Protein AF-A0A7C8ILK4-F1 (afdb_monomer_lite)

Structure (mmCIF, N/CA/C/O backbone):
data_AF-A0A7C8ILK4-F1
#
_entry.id   AF-A0A7C8ILK4-F1
#
loop_
_atom_site.group_PDB
_atom_site.id
_atom_site.type_symbol
_atom_site.label_atom_id
_atom_site.label_alt_id
_atom_site.label_comp_id
_atom_site.label_asym_id
_atom_site.label_entity_id
_atom_site.label_seq_id
_atom_site.pdbx_PDB_ins_code
_atom_site.Cartn_x
_atom_site.Cartn_y
_atom_site.Cartn_z
_atom_site.occupancy
_atom_site.B_iso_or_equiv
_atom_site.auth_seq_id
_atom_site.auth_comp_id
_atom_site.auth_asym_id
_atom_site.auth_atom_id
_atom_site.pdbx_PDB_model_num
ATOM 1 N N . MET A 1 1 ? -26.009 -38.075 53.436 1.00 30.69 1 MET A N 1
ATOM 2 C CA . MET A 1 1 ? -25.597 -39.483 53.238 1.00 30.69 1 MET A CA 1
ATOM 3 C C . MET A 1 1 ? -24.367 -39.412 52.340 1.00 30.69 1 MET A C 1
ATOM 5 O O . MET A 1 1 ? -24.473 -38.756 51.319 1.00 30.69 1 MET A O 1
ATOM 9 N N . VAL A 1 2 ? -23.146 -39.675 52.816 1.00 24.61 2 VAL A N 1
ATOM 10 C CA . VAL A 1 2 ? -22.577 -40.955 53.303 1.00 24.61 2 VAL A CA 1
ATOM 11 C C . VAL A 1 2 ? -21.958 -41.752 52.138 1.00 24.61 2 VAL A C 1
ATOM 13 O O . VAL A 1 2 ? -22.653 -42.529 51.499 1.00 24.61 2 VAL A O 1
ATOM 16 N N . THR A 1 3 ? -20.647 -41.492 51.949 1.00 27.42 3 THR A N 1
ATOM 17 C CA . THR A 1 3 ? -19.532 -42.425 51.609 1.00 27.42 3 THR A CA 1
ATOM 18 C C . THR A 1 3 ? -19.510 -43.081 50.206 1.00 27.42 3 THR A C 1
ATOM 20 O O . THR A 1 3 ? -20.528 -43.090 49.533 1.00 27.42 3 THR A O 1
ATOM 23 N N . THR A 1 4 ? -18.406 -43.605 49.635 1.00 29.09 4 THR A N 1
ATOM 24 C CA . THR A 1 4 ? -17.014 -43.977 50.067 1.00 29.09 4 THR A CA 1
ATOM 25 C C . THR A 1 4 ? -16.148 -44.125 48.774 1.00 29.09 4 THR A C 1
ATOM 27 O O . THR A 1 4 ? -16.748 -44.408 47.742 1.00 29.09 4 THR A O 1
ATOM 30 N N . THR A 1 5 ? -14.809 -43.988 48.662 1.00 26.50 5 THR A N 1
ATOM 31 C CA . THR A 1 5 ? -13.677 -43.728 49.595 1.00 26.50 5 THR A CA 1
ATOM 32 C C . THR A 1 5 ? -12.442 -43.162 48.835 1.00 26.50 5 THR A C 1
ATOM 34 O O . THR A 1 5 ? -12.325 -43.341 47.628 1.00 26.50 5 THR A O 1
ATOM 37 N N . THR A 1 6 ? -11.484 -42.561 49.553 1.00 23.00 6 THR A N 1
ATOM 38 C CA . THR A 1 6 ? -10.031 -42.411 49.228 1.00 23.00 6 THR A CA 1
ATOM 39 C C . THR A 1 6 ? -9.224 -43.641 49.735 1.00 23.00 6 THR A C 1
ATOM 41 O O . THR A 1 6 ? -9.891 -44.569 50.202 1.00 23.00 6 THR A O 1
ATOM 44 N N . PRO A 1 7 ? -7.860 -43.728 49.749 1.00 40.53 7 PRO A N 1
ATOM 45 C CA . PRO A 1 7 ? -6.744 -42.876 49.246 1.00 40.53 7 PRO A CA 1
ATOM 46 C C . PRO A 1 7 ? -5.873 -43.610 48.170 1.00 40.53 7 PRO A C 1
ATOM 48 O O . PRO A 1 7 ? -6.179 -44.747 47.838 1.00 40.53 7 PRO A O 1
ATOM 51 N N . ALA A 1 8 ? -4.869 -43.081 47.446 1.00 24.56 8 ALA A N 1
ATOM 52 C CA . ALA A 1 8 ? -3.772 -42.106 47.644 1.00 24.56 8 ALA A CA 1
ATOM 53 C C . ALA A 1 8 ? -2.529 -42.619 48.424 1.00 24.56 8 ALA A C 1
ATOM 55 O O . ALA A 1 8 ? -2.629 -42.835 49.626 1.00 24.56 8 ALA A O 1
ATOM 56 N N . HIS A 1 9 ? -1.359 -42.753 47.760 1.00 23.30 9 HIS A N 1
ATOM 57 C CA . HIS A 1 9 ? -0.077 -42.078 48.100 1.00 23.30 9 HIS A CA 1
ATOM 58 C C . HIS A 1 9 ? 1.148 -42.525 47.243 1.00 23.30 9 HIS A C 1
ATOM 60 O O . HIS A 1 9 ? 1.263 -43.686 46.877 1.00 23.30 9 HIS A O 1
ATOM 66 N N . HIS A 1 10 ? 2.083 -41.581 47.036 1.00 22.88 10 HIS A N 1
ATOM 67 C CA . HIS A 1 10 ? 3.518 -41.708 46.672 1.00 22.88 10 HIS A CA 1
ATOM 68 C C . HIS A 1 10 ? 4.004 -42.267 45.304 1.00 22.88 10 HIS A C 1
ATOM 70 O O . HIS A 1 10 ? 4.219 -43.458 45.132 1.00 22.88 10 HIS A O 1
ATOM 76 N N . THR A 1 11 ? 4.344 -41.315 44.415 1.00 35.41 11 THR A N 1
ATOM 77 C CA . THR A 1 11 ? 5.641 -41.143 43.693 1.00 35.41 11 THR A CA 1
ATOM 78 C C . THR A 1 11 ? 6.367 -42.328 43.031 1.00 35.41 11 THR A C 1
ATOM 80 O O . THR A 1 11 ? 6.898 -43.189 43.732 1.00 35.41 11 THR A O 1
ATOM 83 N N . PRO A 1 12 ? 6.674 -42.181 41.729 1.00 28.92 12 PRO A N 1
ATOM 84 C CA . PRO A 1 12 ? 7.976 -42.497 41.141 1.00 28.92 12 PRO A CA 1
ATOM 85 C C . PRO A 1 12 ? 8.772 -41.222 40.776 1.00 28.92 12 PRO A C 1
ATOM 87 O O . PRO A 1 12 ? 8.211 -40.128 40.692 1.00 28.92 12 PRO A O 1
ATOM 90 N N . SER A 1 13 ? 10.079 -41.377 40.565 1.00 28.02 13 SER A N 1
ATOM 91 C CA . SER A 1 13 ? 11.029 -40.339 40.135 1.00 28.02 13 SER A CA 1
ATOM 92 C C . SER A 1 13 ? 11.443 -40.514 38.672 1.00 28.02 13 SER A C 1
ATOM 94 O O . SER A 1 13 ? 11.612 -41.649 38.240 1.00 28.02 13 SER A O 1
ATOM 96 N N . ASP A 1 14 ? 11.674 -39.401 37.975 1.00 36.94 14 ASP A N 1
ATOM 97 C CA . ASP A 1 14 ? 12.570 -39.203 36.822 1.00 36.94 14 ASP A CA 1
ATOM 98 C C . ASP A 1 14 ? 13.042 -40.447 36.030 1.00 36.94 14 ASP A C 1
ATOM 100 O O . ASP A 1 14 ? 14.199 -40.854 36.126 1.00 36.94 14 ASP A O 1
ATOM 104 N N . GLU A 1 15 ? 12.196 -40.966 35.134 1.00 26.80 15 GLU A N 1
ATOM 105 C CA . GLU A 1 15 ? 12.648 -41.701 33.942 1.00 26.80 15 GLU A CA 1
ATOM 106 C C . GLU A 1 15 ? 11.922 -41.174 32.695 1.00 26.80 15 GLU A C 1
ATOM 108 O O . GLU A 1 15 ? 10.701 -41.277 32.568 1.00 26.80 15 GLU A O 1
ATOM 113 N N . ALA A 1 16 ? 12.677 -40.590 31.760 1.00 27.80 16 ALA A N 1
ATOM 114 C CA . ALA A 1 16 ? 12.150 -40.118 30.484 1.00 27.80 16 ALA A CA 1
ATOM 115 C C . ALA A 1 16 ? 12.049 -41.289 29.492 1.00 27.80 16 ALA A C 1
ATOM 117 O O . ALA A 1 16 ? 13.050 -41.710 28.909 1.00 27.80 16 ALA A O 1
ATOM 118 N N . GLN A 1 17 ? 10.841 -41.824 29.304 1.00 25.86 17 GLN A N 1
ATOM 119 C CA . GLN A 1 17 ? 10.597 -42.893 28.336 1.00 25.86 17 GLN A CA 1
ATOM 120 C C . GLN A 1 17 ? 10.621 -42.356 26.898 1.00 25.86 17 GLN A C 1
ATOM 122 O O . GLN A 1 17 ? 9.760 -41.579 26.489 1.00 25.86 17 GLN A O 1
ATOM 127 N N . TYR A 1 18 ? 11.603 -42.812 26.121 1.00 30.66 18 TYR A N 1
ATOM 128 C CA . TYR A 1 18 ? 11.651 -42.623 24.673 1.00 30.66 18 TYR A CA 1
ATOM 129 C C . TYR A 1 18 ? 10.736 -43.653 24.000 1.00 30.66 18 TYR A C 1
ATOM 131 O O . TYR A 1 18 ? 10.888 -44.853 24.227 1.00 30.66 18 TYR A O 1
ATOM 139 N N . TYR A 1 19 ? 9.823 -43.204 23.138 1.00 29.47 19 TYR A N 1
ATOM 140 C CA . TYR A 1 19 ? 8.963 -44.105 22.370 1.00 29.47 19 TYR A CA 1
ATOM 141 C C . TYR A 1 19 ? 9.729 -44.737 21.201 1.00 29.47 19 TYR A C 1
ATOM 143 O O . TYR A 1 19 ? 9.896 -44.128 20.146 1.00 29.47 19 TYR A O 1
ATOM 151 N N . TYR A 1 20 ? 10.165 -45.983 21.391 1.00 29.94 20 TYR A N 1
ATOM 152 C CA . TYR A 1 20 ? 10.430 -46.909 20.290 1.00 29.94 20 TYR A CA 1
ATOM 153 C C . TYR A 1 20 ? 9.129 -47.601 19.842 1.00 29.94 20 TYR A C 1
ATOM 155 O O . TYR A 1 20 ? 8.125 -47.605 20.556 1.00 29.94 20 TYR A O 1
ATOM 163 N N . LEU A 1 21 ? 9.158 -48.183 18.642 1.00 29.06 21 LEU A N 1
ATOM 164 C CA . LEU A 1 21 ? 8.071 -48.999 18.089 1.00 29.06 21 LEU A CA 1
ATOM 165 C C . LEU A 1 21 ? 7.823 -50.267 18.944 1.00 29.06 21 LEU A C 1
ATOM 167 O O . LEU A 1 21 ? 8.766 -50.760 19.565 1.00 29.06 21 LEU A O 1
ATOM 171 N N . PRO A 1 22 ? 6.584 -50.801 18.984 1.00 33.31 22 PRO A N 1
ATOM 172 C CA . PRO A 1 22 ? 6.208 -51.902 19.878 1.00 33.31 22 PRO A CA 1
ATOM 173 C C . PRO A 1 22 ? 6.870 -53.252 19.544 1.00 33.31 22 PRO A C 1
ATOM 175 O O . PRO A 1 22 ? 7.288 -53.506 18.415 1.00 33.31 22 PRO A O 1
ATOM 178 N N . ASP A 1 23 ? 6.932 -54.115 20.561 1.00 30.06 23 ASP A N 1
ATOM 179 C CA . ASP A 1 23 ? 7.827 -55.273 20.673 1.00 30.06 23 ASP A CA 1
ATOM 180 C C . ASP A 1 23 ? 7.828 -56.300 19.527 1.00 30.06 23 ASP A C 1
ATOM 182 O O . ASP A 1 23 ? 6.793 -56.829 19.113 1.00 30.06 23 ASP A O 1
ATOM 186 N N . VAL A 1 24 ? 9.040 -56.768 19.202 1.00 28.86 24 VAL A N 1
ATOM 187 C CA . VAL A 1 24 ? 9.288 -58.162 18.805 1.00 28.86 24 VAL A CA 1
ATOM 188 C C . VAL A 1 24 ? 10.338 -58.750 19.754 1.00 28.86 24 VAL A C 1
ATOM 190 O O . VAL A 1 24 ? 11.449 -58.242 19.862 1.00 28.86 24 VAL A O 1
ATOM 193 N N . ASN A 1 25 ? 9.965 -59.823 20.457 1.00 33.06 25 ASN A N 1
ATOM 194 C CA . ASN A 1 25 ? 10.745 -60.450 21.531 1.00 33.06 25 ASN A CA 1
ATOM 195 C C . ASN A 1 25 ? 12.180 -60.845 21.124 1.00 33.06 25 ASN A C 1
ATOM 197 O O . ASN A 1 25 ? 12.355 -61.719 20.273 1.00 33.06 25 ASN A O 1
ATOM 201 N N . VAL A 1 26 ? 13.187 -60.340 21.848 1.00 30.89 26 VAL A N 1
ATOM 202 C CA . VAL A 1 26 ? 14.529 -60.946 21.933 1.00 30.89 26 VAL A CA 1
ATOM 203 C C . VAL A 1 26 ? 15.019 -60.890 23.383 1.00 30.89 26 VAL A C 1
ATOM 205 O O . VAL A 1 26 ? 15.036 -59.833 24.007 1.00 30.89 26 VAL A O 1
ATOM 208 N N . SER A 1 27 ? 15.417 -62.037 23.935 1.00 28.56 27 SER A N 1
ATOM 209 C CA . SER A 1 27 ? 15.969 -62.147 25.290 1.00 28.56 27 SER A CA 1
ATOM 210 C C . SER A 1 27 ? 17.452 -61.767 25.345 1.00 28.56 27 SER A C 1
ATOM 212 O O . SER A 1 27 ? 18.216 -62.138 24.456 1.00 28.56 27 SER A O 1
ATOM 214 N N . ASN A 1 28 ? 17.876 -61.118 26.434 1.00 34.28 28 ASN A N 1
ATOM 215 C CA . ASN A 1 28 ? 19.284 -60.820 26.714 1.00 34.28 28 ASN A CA 1
ATOM 216 C C . ASN A 1 28 ? 20.172 -62.079 26.685 1.00 34.28 28 ASN A C 1
ATOM 218 O O . ASN A 1 28 ? 20.004 -62.936 27.546 1.00 34.28 28 ASN A O 1
ATOM 222 N N . GLU A 1 29 ? 21.149 -62.127 25.771 1.00 29.14 29 GLU A N 1
ATOM 223 C CA . GLU A 1 29 ? 22.574 -62.396 26.061 1.00 29.14 29 GLU A CA 1
ATOM 224 C C . GLU A 1 29 ? 23.424 -62.408 24.770 1.00 29.14 29 GLU A C 1
ATOM 226 O O . GLU A 1 29 ? 23.549 -63.442 24.121 1.00 29.14 29 GLU A O 1
ATOM 231 N N . GLN A 1 30 ? 24.031 -61.262 24.411 1.00 29.78 30 GLN A N 1
ATOM 232 C CA . GLN A 1 30 ? 25.452 -61.115 24.006 1.00 29.78 30 GLN A CA 1
ATOM 233 C C . GLN A 1 30 ? 25.744 -59.722 23.410 1.00 29.78 30 GLN A C 1
ATOM 235 O O . GLN A 1 30 ? 25.267 -59.363 22.339 1.00 29.78 30 GLN A O 1
ATOM 240 N N . TYR A 1 31 ? 26.600 -58.948 24.086 1.00 39.16 31 TYR A N 1
ATOM 241 C CA . TYR A 1 31 ? 27.213 -57.733 23.537 1.00 39.16 31 TYR A CA 1
ATOM 242 C C . TYR A 1 31 ? 28.484 -58.094 22.751 1.00 39.16 31 TYR A C 1
ATOM 244 O O . TYR A 1 31 ? 29.472 -58.492 23.368 1.00 39.16 31 TYR A O 1
ATOM 252 N N . SER A 1 32 ? 28.504 -57.913 21.426 1.00 31.39 32 SER A N 1
ATOM 253 C CA . SER A 1 32 ? 29.652 -57.382 20.648 1.00 31.39 32 SER A CA 1
ATOM 254 C C . SER A 1 32 ? 29.429 -57.490 19.129 1.00 31.39 32 SER A C 1
ATOM 256 O O . SER A 1 32 ? 28.833 -58.446 18.650 1.00 31.39 32 SER A O 1
ATOM 258 N N . GLY A 1 33 ? 29.956 -56.518 18.371 1.00 30.34 33 GLY A N 1
ATOM 259 C CA . GLY A 1 33 ? 29.948 -56.512 16.900 1.00 30.34 33 GLY A CA 1
ATOM 260 C C . GLY A 1 33 ? 28.929 -55.551 16.273 1.00 30.34 33 GLY A C 1
ATOM 261 O O . GLY A 1 33 ? 27.746 -55.574 16.598 1.00 30.34 33 GLY A O 1
ATOM 262 N N . HIS A 1 34 ? 29.389 -54.700 15.351 1.00 37.19 34 HIS A N 1
ATOM 263 C CA . HIS A 1 34 ? 28.534 -53.851 14.516 1.00 37.19 34 HIS A CA 1
ATOM 264 C C . HIS A 1 34 ? 28.449 -54.416 13.092 1.00 37.19 34 HIS A C 1
ATOM 266 O O . HIS A 1 34 ? 29.468 -54.468 12.407 1.00 37.19 34 HIS A O 1
ATOM 272 N N . ALA A 1 35 ? 27.242 -54.751 12.632 1.00 29.95 35 ALA A N 1
ATOM 273 C CA . ALA A 1 35 ? 26.897 -54.861 11.212 1.00 29.95 35 ALA A CA 1
ATOM 274 C C . ALA A 1 35 ? 25.368 -54.762 11.041 1.00 29.95 35 ALA A C 1
ATOM 276 O O . ALA A 1 35 ? 24.660 -55.732 11.283 1.00 29.95 35 ALA A O 1
ATOM 277 N N . TRP A 1 36 ? 24.857 -53.590 10.648 1.00 31.50 36 TRP A N 1
ATOM 278 C CA . TRP A 1 36 ? 23.437 -53.374 10.314 1.00 31.50 36 TRP A CA 1
ATOM 279 C C . TRP A 1 36 ? 23.305 -52.623 8.983 1.00 31.50 36 TRP A C 1
ATOM 281 O O . TRP A 1 36 ? 22.832 -51.494 8.926 1.00 31.50 36 TRP A O 1
ATOM 291 N N . MET A 1 37 ? 23.796 -53.262 7.922 1.00 30.61 37 MET A N 1
ATOM 292 C CA . MET A 1 37 ? 23.384 -53.088 6.524 1.00 30.61 37 MET A CA 1
ATOM 293 C C . MET A 1 37 ? 24.110 -54.165 5.713 1.00 30.61 37 MET A C 1
ATOM 295 O O . MET A 1 37 ? 25.321 -54.073 5.515 1.00 30.61 37 MET A O 1
ATOM 299 N N . GLU A 1 38 ? 23.390 -55.187 5.250 1.00 31.59 38 GLU A N 1
ATOM 300 C CA . GLU A 1 38 ? 23.873 -55.977 4.116 1.00 31.59 38 GLU A CA 1
ATOM 301 C C . GLU A 1 38 ? 23.650 -55.137 2.849 1.00 31.59 38 GLU A C 1
ATOM 303 O O . GLU A 1 38 ? 22.524 -54.681 2.622 1.00 31.59 38 GLU A O 1
ATOM 308 N N . PRO A 1 39 ? 24.686 -54.866 2.036 1.00 32.31 39 PRO A N 1
ATOM 309 C CA . PRO A 1 39 ? 24.504 -54.122 0.803 1.00 32.31 39 PRO A CA 1
ATOM 310 C C . PRO A 1 39 ? 23.773 -55.004 -0.210 1.00 32.31 39 PRO A C 1
ATOM 312 O O . PRO A 1 39 ? 24.345 -55.956 -0.741 1.00 32.31 39 PRO A O 1
ATOM 315 N N . ILE A 1 40 ? 22.519 -54.662 -0.512 1.00 39.12 40 ILE A N 1
ATOM 316 C CA . ILE A 1 40 ? 21.851 -55.173 -1.710 1.00 39.12 40 ILE A CA 1
ATOM 317 C C . ILE A 1 40 ? 22.586 -54.566 -2.906 1.00 39.12 40 ILE A C 1
ATOM 319 O O . ILE A 1 40 ? 22.395 -53.397 -3.241 1.00 39.12 40 ILE A O 1
ATOM 323 N N . VAL A 1 41 ? 23.463 -55.359 -3.520 1.00 39.72 41 VAL A N 1
ATOM 324 C CA . VAL A 1 41 ? 24.031 -55.041 -4.829 1.00 39.72 41 VAL A CA 1
ATOM 325 C C . VAL A 1 41 ? 22.902 -55.209 -5.836 1.00 39.72 41 VAL A C 1
ATOM 327 O O . VAL A 1 41 ? 22.456 -56.323 -6.088 1.00 39.72 41 VAL A O 1
ATOM 330 N N . ILE A 1 42 ? 22.405 -54.084 -6.344 1.00 43.28 42 ILE A N 1
ATOM 331 C CA . ILE A 1 42 ? 21.526 -54.043 -7.508 1.00 43.28 42 ILE A CA 1
ATOM 332 C C . ILE A 1 42 ? 22.460 -53.916 -8.709 1.00 43.28 42 ILE A C 1
ATOM 334 O O . ILE A 1 42 ? 23.158 -52.904 -8.826 1.00 43.28 42 ILE A O 1
ATOM 338 N N . ASP A 1 43 ? 22.523 -54.942 -9.554 1.00 52.66 43 ASP A N 1
ATOM 339 C CA . ASP A 1 43 ? 23.331 -54.886 -10.772 1.00 52.66 43 ASP A CA 1
ATOM 340 C C . ASP A 1 43 ? 22.662 -53.950 -11.800 1.00 52.66 43 ASP A C 1
ATOM 342 O O . ASP A 1 43 ? 21.446 -53.762 -11.806 1.00 52.66 43 ASP A O 1
ATOM 346 N N . ASP A 1 44 ? 23.445 -53.330 -12.690 1.00 49.34 44 ASP A N 1
ATOM 347 C CA . ASP A 1 44 ? 22.922 -52.333 -13.648 1.00 49.34 44 ASP A CA 1
ATOM 348 C C . ASP A 1 44 ? 21.870 -52.938 -14.610 1.00 49.34 44 ASP A C 1
ATOM 350 O O . ASP A 1 44 ? 20.975 -52.232 -15.072 1.00 49.34 44 ASP A O 1
ATOM 354 N N . GLU A 1 45 ? 21.905 -54.258 -14.839 1.00 57.03 45 GLU A N 1
ATOM 355 C CA . GLU A 1 45 ? 20.891 -55.000 -15.611 1.00 57.03 45 GLU A CA 1
ATOM 356 C C . GLU A 1 45 ? 19.531 -55.154 -14.890 1.00 57.03 45 GLU A C 1
ATOM 358 O O . GLU A 1 45 ? 18.539 -55.460 -15.552 1.00 57.03 45 GLU A O 1
ATOM 363 N N . ASP A 1 46 ? 19.436 -54.887 -13.580 1.00 56.00 46 ASP A N 1
ATOM 364 C CA . ASP A 1 46 ? 18.159 -54.835 -12.845 1.00 56.00 46 ASP A CA 1
ATOM 365 C C . ASP A 1 46 ? 17.494 -53.440 -12.919 1.00 56.00 46 ASP A C 1
ATOM 367 O O . ASP A 1 46 ? 16.278 -53.307 -12.753 1.00 56.00 46 ASP A O 1
ATOM 371 N N . LEU A 1 47 ? 18.260 -52.378 -13.210 1.00 51.50 47 LEU A N 1
ATOM 372 C CA . LEU A 1 47 ? 17.784 -50.985 -13.280 1.00 51.50 47 LEU A CA 1
ATOM 373 C C . LEU A 1 47 ? 17.353 -50.588 -14.701 1.00 51.50 47 LEU A C 1
ATOM 375 O O . LEU A 1 47 ? 17.856 -49.633 -15.298 1.00 51.50 47 LEU A O 1
ATOM 379 N N . MET A 1 48 ? 16.391 -51.334 -15.247 1.00 54.97 48 MET A N 1
ATOM 380 C CA . MET A 1 48 ? 15.979 -51.227 -16.650 1.00 54.97 48 MET A CA 1
ATOM 381 C C . MET A 1 48 ? 14.882 -50.179 -16.889 1.00 54.97 48 MET A C 1
ATOM 383 O O . MET A 1 48 ? 13.699 -50.422 -16.639 1.00 54.97 48 MET A O 1
ATOM 387 N N . PHE A 1 49 ? 15.247 -49.039 -17.482 1.00 41.75 49 PHE A N 1
ATOM 388 C CA . PHE A 1 49 ? 14.309 -48.024 -17.977 1.00 41.75 49 PHE A CA 1
ATOM 389 C C . PHE A 1 49 ? 14.124 -48.151 -19.495 1.00 41.75 49 PHE A C 1
ATOM 391 O O . PHE A 1 49 ? 15.074 -48.100 -20.272 1.00 41.75 49 PHE A O 1
ATOM 398 N N . GLY A 1 50 ? 12.881 -48.351 -19.946 1.00 49.12 50 GLY A N 1
ATOM 399 C CA . GLY A 1 50 ? 12.555 -48.454 -21.378 1.00 49.12 50 GLY A CA 1
ATOM 400 C C . GLY A 1 50 ? 13.215 -49.625 -22.129 1.00 49.12 50 GLY A C 1
ATOM 401 O O . GLY A 1 50 ? 13.197 -49.636 -23.357 1.00 49.12 50 GLY A O 1
ATOM 402 N N . GLY A 1 51 ? 13.794 -50.599 -21.416 1.00 61.16 51 GLY A N 1
ATOM 403 C CA . GLY A 1 51 ? 14.540 -51.721 -21.999 1.00 61.16 51 GLY A CA 1
ATOM 404 C C . GLY A 1 51 ? 16.055 -51.503 -22.136 1.00 61.16 51 GLY A C 1
ATOM 405 O O . GLY A 1 51 ? 16.704 -52.304 -22.805 1.00 61.16 51 GLY A O 1
ATOM 406 N N . LYS A 1 52 ? 16.620 -50.460 -21.513 1.00 63.59 52 LYS A N 1
ATOM 407 C CA . LYS A 1 52 ? 18.071 -50.253 -21.339 1.00 63.59 52 LYS A CA 1
ATOM 408 C C . LYS A 1 52 ? 18.399 -50.043 -19.860 1.00 63.59 52 LYS A C 1
ATOM 410 O O . LYS A 1 52 ? 17.532 -49.598 -19.110 1.00 63.59 52 LYS A O 1
ATOM 415 N N . SER A 1 53 ? 19.638 -50.316 -19.459 1.00 70.31 53 SER A N 1
ATOM 416 C CA . SER A 1 53 ? 20.102 -50.026 -18.103 1.00 70.31 53 SER A CA 1
ATOM 417 C C . SER A 1 53 ? 20.324 -48.529 -17.871 1.00 70.31 53 SER A C 1
ATOM 419 O O . SER A 1 53 ? 20.471 -47.744 -18.817 1.00 70.31 53 SER A O 1
ATOM 421 N N . LEU A 1 54 ? 20.365 -48.130 -16.599 1.00 54.56 54 LEU A N 1
ATOM 422 C CA . LEU A 1 54 ? 20.534 -46.735 -16.198 1.00 54.56 54 LEU A CA 1
ATOM 423 C C . LEU A 1 54 ? 21.887 -46.157 -16.649 1.00 54.56 54 LEU A C 1
ATOM 425 O O . LEU A 1 54 ? 21.929 -45.019 -17.124 1.00 54.56 54 LEU A O 1
ATOM 429 N N . SER A 1 55 ? 22.979 -46.931 -16.570 1.00 63.81 55 SER A N 1
ATOM 430 C CA . SER A 1 55 ? 24.290 -46.470 -17.055 1.00 63.81 55 SER A CA 1
ATOM 431 C C . SER A 1 55 ? 24.319 -46.261 -18.576 1.00 63.81 55 SER A C 1
ATOM 433 O O . SER A 1 55 ? 24.861 -45.262 -19.057 1.00 63.81 55 SER A O 1
ATOM 435 N N . ALA A 1 56 ? 23.665 -47.146 -19.339 1.00 69.19 56 ALA A N 1
ATOM 436 C CA . ALA A 1 56 ? 23.573 -47.040 -20.792 1.00 69.19 56 ALA A CA 1
ATOM 437 C C . ALA A 1 56 ? 22.765 -45.808 -21.230 1.00 69.19 56 ALA A C 1
ATOM 439 O O . ALA A 1 56 ? 23.114 -45.173 -22.224 1.00 69.19 56 ALA A O 1
ATOM 440 N N . TRP A 1 57 ? 21.721 -45.443 -20.478 1.00 60.72 57 TRP A N 1
ATOM 441 C CA . TRP A 1 57 ? 20.938 -44.228 -20.719 1.00 60.72 57 TRP A CA 1
ATOM 442 C C . TRP A 1 57 ? 21.781 -42.961 -20.502 1.00 60.72 57 TRP A C 1
ATOM 444 O O . TRP A 1 57 ? 21.821 -42.088 -21.369 1.00 60.72 57 TRP A O 1
ATOM 454 N N . TYR A 1 58 ? 22.537 -42.902 -19.399 1.00 53.06 58 TYR A N 1
ATOM 455 C CA . TYR A 1 58 ? 23.442 -41.787 -19.093 1.00 53.06 58 TYR A CA 1
ATOM 456 C C . TYR A 1 58 ? 24.544 -41.593 -20.142 1.00 53.06 58 TYR A C 1
ATOM 458 O O . TYR A 1 58 ? 24.818 -40.463 -20.552 1.00 53.06 58 TYR A O 1
ATOM 466 N N . GLU A 1 59 ? 25.189 -42.671 -20.594 1.00 58.03 59 GLU A N 1
ATOM 467 C CA . GLU A 1 59 ? 26.288 -42.558 -21.559 1.00 58.03 59 GLU A CA 1
ATOM 468 C C . GLU A 1 59 ? 25.773 -42.254 -22.986 1.00 58.03 59 GLU A C 1
ATOM 470 O O . GLU A 1 59 ? 26.491 -41.639 -23.776 1.00 58.03 59 GLU A O 1
ATOM 475 N N . GLU A 1 60 ? 24.519 -42.602 -23.305 1.00 60.25 60 GLU A N 1
ATOM 476 C CA . GLU A 1 60 ? 23.832 -42.220 -24.550 1.00 60.25 60 GLU A CA 1
ATOM 477 C C . GLU A 1 60 ? 23.402 -40.738 -24.534 1.00 60.25 60 GLU A C 1
ATOM 479 O O . GLU A 1 60 ? 23.660 -40.016 -25.502 1.00 60.25 60 GLU A O 1
ATOM 484 N N . GLU A 1 61 ? 22.860 -40.233 -23.418 1.00 52.75 61 GLU A N 1
ATOM 485 C CA . GLU A 1 61 ? 22.566 -38.801 -23.232 1.00 52.75 61 GLU A CA 1
ATOM 486 C C . GLU A 1 61 ? 23.853 -37.960 -23.310 1.00 52.75 61 GLU A C 1
ATOM 488 O O . GLU A 1 61 ? 23.927 -36.985 -24.065 1.00 52.75 61 GLU A O 1
ATOM 493 N N . ARG A 1 62 ? 24.921 -38.400 -22.634 1.00 48.31 62 ARG A N 1
ATOM 494 C CA . ARG A 1 62 ? 26.256 -37.783 -22.682 1.00 48.31 62 ARG A CA 1
ATOM 495 C C . ARG A 1 62 ? 26.844 -37.729 -24.094 1.00 48.31 62 ARG A C 1
ATOM 497 O O . ARG A 1 62 ? 27.485 -36.739 -24.442 1.00 48.31 62 ARG A O 1
ATOM 504 N N . GLN A 1 63 ? 26.630 -38.761 -24.913 1.00 49.12 63 GLN A N 1
ATOM 505 C CA . GLN A 1 63 ? 27.051 -38.768 -26.320 1.00 49.12 63 GLN A CA 1
ATOM 506 C C . GLN A 1 63 ? 26.165 -37.879 -27.209 1.00 49.12 63 GLN A C 1
ATOM 508 O O . GLN A 1 63 ? 26.655 -37.340 -28.204 1.00 49.12 63 GLN A O 1
ATOM 513 N N . SER A 1 64 ? 24.894 -37.675 -26.847 1.00 44.38 64 SER A N 1
ATOM 514 C CA . SER A 1 64 ? 23.975 -36.784 -27.570 1.00 44.38 64 SER A CA 1
ATOM 515 C C . SER A 1 64 ? 24.305 -35.292 -27.390 1.00 44.38 64 SER A C 1
ATOM 517 O O . SER A 1 64 ? 24.131 -34.504 -28.319 1.00 44.38 64 SER A O 1
ATOM 519 N N . LEU A 1 65 ? 24.854 -34.907 -26.232 1.00 39.59 65 LEU A N 1
ATOM 520 C CA . LEU A 1 65 ? 25.147 -33.519 -25.838 1.00 39.59 65 LEU A CA 1
ATOM 521 C C . LEU A 1 65 ? 26.453 -32.944 -26.429 1.00 39.59 65 LEU A C 1
ATOM 523 O O . LEU A 1 65 ? 27.039 -32.012 -25.878 1.00 39.59 65 LEU A O 1
ATOM 527 N N . ASN A 1 66 ? 26.919 -33.473 -27.562 1.00 34.62 66 ASN A N 1
ATOM 528 C CA . ASN A 1 66 ? 28.207 -33.131 -28.173 1.00 34.62 66 ASN A CA 1
ATOM 529 C C . ASN A 1 66 ? 28.181 -31.773 -28.921 1.00 34.62 66 ASN A C 1
ATOM 531 O O . ASN A 1 66 ? 28.264 -31.708 -30.151 1.00 34.62 66 ASN A O 1
ATOM 535 N N . TYR A 1 67 ? 28.032 -30.679 -28.168 1.00 32.56 67 TYR A N 1
ATOM 536 C CA . TYR A 1 67 ? 28.128 -29.301 -28.664 1.00 32.56 67 TYR A CA 1
ATOM 537 C C . TYR A 1 67 ? 29.558 -28.956 -29.146 1.00 32.56 67 TYR A C 1
ATOM 539 O O . TYR A 1 67 ? 30.534 -29.450 -28.579 1.00 32.56 67 TYR A O 1
ATOM 547 N N . PRO A 1 68 ? 29.730 -28.076 -30.157 1.00 35.53 68 PRO A N 1
ATOM 548 C CA . PRO A 1 68 ? 31.058 -27.720 -30.660 1.00 35.53 68 PRO A CA 1
ATOM 549 C C . PRO A 1 68 ? 31.933 -26.985 -29.631 1.00 35.53 68 PRO A C 1
ATOM 551 O O . PRO A 1 68 ? 31.529 -25.982 -29.047 1.00 35.53 68 PRO A O 1
ATOM 554 N N . MET A 1 69 ? 33.177 -27.446 -29.480 1.00 38.38 69 MET A N 1
ATOM 555 C CA . MET A 1 69 ? 34.215 -26.821 -28.651 1.00 38.38 69 MET A CA 1
ATOM 556 C C . MET A 1 69 ? 34.610 -25.419 -29.156 1.00 38.38 69 MET A C 1
ATOM 558 O O . MET A 1 69 ? 35.385 -25.310 -30.106 1.00 38.38 69 MET A O 1
ATOM 562 N N . GLU A 1 70 ? 34.169 -24.348 -28.484 1.00 35.84 70 GLU A N 1
ATOM 563 C CA . GLU A 1 70 ? 34.728 -22.992 -28.693 1.00 35.84 70 GLU A CA 1
ATOM 564 C C . GLU A 1 70 ? 34.985 -22.182 -27.393 1.00 35.84 70 GLU A C 1
ATOM 566 O O . GLU A 1 70 ? 35.476 -21.054 -27.448 1.00 35.84 70 GLU A O 1
ATOM 571 N N . GLU A 1 71 ? 34.739 -22.750 -26.203 1.00 36.84 71 GLU A N 1
ATOM 572 C CA . GLU A 1 71 ? 34.745 -21.989 -24.933 1.00 36.84 71 GLU A CA 1
ATOM 573 C C . GLU A 1 71 ? 36.103 -21.897 -24.197 1.00 36.84 71 GLU A C 1
ATOM 575 O O . GLU A 1 71 ? 36.297 -21.012 -23.359 1.00 36.84 71 GLU A O 1
ATOM 580 N N . GLU A 1 72 ? 37.113 -22.703 -24.563 1.00 34.50 72 GLU A N 1
ATOM 581 C CA . GLU A 1 72 ? 38.454 -22.661 -23.930 1.00 34.50 72 GLU A CA 1
ATOM 582 C C . GLU A 1 72 ? 39.193 -21.313 -24.150 1.00 34.50 72 GLU A C 1
ATOM 584 O O . GLU A 1 72 ? 40.211 -21.008 -23.517 1.00 34.50 72 GLU A O 1
ATOM 589 N N . HIS A 1 73 ? 38.670 -20.461 -25.040 1.00 35.28 73 HIS A N 1
ATOM 590 C CA . HIS A 1 73 ? 39.235 -19.151 -25.356 1.00 35.28 73 HIS A CA 1
ATOM 591 C C . HIS A 1 73 ? 38.730 -17.990 -24.475 1.00 35.28 73 HIS A C 1
ATOM 593 O O . HIS A 1 73 ? 39.407 -16.955 -24.418 1.00 35.28 73 HIS A O 1
ATOM 599 N N . GLU A 1 74 ? 37.601 -18.138 -23.773 1.00 36.09 74 GLU A N 1
ATOM 600 C CA . GLU A 1 74 ? 37.031 -17.096 -22.896 1.00 36.09 74 GLU A CA 1
ATOM 601 C C . GLU A 1 74 ? 37.691 -17.101 -21.504 1.00 36.09 74 GLU A C 1
ATOM 603 O O . GLU A 1 74 ? 38.104 -16.049 -21.008 1.00 36.09 74 GLU A O 1
ATOM 608 N N . GLU A 1 75 ? 37.931 -18.280 -20.922 1.00 35.28 75 GLU A N 1
ATOM 609 C CA . GLU A 1 75 ? 38.657 -18.482 -19.651 1.00 35.28 75 GLU A CA 1
ATOM 610 C C . GLU A 1 75 ? 40.017 -17.750 -19.630 1.00 35.28 75 GLU A C 1
ATOM 612 O O . GLU A 1 75 ? 40.343 -16.988 -18.709 1.00 35.28 75 GLU A O 1
ATOM 617 N N . ARG A 1 76 ? 40.799 -17.882 -20.711 1.00 35.06 76 ARG A N 1
ATOM 618 C CA . ARG A 1 76 ? 42.094 -17.190 -20.861 1.00 35.06 76 ARG A CA 1
ATOM 619 C C . ARG A 1 76 ? 41.959 -15.667 -21.000 1.00 35.06 76 ARG A C 1
ATOM 621 O O . ARG A 1 76 ? 42.880 -14.949 -20.609 1.00 35.06 76 ARG A O 1
ATOM 628 N N . ARG A 1 77 ? 40.827 -15.152 -21.498 1.00 40.06 77 ARG A N 1
ATOM 629 C CA . ARG A 1 77 ? 40.541 -13.704 -21.575 1.00 40.06 77 ARG A CA 1
ATOM 630 C C . ARG A 1 77 ? 40.086 -13.137 -20.232 1.00 40.06 77 ARG A C 1
ATOM 632 O O . ARG A 1 77 ? 40.530 -12.045 -19.866 1.00 40.06 77 ARG A O 1
ATOM 639 N N . GLY A 1 78 ? 39.279 -13.877 -19.469 1.00 36.88 78 GLY A N 1
ATOM 640 C CA . GLY A 1 78 ? 38.878 -13.505 -18.108 1.00 36.88 78 GLY A CA 1
ATOM 641 C C . GLY A 1 78 ? 40.091 -13.291 -17.197 1.00 36.88 78 GLY A C 1
ATOM 642 O O . GLY A 1 78 ? 40.260 -12.218 -16.608 1.00 36.88 78 GLY A O 1
ATOM 643 N N . ARG A 1 79 ? 41.015 -14.262 -17.186 1.00 35.78 79 ARG A N 1
ATOM 644 C CA . ARG A 1 79 ? 42.252 -14.209 -16.382 1.00 35.78 79 ARG A CA 1
ATOM 645 C C . ARG A 1 79 ? 43.231 -13.096 -16.810 1.00 35.78 79 ARG A C 1
ATOM 647 O O . ARG A 1 79 ? 44.051 -12.677 -15.995 1.00 35.78 79 ARG A O 1
ATOM 654 N N . GLN A 1 80 ? 43.138 -12.566 -18.038 1.00 34.00 80 GLN A N 1
ATOM 655 C CA . GLN A 1 80 ? 43.923 -11.395 -18.472 1.00 34.00 80 GLN A CA 1
ATOM 656 C C . GLN A 1 80 ? 43.313 -10.051 -18.041 1.00 34.00 80 GLN A C 1
ATOM 658 O O . GLN A 1 80 ? 44.062 -9.161 -17.633 1.00 34.00 80 GLN A O 1
ATOM 663 N N . ARG A 1 81 ? 41.980 -9.888 -18.066 1.00 38.84 81 ARG A N 1
ATOM 664 C CA . ARG A 1 81 ? 41.329 -8.622 -17.659 1.00 38.84 81 ARG A CA 1
ATOM 665 C C . ARG A 1 81 ? 41.567 -8.298 -16.179 1.00 38.84 81 ARG A C 1
ATOM 667 O O . ARG A 1 81 ? 41.919 -7.166 -15.856 1.00 38.84 81 ARG A O 1
ATOM 674 N N . MET A 1 82 ? 41.508 -9.312 -15.312 1.00 34.28 82 MET A N 1
ATOM 675 C CA . MET A 1 82 ? 41.802 -9.210 -13.870 1.00 34.28 82 MET A CA 1
ATOM 676 C C . MET A 1 82 ? 43.209 -8.674 -13.526 1.00 34.28 82 MET A C 1
ATOM 678 O O . MET A 1 82 ? 43.421 -8.229 -12.402 1.00 34.28 82 MET A O 1
ATOM 682 N N . ARG A 1 83 ? 44.187 -8.696 -14.450 1.00 33.75 83 ARG A N 1
ATOM 683 C CA . ARG A 1 83 ? 45.566 -8.238 -14.174 1.00 33.75 83 ARG A CA 1
ATOM 684 C C . ARG A 1 83 ? 45.886 -6.806 -14.613 1.00 33.75 83 ARG A C 1
ATOM 686 O O . ARG A 1 83 ? 46.897 -6.276 -14.168 1.00 33.75 83 ARG A O 1
ATOM 693 N N . GLN A 1 84 ? 45.058 -6.154 -15.435 1.00 32.50 84 GLN A N 1
ATOM 694 C CA . GLN A 1 84 ? 45.328 -4.772 -15.878 1.00 32.50 84 GLN A CA 1
ATOM 695 C C . GLN A 1 84 ? 44.747 -3.689 -14.952 1.00 32.50 84 GLN A C 1
ATOM 697 O O . GLN A 1 84 ? 45.155 -2.533 -15.030 1.00 32.50 84 GLN A O 1
ATOM 702 N N . GLN A 1 85 ? 43.839 -4.040 -14.038 1.00 33.75 85 GLN A N 1
ATOM 703 C CA . GLN A 1 85 ? 43.071 -3.072 -13.240 1.00 33.75 85 GLN A CA 1
ATOM 704 C C . GLN A 1 85 ? 43.702 -2.721 -11.871 1.00 33.75 85 GLN A C 1
ATOM 706 O O . GLN A 1 85 ? 43.005 -2.291 -10.956 1.00 33.75 85 GLN A O 1
ATOM 711 N N . HIS A 1 86 ? 45.019 -2.917 -11.709 1.00 33.09 86 HIS A N 1
ATOM 712 C CA . HIS A 1 86 ? 45.735 -2.744 -10.428 1.00 33.09 86 HIS A CA 1
ATOM 713 C C . HIS A 1 86 ? 47.065 -1.963 -10.511 1.00 33.09 86 HIS A C 1
ATOM 715 O O . HIS A 1 86 ? 47.827 -1.948 -9.550 1.00 33.09 86 HIS A O 1
ATOM 721 N N . GLN A 1 87 ? 47.365 -1.294 -11.634 1.00 30.39 87 GLN A N 1
ATOM 722 C CA . GLN A 1 87 ? 48.649 -0.592 -11.839 1.00 30.39 87 GLN A CA 1
ATOM 723 C C . GLN A 1 87 ? 48.528 0.843 -12.394 1.00 30.39 87 GLN A C 1
ATOM 725 O O . GLN A 1 87 ? 49.406 1.313 -13.113 1.00 30.39 87 GLN A O 1
ATOM 730 N N . HIS A 1 88 ? 47.462 1.578 -12.056 1.00 32.38 88 HIS A N 1
ATOM 731 C CA . HIS A 1 88 ? 47.298 2.990 -12.458 1.00 32.38 88 HIS A CA 1
ATOM 732 C C . HIS A 1 88 ? 46.919 3.929 -11.299 1.00 32.38 88 HIS A C 1
ATOM 734 O O . HIS A 1 88 ? 45.970 4.704 -11.385 1.00 32.38 88 HIS A O 1
ATOM 740 N N . HIS A 1 89 ? 47.714 3.885 -10.224 1.00 30.84 89 HIS A N 1
ATOM 741 C CA . HIS A 1 89 ? 47.847 4.956 -9.226 1.00 30.84 89 HIS A CA 1
ATOM 742 C C . HIS A 1 89 ? 49.273 4.937 -8.626 1.00 30.84 89 HIS A C 1
ATOM 744 O O . HIS A 1 89 ? 49.474 4.353 -7.572 1.00 30.84 89 HIS A O 1
ATOM 750 N N . HIS A 1 90 ? 50.269 5.503 -9.332 1.00 27.88 90 HIS A N 1
ATOM 751 C CA . HIS A 1 90 ? 51.348 6.354 -8.773 1.00 27.88 90 HIS A CA 1
ATOM 752 C C . HIS A 1 90 ? 52.431 6.750 -9.813 1.00 27.88 90 HIS A C 1
ATOM 754 O O . HIS A 1 90 ? 53.121 5.907 -10.367 1.00 27.88 90 HIS A O 1
ATOM 760 N N . HIS A 1 91 ? 52.592 8.071 -9.964 1.00 28.19 91 HIS A N 1
ATOM 761 C CA . HIS A 1 91 ? 53.799 8.872 -10.265 1.00 28.19 91 HIS A CA 1
ATOM 762 C C . HIS A 1 91 ? 54.698 8.731 -11.522 1.00 28.19 91 HIS A C 1
ATOM 764 O O . HIS A 1 91 ? 55.002 7.678 -12.064 1.00 28.19 91 HIS A O 1
ATOM 770 N N . HIS A 1 92 ? 55.187 9.923 -11.897 1.00 29.84 92 HIS A N 1
ATOM 771 C CA . HIS A 1 92 ? 56.241 10.274 -12.852 1.00 29.84 92 HIS A CA 1
ATOM 772 C C . HIS A 1 92 ? 57.616 9.638 -12.547 1.00 29.84 92 HIS A C 1
ATOM 774 O O . HIS A 1 92 ? 58.045 9.686 -11.398 1.00 29.84 92 HIS A O 1
ATOM 780 N N . HIS A 1 93 ? 58.395 9.265 -13.577 1.00 28.03 93 HIS A N 1
ATOM 781 C CA . HIS A 1 93 ? 59.487 10.114 -14.114 1.00 28.03 93 HIS A CA 1
ATOM 782 C C . HIS A 1 93 ? 60.059 9.577 -15.455 1.00 28.03 93 HIS A C 1
ATOM 784 O O . HIS A 1 93 ? 59.431 8.749 -16.106 1.00 28.03 93 HIS A O 1
ATOM 790 N N . GLN A 1 94 ? 61.163 10.164 -15.936 1.00 27.28 94 GLN A N 1
ATOM 791 C CA . GLN A 1 94 ? 61.637 10.175 -17.334 1.00 27.28 94 GLN A CA 1
ATOM 792 C C . GLN A 1 94 ? 62.689 9.096 -17.708 1.00 27.28 94 GLN A C 1
ATOM 794 O O . GLN A 1 94 ? 63.305 8.498 -16.836 1.00 27.28 94 GLN A O 1
ATOM 799 N N . HIS A 1 95 ? 62.994 9.062 -19.020 1.00 27.67 95 HIS A N 1
ATOM 800 C CA . HIS A 1 95 ? 64.212 8.595 -19.727 1.00 27.67 95 HIS A CA 1
ATOM 801 C C . HIS A 1 95 ? 64.302 7.152 -20.290 1.00 27.67 95 HIS A C 1
ATOM 803 O O . HIS A 1 95 ? 64.120 6.174 -19.583 1.00 27.67 95 HIS A O 1
ATOM 809 N N . HIS A 1 96 ? 64.599 7.110 -21.608 1.00 26.70 96 HIS A N 1
ATOM 810 C CA . HIS A 1 96 ? 65.518 6.253 -22.404 1.00 26.70 96 HIS A CA 1
ATOM 811 C C . HIS A 1 96 ? 66.044 4.931 -21.774 1.00 26.70 96 HIS A C 1
ATOM 813 O O . HIS A 1 96 ? 66.407 4.906 -20.609 1.00 26.70 96 HIS A O 1
ATOM 819 N N . GLU A 1 97 ? 66.230 3.815 -22.506 1.00 25.89 97 GLU A N 1
ATOM 820 C CA . GLU A 1 97 ? 66.998 3.741 -23.773 1.00 25.89 97 GLU A CA 1
ATOM 821 C C . GLU A 1 97 ? 66.671 2.519 -24.703 1.00 25.89 97 GLU A C 1
ATOM 823 O O . GLU A 1 97 ? 65.506 2.167 -24.866 1.00 25.89 97 GLU A O 1
ATOM 828 N N . HIS A 1 98 ? 67.660 1.947 -25.417 1.00 27.22 98 HIS A N 1
ATOM 829 C CA . HIS A 1 98 ? 67.541 1.257 -26.727 1.00 27.22 98 HIS A CA 1
ATOM 830 C C . HIS A 1 98 ? 67.661 -0.297 -26.754 1.00 27.22 98 HIS A C 1
ATOM 832 O O . HIS A 1 98 ? 68.419 -0.873 -25.984 1.00 27.22 98 HIS A O 1
ATOM 838 N N . HIS A 1 99 ? 67.100 -0.909 -27.825 1.00 27.81 99 HIS A N 1
ATOM 839 C CA . HIS A 1 99 ? 67.512 -2.182 -28.493 1.00 27.81 99 HIS A CA 1
ATOM 840 C C . HIS A 1 99 ? 67.367 -3.536 -27.727 1.00 27.81 99 HIS A C 1
ATOM 842 O O . HIS A 1 99 ? 67.214 -3.551 -26.516 1.00 27.81 99 HIS A O 1
ATOM 848 N N . HIS A 1 100 ? 67.340 -4.737 -28.351 1.00 27.44 100 HIS A N 1
ATOM 849 C CA . HIS A 1 100 ? 67.457 -5.160 -29.773 1.00 27.44 100 HIS A CA 1
ATOM 850 C C . HIS A 1 100 ? 66.552 -6.392 -30.118 1.00 27.44 100 HIS A C 1
ATOM 852 O O . HIS A 1 100 ? 65.682 -6.761 -29.337 1.00 27.44 100 HIS A O 1
ATOM 858 N N . HIS A 1 101 ? 66.704 -7.003 -31.308 1.00 28.14 101 HIS A N 1
ATOM 859 C CA . HIS A 1 101 ? 65.823 -8.060 -31.863 1.00 28.14 101 HIS A CA 1
ATOM 860 C C . HIS A 1 101 ? 66.151 -9.502 -31.415 1.00 28.14 101 HIS A C 1
ATOM 862 O O . HIS A 1 101 ? 67.314 -9.802 -31.179 1.00 28.14 101 HIS A O 1
ATOM 868 N N . HIS A 1 102 ? 65.176 -10.425 -31.526 1.00 26.64 102 HIS A N 1
ATOM 869 C CA . HIS A 1 102 ? 65.255 -11.548 -32.490 1.00 26.64 102 HIS A CA 1
ATOM 870 C C . HIS A 1 102 ? 63.881 -12.201 -32.796 1.00 26.64 102 HIS A C 1
ATOM 872 O O . HIS A 1 102 ? 62.948 -12.141 -32.002 1.00 26.64 102 HIS A O 1
ATOM 878 N N . HIS A 1 103 ? 63.776 -12.811 -33.981 1.00 28.28 103 HIS A N 1
ATOM 879 C CA . HIS A 1 103 ? 62.647 -13.575 -34.558 1.00 28.28 103 HIS A CA 1
ATOM 880 C C . HIS A 1 103 ? 63.234 -14.902 -35.121 1.00 28.28 103 HIS A C 1
ATOM 882 O O . HIS A 1 103 ? 64.445 -14.887 -35.385 1.00 28.28 103 HIS A O 1
ATOM 888 N N . PRO A 1 104 ? 62.477 -16.019 -35.328 1.00 41.34 104 PRO A N 1
ATOM 889 C CA . PRO A 1 104 ? 61.469 -16.073 -36.412 1.00 41.34 104 PRO A CA 1
ATOM 890 C C . PRO A 1 104 ? 60.263 -17.064 -36.326 1.00 41.34 104 PRO A C 1
ATOM 892 O O . PRO A 1 104 ? 60.263 -18.042 -35.594 1.00 41.34 104 PRO A O 1
ATOM 895 N N . HIS A 1 105 ? 59.275 -16.789 -37.194 1.00 27.83 105 HIS A N 1
ATOM 896 C CA . HIS A 1 105 ? 58.333 -17.664 -37.939 1.00 27.83 105 HIS A CA 1
ATOM 897 C C . HIS A 1 105 ? 57.617 -18.900 -37.336 1.00 27.83 105 HIS A C 1
ATOM 899 O O . HIS A 1 105 ? 58.228 -19.911 -37.014 1.00 27.83 105 HIS A O 1
ATOM 905 N N . HIS A 1 106 ? 56.286 -18.910 -37.520 1.00 27.67 106 HIS A N 1
ATOM 906 C CA . HIS A 1 106 ? 55.522 -20.051 -38.062 1.00 27.67 106 HIS A CA 1
ATOM 907 C C . HIS A 1 106 ? 54.441 -19.539 -39.048 1.00 27.67 106 HIS A C 1
ATOM 909 O O . HIS A 1 106 ? 54.152 -18.342 -39.069 1.00 27.67 106 HIS A O 1
ATOM 915 N N . HIS A 1 107 ? 53.900 -20.409 -39.915 1.00 31.20 107 HIS A N 1
ATOM 916 C CA . HIS A 1 107 ? 53.013 -20.027 -41.034 1.00 31.20 107 HIS A CA 1
ATOM 917 C C . HIS A 1 107 ? 51.507 -20.004 -40.690 1.00 31.20 107 HIS A C 1
ATOM 919 O O . HIS A 1 107 ? 51.080 -20.529 -39.667 1.00 31.20 107 HIS A O 1
ATOM 925 N N . MET A 1 108 ? 50.707 -19.380 -41.565 1.00 29.75 108 MET A N 1
ATOM 926 C CA . MET A 1 108 ? 49.325 -18.942 -41.307 1.00 29.75 108 MET A CA 1
ATOM 927 C C . MET A 1 108 ? 48.325 -19.458 -42.359 1.00 29.75 108 MET A C 1
ATOM 929 O O . MET A 1 108 ? 48.678 -19.580 -43.531 1.00 29.75 108 MET A O 1
ATOM 933 N N . SER A 1 109 ? 47.062 -19.661 -41.963 1.00 32.12 109 SER A N 1
ATOM 934 C CA . SER A 1 109 ? 45.903 -19.735 -42.869 1.00 32.12 109 SER A CA 1
ATOM 935 C C . SER A 1 109 ? 44.633 -19.257 -42.151 1.00 32.12 109 SER A C 1
ATOM 937 O O . SER A 1 109 ? 44.124 -19.939 -41.266 1.00 32.12 109 SER A O 1
ATOM 939 N N . SER A 1 110 ? 44.136 -18.068 -42.497 1.00 35.34 110 SER A N 1
ATOM 940 C CA . SER A 1 110 ? 42.876 -17.513 -41.983 1.00 35.34 110 SER A CA 1
ATOM 941 C C . SER A 1 110 ? 42.255 -16.545 -42.999 1.00 35.34 110 SER A C 1
ATOM 943 O O . SER A 1 110 ? 42.962 -15.907 -43.783 1.00 35.34 110 SER A O 1
ATOM 945 N N . MET A 1 111 ? 40.921 -16.457 -43.031 1.00 35.16 111 MET A N 1
ATOM 946 C CA . MET A 1 111 ? 40.203 -15.595 -43.981 1.00 35.16 111 MET A CA 1
ATOM 947 C C . MET A 1 111 ? 40.212 -14.122 -43.543 1.00 35.16 111 MET A C 1
ATOM 949 O O . MET A 1 111 ? 40.187 -13.802 -42.357 1.00 35.16 111 MET A O 1
ATOM 953 N N . SER A 1 112 ? 40.240 -13.212 -44.523 1.00 41.47 112 SER A N 1
ATOM 954 C CA . SER A 1 112 ? 40.374 -11.768 -44.286 1.00 41.47 112 SER A CA 1
ATOM 955 C C . SER A 1 112 ? 39.147 -11.151 -43.585 1.00 41.47 112 SER A C 1
ATOM 957 O O . SER A 1 112 ? 38.022 -11.393 -44.038 1.00 41.47 112 SER A O 1
ATOM 959 N N . PRO A 1 113 ? 39.332 -10.262 -42.580 1.00 40.19 113 PRO A N 1
ATOM 960 C CA . PRO A 1 113 ? 38.243 -9.534 -41.910 1.00 40.19 113 PRO A CA 1
ATOM 961 C C . PRO A 1 113 ? 37.325 -8.716 -42.834 1.00 40.19 113 PRO A C 1
ATOM 963 O O . PRO A 1 113 ? 36.207 -8.381 -42.450 1.00 40.19 113 PRO A O 1
ATOM 966 N N . TYR A 1 114 ? 37.784 -8.395 -44.049 1.00 36.91 114 TYR A N 1
ATOM 967 C CA . TYR A 1 114 ? 37.075 -7.537 -45.004 1.00 36.91 114 TYR A CA 1
ATOM 968 C C . TYR A 1 114 ? 35.688 -8.065 -45.412 1.00 36.91 114 TYR A C 1
ATOM 970 O O . TYR A 1 114 ? 34.785 -7.277 -45.682 1.00 36.91 114 TYR A O 1
ATOM 978 N N . TRP A 1 115 ? 35.507 -9.389 -45.445 1.00 37.75 115 TRP A N 1
ATOM 979 C CA . TRP A 1 115 ? 34.247 -10.007 -45.872 1.00 37.75 115 TRP A CA 1
ATOM 980 C C . TRP A 1 115 ? 33.175 -9.961 -44.782 1.00 37.75 115 TRP A C 1
ATOM 982 O O . TRP A 1 115 ? 32.060 -9.533 -45.053 1.00 37.75 115 TRP A O 1
ATOM 992 N N . LYS A 1 116 ? 33.533 -10.278 -43.530 1.00 43.81 116 LYS A N 1
ATOM 993 C CA . LYS A 1 116 ? 32.588 -10.284 -42.400 1.00 43.81 116 LYS A CA 1
ATOM 994 C C . LYS A 1 116 ? 31.979 -8.894 -42.148 1.00 43.81 116 LYS A C 1
ATOM 996 O O . LYS A 1 116 ? 30.774 -8.768 -41.969 1.00 43.81 116 LYS A O 1
ATOM 1001 N N . TRP A 1 117 ? 32.798 -7.843 -42.272 1.00 46.78 117 TRP A N 1
ATOM 1002 C CA . TRP A 1 117 ? 32.353 -6.442 -42.227 1.00 46.78 117 TRP A CA 1
ATOM 1003 C C . TRP A 1 117 ? 31.347 -6.078 -43.333 1.00 46.78 117 TRP A C 1
ATOM 1005 O O . TRP A 1 117 ? 30.470 -5.241 -43.123 1.00 46.78 117 TRP A O 1
ATOM 1015 N N . ARG A 1 118 ? 31.457 -6.685 -44.522 1.00 43.41 118 ARG A N 1
ATOM 1016 C CA . ARG A 1 118 ? 30.562 -6.380 -45.642 1.00 43.41 118 ARG A CA 1
ATOM 1017 C C . ARG A 1 118 ? 29.149 -6.889 -45.379 1.00 43.41 118 ARG A C 1
ATOM 1019 O O . ARG A 1 118 ? 28.205 -6.118 -45.531 1.00 43.41 118 ARG A O 1
ATOM 1026 N N . ASP A 1 119 ? 29.020 -8.143 -44.959 1.00 51.66 119 ASP A N 1
ATOM 1027 C CA . ASP A 1 119 ? 27.720 -8.779 -44.723 1.00 51.66 119 ASP A CA 1
ATOM 1028 C C . ASP A 1 119 ? 26.974 -8.110 -43.551 1.00 51.66 119 ASP A C 1
ATOM 1030 O O . ASP A 1 119 ? 25.766 -7.879 -43.623 1.00 51.66 119 ASP A O 1
ATOM 1034 N N . GLU A 1 120 ? 27.708 -7.686 -42.514 1.00 51.69 120 GLU A N 1
ATOM 1035 C CA . GLU A 1 120 ? 27.180 -6.870 -41.411 1.00 51.69 120 GLU A CA 1
ATOM 1036 C C . GLU A 1 120 ? 26.585 -5.539 -41.914 1.00 51.69 120 GLU A C 1
ATOM 1038 O O . GLU A 1 120 ? 25.461 -5.184 -41.551 1.00 51.69 120 GLU A O 1
ATOM 1043 N N . VAL A 1 121 ? 27.280 -4.815 -42.801 1.00 49.38 121 VAL A N 1
ATOM 1044 C CA . VAL A 1 121 ? 26.784 -3.546 -43.373 1.00 49.38 121 VAL A CA 1
ATOM 1045 C C . VAL A 1 121 ? 25.628 -3.773 -44.357 1.00 49.38 121 VAL A C 1
ATOM 1047 O O . VAL A 1 121 ? 24.676 -2.986 -44.378 1.00 49.38 121 VAL A O 1
ATOM 1050 N N . ASP A 1 122 ? 25.650 -4.859 -45.133 1.00 54.56 122 ASP A N 1
ATOM 1051 C CA . ASP A 1 122 ? 24.577 -5.211 -46.071 1.00 54.56 122 ASP A CA 1
ATOM 1052 C C . ASP A 1 122 ? 23.281 -5.711 -45.382 1.00 54.56 122 ASP A C 1
ATOM 1054 O O . ASP A 1 122 ? 22.243 -5.831 -46.042 1.00 54.56 122 ASP A O 1
ATOM 1058 N N . SER A 1 123 ? 23.273 -5.862 -44.050 1.00 53.50 123 SER A N 1
ATOM 1059 C CA . SER A 1 123 ? 22.050 -6.038 -43.245 1.00 53.50 123 SER A CA 1
ATOM 1060 C C . SER A 1 123 ? 21.268 -4.731 -42.993 1.00 53.50 123 SER A C 1
ATOM 1062 O O . SER A 1 123 ? 20.058 -4.759 -42.761 1.00 53.50 123 SER A O 1
ATOM 1064 N N . LEU A 1 124 ? 21.919 -3.561 -43.074 1.00 47.16 124 LEU A N 1
ATOM 1065 C CA . LEU A 1 124 ? 21.332 -2.280 -42.655 1.00 47.16 124 LEU A CA 1
ATOM 1066 C C . LEU A 1 124 ? 20.239 -1.764 -43.613 1.00 47.16 124 LEU A C 1
ATOM 1068 O O . LEU A 1 124 ? 20.383 -1.906 -44.835 1.00 47.16 124 LEU A O 1
ATOM 1072 N N . PRO A 1 125 ? 19.206 -1.044 -43.120 1.00 56.69 125 PRO A N 1
ATOM 1073 C CA . PRO A 1 125 ? 18.249 -0.331 -43.967 1.00 56.69 125 PRO A CA 1
ATOM 1074 C C . PRO A 1 125 ? 18.945 0.564 -45.002 1.00 56.69 125 PRO A C 1
ATOM 1076 O O . PRO A 1 125 ? 19.937 1.229 -44.700 1.00 56.69 125 PRO A O 1
ATOM 1079 N N . ARG A 1 126 ? 18.415 0.616 -46.232 1.00 44.41 126 ARG A N 1
ATOM 1080 C CA . ARG A 1 126 ? 19.073 1.253 -47.396 1.00 44.41 126 ARG A CA 1
ATOM 1081 C C . ARG A 1 126 ? 19.511 2.707 -47.145 1.00 44.41 126 ARG A C 1
ATOM 1083 O O . ARG A 1 126 ? 20.550 3.128 -47.643 1.00 44.41 126 ARG A O 1
ATOM 1090 N N . THR A 1 127 ? 18.754 3.455 -46.343 1.00 44.22 127 THR A N 1
ATOM 1091 C CA . THR A 1 127 ? 19.068 4.829 -45.908 1.00 44.22 127 THR A CA 1
ATOM 1092 C C . THR A 1 127 ? 20.251 4.903 -44.939 1.00 44.22 127 THR A C 1
ATOM 1094 O O . THR A 1 127 ? 21.112 5.767 -45.105 1.00 44.22 127 THR A O 1
ATOM 1097 N N . ALA A 1 128 ? 20.331 3.998 -43.961 1.00 45.31 128 ALA A N 1
ATOM 1098 C CA . ALA A 1 128 ? 21.461 3.891 -43.037 1.00 45.31 128 ALA A CA 1
ATOM 1099 C C . ALA A 1 128 ? 22.728 3.418 -43.767 1.00 45.31 128 ALA A C 1
ATOM 1101 O O . ALA A 1 128 ? 23.793 4.007 -43.595 1.00 45.31 128 ALA A O 1
ATOM 1102 N N . ARG A 1 129 ? 22.596 2.433 -44.665 1.00 57.19 129 ARG A N 1
ATOM 1103 C CA . ARG A 1 129 ? 23.700 1.872 -45.461 1.00 57.19 129 ARG A CA 1
ATOM 1104 C C . ARG A 1 129 ? 24.403 2.930 -46.322 1.00 57.19 129 ARG A C 1
ATOM 1106 O O . ARG A 1 129 ? 25.625 3.047 -46.292 1.00 57.19 129 ARG A O 1
ATOM 1113 N N . VAL A 1 130 ? 23.632 3.766 -47.027 1.00 53.66 130 VAL A N 1
ATOM 1114 C CA . VAL A 1 130 ? 24.169 4.891 -47.821 1.00 53.66 130 VAL A CA 1
ATOM 1115 C C . VAL A 1 130 ? 24.866 5.932 -46.935 1.00 53.66 130 VAL A C 1
ATOM 1117 O O . VAL A 1 130 ? 25.939 6.415 -47.296 1.00 53.66 130 VAL A O 1
ATOM 1120 N N . ARG A 1 131 ? 24.308 6.253 -45.759 1.00 49.16 131 ARG A N 1
ATOM 1121 C CA . ARG A 1 131 ? 24.929 7.186 -44.797 1.00 49.16 131 ARG A CA 1
ATOM 1122 C C . ARG A 1 131 ? 26.237 6.640 -44.218 1.00 49.16 131 ARG A C 1
ATOM 1124 O O . ARG A 1 131 ? 27.196 7.397 -44.101 1.00 49.16 131 ARG A O 1
ATOM 1131 N N . TYR A 1 132 ? 26.298 5.344 -43.913 1.00 52.91 132 TYR A N 1
ATOM 1132 C CA . TYR A 1 132 ? 27.496 4.677 -43.399 1.00 52.91 132 TYR A CA 1
ATOM 1133 C C . TYR A 1 132 ? 28.651 4.731 -44.411 1.00 52.91 132 TYR A C 1
ATOM 1135 O O . TYR A 1 132 ? 29.736 5.206 -44.076 1.00 52.91 132 TYR A O 1
ATOM 1143 N N . TYR A 1 133 ? 28.408 4.357 -45.674 1.00 59.84 133 TYR A N 1
ATOM 1144 C CA . TYR A 1 133 ? 29.434 4.447 -46.722 1.00 59.84 133 TYR A CA 1
ATOM 1145 C C . TYR A 1 133 ? 29.843 5.894 -47.047 1.00 59.84 133 TYR A C 1
ATOM 1147 O O . TYR A 1 133 ? 31.031 6.156 -47.235 1.00 59.84 133 TYR A O 1
ATOM 1155 N N . ALA A 1 134 ? 28.905 6.850 -47.051 1.00 51.34 134 ALA A N 1
ATOM 1156 C CA . ALA A 1 134 ? 29.234 8.270 -47.209 1.00 51.34 134 ALA A CA 1
ATOM 1157 C C . ALA A 1 134 ? 30.112 8.792 -46.055 1.00 51.34 134 ALA A C 1
ATOM 1159 O O . ALA A 1 134 ? 31.069 9.529 -46.287 1.00 51.34 134 ALA A O 1
ATOM 1160 N N . GLY A 1 135 ? 29.838 8.362 -44.819 1.00 48.00 135 GLY A N 1
ATOM 1161 C CA . GLY A 1 135 ? 30.675 8.656 -43.658 1.00 48.00 135 GLY A CA 1
ATOM 1162 C C . GLY A 1 135 ? 32.079 8.053 -43.771 1.00 48.00 135 GLY A C 1
ATOM 1163 O O . GLY A 1 135 ? 33.066 8.759 -43.566 1.00 48.00 135 GLY A O 1
ATOM 1164 N N . GLY A 1 136 ? 32.183 6.782 -44.169 1.00 58.50 136 GLY A N 1
ATOM 1165 C CA . GLY A 1 136 ? 33.467 6.126 -44.439 1.00 58.50 136 GLY A CA 1
ATOM 1166 C C . GLY A 1 136 ? 34.301 6.883 -45.477 1.00 58.50 136 GLY A C 1
ATOM 1167 O O . GLY A 1 136 ? 35.476 7.152 -45.238 1.00 58.50 136 GLY A O 1
ATOM 1168 N N . LEU A 1 137 ? 33.675 7.328 -46.572 1.00 50.69 137 LEU A N 1
ATOM 1169 C CA . LEU A 1 137 ? 34.324 8.141 -47.604 1.00 50.69 137 LEU A CA 1
ATOM 1170 C C . LEU A 1 137 ? 34.847 9.480 -47.052 1.00 50.69 137 LEU A C 1
ATOM 1172 O O . LEU A 1 137 ? 35.982 9.855 -47.341 1.00 50.69 137 LEU A O 1
ATOM 1176 N N . ILE A 1 138 ? 34.064 10.180 -46.223 1.00 53.28 138 ILE A N 1
ATOM 1177 C CA . ILE A 1 138 ? 34.486 11.436 -45.574 1.00 53.28 138 ILE A CA 1
ATOM 1178 C C . ILE A 1 138 ? 35.678 11.197 -44.633 1.00 53.28 138 ILE A C 1
ATOM 1180 O O . ILE A 1 138 ? 36.635 11.971 -44.655 1.00 53.28 138 ILE A O 1
ATOM 1184 N N . LEU A 1 139 ? 35.672 10.112 -43.853 1.00 52.06 139 LEU A N 1
ATOM 1185 C CA . LEU A 1 139 ? 36.799 9.738 -42.988 1.00 52.06 139 LEU A CA 1
ATOM 1186 C C . LEU A 1 139 ? 38.059 9.384 -43.794 1.00 52.06 139 LEU A C 1
ATOM 1188 O O . LEU A 1 139 ? 39.158 9.782 -43.407 1.00 52.06 139 LEU A O 1
ATOM 1192 N N . THR A 1 140 ? 37.922 8.710 -44.940 1.00 56.91 140 THR A N 1
ATOM 1193 C CA . THR A 1 140 ? 39.045 8.459 -45.858 1.00 56.91 140 THR A CA 1
ATOM 1194 C C . THR A 1 140 ? 39.595 9.763 -46.437 1.00 56.91 140 THR A C 1
ATOM 1196 O O . THR A 1 140 ? 40.808 9.968 -46.411 1.00 56.91 140 THR A O 1
ATOM 1199 N N . ILE A 1 141 ? 38.733 10.686 -46.878 1.00 56.09 141 ILE A N 1
ATOM 1200 C CA . ILE A 1 141 ? 39.145 12.013 -47.368 1.00 56.09 141 ILE A CA 1
ATOM 1201 C C . ILE A 1 141 ? 39.924 12.766 -46.276 1.00 56.09 141 ILE A C 1
ATOM 1203 O O . ILE A 1 141 ? 41.034 13.238 -46.534 1.00 56.09 141 ILE A O 1
ATOM 1207 N N . LEU A 1 142 ? 39.412 12.792 -45.040 1.00 52.53 142 LEU A N 1
ATOM 1208 C CA . LEU A 1 142 ? 40.085 13.397 -43.883 1.00 52.53 142 LEU A CA 1
ATOM 1209 C C . LEU A 1 142 ? 41.453 12.761 -43.584 1.00 52.53 142 LEU A C 1
ATOM 1211 O O . LEU A 1 142 ? 42.408 13.485 -43.302 1.00 52.53 142 LEU A O 1
ATOM 1215 N N . ALA A 1 143 ? 41.582 11.436 -43.695 1.00 54.59 143 ALA A N 1
ATOM 1216 C CA . ALA A 1 143 ? 42.859 10.741 -43.522 1.00 54.59 143 ALA A CA 1
ATOM 1217 C C . ALA A 1 143 ? 43.870 11.070 -44.641 1.00 54.59 143 ALA A C 1
ATOM 1219 O O . ALA A 1 143 ? 45.061 11.235 -44.368 1.00 54.59 143 ALA A O 1
ATOM 1220 N N . THR A 1 144 ? 43.407 11.212 -45.889 1.00 53.47 144 THR A N 1
ATOM 1221 C CA . THR A 1 144 ? 44.262 11.557 -47.044 1.00 53.47 144 THR A CA 1
ATOM 1222 C C . THR A 1 144 ? 44.665 13.034 -47.118 1.00 53.47 144 THR A C 1
ATOM 1224 O O . THR A 1 144 ? 45.640 13.362 -47.791 1.00 53.47 144 THR A O 1
ATOM 1227 N N . GLY A 1 145 ? 43.994 13.931 -46.385 1.00 49.81 145 GLY A N 1
ATOM 1228 C CA . GLY A 1 145 ? 44.206 15.388 -46.419 1.00 49.81 145 GLY A CA 1
ATOM 1229 C C . GLY A 1 145 ? 45.564 15.913 -45.918 1.00 49.81 145 GLY A C 1
ATOM 1230 O O . GLY A 1 145 ? 45.720 17.119 -45.745 1.00 49.81 145 GLY A O 1
ATOM 1231 N N . ARG A 1 146 ? 46.558 15.048 -45.672 1.00 48.38 146 ARG A N 1
ATOM 1232 C CA . ARG A 1 146 ? 47.878 15.399 -45.107 1.00 48.38 146 ARG A CA 1
ATOM 1233 C C . ARG A 1 146 ? 48.900 15.981 -46.102 1.00 48.38 146 ARG A C 1
ATOM 1235 O O . ARG A 1 146 ? 50.025 16.252 -45.696 1.00 48.38 146 ARG A O 1
ATOM 1242 N N . PHE A 1 147 ? 48.536 16.198 -47.370 1.00 49.22 147 PHE A N 1
ATOM 1243 C CA . PHE A 1 147 ? 49.470 16.590 -48.444 1.00 49.22 147 PHE A CA 1
ATOM 1244 C C . PHE A 1 147 ? 49.143 17.926 -49.149 1.00 49.22 147 PHE A C 1
ATOM 1246 O O . PHE A 1 147 ? 49.365 18.064 -50.349 1.00 49.22 147 PHE A O 1
ATOM 1253 N N . ILE A 1 148 ? 48.655 18.939 -48.419 1.00 50.38 148 ILE A N 1
ATOM 1254 C CA . ILE A 1 148 ? 48.536 20.321 -48.933 1.00 50.38 148 ILE A CA 1
ATOM 1255 C C . ILE A 1 148 ? 49.085 21.322 -47.896 1.00 50.38 148 ILE A C 1
ATOM 1257 O O . ILE A 1 148 ? 48.542 21.393 -46.792 1.00 50.38 148 ILE A O 1
ATOM 1261 N N . PRO A 1 149 ? 50.129 22.115 -48.212 1.00 47.59 149 PRO A N 1
ATOM 1262 C CA . PRO A 1 149 ? 50.631 23.161 -47.324 1.00 47.59 149 PRO A CA 1
ATOM 1263 C C . PRO A 1 149 ? 49.836 24.470 -47.478 1.00 47.59 149 PRO A C 1
ATOM 1265 O O . PRO A 1 149 ? 49.630 24.952 -48.590 1.00 47.59 149 PRO A O 1
ATOM 1268 N N . GLY A 1 150 ? 49.441 25.090 -46.361 1.00 42.53 150 GLY A N 1
ATOM 1269 C CA . GLY A 1 150 ? 48.879 26.448 -46.349 1.00 42.53 150 GLY A CA 1
ATOM 1270 C C . GLY A 1 150 ? 47.885 26.710 -45.214 1.00 42.53 150 GLY A C 1
ATOM 1271 O O . GLY A 1 150 ? 46.987 25.910 -44.955 1.00 42.53 150 GLY A O 1
ATOM 1272 N N . HIS A 1 151 ? 47.992 27.876 -44.569 1.00 52.47 151 HIS A N 1
ATOM 1273 C CA . HIS A 1 151 ? 47.221 28.264 -43.372 1.00 52.47 151 HIS A CA 1
ATOM 1274 C C . HIS A 1 151 ? 45.722 28.572 -43.611 1.00 52.47 151 HIS A C 1
ATOM 1276 O O . HIS A 1 151 ? 45.100 29.287 -42.831 1.00 52.47 151 HIS A O 1
ATOM 1282 N N . VAL A 1 152 ? 45.121 28.013 -44.665 1.00 53.78 152 VAL A N 1
ATOM 1283 C CA . VAL A 1 152 ? 43.68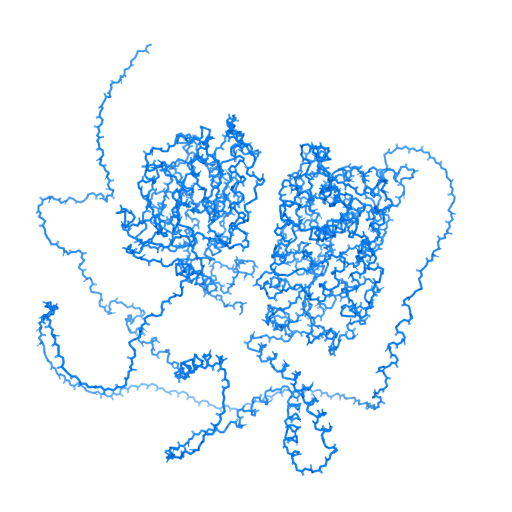5 28.129 -44.991 1.00 53.78 152 VAL A CA 1
ATOM 1284 C C . VAL A 1 152 ? 42.928 26.823 -44.683 1.00 53.78 152 VAL A C 1
ATOM 1286 O O . VAL A 1 152 ? 41.709 26.829 -44.544 1.00 53.78 152 VAL A O 1
ATOM 1289 N N . VAL A 1 153 ? 43.634 25.694 -44.524 1.00 52.84 153 VAL A N 1
ATOM 1290 C CA . VAL A 1 153 ? 43.027 24.345 -44.455 1.00 52.84 153 VAL A CA 1
ATOM 1291 C C . VAL A 1 153 ? 42.622 23.921 -43.030 1.00 52.84 153 VAL A C 1
ATOM 1293 O O . VAL A 1 153 ? 41.777 23.042 -42.860 1.00 52.84 153 VAL A O 1
ATOM 1296 N N . HIS A 1 154 ? 43.144 24.575 -41.985 1.00 55.12 154 HIS A N 1
ATOM 1297 C CA . HIS A 1 154 ? 42.822 24.222 -40.594 1.00 55.12 154 HIS A CA 1
ATOM 1298 C C . HIS A 1 154 ? 41.353 24.471 -40.226 1.00 55.12 154 HIS A C 1
ATOM 1300 O O . HIS A 1 154 ? 40.760 23.635 -39.549 1.00 55.12 154 HIS A O 1
ATOM 1306 N N . THR A 1 155 ? 40.738 25.564 -40.693 1.00 56.84 155 THR A N 1
ATOM 1307 C CA . THR A 1 155 ? 39.323 25.854 -40.402 1.00 56.84 155 THR A CA 1
ATOM 1308 C C . THR A 1 155 ? 38.385 24.846 -41.078 1.00 56.84 155 THR A C 1
ATOM 1310 O O . THR A 1 155 ? 37.554 24.282 -40.371 1.00 56.84 155 THR A O 1
ATOM 1313 N N . PRO A 1 156 ? 38.528 24.516 -42.382 1.00 61.50 156 PRO A N 1
ATOM 1314 C CA . PRO A 1 156 ? 37.779 23.424 -43.008 1.00 61.50 156 PRO A CA 1
ATOM 1315 C C . PRO A 1 156 ? 37.977 22.061 -42.334 1.00 61.50 156 PRO A C 1
ATOM 1317 O O . PRO A 1 156 ? 36.996 21.355 -42.128 1.00 61.50 156 PRO A O 1
ATOM 1320 N N . LEU A 1 157 ? 39.205 21.693 -41.940 1.00 63.56 157 LEU A N 1
ATOM 1321 C CA . LEU A 1 157 ? 39.454 20.428 -41.231 1.00 63.56 157 LEU A CA 1
ATOM 1322 C C . LEU A 1 157 ? 38.816 20.404 -39.837 1.00 63.56 157 LEU A C 1
ATOM 1324 O O . LEU A 1 157 ? 38.224 19.394 -39.466 1.00 63.56 157 LEU A O 1
ATOM 1328 N N . ALA A 1 158 ? 38.876 21.506 -39.085 1.00 63.97 158 ALA A N 1
ATOM 1329 C CA . ALA A 1 158 ? 38.197 21.624 -37.797 1.00 63.97 158 ALA A CA 1
ATOM 1330 C C . ALA A 1 158 ? 36.669 21.570 -37.959 1.00 63.97 158 ALA A C 1
ATOM 1332 O O . ALA A 1 158 ? 36.005 20.843 -37.227 1.00 63.97 158 ALA A O 1
ATOM 1333 N N . ILE A 1 159 ? 36.110 22.263 -38.957 1.00 68.12 159 ILE A N 1
ATOM 1334 C CA . ILE A 1 159 ? 34.676 22.223 -39.283 1.00 68.12 159 ILE A CA 1
ATOM 1335 C C . ILE A 1 159 ? 34.249 20.808 -39.689 1.00 68.12 159 ILE A C 1
ATOM 1337 O O . ILE A 1 159 ? 33.222 20.337 -39.214 1.00 68.12 159 ILE A O 1
ATOM 1341 N N . LEU A 1 160 ? 35.034 20.093 -40.501 1.00 70.44 160 LEU A N 1
ATOM 1342 C CA . LEU A 1 160 ? 34.740 18.707 -40.877 1.00 70.44 160 LEU A CA 1
ATOM 1343 C C . LEU A 1 160 ? 34.899 17.726 -39.708 1.00 70.44 160 LEU A C 1
ATOM 1345 O O . LEU A 1 160 ? 34.111 16.793 -39.613 1.00 70.44 160 LEU A O 1
ATOM 1349 N N . ALA A 1 161 ? 35.853 17.935 -38.796 1.00 69.00 161 ALA A N 1
ATOM 1350 C CA . ALA A 1 161 ? 35.986 17.133 -37.578 1.00 69.00 161 ALA A CA 1
ATOM 1351 C C . ALA A 1 161 ? 34.827 17.383 -36.593 1.00 69.00 161 ALA A C 1
ATOM 1353 O O . ALA A 1 161 ? 34.302 16.443 -36.001 1.00 69.00 161 ALA A O 1
ATOM 1354 N N . VAL A 1 162 ? 34.373 18.633 -36.467 1.00 70.62 162 VAL A N 1
ATOM 1355 C CA . VAL A 1 162 ? 33.175 18.997 -35.696 1.00 70.62 162 VAL A CA 1
ATOM 1356 C C . VAL A 1 162 ? 31.927 18.388 -36.339 1.00 70.62 162 VAL A C 1
ATOM 1358 O O . VAL A 1 162 ? 31.190 17.685 -35.656 1.00 70.62 162 VAL A O 1
ATOM 1361 N N . LEU A 1 163 ? 31.718 18.556 -37.649 1.00 69.19 163 LEU A N 1
ATOM 1362 C CA . LEU A 1 163 ? 30.623 17.908 -38.384 1.00 69.19 163 LEU A CA 1
ATOM 1363 C C . LEU A 1 163 ? 30.677 16.381 -38.254 1.00 69.19 163 LEU A C 1
ATOM 1365 O O . LEU A 1 163 ? 29.637 15.758 -38.075 1.00 69.19 163 LEU A O 1
ATOM 1369 N N . ALA A 1 164 ? 31.866 15.776 -38.272 1.00 69.75 164 ALA A N 1
ATOM 1370 C CA . ALA A 1 164 ? 32.040 14.353 -38.017 1.00 69.75 164 ALA A CA 1
ATOM 1371 C C . ALA A 1 164 ? 31.547 13.977 -36.609 1.00 69.75 164 ALA A C 1
ATOM 1373 O O . ALA A 1 164 ? 30.736 13.065 -36.496 1.00 69.75 164 ALA A O 1
ATOM 1374 N N . VAL A 1 165 ? 31.927 14.690 -35.543 1.00 69.44 165 VAL A N 1
ATOM 1375 C CA . VAL A 1 165 ? 31.396 14.420 -34.188 1.00 69.44 165 VAL A CA 1
ATOM 1376 C C . VAL A 1 165 ? 29.873 14.613 -34.127 1.00 69.44 165 VAL A C 1
ATOM 1378 O O . VAL A 1 165 ? 29.172 13.742 -33.611 1.00 69.44 165 VAL A O 1
ATOM 1381 N N . TYR A 1 166 ? 29.342 15.693 -34.707 1.00 66.44 166 TYR A N 1
ATOM 1382 C CA . TYR A 1 166 ? 27.903 15.994 -34.713 1.00 66.44 166 TYR A CA 1
ATOM 1383 C C . TYR A 1 166 ? 27.058 15.071 -35.615 1.00 66.44 166 TYR A C 1
ATOM 1385 O O . TYR A 1 166 ? 25.844 15.016 -35.435 1.00 66.44 166 TYR A O 1
ATOM 1393 N N . VAL A 1 167 ? 27.660 14.328 -36.552 1.00 72.31 167 VAL A N 1
ATOM 1394 C CA . VAL A 1 167 ? 26.963 13.360 -37.425 1.00 72.31 167 VAL A CA 1
ATOM 1395 C C . VAL A 1 167 ? 27.200 11.915 -36.974 1.00 72.31 167 VAL A C 1
ATOM 1397 O O . VAL A 1 167 ? 26.242 11.158 -36.823 1.00 72.31 167 VAL A O 1
ATOM 1400 N N . PHE A 1 168 ? 28.446 11.516 -36.704 1.00 71.12 168 PHE A N 1
ATOM 1401 C CA . PHE A 1 168 ? 28.766 10.163 -36.237 1.00 71.12 168 PHE A CA 1
ATOM 1402 C C . PHE A 1 168 ? 28.345 9.913 -34.791 1.00 71.12 168 PHE A C 1
ATOM 1404 O O . PHE A 1 168 ? 28.022 8.774 -34.478 1.00 71.12 168 PHE A O 1
ATOM 1411 N N . GLY A 1 169 ? 28.312 10.925 -33.917 1.00 73.56 169 GLY A N 1
ATOM 1412 C CA . GLY A 1 169 ? 27.817 10.774 -32.544 1.00 73.56 169 GLY A CA 1
ATOM 1413 C C . GLY A 1 169 ? 26.370 10.262 -32.509 1.00 73.56 169 GLY A C 1
ATOM 1414 O O . GLY A 1 169 ? 26.133 9.173 -31.984 1.00 73.56 169 GLY A O 1
ATOM 1415 N N . PRO A 1 170 ? 25.411 10.973 -33.137 1.00 72.62 170 PRO A N 1
ATOM 1416 C CA . PRO A 1 170 ? 24.032 10.508 -33.266 1.00 72.62 170 PRO A CA 1
ATOM 1417 C C . PRO A 1 170 ? 23.897 9.181 -34.022 1.00 72.62 170 PRO A C 1
ATOM 1419 O O . PRO A 1 170 ? 23.222 8.288 -33.523 1.00 72.62 170 PRO A O 1
ATOM 1422 N N . LEU A 1 171 ? 24.579 8.997 -35.164 1.00 74.00 171 LEU A N 1
ATOM 1423 C CA . LEU A 1 171 ? 24.513 7.735 -35.927 1.00 74.00 171 LEU A CA 1
ATOM 1424 C C . LEU A 1 171 ? 25.046 6.534 -35.129 1.00 74.00 171 LEU A C 1
ATOM 1426 O O . LEU A 1 171 ? 24.506 5.434 -35.232 1.00 74.00 171 LEU A O 1
ATOM 1430 N N . ARG A 1 172 ? 26.087 6.730 -34.312 1.00 76.94 172 ARG A N 1
ATOM 1431 C CA . ARG A 1 172 ? 26.605 5.703 -33.404 1.00 76.94 172 ARG A CA 1
ATOM 1432 C C . ARG A 1 172 ? 25.606 5.408 -32.287 1.00 76.94 172 ARG A C 1
ATOM 1434 O O . ARG A 1 172 ? 25.364 4.240 -32.009 1.00 76.94 172 ARG A O 1
ATOM 1441 N N . ALA A 1 173 ? 24.992 6.429 -31.693 1.00 73.81 173 ALA A N 1
ATOM 1442 C CA . ALA A 1 173 ? 23.972 6.244 -30.663 1.00 73.81 173 ALA A CA 1
ATOM 1443 C C . ALA A 1 173 ? 22.695 5.564 -31.206 1.00 73.81 173 ALA A C 1
ATOM 1445 O O . ALA A 1 173 ? 22.069 4.788 -30.481 1.00 73.81 173 ALA A O 1
ATOM 1446 N N . GLU A 1 174 ? 22.322 5.824 -32.462 1.00 77.81 174 GLU A N 1
ATOM 1447 C CA . GLU A 1 174 ? 21.235 5.167 -33.205 1.00 77.81 174 GLU A CA 1
ATOM 1448 C C . GLU A 1 174 ? 21.585 3.695 -33.502 1.00 77.81 174 GLU A C 1
ATOM 1450 O O . GLU A 1 174 ? 20.793 2.798 -33.218 1.00 77.81 174 GLU A O 1
ATOM 1455 N N . TYR A 1 175 ? 22.812 3.414 -33.955 1.00 78.19 175 TYR A N 1
ATOM 1456 C CA . TYR A 1 175 ? 23.319 2.048 -34.129 1.00 78.19 175 TYR A CA 1
ATOM 1457 C C . TYR A 1 175 ? 23.351 1.260 -32.807 1.00 78.19 175 TYR A C 1
ATOM 1459 O O . TYR A 1 175 ? 22.811 0.158 -32.729 1.00 78.19 175 TYR A O 1
ATOM 1467 N N . GLU A 1 176 ? 23.915 1.836 -31.743 1.00 81.00 176 GLU A N 1
ATOM 1468 C CA . GLU A 1 176 ? 23.964 1.223 -30.409 1.00 81.00 176 GLU A CA 1
ATOM 1469 C C . GLU A 1 176 ? 22.553 1.007 -29.832 1.00 81.00 176 GLU A C 1
ATOM 1471 O O . GLU A 1 176 ? 22.321 -0.005 -29.174 1.00 81.00 176 GLU A O 1
ATOM 1476 N N . TYR A 1 177 ? 21.585 1.888 -30.127 1.00 85.50 177 TYR A N 1
ATOM 1477 C CA . TYR A 1 177 ? 20.172 1.656 -29.797 1.00 85.50 177 TYR A CA 1
ATOM 1478 C C . TYR A 1 177 ? 19.621 0.419 -30.514 1.00 85.50 177 TYR A C 1
ATOM 1480 O O . TYR A 1 177 ? 19.062 -0.460 -29.864 1.00 85.50 177 TYR A O 1
ATOM 1488 N N . HIS A 1 178 ? 19.798 0.316 -31.834 1.00 82.81 178 HIS A N 1
ATOM 1489 C CA . HIS A 1 178 ? 19.261 -0.806 -32.605 1.00 82.81 178 HIS A CA 1
ATOM 1490 C C . HIS A 1 178 ? 19.924 -2.147 -32.266 1.00 82.81 178 HIS A C 1
ATOM 1492 O O . HIS A 1 178 ? 19.224 -3.155 -32.204 1.00 82.81 178 HIS A O 1
ATOM 1498 N N . VAL A 1 179 ? 21.230 -2.170 -31.979 1.00 84.44 179 VAL A N 1
ATOM 1499 C CA . VAL A 1 179 ? 21.930 -3.383 -31.518 1.00 84.44 179 VAL A CA 1
ATOM 1500 C C . VAL A 1 179 ? 21.416 -3.831 -30.147 1.00 84.44 179 VAL A C 1
ATOM 1502 O O . VAL A 1 179 ? 21.131 -5.014 -29.966 1.00 84.44 179 VAL A O 1
ATOM 1505 N N . GLN A 1 180 ? 21.256 -2.913 -29.188 1.00 85.81 180 GLN A N 1
ATOM 1506 C CA . GLN A 1 180 ? 20.739 -3.261 -27.859 1.00 85.81 180 GLN A CA 1
ATOM 1507 C C . GLN A 1 180 ? 19.255 -3.651 -27.907 1.00 85.81 180 GLN A C 1
ATOM 1509 O O . GLN A 1 180 ? 18.874 -4.614 -27.250 1.00 85.81 180 GLN A O 1
ATOM 1514 N N . ALA A 1 181 ? 18.434 -2.991 -28.728 1.00 88.62 181 ALA A N 1
ATOM 1515 C CA . ALA A 1 181 ? 17.042 -3.385 -28.933 1.00 88.62 181 ALA A CA 1
ATOM 1516 C C . ALA A 1 181 ? 16.933 -4.795 -29.540 1.00 88.62 181 ALA A C 1
ATOM 1518 O O . ALA A 1 181 ? 16.225 -5.637 -28.997 1.00 88.62 181 ALA A O 1
ATOM 1519 N N . ALA A 1 182 ? 17.688 -5.086 -30.606 1.00 85.88 182 ALA A N 1
ATOM 1520 C CA . ALA A 1 182 ? 17.668 -6.395 -31.261 1.00 85.88 182 ALA A CA 1
ATOM 1521 C C . ALA A 1 182 ? 18.110 -7.540 -30.331 1.00 85.88 182 ALA A C 1
ATOM 1523 O O . ALA A 1 182 ? 17.515 -8.614 -30.371 1.00 85.88 182 ALA A O 1
ATOM 1524 N N . ARG A 1 183 ? 19.108 -7.303 -29.464 1.00 85.06 183 ARG A N 1
ATOM 1525 C CA . ARG A 1 183 ? 19.583 -8.274 -28.458 1.00 85.06 183 ARG A CA 1
ATOM 1526 C C . ARG A 1 183 ? 18.517 -8.698 -27.449 1.00 85.06 183 ARG A C 1
ATOM 1528 O O . ARG A 1 183 ? 18.553 -9.834 -27.002 1.00 85.06 183 ARG A O 1
ATOM 1535 N N . HIS A 1 184 ? 17.588 -7.807 -27.111 1.00 84.81 184 HIS A N 1
ATOM 1536 C CA . HIS A 1 184 ? 16.519 -8.064 -26.141 1.00 84.81 184 HIS A CA 1
ATOM 1537 C C . HIS A 1 184 ? 15.162 -8.320 -26.826 1.00 84.81 184 HIS A C 1
ATOM 1539 O O . HIS A 1 184 ? 14.113 -8.079 -26.240 1.00 84.81 184 HIS A O 1
ATOM 1545 N N . GLY A 1 185 ? 15.156 -8.712 -28.108 1.00 90.00 185 GLY A N 1
ATOM 1546 C CA . GLY A 1 185 ? 13.938 -8.953 -28.899 1.00 90.00 185 GLY A CA 1
ATOM 1547 C C . GLY A 1 185 ? 13.115 -7.703 -29.258 1.00 90.00 185 GLY A C 1
ATOM 1548 O O . GLY A 1 185 ? 12.256 -7.772 -30.147 1.00 90.00 185 GLY A O 1
ATOM 1549 N N . CYS A 1 186 ? 13.406 -6.564 -28.622 1.00 94.06 186 CYS A N 1
ATOM 1550 C CA . CYS A 1 186 ? 12.624 -5.337 -28.654 1.00 94.06 186 CYS A CA 1
ATOM 1551 C C . CYS A 1 186 ? 12.403 -4.772 -30.061 1.00 94.06 186 CYS A C 1
ATOM 1553 O O . CYS A 1 186 ? 13.263 -4.833 -30.948 1.00 94.06 186 CYS A O 1
ATOM 1555 N N . LYS A 1 187 ? 11.242 -4.142 -30.246 1.00 92.94 187 LYS A N 1
ATOM 1556 C CA . LYS A 1 187 ? 10.819 -3.513 -31.504 1.00 92.94 187 LYS A CA 1
ATOM 1557 C C . LYS A 1 187 ? 10.673 -1.996 -31.330 1.00 92.94 187 LYS A C 1
ATOM 1559 O O . LYS A 1 187 ? 10.507 -1.517 -30.209 1.00 92.94 187 LYS A O 1
ATOM 1564 N N . PRO A 1 188 ? 10.747 -1.208 -32.418 1.00 89.56 188 PRO A N 1
ATOM 1565 C CA . PRO A 1 188 ? 10.471 0.222 -32.342 1.00 89.56 188 PRO A CA 1
ATOM 1566 C C . PRO A 1 188 ? 9.010 0.481 -31.949 1.00 89.56 188 PRO A C 1
ATOM 1568 O O . PRO A 1 188 ? 8.095 -0.142 -32.482 1.00 89.56 188 PRO A O 1
ATOM 1571 N N . VAL A 1 189 ? 8.823 1.438 -31.043 1.00 92.56 189 VAL A N 1
ATOM 1572 C CA . VAL A 1 189 ? 7.540 2.068 -30.700 1.00 92.56 189 VAL A CA 1
ATOM 1573 C C . VAL A 1 189 ? 7.114 3.035 -31.826 1.00 92.56 189 VAL A C 1
ATOM 1575 O O . VAL A 1 189 ? 7.987 3.701 -32.401 1.00 92.56 189 VAL A O 1
ATOM 1578 N N . PRO A 1 190 ? 5.819 3.143 -32.187 1.00 92.06 190 PRO A N 1
ATOM 1579 C CA . PRO A 1 190 ? 5.369 4.068 -33.228 1.00 92.06 190 PRO A CA 1
ATOM 1580 C C . PRO A 1 190 ? 5.593 5.537 -32.835 1.00 92.06 190 PRO A C 1
ATOM 1582 O O . PRO A 1 190 ? 5.341 5.950 -31.705 1.00 92.06 190 PRO A O 1
ATOM 1585 N N . MET A 1 191 ? 6.064 6.351 -33.787 1.00 90.44 191 MET A N 1
ATOM 1586 C CA . MET A 1 191 ? 6.356 7.776 -33.576 1.00 90.44 191 MET A CA 1
ATOM 1587 C C . MET A 1 191 ? 5.180 8.664 -33.997 1.00 90.44 191 MET A C 1
ATOM 1589 O O . MET A 1 191 ? 4.846 8.716 -35.184 1.00 90.44 191 MET A O 1
ATOM 1593 N N . PHE A 1 192 ? 4.614 9.427 -33.058 1.00 90.06 192 PHE A N 1
ATOM 1594 C CA . PHE A 1 192 ? 3.492 10.335 -33.301 1.00 90.06 192 PHE A CA 1
ATOM 1595 C C . PHE A 1 192 ? 3.815 11.806 -32.949 1.00 90.06 192 PHE A C 1
ATOM 1597 O O . PHE A 1 192 ? 4.231 12.093 -31.826 1.00 90.06 192 PHE A O 1
ATOM 1604 N N . PRO A 1 193 ? 3.546 12.771 -33.854 1.00 89.12 193 PRO A N 1
ATOM 1605 C CA . PRO A 1 193 ? 3.201 12.584 -35.261 1.00 89.12 193 PRO A CA 1
ATOM 1606 C C . PRO A 1 193 ? 4.369 11.992 -36.053 1.00 89.12 193 PRO A C 1
ATOM 1608 O O . PRO A 1 193 ? 5.533 12.223 -35.722 1.00 89.12 193 PRO A O 1
ATOM 1611 N N . GLU A 1 194 ? 4.065 11.296 -37.150 1.00 84.75 194 GLU A N 1
ATOM 1612 C CA . GLU A 1 194 ? 5.097 10.716 -38.013 1.00 84.75 194 GLU A CA 1
ATOM 1613 C C . GLU A 1 194 ? 6.205 11.721 -38.362 1.00 84.75 194 GLU A C 1
ATOM 1615 O O . GLU A 1 194 ? 5.935 12.832 -38.835 1.00 84.75 194 GLU A O 1
ATOM 1620 N N . ARG A 1 195 ? 7.462 11.296 -38.188 1.00 80.06 195 ARG A N 1
ATOM 1621 C CA . ARG A 1 195 ? 8.677 12.051 -38.552 1.00 80.06 195 ARG A CA 1
ATOM 1622 C C . ARG A 1 195 ? 8.838 13.398 -37.822 1.00 80.06 195 ARG A C 1
ATOM 1624 O O . ARG A 1 195 ? 9.684 14.198 -38.215 1.00 80.06 195 ARG A O 1
ATOM 1631 N N . ASP A 1 196 ? 8.088 13.653 -36.748 1.00 83.31 196 ASP A N 1
ATOM 1632 C CA . ASP A 1 196 ? 8.219 14.857 -35.914 1.00 83.31 196 ASP A CA 1
ATOM 1633 C C . ASP A 1 196 ? 9.345 14.723 -34.871 1.00 83.31 196 ASP A C 1
ATOM 1635 O O . ASP A 1 196 ? 9.124 14.810 -33.664 1.00 83.31 196 ASP A O 1
ATOM 1639 N N . PHE A 1 197 ? 10.577 14.493 -35.335 1.00 71.06 197 PHE A N 1
ATOM 1640 C CA . PHE A 1 197 ? 11.740 14.234 -34.470 1.00 71.06 197 PHE A CA 1
ATOM 1641 C C . PHE A 1 197 ? 12.019 15.358 -33.455 1.00 71.06 197 PHE A C 1
ATOM 1643 O O . PHE A 1 197 ? 12.491 15.088 -32.356 1.00 71.06 197 PHE A O 1
ATOM 1650 N N . LEU A 1 198 ? 11.693 16.610 -33.797 1.00 77.12 198 LEU A N 1
ATOM 1651 C CA . LEU A 1 198 ? 11.843 17.772 -32.910 1.00 77.12 198 LEU A CA 1
ATOM 1652 C C . LEU A 1 198 ? 10.618 18.016 -32.003 1.00 77.12 198 LEU A C 1
ATOM 1654 O O . LEU A 1 198 ? 10.657 18.905 -31.154 1.00 77.12 198 LEU A O 1
ATOM 1658 N N . GLY A 1 199 ? 9.523 17.269 -32.175 1.00 84.00 199 GLY A N 1
ATOM 1659 C CA . GLY A 1 199 ? 8.282 17.456 -31.415 1.00 84.00 199 GLY A CA 1
ATOM 1660 C C . GLY A 1 199 ? 7.516 18.743 -31.741 1.00 84.00 199 GLY A C 1
ATOM 1661 O O . GLY A 1 199 ? 6.680 19.170 -30.947 1.00 84.00 199 GLY A O 1
ATOM 1662 N N . LEU A 1 200 ? 7.799 19.407 -32.867 1.00 84.12 200 LEU A N 1
ATOM 1663 C CA . LEU A 1 200 ? 7.207 20.707 -33.205 1.00 84.12 200 LEU A CA 1
ATOM 1664 C C . LEU A 1 200 ? 5.739 20.578 -33.628 1.00 84.12 200 LEU A C 1
ATOM 1666 O O . LEU A 1 200 ? 4.913 21.416 -33.256 1.00 84.12 200 LEU A O 1
ATOM 1670 N N . ARG A 1 201 ? 5.384 19.521 -34.366 1.00 87.81 201 ARG A N 1
ATOM 1671 C CA . ARG A 1 201 ? 3.985 19.225 -34.725 1.00 87.81 201 ARG A CA 1
ATOM 1672 C C . ARG A 1 201 ? 3.204 18.795 -33.484 1.00 87.81 201 ARG A C 1
ATOM 1674 O O . ARG A 1 201 ? 2.095 19.287 -33.276 1.00 87.81 201 ARG A O 1
ATOM 1681 N N . TYR A 1 202 ? 3.802 17.960 -32.636 1.00 87.81 202 TYR A N 1
ATOM 1682 C CA . TYR A 1 202 ? 3.243 17.532 -31.357 1.00 87.81 202 TYR A CA 1
ATOM 1683 C C . TYR A 1 202 ? 3.019 18.713 -30.407 1.00 87.81 202 TYR A C 1
ATOM 1685 O O . TYR A 1 202 ? 1.961 18.806 -29.787 1.00 87.81 202 TYR A O 1
ATOM 1693 N N . LEU A 1 203 ? 3.960 19.659 -30.327 1.00 84.88 203 LEU A N 1
ATOM 1694 C CA . LEU A 1 203 ? 3.834 20.880 -29.527 1.00 84.88 203 LEU A CA 1
ATOM 1695 C C . LEU A 1 203 ? 2.682 21.765 -30.025 1.00 84.88 203 LEU A C 1
ATOM 1697 O O . LEU A 1 203 ? 1.881 22.232 -29.216 1.00 84.88 203 LEU A O 1
ATOM 1701 N N . LEU A 1 204 ? 2.546 21.953 -31.343 1.00 85.31 204 LEU A N 1
ATOM 1702 C CA . LEU A 1 204 ? 1.448 22.728 -31.937 1.00 85.31 204 LEU A CA 1
ATOM 1703 C C . LEU A 1 204 ? 0.077 22.060 -31.734 1.00 85.31 204 LEU A C 1
ATOM 1705 O O . LEU A 1 204 ? -0.885 22.739 -31.372 1.00 85.31 204 LEU A O 1
ATOM 1709 N N . GLN A 1 205 ? -0.017 20.737 -31.906 1.00 86.69 205 GLN A N 1
ATOM 1710 C CA . GLN A 1 205 ? -1.223 19.962 -31.584 1.00 86.69 205 GLN A CA 1
ATOM 1711 C C . GLN A 1 205 ? -1.565 20.061 -30.092 1.00 86.69 205 GLN A C 1
ATOM 1713 O O . GLN A 1 205 ? -2.703 20.360 -29.738 1.00 86.69 205 GLN A O 1
ATOM 1718 N N . THR A 1 206 ? -0.568 19.902 -29.221 1.00 85.50 206 THR A N 1
ATOM 1719 C CA . THR A 1 206 ? -0.716 19.988 -27.763 1.00 85.50 206 THR A CA 1
ATOM 1720 C C . THR A 1 206 ? -1.203 21.377 -27.342 1.00 85.50 206 THR A C 1
ATOM 1722 O O . THR A 1 206 ? -2.157 21.487 -26.574 1.00 85.50 206 THR A O 1
ATOM 1725 N N . ALA A 1 207 ? -0.627 22.450 -27.890 1.00 84.38 207 ALA A N 1
ATOM 1726 C CA . ALA A 1 207 ? -1.063 23.822 -27.632 1.00 84.38 207 ALA A CA 1
ATOM 1727 C C . ALA A 1 207 ? -2.499 24.088 -28.125 1.00 84.38 207 ALA A C 1
ATOM 1729 O O . ALA A 1 207 ? -3.270 24.765 -27.438 1.00 84.38 207 ALA A O 1
ATOM 1730 N N . LYS A 1 208 ? -2.888 23.522 -29.278 1.00 89.25 208 LYS A N 1
ATOM 1731 C CA . LYS A 1 208 ? -4.265 23.578 -29.790 1.00 89.25 208 LYS A CA 1
ATOM 1732 C C . LYS A 1 208 ? -5.237 22.861 -28.841 1.00 89.25 208 LYS A C 1
ATOM 1734 O O . LYS A 1 208 ? -6.217 23.473 -28.425 1.00 89.25 208 LYS A O 1
ATOM 1739 N N . ALA A 1 209 ? -4.941 21.623 -28.445 1.00 88.81 209 ALA A N 1
ATOM 1740 C CA . ALA A 1 209 ? -5.788 20.829 -27.553 1.00 88.81 209 ALA A CA 1
ATOM 1741 C C . ALA A 1 209 ? -5.920 21.451 -26.147 1.00 88.81 209 ALA A C 1
ATOM 1743 O O . ALA A 1 209 ? -7.019 21.479 -25.598 1.00 88.81 209 ALA A O 1
ATOM 1744 N N . LEU A 1 210 ? -4.851 22.049 -25.594 1.00 84.25 210 LEU A N 1
ATOM 1745 C CA . LEU A 1 210 ? -4.937 22.833 -24.349 1.00 84.25 210 LEU A CA 1
ATOM 1746 C C . LEU A 1 210 ? -5.881 24.035 -24.489 1.00 84.25 210 LEU A C 1
ATOM 1748 O O . LEU A 1 210 ? -6.690 24.274 -23.597 1.00 84.25 210 LEU A O 1
ATOM 1752 N N . LYS A 1 211 ? -5.810 24.774 -25.605 1.00 85.44 211 LYS A N 1
ATOM 1753 C CA . LYS A 1 211 ? -6.691 25.926 -25.871 1.00 85.44 211 LYS A CA 1
ATOM 1754 C C . LYS A 1 211 ? -8.157 25.520 -26.089 1.00 85.44 211 LYS A C 1
ATOM 1756 O O . LYS A 1 211 ? -9.042 26.344 -25.882 1.00 85.44 211 LYS A O 1
ATOM 1761 N N . GLN A 1 212 ? -8.412 24.287 -26.522 1.00 88.44 212 GLN A N 1
ATOM 1762 C CA . GLN A 1 212 ? -9.759 23.752 -26.752 1.00 88.44 212 GLN A CA 1
ATOM 1763 C C . GLN A 1 212 ? -10.317 22.944 -25.569 1.00 88.44 212 GLN A C 1
ATOM 1765 O O . GLN A 1 212 ? -11.471 22.540 -25.627 1.00 88.44 212 GLN A O 1
ATOM 1770 N N . HIS A 1 213 ? -9.532 22.734 -24.505 1.00 86.25 213 HIS A N 1
ATOM 1771 C CA . HIS A 1 213 ? -9.853 21.849 -23.375 1.00 86.25 213 HIS A CA 1
ATOM 1772 C C . HIS A 1 213 ? -10.078 20.368 -23.750 1.00 86.25 213 HIS A C 1
ATOM 1774 O O . HIS A 1 213 ? -10.673 19.637 -22.972 1.00 86.25 213 HIS A O 1
ATOM 1780 N N . THR A 1 214 ? -9.544 19.907 -24.888 1.00 90.56 214 THR A N 1
ATOM 1781 C CA . THR A 1 214 ? -9.699 18.529 -25.408 1.00 90.56 214 THR A CA 1
ATOM 1782 C C . THR A 1 214 ? -8.409 17.700 -25.295 1.00 90.56 214 THR A C 1
ATOM 1784 O O . THR A 1 214 ? -8.035 16.963 -26.209 1.00 90.56 214 THR A O 1
ATOM 1787 N N . MET A 1 215 ? -7.624 17.915 -24.234 1.00 89.75 215 MET A N 1
ATOM 1788 C CA . MET A 1 215 ? -6.290 17.312 -24.091 1.00 89.75 215 MET A CA 1
ATOM 1789 C C . MET A 1 215 ? -6.341 15.812 -23.785 1.00 89.75 215 MET A C 1
ATOM 1791 O O . MET A 1 215 ? -5.487 15.069 -24.261 1.00 89.75 215 MET A O 1
ATOM 1795 N N . LEU A 1 216 ? -7.290 15.366 -22.966 1.00 92.12 216 LEU A N 1
ATOM 1796 C CA . LEU A 1 216 ? -7.334 13.978 -22.496 1.00 92.12 216 LEU A CA 1
ATOM 1797 C C . LEU A 1 216 ? -7.953 13.075 -23.567 1.00 92.12 216 LEU A C 1
ATOM 1799 O O . LEU A 1 216 ? -7.433 12.001 -23.859 1.00 92.12 216 LEU A O 1
ATOM 1803 N N . GLU A 1 217 ? -8.968 13.602 -24.237 1.00 92.50 217 GLU A N 1
ATOM 1804 C CA . GLU A 1 217 ? -9.643 13.064 -25.412 1.00 92.50 217 GLU A CA 1
ATOM 1805 C C . GLU A 1 217 ? -8.634 12.901 -26.548 1.00 92.50 217 GLU A C 1
ATOM 1807 O O . GLU A 1 217 ? -8.444 11.796 -27.042 1.00 92.50 217 GLU A O 1
ATOM 1812 N N . ASN A 1 218 ? -7.875 13.953 -26.882 1.00 93.19 218 ASN A N 1
ATOM 1813 C CA . ASN A 1 218 ? -6.867 13.863 -27.936 1.00 93.19 218 ASN A CA 1
ATOM 1814 C C . ASN A 1 218 ? -5.715 12.901 -27.595 1.00 93.19 218 ASN A C 1
ATOM 1816 O O . ASN A 1 218 ? -5.127 12.300 -28.496 1.00 93.19 218 ASN A O 1
ATOM 1820 N N . ARG A 1 219 ? -5.380 12.723 -26.310 1.00 93.69 219 ARG A N 1
ATOM 1821 C CA . ARG A 1 219 ? -4.412 11.700 -25.883 1.00 93.69 219 ARG A CA 1
ATOM 1822 C C . ARG A 1 219 ? -4.980 10.293 -26.027 1.00 93.69 219 ARG A C 1
ATOM 1824 O O . ARG A 1 219 ? -4.254 9.442 -26.529 1.00 93.69 219 ARG A O 1
ATOM 1831 N N . ARG A 1 220 ? -6.250 10.074 -25.669 1.00 95.25 220 ARG A N 1
ATOM 1832 C CA . ARG A 1 220 ? -6.959 8.809 -25.906 1.00 95.25 220 ARG A CA 1
ATOM 1833 C C . ARG A 1 220 ? -7.023 8.477 -27.397 1.00 95.25 220 ARG A C 1
ATOM 1835 O O . ARG A 1 220 ? -6.496 7.446 -27.783 1.00 95.25 220 ARG A O 1
ATOM 1842 N N . GLU A 1 221 ? -7.548 9.382 -28.225 1.00 95.06 221 GLU A N 1
ATOM 1843 C CA . GLU A 1 221 ? -7.617 9.230 -29.690 1.00 95.06 221 GLU A CA 1
ATOM 1844 C C . GLU A 1 221 ? -6.250 8.863 -30.290 1.00 95.06 221 GLU A C 1
ATOM 1846 O O . GLU A 1 221 ? -6.158 8.027 -31.183 1.00 95.06 221 GLU A O 1
ATOM 1851 N N . THR A 1 222 ? -5.172 9.490 -29.797 1.00 94.56 222 THR A N 1
ATOM 1852 C CA . THR A 1 222 ? -3.807 9.192 -30.251 1.00 94.56 222 THR A CA 1
ATOM 1853 C C . THR A 1 222 ? -3.366 7.790 -29.828 1.00 94.56 222 THR A C 1
ATOM 1855 O O . THR A 1 222 ? -2.784 7.084 -30.644 1.00 94.56 222 THR A O 1
ATOM 1858 N N . LEU A 1 223 ? -3.625 7.373 -28.584 1.00 95.69 223 LEU A N 1
ATOM 1859 C CA . LEU A 1 223 ? -3.265 6.046 -28.068 1.00 95.69 223 LEU A CA 1
ATOM 1860 C C . LEU A 1 223 ? -4.046 4.933 -28.778 1.00 95.69 223 LEU A C 1
ATOM 1862 O O . LEU A 1 223 ? -3.436 4.007 -29.307 1.00 95.69 223 LEU A O 1
ATOM 1866 N N . GLU A 1 224 ? -5.364 5.079 -28.905 1.00 93.19 224 GLU A N 1
ATOM 1867 C CA . GLU A 1 224 ? -6.229 4.176 -29.678 1.00 93.19 224 GLU A CA 1
ATOM 1868 C C . GLU A 1 224 ? -5.734 4.047 -31.132 1.00 93.19 224 GLU A C 1
ATOM 1870 O O . GLU A 1 224 ? -5.578 2.941 -31.646 1.00 93.19 224 GLU A O 1
ATOM 1875 N N . ALA A 1 225 ? -5.384 5.164 -31.783 1.00 91.75 225 ALA A N 1
ATOM 1876 C CA . ALA A 1 225 ? -4.873 5.176 -33.157 1.00 91.75 225 ALA A CA 1
ATOM 1877 C C . ALA A 1 225 ? -3.404 4.721 -33.317 1.00 91.75 225 ALA A C 1
ATOM 1879 O O . ALA A 1 225 ? -2.916 4.654 -34.448 1.00 91.75 225 ALA A O 1
ATOM 1880 N N . THR A 1 226 ? -2.683 4.437 -32.226 1.00 91.06 226 THR A N 1
ATOM 1881 C CA . THR A 1 226 ? -1.271 3.997 -32.249 1.00 91.06 226 THR A CA 1
ATOM 1882 C C . THR A 1 226 ? -1.025 2.638 -31.595 1.00 91.06 226 THR A C 1
ATOM 1884 O O . THR A 1 226 ? 0.100 2.152 -31.659 1.00 91.06 226 THR A O 1
ATOM 1887 N N . GLY A 1 227 ? -2.049 1.995 -31.025 1.00 90.50 227 GLY A N 1
ATOM 1888 C CA . GLY A 1 227 ? -1.904 0.717 -30.319 1.00 90.50 227 GLY A CA 1
ATOM 1889 C C . GLY A 1 227 ? -1.424 0.888 -28.875 1.00 90.50 227 GLY A C 1
ATOM 1890 O O . GLY A 1 227 ? -0.458 0.253 -28.467 1.00 90.50 227 GLY A O 1
ATOM 1891 N N . HIS A 1 228 ? -2.066 1.790 -28.126 1.00 95.12 228 HIS A N 1
ATOM 1892 C CA . HIS A 1 228 ? -1.912 2.023 -26.678 1.00 95.12 228 HIS A CA 1
ATOM 1893 C C . HIS A 1 228 ? -0.506 2.404 -26.170 1.00 95.12 228 HIS A C 1
ATOM 1895 O O . HIS A 1 228 ? -0.295 2.630 -24.975 1.00 95.12 228 HIS A O 1
ATOM 1901 N N . THR A 1 229 ? 0.479 2.550 -27.062 1.00 97.12 229 THR A N 1
ATOM 1902 C CA . THR A 1 229 ? 1.788 3.139 -26.758 1.00 97.12 229 THR A CA 1
ATOM 1903 C C . THR A 1 229 ? 2.374 3.845 -27.980 1.00 97.12 229 THR A C 1
ATOM 1905 O O . THR A 1 229 ? 2.513 3.248 -29.041 1.00 97.12 229 THR A O 1
ATOM 1908 N N . TYR A 1 230 ? 2.792 5.103 -27.824 1.00 95.50 230 TYR A N 1
ATOM 1909 C CA . TYR A 1 230 ? 3.513 5.861 -28.853 1.00 95.50 230 TYR A CA 1
ATOM 1910 C C . TYR A 1 230 ? 4.693 6.639 -28.268 1.00 95.50 230 TYR A C 1
ATOM 1912 O O . TYR A 1 230 ? 4.747 6.918 -27.073 1.00 95.50 230 TYR A O 1
ATOM 1920 N N . ALA A 1 231 ? 5.631 7.048 -29.115 1.00 94.25 231 ALA A N 1
ATOM 1921 C CA . ALA A 1 231 ? 6.717 7.956 -28.764 1.00 94.25 231 ALA A CA 1
ATOM 1922 C C . ALA A 1 231 ? 6.588 9.287 -29.515 1.00 94.25 231 ALA A C 1
ATOM 1924 O O . ALA A 1 231 ? 6.112 9.333 -30.649 1.00 94.25 231 ALA A O 1
ATOM 1925 N N . HIS A 1 232 ? 7.012 10.387 -28.896 1.00 91.88 232 HIS A N 1
ATOM 1926 C CA . HIS A 1 232 ? 6.980 11.715 -29.507 1.00 91.88 232 HIS A CA 1
ATOM 1927 C C . HIS A 1 232 ? 8.269 12.497 -29.246 1.00 91.88 232 HIS A C 1
ATOM 1929 O O . HIS A 1 232 ? 8.902 12.355 -28.199 1.00 91.88 232 HIS A O 1
ATOM 1935 N N . GLY A 1 233 ? 8.655 13.363 -30.186 1.00 85.94 233 GLY A N 1
ATOM 1936 C CA . GLY A 1 233 ? 9.779 14.277 -29.983 1.00 85.94 233 GLY A CA 1
ATOM 1937 C C . GLY A 1 233 ? 9.508 15.269 -28.845 1.00 85.94 233 GLY A C 1
ATOM 1938 O O . GLY A 1 233 ? 8.362 15.672 -28.615 1.00 85.94 233 GLY A O 1
ATOM 1939 N N . VAL A 1 234 ? 10.565 15.667 -28.134 1.00 77.31 234 VAL A N 1
ATOM 1940 C CA . VAL A 1 234 ? 10.548 16.722 -27.107 1.00 77.31 234 VAL A CA 1
ATOM 1941 C C . VAL A 1 234 ? 11.854 17.509 -27.205 1.00 77.31 234 VAL A C 1
ATOM 1943 O O . VAL A 1 234 ? 12.752 17.316 -26.400 1.00 77.31 234 VAL A O 1
ATOM 1946 N N . PHE A 1 235 ? 12.011 18.386 -28.201 1.00 76.75 235 PHE A N 1
ATOM 1947 C CA . PHE A 1 235 ? 13.207 19.238 -28.268 1.00 76.75 235 PHE A CA 1
ATOM 1948 C C . PHE A 1 235 ? 13.373 20.051 -26.962 1.00 76.75 235 PHE A C 1
ATOM 1950 O O . PHE A 1 235 ? 12.375 20.634 -26.522 1.00 76.75 235 PHE A O 1
ATOM 1957 N N . PRO A 1 236 ? 14.584 20.146 -26.364 1.00 72.19 236 PRO A N 1
ATOM 1958 C CA . PRO A 1 236 ? 15.889 19.692 -26.857 1.00 72.19 236 PRO A CA 1
ATOM 1959 C C . PRO A 1 236 ? 16.326 18.314 -26.326 1.00 72.19 236 PRO A C 1
ATOM 1961 O O . PRO A 1 236 ? 17.497 17.970 -26.472 1.00 72.19 236 PRO A O 1
ATOM 1964 N N . GLU A 1 237 ? 15.438 17.550 -25.685 1.00 77.19 237 GLU A N 1
ATOM 1965 C CA . GLU A 1 237 ? 15.783 16.255 -25.095 1.00 77.19 237 GLU A CA 1
ATOM 1966 C C . GLU A 1 237 ? 16.325 15.292 -26.173 1.00 77.19 237 GLU A C 1
ATOM 1968 O O . GLU A 1 237 ? 15.751 15.191 -27.264 1.00 77.19 237 GLU A O 1
ATOM 1973 N N . PRO A 1 238 ? 17.426 14.563 -25.903 1.00 72.94 238 PRO A N 1
ATOM 1974 C CA . PRO A 1 238 ? 18.077 13.696 -26.888 1.00 72.94 238 PRO A CA 1
ATOM 1975 C C . PRO A 1 238 ? 17.337 12.368 -27.118 1.00 72.94 238 PRO A C 1
ATOM 1977 O O . PRO A 1 238 ? 17.736 11.580 -27.974 1.00 72.94 238 PRO A O 1
ATOM 1980 N N . THR A 1 239 ? 16.284 12.098 -26.344 1.00 83.81 239 THR A N 1
ATOM 1981 C CA . THR A 1 239 ? 15.435 10.906 -26.440 1.00 83.81 239 THR A CA 1
ATOM 1982 C C . THR A 1 239 ? 13.967 11.328 -26.574 1.00 83.81 239 THR A C 1
ATOM 1984 O O . THR A 1 239 ? 13.572 12.363 -26.032 1.00 83.81 239 THR A O 1
ATOM 1987 N N . PRO A 1 240 ? 13.133 10.570 -27.310 1.00 88.88 240 PRO A N 1
ATOM 1988 C CA . PRO A 1 240 ? 11.706 10.853 -27.384 1.00 88.88 240 PRO A CA 1
ATOM 1989 C C . PRO A 1 240 ? 11.022 10.526 -26.050 1.00 88.88 240 PRO A C 1
ATOM 1991 O O . PRO A 1 240 ? 11.483 9.675 -25.291 1.00 88.88 240 PRO A O 1
ATOM 1994 N N . CYS A 1 241 ? 9.882 11.158 -25.787 1.00 92.12 241 CYS A N 1
ATOM 1995 C CA . CYS A 1 241 ? 9.028 10.803 -24.660 1.00 92.12 241 CYS A CA 1
ATOM 1996 C C . CYS A 1 241 ? 8.026 9.727 -25.095 1.00 92.12 241 CYS A C 1
ATOM 1998 O O . CYS A 1 241 ? 7.271 9.926 -26.050 1.00 92.12 241 CYS A O 1
ATOM 2000 N N . ILE A 1 242 ? 8.030 8.589 -24.404 1.00 96.06 242 ILE A N 1
ATOM 2001 C CA . ILE A 1 242 ? 7.062 7.502 -24.583 1.00 96.06 242 ILE A CA 1
ATOM 2002 C C . ILE A 1 242 ? 5.775 7.872 -23.836 1.00 96.06 242 ILE A C 1
ATOM 2004 O O . ILE A 1 242 ? 5.817 8.432 -22.744 1.00 96.06 242 ILE A O 1
ATOM 2008 N N . THR A 1 243 ? 4.617 7.581 -24.413 1.00 97.00 243 THR A N 1
ATOM 2009 C CA . THR A 1 243 ? 3.293 7.758 -23.808 1.00 97.00 243 THR A CA 1
ATOM 2010 C C . THR A 1 243 ? 2.507 6.460 -23.964 1.00 97.00 243 THR A C 1
ATOM 2012 O O . THR A 1 243 ? 2.446 5.932 -25.069 1.00 97.00 243 THR A O 1
ATOM 2015 N N . THR A 1 244 ? 1.933 5.941 -22.878 1.00 97.69 244 THR A N 1
ATOM 2016 C CA . THR A 1 244 ? 1.251 4.635 -22.848 1.00 97.69 244 THR A CA 1
ATOM 2017 C C . THR A 1 244 ? 0.014 4.642 -21.943 1.00 97.69 244 THR A C 1
ATOM 2019 O O . THR A 1 244 ? -0.041 5.382 -20.954 1.00 97.69 244 THR A O 1
ATOM 2022 N N . ASP A 1 245 ? -0.969 3.810 -22.265 1.00 97.25 245 ASP A N 1
ATOM 2023 C CA . ASP A 1 245 ? -2.094 3.431 -21.403 1.00 97.25 245 ASP A CA 1
ATOM 2024 C C . ASP A 1 245 ? -2.192 1.904 -21.213 1.00 97.25 245 ASP A C 1
ATOM 2026 O O . ASP A 1 245 ? -3.259 1.390 -20.886 1.00 97.25 245 ASP A O 1
ATOM 2030 N N . GLU A 1 246 ? -1.079 1.176 -21.376 1.00 96.88 246 GLU A N 1
ATOM 2031 C CA . GLU A 1 246 ? -0.996 -0.268 -21.103 1.00 96.88 246 GLU A CA 1
ATOM 2032 C C . GLU A 1 246 ? -0.698 -0.569 -19.619 1.00 96.88 246 GLU A C 1
ATOM 2034 O O . GLU A 1 246 ? 0.349 -0.132 -19.120 1.00 96.88 246 GLU A O 1
ATOM 2039 N N . PRO A 1 247 ? -1.550 -1.344 -18.908 1.00 96.12 247 PRO A N 1
ATOM 2040 C CA . PRO A 1 247 ? -1.345 -1.691 -17.498 1.00 96.12 247 PRO A CA 1
ATOM 2041 C C . PRO A 1 247 ? 0.021 -2.317 -17.203 1.00 96.12 247 PRO A C 1
ATOM 2043 O O . PRO A 1 247 ? 0.678 -1.890 -16.258 1.00 96.12 247 PRO A O 1
ATOM 2046 N N . GLU A 1 248 ? 0.514 -3.229 -18.048 1.00 94.31 248 GLU A N 1
ATOM 2047 C CA . GLU A 1 248 ? 1.819 -3.888 -17.858 1.00 94.31 248 GLU A CA 1
ATOM 2048 C C . GLU A 1 248 ? 3.009 -2.924 -17.951 1.00 94.31 248 GLU A C 1
ATOM 2050 O O . GLU A 1 248 ? 3.958 -3.002 -17.165 1.00 94.31 248 GLU A O 1
ATOM 2055 N N . ASN A 1 249 ? 2.936 -1.933 -18.842 1.00 97.06 249 ASN A N 1
ATOM 2056 C CA . ASN A 1 249 ? 3.940 -0.872 -18.891 1.00 97.06 249 ASN A CA 1
ATOM 2057 C C . ASN A 1 249 ? 3.903 -0.018 -17.612 1.00 97.06 249 ASN A C 1
ATOM 2059 O O . ASN A 1 249 ? 4.948 0.428 -17.138 1.00 97.06 249 ASN A O 1
ATOM 2063 N N . VAL A 1 250 ? 2.727 0.178 -17.007 1.00 96.88 250 VAL A N 1
ATOM 2064 C CA . VAL A 1 250 ? 2.593 0.895 -15.730 1.00 96.88 250 VAL A CA 1
ATOM 2065 C C . VAL A 1 250 ? 3.027 0.034 -14.533 1.00 96.88 250 VAL A C 1
ATOM 2067 O O . VAL A 1 250 ? 3.692 0.557 -13.636 1.00 96.88 250 VAL A O 1
ATOM 2070 N N . LYS A 1 251 ? 2.753 -1.275 -14.539 1.00 93.25 251 LYS A N 1
ATOM 2071 C CA . LYS A 1 251 ? 3.229 -2.265 -13.555 1.00 93.25 251 LYS A CA 1
ATOM 2072 C C . LYS A 1 251 ? 4.758 -2.317 -13.518 1.00 93.25 251 LYS A C 1
ATOM 2074 O O . LYS A 1 251 ? 5.346 -2.189 -12.440 1.00 93.25 251 LYS A O 1
ATOM 2079 N N . ALA A 1 252 ? 5.406 -2.355 -14.684 1.00 91.56 252 ALA A N 1
ATOM 2080 C CA . ALA A 1 252 ? 6.859 -2.231 -14.809 1.00 91.56 252 ALA A CA 1
ATOM 2081 C C . ALA A 1 252 ? 7.390 -0.900 -14.247 1.00 91.56 252 ALA A C 1
ATOM 2083 O O . ALA A 1 252 ? 8.311 -0.887 -13.430 1.00 91.56 252 ALA A O 1
ATOM 2084 N N . VAL A 1 253 ? 6.784 0.224 -14.640 1.00 95.19 253 VAL A N 1
ATOM 2085 C CA . VAL A 1 253 ? 7.229 1.580 -14.264 1.00 95.19 253 VAL A CA 1
ATOM 2086 C C . VAL A 1 253 ? 7.017 1.909 -12.778 1.00 95.19 253 VAL A C 1
ATOM 2088 O O . VAL A 1 253 ? 7.729 2.755 -12.229 1.00 95.19 253 VAL A O 1
ATOM 2091 N N . LEU A 1 254 ? 6.035 1.290 -12.114 1.00 92.62 254 LEU A N 1
ATOM 2092 C CA . LEU A 1 254 ? 5.679 1.592 -10.721 1.00 92.62 254 LEU A CA 1
ATOM 2093 C C . LEU A 1 254 ? 6.084 0.522 -9.708 1.00 92.62 254 LEU A C 1
ATOM 2095 O O . LEU A 1 254 ? 6.217 0.861 -8.534 1.00 92.62 254 LEU A O 1
ATOM 2099 N N . SER A 1 255 ? 6.280 -0.727 -10.128 1.00 88.81 255 SER A N 1
ATOM 2100 C CA . SER A 1 255 ? 6.580 -1.844 -9.230 1.00 88.81 255 SER A CA 1
ATOM 2101 C C . SER A 1 255 ? 7.756 -2.686 -9.725 1.00 88.81 255 SER A C 1
ATOM 2103 O O . SER A 1 255 ? 8.852 -2.539 -9.187 1.00 88.81 255 SER A O 1
ATOM 2105 N N . THR A 1 256 ? 7.580 -3.523 -10.753 1.00 81.00 256 THR A N 1
ATOM 2106 C CA . THR A 1 256 ? 8.531 -4.620 -11.040 1.00 81.00 256 THR A CA 1
ATOM 2107 C C . THR A 1 256 ? 9.894 -4.156 -11.569 1.00 81.00 256 THR A C 1
ATOM 2109 O O . THR A 1 256 ? 10.862 -4.909 -11.508 1.00 81.00 256 THR A O 1
ATOM 2112 N N . ARG A 1 257 ? 10.012 -2.898 -12.022 1.00 86.62 257 ARG A N 1
ATOM 2113 C CA . ARG A 1 257 ? 11.285 -2.227 -12.348 1.00 86.62 257 ARG A CA 1
ATOM 2114 C C . ARG A 1 257 ? 11.439 -0.865 -11.653 1.00 86.62 257 ARG A C 1
ATOM 2116 O O . ARG A 1 257 ? 12.116 0.010 -12.181 1.00 86.62 257 ARG A O 1
ATOM 2123 N N . PHE A 1 258 ? 10.813 -0.647 -10.490 1.00 89.69 258 PHE A N 1
ATOM 2124 C CA . PHE A 1 258 ? 10.701 0.674 -9.836 1.00 89.69 258 PHE A CA 1
ATOM 2125 C C . PHE A 1 258 ? 12.016 1.479 -9.746 1.00 89.69 258 PHE A C 1
ATOM 2127 O O . PHE A 1 258 ? 12.002 2.688 -9.974 1.00 89.69 258 PHE A O 1
ATOM 2134 N N . GLU A 1 259 ? 13.154 0.837 -9.462 1.00 87.75 259 GLU A N 1
ATOM 2135 C CA . GLU A 1 259 ? 14.458 1.518 -9.381 1.00 87.75 259 GLU A CA 1
ATOM 2136 C C . GLU A 1 259 ? 14.939 2.147 -10.696 1.00 87.75 259 GLU A C 1
ATOM 2138 O O . GLU A 1 259 ? 15.743 3.083 -10.676 1.00 87.75 259 GLU A O 1
ATOM 2143 N N . ASP A 1 260 ? 14.477 1.638 -11.838 1.00 92.44 260 ASP A N 1
ATOM 2144 C CA . ASP A 1 260 ? 14.836 2.174 -13.147 1.00 92.44 260 ASP A CA 1
ATOM 2145 C C . ASP A 1 260 ? 14.172 3.546 -13.381 1.00 92.44 260 ASP A C 1
ATOM 2147 O O . ASP A 1 260 ? 14.616 4.282 -14.261 1.00 92.44 260 ASP A O 1
ATOM 2151 N N . TRP A 1 261 ? 13.146 3.920 -12.597 1.00 95.19 261 TRP A N 1
ATOM 2152 C CA . TRP A 1 261 ? 12.196 4.992 -12.917 1.00 95.19 261 TRP A CA 1
ATOM 2153 C C . TRP A 1 261 ? 12.041 6.055 -11.814 1.00 95.19 261 TRP A C 1
ATOM 2155 O O . TRP A 1 261 ? 11.400 5.850 -10.781 1.00 95.19 261 TRP A O 1
ATOM 2165 N N . VAL A 1 262 ? 12.523 7.272 -12.077 1.00 95.56 262 VAL A N 1
ATOM 2166 C CA . VAL A 1 262 ? 12.456 8.408 -11.130 1.00 95.56 262 VAL A CA 1
ATOM 2167 C C . VAL A 1 262 ? 11.487 9.508 -11.574 1.00 95.56 262 VAL A C 1
ATOM 2169 O O . VAL A 1 262 ? 10.960 9.474 -12.685 1.00 95.56 262 VAL A O 1
ATOM 2172 N N . LEU A 1 263 ? 11.221 10.504 -10.717 1.00 93.81 263 LEU A N 1
ATOM 2173 C CA . LEU A 1 263 ? 10.552 11.737 -11.152 1.00 93.81 263 LEU A CA 1
ATOM 2174 C C . LEU A 1 263 ? 11.488 12.522 -12.097 1.00 93.81 263 LEU A C 1
ATOM 2176 O O . LEU A 1 263 ? 12.620 12.779 -11.682 1.00 93.81 263 LEU A O 1
ATOM 2180 N N . PRO A 1 264 ? 11.034 12.938 -13.301 1.00 90.94 264 PRO A N 1
ATOM 2181 C CA . PRO A 1 264 ? 11.878 13.625 -14.280 1.00 90.94 264 PRO A CA 1
ATOM 2182 C C . PRO A 1 264 ? 12.445 14.947 -13.781 1.00 90.94 264 PRO A C 1
ATOM 2184 O O . PRO A 1 264 ? 11.752 15.730 -13.120 1.00 90.94 264 PRO A O 1
ATOM 2187 N N . ASP A 1 265 ? 13.662 15.257 -14.207 1.00 86.62 265 ASP A N 1
ATOM 2188 C CA . ASP A 1 265 ? 14.431 16.390 -13.692 1.00 86.62 265 ASP A CA 1
ATOM 2189 C C . ASP A 1 265 ? 13.761 17.744 -14.021 1.00 86.62 265 ASP A C 1
ATOM 2191 O O . ASP A 1 265 ? 13.672 18.651 -13.187 1.00 86.62 265 ASP A O 1
ATOM 2195 N N . ILE A 1 266 ? 13.157 17.862 -15.211 1.00 83.50 266 ILE A N 1
ATOM 2196 C CA . ILE A 1 266 ? 12.363 19.038 -15.609 1.00 83.50 266 ILE A CA 1
ATOM 2197 C C . ILE A 1 266 ? 11.033 19.158 -14.841 1.00 83.50 266 ILE A C 1
ATOM 2199 O O . ILE A 1 266 ? 10.558 20.267 -14.568 1.00 83.50 266 ILE A O 1
ATOM 2203 N N . ARG A 1 267 ? 10.445 18.027 -14.430 1.00 86.38 267 ARG A N 1
ATOM 2204 C CA . ARG A 1 267 ? 9.227 17.979 -13.606 1.00 86.38 267 ARG A CA 1
ATOM 2205 C C . ARG A 1 267 ? 9.530 18.279 -12.138 1.00 86.38 267 ARG A C 1
ATOM 2207 O O . ARG A 1 267 ? 8.647 18.765 -11.437 1.00 86.38 267 ARG A O 1
ATOM 2214 N N . ILE A 1 268 ? 10.751 18.055 -11.663 1.00 90.06 268 ILE A N 1
ATOM 2215 C CA . ILE A 1 268 ? 11.211 18.564 -10.365 1.00 90.06 268 ILE A CA 1
ATOM 2216 C C . ILE A 1 268 ? 11.371 20.087 -10.458 1.00 90.06 268 ILE A C 1
ATOM 2218 O O . ILE A 1 268 ? 10.648 20.823 -9.783 1.00 90.06 268 ILE A O 1
ATOM 2222 N N . LYS A 1 269 ? 12.202 20.575 -11.390 1.00 87.69 269 LYS A N 1
ATOM 2223 C CA . LYS A 1 269 ? 12.503 22.011 -11.593 1.00 87.69 269 LYS A CA 1
ATOM 2224 C C . LYS A 1 269 ? 11.267 22.889 -11.835 1.00 87.69 269 LYS A C 1
ATOM 2226 O O . LYS A 1 269 ? 11.264 24.060 -11.464 1.00 87.69 269 LYS A O 1
ATOM 2231 N N . SER A 1 270 ? 10.200 2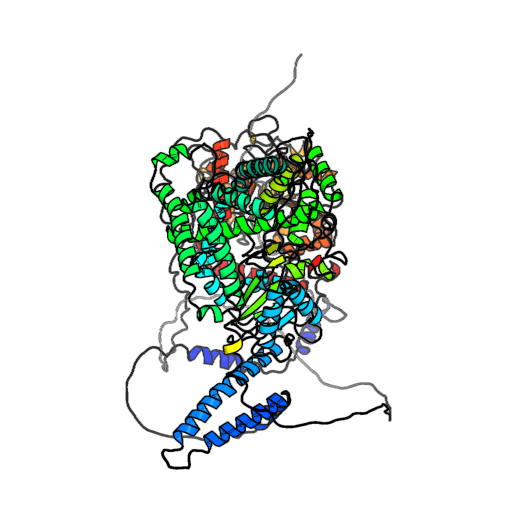2.334 -12.412 1.00 86.62 270 SER A N 1
ATOM 2232 C CA . SER A 1 270 ? 8.927 23.047 -12.615 1.00 86.62 270 SER A CA 1
ATOM 2233 C C . SER A 1 270 ? 8.115 23.274 -11.329 1.00 86.62 270 SER A C 1
ATOM 2235 O O . SER A 1 270 ? 7.309 24.201 -11.298 1.00 86.62 270 SER A O 1
ATOM 2237 N N . PHE A 1 271 ? 8.313 22.454 -10.288 1.00 88.69 271 PHE A N 1
ATOM 2238 C CA . PHE A 1 271 ? 7.544 22.473 -9.031 1.00 88.69 271 PHE A CA 1
ATOM 2239 C C . PHE A 1 271 ? 8.351 23.030 -7.839 1.00 88.69 271 PHE A C 1
ATOM 2241 O O . PHE A 1 271 ? 7.740 23.533 -6.895 1.00 88.69 271 PHE A O 1
ATOM 2248 N N . LEU A 1 272 ? 9.693 22.980 -7.894 1.00 88.81 272 LEU A N 1
ATOM 2249 C CA . LEU A 1 272 ? 10.608 23.457 -6.839 1.00 88.81 272 LEU A CA 1
ATOM 2250 C C . LEU A 1 272 ? 10.265 24.842 -6.240 1.00 88.81 272 LEU A C 1
ATOM 2252 O O . LEU A 1 272 ? 10.323 24.947 -5.018 1.00 88.81 272 LEU A O 1
ATOM 2256 N N . PRO A 1 273 ? 9.892 25.897 -7.003 1.00 87.06 273 PRO A N 1
ATOM 2257 C CA . PRO A 1 273 ? 9.642 27.216 -6.405 1.00 87.06 273 PRO A CA 1
ATOM 2258 C C . PRO A 1 273 ? 8.539 27.185 -5.336 1.00 87.06 273 PRO A C 1
ATOM 2260 O O . PRO A 1 273 ? 8.713 27.687 -4.223 1.00 87.06 273 PRO A O 1
ATOM 2263 N N . VAL A 1 274 ? 7.435 26.499 -5.651 1.00 88.19 274 VAL A N 1
ATOM 2264 C CA . VAL A 1 274 ? 6.240 26.433 -4.802 1.00 88.19 274 VAL A CA 1
ATOM 2265 C C . VAL A 1 274 ? 6.380 25.358 -3.730 1.00 88.19 274 VAL A C 1
ATOM 2267 O O . VAL A 1 274 ? 6.189 25.645 -2.555 1.00 88.19 274 VAL A O 1
ATOM 2270 N N . LEU A 1 275 ? 6.728 24.128 -4.121 1.00 88.94 275 LEU A N 1
ATOM 2271 C CA . LEU A 1 275 ? 6.752 22.983 -3.202 1.00 88.94 275 LEU A CA 1
ATOM 2272 C C . LEU A 1 275 ? 8.064 22.843 -2.421 1.00 88.94 275 LEU A C 1
ATOM 2274 O O . LEU A 1 275 ? 8.103 22.103 -1.445 1.00 88.94 275 LEU A O 1
ATOM 2278 N N . GLY A 1 276 ? 9.116 23.546 -2.842 1.00 89.12 276 GLY A N 1
ATOM 2279 C CA . GLY A 1 276 ? 10.443 23.491 -2.238 1.00 89.12 276 GLY A CA 1
ATOM 2280 C C . GLY A 1 276 ? 11.269 22.283 -2.647 1.00 89.12 276 GLY A C 1
ATOM 2281 O O . GLY A 1 276 ? 10.907 21.545 -3.563 1.00 89.12 276 GLY A O 1
ATOM 2282 N N . LYS A 1 277 ? 12.419 22.128 -1.993 1.00 88.25 277 LYS A N 1
ATOM 2283 C CA . LYS A 1 277 ? 13.415 21.086 -2.286 1.00 88.25 277 LYS A CA 1
ATOM 2284 C C . LYS A 1 277 ? 13.079 19.778 -1.575 1.00 88.25 277 LYS A C 1
ATOM 2286 O O . LYS A 1 277 ? 13.130 18.735 -2.220 1.00 88.25 277 LYS A O 1
ATOM 2291 N N . HIS A 1 278 ? 12.635 19.843 -0.321 1.00 89.12 278 HIS A N 1
ATOM 2292 C CA . HIS A 1 278 ? 12.394 18.687 0.554 1.00 89.12 278 HIS A CA 1
ATOM 2293 C C . HIS A 1 278 ? 10.968 18.114 0.434 1.00 89.12 278 HIS A C 1
ATOM 2295 O O . HIS A 1 278 ? 10.479 17.395 1.306 1.00 89.12 278 HIS A O 1
ATOM 2301 N N . SER A 1 279 ? 10.230 18.453 -0.626 1.00 88.44 279 SER A N 1
ATOM 2302 C CA . SER A 1 279 ? 8.884 17.920 -0.830 1.00 88.44 279 SER A CA 1
ATOM 2303 C C . SER A 1 279 ? 8.919 16.501 -1.398 1.00 88.44 279 SER A C 1
ATOM 2305 O O . SER A 1 279 ? 9.627 16.205 -2.353 1.00 88.44 279 SER A O 1
ATOM 2307 N N . ILE A 1 280 ? 8.037 15.625 -0.901 1.00 89.06 280 ILE A N 1
ATOM 2308 C CA . ILE A 1 280 ? 7.862 14.253 -1.420 1.00 89.06 280 ILE A CA 1
ATOM 2309 C C . ILE A 1 280 ? 7.433 14.231 -2.905 1.00 89.06 280 ILE A C 1
ATOM 2311 O O . ILE A 1 280 ? 7.511 13.202 -3.576 1.00 89.06 280 ILE A O 1
ATOM 2315 N N . PHE A 1 281 ? 6.993 15.379 -3.433 1.00 89.00 281 PHE A N 1
ATOM 2316 C CA . PHE A 1 281 ? 6.655 15.594 -4.838 1.00 89.00 281 PHE A CA 1
ATOM 2317 C C . PHE A 1 281 ? 7.801 16.199 -5.668 1.00 89.00 281 PHE A C 1
ATOM 2319 O O . PHE A 1 281 ? 7.590 16.475 -6.849 1.00 89.00 281 PHE A O 1
ATOM 2326 N N . THR A 1 282 ? 8.981 16.439 -5.099 1.00 91.38 282 THR A N 1
ATOM 2327 C CA . THR A 1 282 ? 10.177 16.965 -5.789 1.00 91.38 282 THR A CA 1
ATOM 2328 C C . THR A 1 282 ? 11.422 16.103 -5.577 1.00 91.38 282 THR A C 1
ATOM 2330 O O . THR A 1 282 ? 12.453 16.394 -6.174 1.00 91.38 282 THR A O 1
ATOM 2333 N N . THR A 1 283 ? 11.335 15.034 -4.779 1.00 92.12 283 THR A N 1
ATOM 2334 C CA . THR A 1 283 ? 12.481 14.223 -4.348 1.00 92.12 283 THR A CA 1
ATOM 2335 C C . THR A 1 283 ? 12.491 12.805 -4.942 1.00 92.12 283 THR A C 1
ATOM 2337 O O . THR A 1 283 ? 11.471 12.249 -5.375 1.00 92.12 283 THR A O 1
ATOM 2340 N N . ASN A 1 284 ? 13.686 12.208 -4.973 1.00 91.88 284 ASN A N 1
ATOM 2341 C CA . ASN A 1 284 ? 13.985 10.867 -5.484 1.00 91.88 284 ASN A CA 1
ATOM 2342 C C . ASN A 1 284 ? 14.968 10.151 -4.534 1.00 91.88 284 ASN A C 1
ATOM 2344 O O . ASN A 1 284 ? 15.699 10.813 -3.802 1.00 91.88 284 ASN A O 1
ATOM 2348 N N . GLY A 1 285 ? 15.009 8.813 -4.572 1.00 88.31 285 GLY A N 1
ATOM 2349 C CA . GLY A 1 285 ? 15.919 8.005 -3.746 1.00 88.31 285 GLY A CA 1
ATOM 2350 C C . GLY A 1 285 ? 15.713 8.203 -2.238 1.00 88.31 285 GLY A C 1
ATOM 2351 O O . GLY A 1 285 ? 14.587 8.433 -1.796 1.00 88.31 285 GLY A O 1
ATOM 2352 N N . ALA A 1 286 ? 16.809 8.169 -1.475 1.00 85.94 286 ALA A N 1
ATOM 2353 C CA . ALA A 1 286 ? 16.805 8.275 -0.014 1.00 85.94 286 ALA A CA 1
ATOM 2354 C C . ALA A 1 286 ? 16.078 9.528 0.517 1.00 85.94 286 ALA A C 1
ATOM 2356 O O . ALA A 1 286 ? 15.311 9.432 1.466 1.00 85.94 286 ALA A O 1
ATOM 2357 N N . GLU A 1 287 ? 16.225 10.683 -0.141 1.00 87.44 287 GLU A N 1
ATOM 2358 C CA . GLU A 1 287 ? 15.521 11.924 0.225 1.00 87.44 287 GLU A CA 1
ATOM 2359 C C . GLU A 1 287 ? 13.988 11.768 0.136 1.00 87.44 287 GLU A C 1
ATOM 2361 O O . GLU A 1 287 ? 13.237 12.332 0.935 1.00 87.44 287 GLU A O 1
ATOM 2366 N N . TRP A 1 288 ? 13.499 10.973 -0.824 1.00 91.75 288 TRP A N 1
ATOM 2367 C CA . TRP A 1 288 ? 12.077 10.641 -0.949 1.00 91.75 288 TRP A CA 1
ATOM 2368 C C . TRP A 1 288 ? 11.622 9.599 0.085 1.00 91.75 288 TRP A C 1
ATOM 2370 O O . TRP A 1 288 ? 10.502 9.716 0.585 1.00 91.75 288 TRP A O 1
ATOM 2380 N N . GLN A 1 289 ? 12.474 8.629 0.435 1.00 87.50 289 GLN A N 1
ATOM 2381 C CA . GLN A 1 289 ? 12.210 7.657 1.508 1.00 87.50 289 GLN A CA 1
ATOM 2382 C C . GLN A 1 289 ? 12.106 8.369 2.864 1.00 87.50 289 GLN A C 1
ATOM 2384 O O . GLN A 1 289 ? 11.071 8.268 3.519 1.00 87.50 289 GLN A O 1
ATOM 2389 N N . HIS A 1 290 ? 13.084 9.212 3.208 1.00 87.19 290 HIS A N 1
ATOM 2390 C CA . HIS A 1 290 ? 13.078 10.085 4.392 1.00 87.19 290 HIS A CA 1
ATOM 2391 C C . HIS A 1 290 ? 11.827 10.978 4.436 1.00 87.19 290 HIS A C 1
ATOM 2393 O O . HIS A 1 290 ? 11.048 10.933 5.389 1.00 87.19 290 HIS A O 1
ATOM 2399 N N . SER A 1 291 ? 11.527 11.670 3.326 1.00 87.62 291 SER A N 1
ATOM 2400 C CA . SER A 1 291 ? 10.296 12.465 3.153 1.00 87.62 291 SER A CA 1
ATOM 2401 C C . SER A 1 291 ? 8.990 11.667 3.294 1.00 87.62 291 SER A C 1
ATOM 2403 O O . SER A 1 291 ? 7.926 12.278 3.428 1.00 87.62 291 SER A O 1
ATOM 2405 N N . ARG A 1 292 ? 9.023 10.331 3.178 1.00 88.88 292 ARG A N 1
ATOM 2406 C CA . ARG A 1 292 ? 7.870 9.431 3.354 1.00 88.88 292 ARG A CA 1
ATOM 2407 C C . ARG A 1 292 ? 7.812 8.868 4.772 1.00 88.88 292 ARG A C 1
ATOM 2409 O O . ARG A 1 292 ? 6.713 8.782 5.311 1.00 88.88 292 ARG A O 1
ATOM 2416 N N . ALA A 1 293 ? 8.958 8.551 5.375 1.00 86.00 293 ALA A N 1
ATOM 2417 C CA . ALA A 1 293 ? 9.077 8.136 6.769 1.00 86.00 293 ALA A CA 1
ATOM 2418 C C . ALA A 1 293 ? 8.554 9.230 7.712 1.00 86.00 293 ALA A C 1
ATOM 2420 O O . ALA A 1 293 ? 7.641 8.962 8.488 1.00 86.00 293 ALA A O 1
ATOM 2421 N N . ILE A 1 294 ? 9.014 10.478 7.543 1.00 86.31 294 ILE A N 1
ATOM 2422 C CA . ILE A 1 294 ? 8.553 11.656 8.304 1.00 86.31 294 ILE A CA 1
ATOM 2423 C C . ILE A 1 294 ? 7.024 11.838 8.238 1.00 86.31 294 ILE A C 1
ATOM 2425 O O . ILE A 1 294 ? 6.395 12.230 9.216 1.00 86.31 294 ILE A O 1
ATOM 2429 N N . LEU A 1 295 ? 6.401 11.558 7.087 1.00 84.94 295 LEU A N 1
ATOM 2430 C CA . LEU A 1 295 ? 4.952 11.713 6.906 1.00 84.94 295 LEU A CA 1
ATOM 2431 C C . LEU A 1 295 ? 4.124 10.543 7.455 1.00 84.94 295 LEU A C 1
ATOM 2433 O O . LEU A 1 295 ? 2.927 10.716 7.672 1.00 84.94 295 LEU A O 1
ATOM 2437 N N . ARG A 1 296 ? 4.701 9.345 7.605 1.00 83.75 296 ARG A N 1
ATOM 2438 C CA . ARG A 1 296 ? 3.938 8.109 7.856 1.00 83.75 296 ARG A CA 1
ATOM 2439 C C . ARG A 1 296 ? 3.160 8.102 9.182 1.00 83.75 296 ARG A C 1
ATOM 2441 O O . ARG A 1 296 ? 1.995 7.708 9.121 1.00 83.75 296 ARG A O 1
ATOM 2448 N N . PRO A 1 297 ? 3.702 8.572 10.327 1.00 79.88 297 PRO A N 1
ATOM 2449 C CA . PRO A 1 297 ? 2.966 8.611 11.596 1.00 79.88 297 PRO A CA 1
ATOM 2450 C C . PRO A 1 297 ? 1.649 9.398 11.532 1.00 79.88 297 PRO A C 1
ATOM 2452 O O . PRO A 1 297 ? 0.700 9.077 12.236 1.00 79.88 297 PRO A O 1
ATOM 2455 N N . ALA A 1 298 ? 1.546 10.381 10.634 1.00 73.62 298 ALA A N 1
ATOM 2456 C CA . ALA A 1 298 ? 0.347 11.198 10.485 1.00 73.62 298 ALA A CA 1
ATOM 2457 C C . ALA A 1 298 ? -0.822 10.534 9.737 1.00 73.62 298 ALA A C 1
ATOM 2459 O O . ALA A 1 298 ? -1.914 11.100 9.700 1.00 73.62 298 ALA A O 1
ATOM 2460 N N . PHE A 1 299 ? -0.605 9.368 9.122 1.00 76.38 299 PHE A N 1
ATOM 2461 C CA . PHE A 1 299 ? -1.624 8.634 8.360 1.00 76.38 299 PHE A CA 1
ATOM 2462 C C . PHE A 1 299 ? -1.812 7.203 8.891 1.00 76.38 299 PHE A C 1
ATOM 2464 O O . PHE A 1 299 ? -2.147 6.288 8.137 1.00 76.38 299 PHE A O 1
ATOM 2471 N N . VAL A 1 300 ? -1.600 7.011 10.198 1.00 73.50 300 VAL A N 1
ATOM 2472 C CA . VAL A 1 300 ? -2.032 5.810 10.934 1.00 73.50 300 VAL A CA 1
ATOM 2473 C C . VAL A 1 300 ? -3.549 5.833 11.170 1.00 73.50 300 VAL A C 1
ATOM 2475 O O . VAL A 1 300 ? -4.179 6.888 11.070 1.00 73.50 300 VAL A O 1
ATOM 2478 N N . ARG A 1 301 ? -4.142 4.667 11.478 1.00 65.12 301 ARG A N 1
ATOM 2479 C CA . ARG A 1 301 ? -5.604 4.481 11.587 1.00 65.12 301 ARG A CA 1
ATOM 2480 C C . ARG A 1 301 ? -6.263 5.529 12.480 1.00 65.12 301 ARG A C 1
ATOM 2482 O O . ARG A 1 301 ? -7.197 6.177 12.028 1.00 65.12 301 ARG A O 1
ATOM 2489 N N . ASP A 1 302 ? -5.742 5.723 13.685 1.00 64.94 302 ASP A N 1
ATOM 2490 C CA . ASP A 1 302 ? -6.341 6.547 14.738 1.00 64.94 302 ASP A CA 1
ATOM 2491 C C . ASP A 1 302 ? -6.642 7.980 14.260 1.00 64.94 302 ASP A C 1
ATOM 2493 O O . ASP A 1 302 ? -7.741 8.496 14.473 1.00 64.94 302 ASP A O 1
ATOM 2497 N N . GLN A 1 303 ? -5.710 8.577 13.504 1.00 68.31 303 GLN A N 1
ATOM 2498 C CA . GLN A 1 303 ? -5.823 9.945 12.970 1.00 68.31 303 GLN A CA 1
ATOM 2499 C C . GLN A 1 303 ? -6.696 10.038 11.709 1.00 68.31 303 GLN A C 1
ATOM 2501 O O . GLN A 1 303 ? -7.067 11.128 11.277 1.00 68.31 303 GLN A O 1
ATOM 2506 N N . ILE A 1 304 ? -7.019 8.894 11.103 1.00 69.62 304 ILE A N 1
ATOM 2507 C CA . ILE A 1 304 ? -7.945 8.765 9.973 1.00 69.62 304 ILE A CA 1
ATOM 2508 C C . ILE A 1 304 ? -9.369 8.493 10.481 1.00 69.62 304 ILE A C 1
ATOM 2510 O O . ILE A 1 304 ? -10.330 8.912 9.837 1.00 69.62 304 ILE A O 1
ATOM 2514 N N . SER A 1 305 ? -9.512 7.845 11.640 1.00 72.44 305 SER A N 1
ATOM 2515 C CA . SER A 1 305 ? -10.797 7.601 12.303 1.00 72.44 305 SER A CA 1
ATOM 2516 C C . SER A 1 305 ? -11.368 8.804 13.069 1.00 72.44 305 SER A C 1
ATOM 2518 O O . SER A 1 305 ? -12.560 8.781 13.373 1.00 72.44 305 SER A O 1
ATOM 2520 N N . ASP A 1 306 ? -10.597 9.870 13.339 1.00 77.62 306 ASP A N 1
ATOM 2521 C CA . ASP A 1 306 ? -11.160 11.138 13.844 1.00 77.62 306 ASP A CA 1
ATOM 2522 C C . ASP A 1 306 ? -11.968 11.867 12.754 1.00 77.62 306 ASP A C 1
ATOM 2524 O O . ASP A 1 306 ? -11.505 12.783 12.065 1.00 77.62 306 ASP A O 1
ATOM 2528 N N . LEU A 1 307 ? -13.235 11.474 12.631 1.00 85.44 307 LEU A N 1
ATOM 2529 C CA . LEU A 1 307 ? -14.207 12.134 11.766 1.00 85.44 307 LEU A CA 1
ATOM 2530 C C . LEU A 1 307 ? -14.527 13.565 12.226 1.00 85.44 307 LEU A C 1
ATOM 2532 O O . LEU A 1 307 ? -14.934 14.388 11.402 1.00 85.44 307 LEU A O 1
ATOM 2536 N N . ALA A 1 308 ? -14.342 13.898 13.509 1.00 87.31 308 ALA A N 1
ATOM 2537 C CA . ALA A 1 308 ? -14.826 15.151 14.084 1.00 87.31 308 ALA A CA 1
ATOM 2538 C C . ALA A 1 308 ? -14.089 16.377 13.530 1.00 87.31 308 ALA A C 1
ATOM 2540 O O . ALA A 1 308 ? -14.658 17.472 13.516 1.00 87.31 308 ALA A O 1
ATOM 2541 N N . CYS A 1 309 ? -12.850 16.228 13.046 1.00 86.50 309 CYS A N 1
ATOM 2542 C CA . CYS A 1 309 ? -12.170 17.293 12.308 1.00 86.50 309 CYS A CA 1
ATOM 2543 C C . CYS A 1 309 ? -12.937 17.674 11.034 1.00 86.50 309 CYS A C 1
ATOM 2545 O O . CYS A 1 309 ? -13.325 18.832 10.868 1.00 86.50 309 CYS A O 1
ATOM 2547 N N . VAL A 1 310 ? -13.211 16.690 10.180 1.00 89.50 310 VAL A N 1
ATOM 2548 C CA . VAL A 1 310 ? -13.884 16.873 8.887 1.00 89.50 310 VAL A CA 1
ATOM 2549 C C . VAL A 1 310 ? -15.340 17.300 9.088 1.00 89.50 310 VAL A C 1
ATOM 2551 O O . VAL A 1 310 ? -15.812 18.230 8.429 1.00 89.50 310 VAL A O 1
ATOM 2554 N N . ASP A 1 311 ? -16.042 16.679 10.038 1.00 92.56 311 ASP A N 1
ATOM 2555 C CA . ASP A 1 311 ? -17.473 16.894 10.258 1.00 92.56 311 ASP A CA 1
ATOM 2556 C C . ASP A 1 311 ? -17.804 18.344 10.649 1.00 92.56 311 ASP A C 1
ATOM 2558 O O . ASP A 1 311 ? -18.767 18.920 10.143 1.00 92.56 311 ASP A O 1
ATOM 2562 N N . ARG A 1 312 ? -16.943 19.010 11.440 1.00 92.25 312 ARG A N 1
ATOM 2563 C CA . ARG A 1 312 ? -17.071 20.454 11.735 1.00 92.25 312 ARG A CA 1
ATOM 2564 C C . ARG A 1 312 ? -17.099 21.312 10.467 1.00 92.25 312 ARG A C 1
ATOM 2566 O O . ARG A 1 312 ? -17.857 22.282 10.392 1.00 92.25 312 ARG A O 1
ATOM 2573 N N . HIS A 1 313 ? -16.285 20.978 9.467 1.00 94.25 313 HIS A N 1
ATOM 2574 C CA . HIS A 1 313 ? -16.200 21.740 8.216 1.00 94.25 313 HIS A CA 1
ATOM 2575 C C . HIS A 1 313 ? -17.308 21.368 7.234 1.00 94.25 313 HIS A C 1
ATOM 2577 O O . HIS A 1 313 ? -17.769 22.244 6.500 1.00 94.25 313 HIS A O 1
ATOM 2583 N N . VAL A 1 314 ? -17.810 20.134 7.280 1.00 95.12 314 VAL A N 1
ATOM 2584 C CA . VAL A 1 314 ? -19.015 19.714 6.547 1.00 95.12 314 VAL A CA 1
ATOM 2585 C C . VAL A 1 314 ? -20.281 20.347 7.145 1.00 95.12 314 VAL A C 1
ATOM 2587 O O . VAL A 1 314 ? -21.145 20.808 6.399 1.00 95.12 314 VAL A O 1
ATOM 2590 N N . ALA A 1 315 ? -20.369 20.505 8.468 1.00 94.56 315 ALA A N 1
ATOM 2591 C CA . ALA A 1 315 ? -21.444 21.249 9.125 1.00 94.56 315 ALA A CA 1
ATOM 2592 C C . ALA A 1 315 ? -21.449 22.740 8.724 1.00 94.56 315 ALA A C 1
ATOM 2594 O O . ALA A 1 315 ? -22.510 23.292 8.413 1.00 94.56 315 ALA A O 1
ATOM 2595 N N . LYS A 1 316 ? -20.270 23.384 8.637 1.00 94.69 316 LYS A N 1
ATOM 2596 C CA . LYS A 1 316 ? -20.128 24.737 8.056 1.00 94.69 316 LYS A CA 1
ATOM 2597 C C . LYS A 1 316 ? -20.604 24.790 6.599 1.00 94.69 316 LYS A C 1
ATOM 2599 O O . LYS A 1 316 ? -21.343 25.711 6.245 1.00 94.69 316 LYS A O 1
ATOM 2604 N N . LEU A 1 317 ? -20.238 23.803 5.778 1.00 93.81 317 LEU A N 1
ATOM 2605 C CA . LEU A 1 317 ? -20.660 23.701 4.377 1.00 93.81 317 LEU A CA 1
ATOM 2606 C C . LEU A 1 317 ? -22.189 23.605 4.262 1.00 93.81 317 LEU A C 1
ATOM 2608 O O . LEU A 1 317 ? -22.804 24.381 3.530 1.00 93.81 317 LEU A O 1
ATOM 2612 N N . ILE A 1 318 ? -22.814 22.720 5.043 1.00 92.81 318 ILE A N 1
ATOM 2613 C CA . ILE A 1 318 ? -24.274 22.558 5.123 1.00 92.81 318 ILE A CA 1
ATOM 2614 C C . ILE A 1 318 ? -24.948 23.871 5.538 1.00 92.81 318 ILE A C 1
ATOM 2616 O O . ILE A 1 318 ? -25.920 24.286 4.904 1.00 92.81 318 ILE A O 1
ATOM 2620 N N . ALA A 1 319 ? -24.432 24.561 6.559 1.00 91.81 319 ALA A N 1
ATOM 2621 C CA . ALA A 1 319 ? -24.963 25.850 7.001 1.00 91.81 319 ALA A CA 1
ATOM 2622 C C . ALA A 1 319 ? -24.836 26.938 5.917 1.00 91.81 319 ALA A C 1
ATOM 2624 O O . ALA A 1 319 ? -25.776 27.708 5.703 1.00 91.81 319 ALA A O 1
ATOM 2625 N N . ARG A 1 320 ? -23.714 26.977 5.186 1.00 88.50 320 ARG A N 1
ATOM 2626 C CA . ARG A 1 320 ? -23.485 27.920 4.080 1.00 88.50 320 ARG A CA 1
ATOM 2627 C C . ARG A 1 320 ? -24.416 27.655 2.895 1.00 88.50 320 ARG A C 1
ATOM 2629 O O . ARG A 1 320 ? -24.983 28.609 2.368 1.00 88.50 320 ARG A O 1
ATOM 2636 N N . ILE A 1 321 ? -24.631 26.390 2.527 1.00 87.62 321 ILE A N 1
ATOM 2637 C CA . ILE A 1 321 ? -25.596 25.990 1.487 1.00 87.62 321 ILE A CA 1
ATOM 2638 C C . ILE A 1 321 ? -27.023 26.358 1.919 1.00 87.62 321 ILE A C 1
ATOM 2640 O O . ILE A 1 321 ? -27.718 27.034 1.167 1.00 87.62 321 ILE A O 1
ATOM 2644 N N . ARG A 1 322 ? -27.443 26.005 3.146 1.00 86.69 322 ARG A N 1
ATOM 2645 C CA . ARG A 1 322 ? -28.777 26.345 3.690 1.00 86.69 322 ARG A CA 1
ATOM 2646 C C . ARG A 1 322 ? -29.035 27.852 3.729 1.00 86.69 322 ARG A C 1
ATOM 2648 O O . ARG A 1 322 ? -30.145 28.277 3.434 1.00 86.69 322 ARG A O 1
ATOM 2655 N N . LYS A 1 323 ? -28.021 28.661 4.059 1.00 85.25 323 LYS A N 1
ATOM 2656 C CA . LYS A 1 323 ? -28.115 30.127 3.990 1.00 85.25 323 LYS A CA 1
ATOM 2657 C C . LYS A 1 323 ? -28.236 30.620 2.547 1.00 85.25 323 LYS A C 1
ATOM 2659 O O . LYS A 1 323 ? -29.037 31.505 2.285 1.00 85.25 323 LYS A O 1
ATOM 2664 N N . ALA A 1 324 ? -27.465 30.060 1.616 1.00 80.38 324 ALA A N 1
ATOM 2665 C CA . ALA A 1 324 ? -27.487 30.478 0.215 1.00 80.38 324 ALA A CA 1
ATOM 2666 C C . ALA A 1 324 ? -28.773 30.067 -0.532 1.00 80.38 324 ALA A C 1
ATOM 2668 O O . ALA A 1 324 ? -29.114 30.702 -1.525 1.00 80.38 324 ALA A O 1
ATOM 2669 N N . THR A 1 325 ? -29.506 29.052 -0.059 1.00 76.44 325 THR A N 1
ATOM 2670 C CA . THR A 1 325 ? -30.817 28.654 -0.607 1.00 76.44 325 THR A CA 1
ATOM 2671 C C . THR A 1 325 ? -32.020 29.235 0.147 1.00 76.44 325 THR A C 1
ATOM 2673 O O . THR A 1 325 ? -33.152 28.958 -0.247 1.00 76.44 325 THR A O 1
ATOM 2676 N N . ALA A 1 326 ? -31.804 30.042 1.195 1.00 69.38 326 ALA A N 1
ATOM 2677 C CA . ALA A 1 326 ? -32.849 30.512 2.110 1.00 69.38 326 ALA A CA 1
ATOM 2678 C C . ALA A 1 326 ? -33.931 31.395 1.464 1.00 69.38 326 ALA A C 1
ATOM 2680 O O . ALA A 1 326 ? -35.100 31.253 1.809 1.00 69.38 326 ALA A O 1
ATOM 2681 N N . ASP A 1 327 ? -33.546 32.289 0.550 1.00 60.81 327 ASP A N 1
ATOM 2682 C CA . ASP A 1 327 ? -34.404 33.416 0.152 1.00 60.81 327 ASP A CA 1
ATOM 2683 C C . ASP A 1 327 ? -35.240 33.175 -1.124 1.00 60.81 327 ASP A C 1
ATOM 2685 O O . ASP A 1 327 ? -36.182 33.920 -1.379 1.00 60.81 327 ASP A O 1
ATOM 2689 N N . ASP A 1 328 ? -34.910 32.158 -1.935 1.00 56.66 328 ASP A N 1
ATOM 2690 C CA . ASP A 1 328 ? -35.524 31.954 -3.269 1.00 56.66 328 ASP A CA 1
ATOM 2691 C C . ASP A 1 328 ? -35.650 30.476 -3.706 1.00 56.66 328 ASP A C 1
ATOM 2693 O O . ASP A 1 328 ? -36.378 30.148 -4.640 1.00 56.66 328 ASP A O 1
ATOM 2697 N N . GLY A 1 329 ? -34.928 29.537 -3.078 1.00 54.91 329 GLY A N 1
ATOM 2698 C CA . GLY A 1 329 ? -34.949 28.113 -3.460 1.00 54.91 329 GLY A CA 1
ATOM 2699 C C . GLY A 1 329 ? -34.435 27.779 -4.877 1.00 54.91 329 GLY A C 1
ATOM 2700 O O . GLY A 1 329 ? -34.340 26.602 -5.216 1.00 54.91 329 GLY A O 1
ATOM 2701 N N . GLN A 1 330 ? -34.077 28.776 -5.696 1.00 54.81 330 GLN A N 1
ATOM 2702 C CA . GLN A 1 330 ? -33.540 28.621 -7.060 1.00 54.81 330 GLN A CA 1
ATOM 2703 C C . GLN A 1 330 ? -32.075 29.075 -7.206 1.00 54.81 330 GLN A C 1
ATOM 2705 O O . GLN A 1 330 ? -31.522 29.027 -8.305 1.00 54.81 330 GLN A O 1
ATOM 2710 N N . ALA A 1 331 ? -31.430 29.469 -6.104 1.00 64.88 331 ALA A N 1
ATOM 2711 C CA . ALA A 1 331 ? -30.047 29.938 -6.072 1.00 64.88 331 ALA A CA 1
ATOM 2712 C C . ALA A 1 331 ? -29.057 28.887 -6.614 1.00 64.88 331 ALA A C 1
ATOM 2714 O O . ALA A 1 331 ? -28.767 27.885 -5.961 1.00 64.88 331 ALA A O 1
ATOM 2715 N N . ILE A 1 332 ? -28.516 29.132 -7.811 1.00 72.00 332 ILE A N 1
ATOM 2716 C CA . ILE A 1 332 ? -27.506 28.275 -8.444 1.00 72.00 332 ILE A CA 1
ATOM 2717 C C . ILE A 1 332 ? -26.189 28.409 -7.669 1.00 72.00 332 ILE A C 1
ATOM 2719 O O . ILE A 1 332 ? -25.578 29.478 -7.654 1.00 72.00 332 ILE A O 1
ATOM 2723 N N . LEU A 1 333 ? -25.742 27.320 -7.040 1.00 81.81 333 LEU A N 1
ATOM 2724 C CA . LEU A 1 333 ? -24.504 27.275 -6.262 1.00 81.81 333 LEU A CA 1
ATOM 2725 C C . LEU A 1 333 ? -23.409 26.547 -7.043 1.00 81.81 333 LEU A C 1
ATOM 2727 O O . LEU A 1 333 ? -23.641 25.451 -7.544 1.00 81.81 333 LEU A O 1
ATOM 2731 N N . ASP A 1 334 ? -22.199 27.111 -7.088 1.00 86.44 334 ASP A N 1
ATOM 2732 C CA . ASP A 1 334 ? -21.014 26.341 -7.474 1.00 86.44 334 ASP A CA 1
ATOM 2733 C C . ASP A 1 334 ? -20.491 25.548 -6.273 1.00 86.44 334 ASP A C 1
ATOM 2735 O O . ASP A 1 334 ? -19.758 26.071 -5.425 1.00 86.44 334 ASP A O 1
ATOM 2739 N N . LEU A 1 335 ? -20.848 24.264 -6.216 1.00 89.38 335 LEU A N 1
ATOM 2740 C CA . LEU A 1 335 ? -20.342 23.372 -5.181 1.00 89.38 335 LEU A CA 1
ATOM 2741 C C . LEU A 1 335 ? -18.826 23.152 -5.301 1.00 89.38 335 LEU A C 1
ATOM 2743 O O . LEU A 1 335 ? -18.205 22.883 -4.282 1.00 89.38 335 LEU A O 1
ATOM 2747 N N . GLN A 1 336 ? -18.191 23.336 -6.468 1.00 90.75 336 GLN A N 1
ATOM 2748 C CA . GLN A 1 336 ? -16.737 23.160 -6.605 1.00 90.75 336 GLN A CA 1
ATOM 2749 C C . GLN A 1 336 ? -15.968 24.226 -5.816 1.00 90.75 336 GLN A C 1
ATOM 2751 O O . GLN A 1 336 ? -15.052 23.897 -5.056 1.00 90.75 336 GLN A O 1
ATOM 2756 N N . ALA A 1 337 ? -16.372 25.495 -5.920 1.00 88.25 337 ALA A N 1
ATOM 2757 C CA . ALA A 1 337 ? -15.837 26.558 -5.074 1.00 88.25 337 ALA A CA 1
ATOM 2758 C C . ALA A 1 337 ? -16.079 26.281 -3.577 1.00 88.25 337 ALA A C 1
ATOM 2760 O O . ALA A 1 337 ? -15.177 26.479 -2.759 1.00 88.25 337 ALA A O 1
ATOM 2761 N N . MET A 1 338 ? -17.267 25.785 -3.207 1.00 91.31 338 MET A N 1
ATOM 2762 C CA . MET A 1 338 ? -17.593 25.477 -1.808 1.00 91.31 338 MET A CA 1
ATOM 2763 C C . MET A 1 338 ? -16.796 24.289 -1.252 1.00 91.31 338 MET A C 1
ATOM 2765 O O . MET A 1 338 ? -16.244 24.398 -0.158 1.00 91.31 338 MET A O 1
ATOM 2769 N N . PHE A 1 339 ? -16.658 23.202 -2.013 1.00 93.06 339 PHE A N 1
ATOM 2770 C CA . PHE A 1 339 ? -15.822 22.058 -1.657 1.00 93.06 339 PHE A CA 1
ATOM 2771 C C . PHE A 1 339 ? -14.353 22.458 -1.533 1.00 93.06 339 PHE A C 1
ATOM 2773 O O . PHE A 1 339 ? -13.722 22.075 -0.557 1.00 93.06 339 PHE A O 1
ATOM 2780 N N . SER A 1 340 ? -13.823 23.290 -2.439 1.00 89.62 340 SER A N 1
ATOM 2781 C CA . SER A 1 340 ? -12.460 23.828 -2.324 1.00 89.62 340 SER A CA 1
ATOM 2782 C C . SER A 1 340 ? -12.256 24.615 -1.021 1.00 89.62 340 SER A C 1
ATOM 2784 O O . SER A 1 340 ? -11.265 24.386 -0.323 1.00 89.62 340 SER A O 1
ATOM 2786 N N . MET A 1 341 ? -13.182 25.511 -0.648 1.00 90.19 341 MET A N 1
ATOM 2787 C CA . MET A 1 341 ? -13.107 26.236 0.633 1.00 90.19 341 MET A CA 1
ATOM 2788 C C . MET A 1 341 ? -13.163 25.273 1.828 1.00 90.19 341 MET A C 1
ATOM 2790 O O . MET A 1 341 ? -12.320 25.359 2.717 1.00 90.19 341 MET A O 1
ATOM 2794 N N . MET A 1 342 ? -14.096 24.318 1.814 1.00 93.06 342 MET A N 1
ATOM 2795 C CA . MET A 1 342 ? -14.270 23.324 2.877 1.00 93.06 342 MET A CA 1
ATOM 2796 C C . MET A 1 342 ? -13.037 22.426 3.046 1.00 93.06 342 MET A C 1
ATOM 2798 O O . MET A 1 342 ? -12.537 22.295 4.160 1.00 93.06 342 MET A O 1
ATOM 2802 N N . THR A 1 343 ? -12.466 21.885 1.965 1.00 91.94 343 THR A N 1
ATOM 2803 C CA . THR A 1 343 ? -11.251 21.057 2.054 1.00 91.94 343 THR A CA 1
ATOM 2804 C C . THR A 1 343 ? -10.016 21.869 2.447 1.00 91.94 343 THR A C 1
ATOM 2806 O O . THR A 1 343 ? -9.112 21.315 3.060 1.00 91.94 343 THR A O 1
ATOM 2809 N N . THR A 1 344 ? -9.966 23.176 2.148 1.00 89.88 344 THR A N 1
ATOM 2810 C CA . THR A 1 344 ? -8.889 24.061 2.644 1.00 89.88 344 THR A CA 1
ATOM 2811 C C . THR A 1 344 ? -9.002 24.275 4.153 1.00 89.88 344 THR A C 1
ATOM 2813 O O . THR A 1 344 ? -8.006 24.192 4.869 1.00 89.88 344 THR A O 1
ATOM 2816 N N . ASP A 1 345 ? -10.220 24.506 4.645 1.00 90.88 345 ASP A N 1
ATOM 2817 C CA . ASP A 1 345 ? -10.506 24.679 6.070 1.00 90.88 345 ASP A CA 1
ATOM 2818 C C . ASP A 1 345 ? -10.272 23.379 6.861 1.00 90.88 345 ASP A C 1
ATOM 2820 O O . ASP A 1 345 ? -9.654 23.411 7.923 1.00 90.88 345 ASP A O 1
ATOM 2824 N N . SER A 1 346 ? -10.651 22.224 6.303 1.00 90.44 346 SER A N 1
ATOM 2825 C CA . SER A 1 346 ? -10.398 20.918 6.922 1.00 90.44 346 SER A CA 1
ATOM 2826 C C . SER A 1 346 ? -8.922 20.523 6.905 1.00 90.44 346 SER A C 1
ATOM 2828 O O . SER A 1 346 ? -8.429 20.021 7.914 1.00 90.44 346 SER A O 1
ATOM 2830 N N . ILE A 1 347 ? -8.191 20.750 5.803 1.00 87.62 347 ILE A N 1
ATOM 2831 C CA . ILE A 1 347 ? -6.764 20.402 5.757 1.00 87.62 347 ILE A CA 1
ATOM 2832 C C . ILE A 1 347 ? -5.927 21.357 6.618 1.00 87.62 347 ILE A C 1
ATOM 2834 O O . ILE A 1 347 ? -4.980 20.902 7.243 1.00 87.62 347 ILE A O 1
ATOM 2838 N N . SER A 1 348 ? -6.295 22.641 6.740 1.00 87.19 348 SER A N 1
ATOM 2839 C CA . SER A 1 348 ? -5.626 23.568 7.671 1.00 87.19 348 SER A CA 1
ATOM 2840 C C . SER A 1 348 ? -5.904 23.239 9.141 1.00 87.19 348 SER A C 1
ATOM 2842 O O . SER A 1 348 ? -4.966 23.234 9.936 1.00 87.19 348 SER A O 1
ATOM 2844 N N . ASP A 1 349 ? -7.141 22.882 9.503 1.00 87.44 349 ASP A N 1
ATOM 2845 C CA . ASP A 1 349 ? -7.486 22.454 10.866 1.00 87.44 349 ASP A CA 1
ATOM 2846 C C . ASP A 1 349 ? -6.750 21.162 11.270 1.00 87.44 349 ASP A C 1
ATOM 2848 O O . ASP A 1 349 ? -6.158 21.113 12.347 1.00 87.44 349 ASP A O 1
ATOM 2852 N N . PHE A 1 350 ? -6.689 20.164 10.379 1.00 85.06 350 PHE A N 1
ATOM 2853 C CA . PHE A 1 350 ? -5.860 18.962 10.560 1.00 85.06 350 PHE A CA 1
ATOM 2854 C C . PHE A 1 350 ? -4.359 19.294 10.637 1.00 85.06 350 PHE A C 1
ATOM 2856 O O . PHE A 1 350 ? -3.630 18.735 11.459 1.00 85.06 350 PHE A O 1
ATOM 2863 N N . MET A 1 351 ? -3.880 20.215 9.791 1.00 81.94 351 MET A N 1
ATOM 2864 C CA . MET A 1 351 ? -2.450 20.498 9.686 1.00 81.94 351 MET A CA 1
ATOM 2865 C C . MET A 1 351 ? -1.893 21.323 10.851 1.00 81.94 351 MET A C 1
ATOM 2867 O O . MET A 1 351 ? -0.862 20.973 11.416 1.00 81.94 351 MET A O 1
ATOM 2871 N N . PHE A 1 352 ? -2.558 22.421 11.204 1.00 81.12 352 PHE A N 1
ATOM 2872 C CA . PHE A 1 352 ? -2.064 23.414 12.165 1.00 81.12 352 PHE A CA 1
ATOM 2873 C C . PHE A 1 352 ? -2.825 23.417 13.498 1.00 81.12 352 PHE A C 1
ATOM 2875 O O . PHE A 1 352 ? -2.511 24.219 14.383 1.00 81.12 352 PHE A O 1
ATOM 2882 N N . GLY A 1 353 ? -3.871 22.593 13.627 1.00 80.00 353 GLY A N 1
ATOM 2883 C CA . GLY A 1 353 ? -4.854 22.672 14.709 1.00 80.00 353 GLY A CA 1
ATOM 2884 C C . GLY A 1 353 ? -5.806 23.868 14.581 1.00 80.00 353 GLY A C 1
ATOM 2885 O O . GLY A 1 353 ? -6.621 24.085 15.479 1.00 80.00 353 GLY A O 1
ATOM 2886 N N . GLN A 1 354 ? -5.683 24.651 13.500 1.00 82.19 354 GLN A N 1
ATOM 2887 C CA . GLN A 1 354 ? -6.362 25.925 13.264 1.00 82.19 354 GLN A CA 1
ATOM 2888 C C . GLN A 1 354 ? -6.788 26.050 11.794 1.00 82.19 354 GLN A C 1
ATOM 2890 O O . GLN A 1 354 ? -5.969 25.969 10.883 1.00 82.19 354 GLN A O 1
ATOM 2895 N N . SER A 1 355 ? -8.082 26.280 11.577 1.00 85.88 355 SER A N 1
ATOM 2896 C CA . SER A 1 355 ? -8.695 26.427 10.252 1.00 85.88 355 SER A CA 1
ATOM 2897 C C . SER A 1 355 ? -8.426 27.797 9.612 1.00 85.88 355 SER A C 1
ATOM 2899 O O . SER A 1 355 ? -8.422 28.815 10.302 1.00 85.88 355 SER A O 1
ATOM 2901 N N . THR A 1 356 ? -8.331 27.856 8.279 1.00 86.19 356 THR A N 1
ATOM 2902 C CA . THR A 1 356 ? -8.271 29.122 7.516 1.00 86.19 356 THR A CA 1
ATOM 2903 C C . THR A 1 356 ? -9.555 29.965 7.587 1.00 86.19 356 THR A C 1
ATOM 2905 O O . THR A 1 356 ? -9.478 31.186 7.452 1.00 86.19 356 THR A O 1
ATOM 2908 N N . ASP A 1 357 ? -10.702 29.311 7.810 1.00 88.44 357 ASP A N 1
ATOM 2909 C CA . ASP A 1 357 ? -12.076 29.846 7.903 1.00 88.44 357 ASP A CA 1
ATOM 2910 C C . ASP A 1 357 ? -12.598 30.511 6.615 1.00 88.44 357 ASP A C 1
ATOM 2912 O O . ASP A 1 357 ? -13.405 31.442 6.649 1.00 88.44 357 ASP A O 1
ATOM 2916 N N . LEU A 1 358 ? -12.162 30.019 5.449 1.00 88.00 358 LEU A N 1
ATOM 2917 C CA . LEU A 1 358 ? -12.625 30.476 4.131 1.00 88.00 358 LEU A CA 1
ATOM 2918 C C . LEU A 1 358 ? -14.133 30.243 3.936 1.00 88.00 358 LEU A C 1
ATOM 2920 O O . LEU A 1 358 ? -14.793 30.983 3.203 1.00 88.00 358 LEU A O 1
ATOM 2924 N N . GLN A 1 359 ? -14.704 29.245 4.614 1.00 88.69 359 GLN A N 1
ATOM 2925 C CA . GLN A 1 359 ? -16.150 29.037 4.660 1.00 88.69 359 GLN A CA 1
ATOM 2926 C C . GLN A 1 359 ? -16.903 30.087 5.493 1.00 88.69 359 GLN A C 1
ATOM 2928 O O . GLN A 1 359 ? -18.115 30.239 5.304 1.00 88.69 359 GLN A O 1
ATOM 2933 N N . GLY A 1 360 ? -16.219 30.797 6.392 1.00 86.00 360 GLY A N 1
ATOM 2934 C CA . GLY A 1 360 ? -16.784 31.749 7.346 1.00 86.00 360 GLY A CA 1
ATOM 2935 C C . GLY A 1 360 ? -16.267 33.173 7.133 1.00 86.00 360 GLY A C 1
ATOM 2936 O O . GLY A 1 360 ? -16.573 33.816 6.126 1.00 86.00 360 GLY A O 1
ATOM 2937 N N . SER A 1 361 ? -15.518 33.673 8.112 1.00 82.25 361 SER A N 1
ATOM 2938 C CA . SER A 1 361 ? -14.969 35.031 8.192 1.00 82.25 361 SER A CA 1
ATOM 2939 C C . SER A 1 361 ? -13.435 35.034 8.195 1.00 82.25 361 SER A C 1
ATOM 2941 O O . SER A 1 361 ? -12.810 35.707 9.015 1.00 82.25 361 SER A O 1
ATOM 2943 N N . ALA A 1 362 ? -12.831 34.276 7.275 1.00 81.88 362 ALA A N 1
ATOM 2944 C CA . ALA A 1 362 ? -11.387 34.218 7.054 1.00 81.88 362 ALA A CA 1
ATOM 2945 C C . ALA A 1 362 ? -10.687 35.596 7.104 1.00 81.88 362 ALA A C 1
ATOM 2947 O O . ALA A 1 362 ? -11.144 36.551 6.466 1.00 81.88 362 ALA A O 1
ATOM 2948 N N . PRO A 1 363 ? -9.521 35.696 7.773 1.00 84.06 363 PRO A N 1
ATOM 2949 C CA . PRO A 1 363 ? -8.639 36.852 7.665 1.00 84.06 363 PRO A CA 1
ATOM 2950 C C . PRO A 1 363 ? -8.226 37.147 6.217 1.00 84.06 363 PRO A C 1
ATOM 2952 O O . PRO A 1 363 ? -8.122 36.245 5.381 1.00 84.06 363 PRO A O 1
ATOM 2955 N N . GLN A 1 364 ? -7.888 38.409 5.939 1.00 83.88 364 GLN A N 1
ATOM 2956 C CA . GLN A 1 364 ? -7.429 38.847 4.615 1.00 83.88 364 GLN A CA 1
ATOM 2957 C C . GLN A 1 364 ? -6.211 38.045 4.118 1.00 83.88 364 GLN A C 1
ATOM 2959 O O . GLN A 1 364 ? -6.119 37.748 2.926 1.00 83.88 364 GLN A O 1
ATOM 2964 N N . ASP A 1 365 ? -5.313 37.642 5.024 1.00 85.31 365 ASP A N 1
ATOM 2965 C CA . ASP A 1 365 ? -4.158 36.798 4.700 1.00 85.31 365 ASP A CA 1
ATOM 2966 C C . ASP A 1 365 ? -4.556 35.372 4.293 1.00 85.31 365 ASP A C 1
ATOM 2968 O O . ASP A 1 365 ? -3.943 34.823 3.382 1.00 85.31 365 ASP A O 1
ATOM 2972 N N . SER A 1 366 ? -5.605 34.788 4.889 1.00 86.25 366 SER A N 1
ATOM 2973 C CA . SER A 1 366 ? -6.117 33.462 4.499 1.00 86.25 366 SER A CA 1
ATOM 2974 C C . SER A 1 366 ? -6.751 33.503 3.104 1.00 86.25 366 SER A C 1
ATOM 2976 O O . SER A 1 366 ? -6.470 32.637 2.273 1.00 86.25 366 SER A O 1
ATOM 2978 N N . TYR A 1 367 ? -7.536 34.544 2.792 1.00 85.12 367 TYR A N 1
ATOM 2979 C CA . TYR A 1 367 ? -8.037 34.771 1.427 1.00 85.12 367 TYR A CA 1
ATOM 2980 C C . TYR A 1 367 ? -6.896 35.002 0.423 1.00 85.12 367 TYR A C 1
ATOM 2982 O O . TYR A 1 367 ? -6.932 34.473 -0.693 1.00 85.12 367 TYR A O 1
ATOM 2990 N N . LYS A 1 368 ? -5.859 35.758 0.813 1.00 89.25 368 LYS A N 1
ATOM 2991 C CA . LYS A 1 368 ? -4.665 35.973 -0.014 1.00 89.25 368 LYS A CA 1
ATOM 2992 C C . LYS A 1 368 ? -3.898 34.668 -0.244 1.00 89.25 368 LYS A C 1
ATOM 2994 O O . LYS A 1 368 ? -3.512 34.411 -1.381 1.00 89.25 368 LYS A O 1
ATOM 2999 N N . PHE A 1 369 ? -3.738 33.830 0.783 1.00 87.75 369 PHE A N 1
ATOM 3000 C CA . PHE A 1 369 ? -3.102 32.513 0.695 1.00 87.75 369 PHE A CA 1
ATOM 3001 C C . PHE A 1 369 ? -3.844 31.600 -0.281 1.00 87.75 369 PHE A C 1
ATOM 3003 O O . PHE A 1 369 ? -3.223 31.114 -1.222 1.00 87.75 369 PHE A O 1
ATOM 3010 N N . GLY A 1 370 ? -5.166 31.447 -0.133 1.00 84.25 370 GLY A N 1
ATOM 3011 C CA . GLY A 1 370 ? -5.983 30.644 -1.050 1.00 84.25 370 GLY A CA 1
ATOM 3012 C C . GLY A 1 370 ? -5.833 31.090 -2.509 1.00 84.25 370 GLY A C 1
ATOM 3013 O O . GLY A 1 370 ? -5.525 30.275 -3.375 1.00 84.25 370 GLY A O 1
ATOM 3014 N N . LYS A 1 371 ? -5.929 32.400 -2.780 1.00 86.88 371 LYS A N 1
ATOM 3015 C CA . LYS A 1 371 ? -5.702 32.938 -4.133 1.00 86.88 371 LYS A CA 1
ATOM 3016 C C . LYS A 1 371 ? -4.283 32.656 -4.643 1.00 86.88 371 LYS A C 1
ATOM 3018 O O . LYS A 1 371 ? -4.112 32.224 -5.780 1.00 86.88 371 LYS A O 1
ATOM 3023 N N . TYR A 1 372 ? -3.262 32.943 -3.839 1.00 91.44 372 TYR A N 1
ATOM 3024 C CA . TYR A 1 372 ? -1.860 32.813 -4.250 1.00 91.44 372 TYR A CA 1
ATOM 3025 C C . TYR A 1 372 ? -1.474 31.350 -4.490 1.00 91.44 372 TYR A C 1
ATOM 3027 O O . TYR A 1 372 ? -0.679 31.066 -5.388 1.00 91.44 372 TYR A O 1
ATOM 3035 N N . PHE A 1 373 ? -2.083 30.423 -3.752 1.00 88.19 373 PHE A N 1
ATOM 3036 C CA . PHE A 1 373 ? -1.984 28.988 -3.976 1.00 88.19 373 PHE A CA 1
ATOM 3037 C C . PHE A 1 373 ? -2.578 28.586 -5.334 1.00 88.19 373 PHE A C 1
ATOM 3039 O O . PHE A 1 373 ? -1.898 27.935 -6.125 1.00 88.19 373 PHE A O 1
ATOM 3046 N N . ASP A 1 374 ? -3.791 29.039 -5.658 1.00 85.69 374 ASP A N 1
ATOM 3047 C CA . ASP A 1 374 ? -4.501 28.673 -6.897 1.00 85.69 374 ASP A CA 1
ATOM 3048 C C . ASP A 1 374 ? -3.802 29.206 -8.156 1.00 85.69 374 ASP A C 1
ATOM 3050 O O . ASP A 1 374 ? -3.692 28.514 -9.176 1.00 85.69 374 ASP A O 1
ATOM 3054 N N . GLU A 1 375 ? -3.280 30.432 -8.088 1.00 89.50 375 GLU A N 1
ATOM 3055 C CA . GLU A 1 375 ? -2.451 31.011 -9.149 1.00 89.50 375 GLU A CA 1
ATOM 3056 C C . GLU A 1 375 ? -1.106 30.276 -9.269 1.00 89.50 375 GLU A C 1
ATOM 3058 O O . GLU A 1 375 ? -0.648 29.990 -10.378 1.00 89.50 375 GLU A O 1
ATOM 3063 N N . SER A 1 376 ? -0.490 29.892 -8.144 1.00 90.31 376 SER A N 1
ATOM 3064 C CA . SER A 1 376 ? 0.755 29.113 -8.132 1.00 90.31 376 SER A CA 1
ATOM 3065 C C . SER A 1 376 ? 0.576 27.721 -8.733 1.00 90.31 376 SER A C 1
ATOM 3067 O O . SER A 1 376 ? 1.391 27.323 -9.566 1.00 90.31 376 SER A O 1
ATOM 3069 N N . MET A 1 377 ? -0.502 27.006 -8.390 1.00 87.56 377 MET A N 1
ATOM 3070 C CA . MET A 1 377 ? -0.840 25.698 -8.965 1.00 87.56 377 MET A CA 1
ATOM 3071 C C . MET A 1 377 ? -1.061 25.787 -10.477 1.00 87.56 377 MET A C 1
ATOM 3073 O O . MET A 1 377 ? -0.540 24.962 -11.234 1.00 87.56 377 MET A O 1
ATOM 3077 N N . GLN A 1 378 ? -1.766 26.820 -10.949 1.00 86.00 378 GLN A N 1
ATOM 3078 C CA . GLN A 1 378 ? -1.936 27.059 -12.384 1.00 86.00 378 GLN A CA 1
ATOM 3079 C C . GLN A 1 378 ? -0.605 27.406 -13.068 1.00 86.00 378 GLN A C 1
ATOM 3081 O O . GLN A 1 378 ? -0.313 26.853 -14.133 1.00 86.00 378 GLN A O 1
ATOM 3086 N N . LYS A 1 379 ? 0.241 28.245 -12.457 1.00 88.38 379 LYS A N 1
ATOM 3087 C CA . LYS A 1 379 ? 1.584 28.566 -12.968 1.00 88.38 379 LYS A CA 1
ATOM 3088 C C . LYS A 1 379 ? 2.463 27.317 -13.073 1.00 88.38 379 LYS A C 1
ATOM 3090 O O . LYS A 1 379 ? 2.953 27.045 -14.168 1.00 88.38 379 LYS A O 1
ATOM 3095 N N . ILE A 1 380 ? 2.624 26.503 -12.023 1.00 87.50 380 ILE A N 1
ATOM 3096 C CA . ILE A 1 380 ? 3.469 25.291 -12.101 1.00 87.50 380 ILE A CA 1
ATOM 3097 C C . ILE A 1 380 ? 2.909 24.238 -13.070 1.00 87.50 380 ILE A C 1
ATOM 3099 O O . ILE A 1 380 ? 3.692 23.580 -13.756 1.00 87.50 380 ILE A O 1
ATOM 3103 N N . ALA A 1 381 ? 1.582 24.145 -13.236 1.00 84.69 381 ALA A N 1
ATOM 3104 C CA . ALA A 1 381 ? 0.969 23.315 -14.277 1.00 84.69 381 ALA A CA 1
ATOM 3105 C C . ALA A 1 381 ? 1.340 23.775 -15.698 1.00 84.69 381 ALA A C 1
ATOM 3107 O O . ALA A 1 381 ? 1.540 22.941 -16.583 1.00 84.69 381 ALA A O 1
ATOM 3108 N N . TRP A 1 382 ? 1.475 25.084 -15.930 1.00 82.62 382 TRP A N 1
ATOM 3109 C CA . TRP A 1 382 ? 2.005 25.614 -17.188 1.00 82.62 382 TRP A CA 1
ATOM 3110 C C . TRP A 1 382 ? 3.512 25.382 -17.333 1.00 82.62 382 TRP A C 1
ATOM 3112 O O . TRP A 1 382 ? 3.928 24.911 -18.392 1.00 82.62 382 TRP A O 1
ATOM 3122 N N . ARG A 1 383 ? 4.321 25.615 -16.287 1.00 84.06 383 ARG A N 1
ATOM 3123 C CA . ARG A 1 383 ? 5.777 25.338 -16.299 1.00 84.06 383 ARG A CA 1
ATOM 3124 C C . ARG A 1 383 ? 6.057 23.879 -16.685 1.00 84.06 383 ARG A C 1
ATOM 3126 O O . ARG A 1 383 ? 6.805 23.624 -17.625 1.00 84.06 383 ARG A O 1
ATOM 3133 N N . ALA A 1 384 ? 5.346 22.936 -16.063 1.00 81.19 384 ALA A N 1
ATOM 3134 C CA . ALA A 1 384 ? 5.467 21.501 -16.325 1.00 81.19 384 ALA A CA 1
ATOM 3135 C C . ALA A 1 384 ? 5.076 21.074 -17.757 1.00 81.19 384 ALA A C 1
ATOM 3137 O O . ALA A 1 384 ? 5.570 20.058 -18.242 1.00 81.19 384 ALA A O 1
ATOM 3138 N N . ARG A 1 385 ? 4.209 21.831 -18.446 1.00 78.38 385 ARG A N 1
ATOM 3139 C CA . ARG A 1 385 ? 3.798 21.565 -19.844 1.00 78.38 385 ARG A CA 1
ATOM 3140 C C . ARG A 1 385 ? 4.680 22.258 -20.875 1.00 78.38 385 ARG A C 1
ATOM 3142 O O . ARG A 1 385 ? 4.829 21.749 -21.979 1.00 78.38 385 ARG A O 1
ATOM 3149 N N . LEU A 1 386 ? 5.243 23.412 -20.522 1.00 76.06 386 LEU A N 1
ATOM 3150 C CA . LEU A 1 386 ? 6.237 24.119 -21.330 1.00 76.06 386 LEU A CA 1
ATOM 3151 C C . LEU A 1 386 ? 7.609 23.425 -21.280 1.00 76.06 386 LEU A C 1
ATOM 3153 O O . LEU A 1 386 ? 8.432 23.637 -22.170 1.00 76.06 386 LEU A O 1
ATOM 3157 N N . GLY A 1 387 ? 7.854 22.591 -20.263 1.00 78.00 387 GLY A N 1
ATOM 3158 C CA . GLY A 1 387 ? 9.111 21.868 -20.098 1.00 78.00 387 GLY A CA 1
ATOM 3159 C C . GLY A 1 387 ? 10.283 22.839 -19.979 1.00 78.00 387 GLY A C 1
ATOM 3160 O O . GLY A 1 387 ? 10.166 23.887 -19.346 1.00 78.00 387 GLY A O 1
ATOM 3161 N N . TRP A 1 388 ? 11.407 22.522 -20.623 1.00 75.81 388 TRP A N 1
ATOM 3162 C CA . TRP A 1 388 ? 12.630 23.336 -20.623 1.00 75.81 388 TRP A CA 1
ATOM 3163 C C . TRP A 1 388 ? 12.411 24.824 -20.970 1.00 75.81 388 TRP A C 1
ATOM 3165 O O . TRP A 1 388 ? 13.138 25.673 -20.456 1.00 75.81 388 TRP A O 1
ATOM 3175 N N . LEU A 1 389 ? 11.390 25.173 -21.772 1.00 76.75 389 LEU A N 1
ATOM 3176 C CA . LEU A 1 389 ? 11.053 26.567 -22.099 1.00 76.75 389 LEU A CA 1
ATOM 3177 C C . LEU A 1 389 ? 10.750 27.396 -20.842 1.00 76.75 389 LEU A C 1
ATOM 3179 O O . LEU A 1 389 ? 10.939 28.612 -20.846 1.00 76.75 389 LEU A O 1
ATOM 3183 N N . THR A 1 390 ? 10.333 26.757 -19.742 1.00 74.06 390 THR A N 1
ATOM 3184 C CA . THR A 1 390 ? 10.127 27.437 -18.459 1.00 74.06 390 THR A CA 1
ATOM 3185 C C . THR A 1 390 ? 11.413 27.954 -17.813 1.00 74.06 390 THR A C 1
ATOM 3187 O O . THR A 1 390 ? 11.333 28.808 -16.931 1.00 74.06 390 THR A O 1
ATOM 3190 N N . LEU A 1 391 ? 12.580 27.444 -18.216 1.00 68.62 391 LEU A N 1
ATOM 3191 C CA . LEU A 1 391 ? 13.887 27.876 -17.712 1.00 68.62 391 LEU A CA 1
ATOM 3192 C C . LEU A 1 391 ? 14.350 29.180 -18.382 1.00 68.62 391 LEU A C 1
ATOM 3194 O O . LEU A 1 391 ? 15.177 29.894 -17.828 1.00 68.62 391 LEU A O 1
ATOM 3198 N N . LEU A 1 392 ? 13.773 29.527 -19.539 1.00 73.25 392 LEU A N 1
ATOM 3199 C CA . LEU A 1 392 ? 14.033 30.781 -20.256 1.00 73.25 392 LEU A CA 1
ATOM 3200 C C . LEU A 1 392 ? 13.208 31.969 -19.724 1.00 73.25 392 LEU A C 1
ATOM 3202 O O . LEU A 1 392 ? 13.352 33.086 -20.220 1.00 73.25 392 LEU A O 1
ATOM 3206 N N . ARG A 1 393 ? 12.311 31.743 -18.752 1.00 71.19 393 ARG A N 1
ATOM 3207 C CA . ARG A 1 393 ? 11.374 32.748 -18.235 1.00 71.19 393 ARG A CA 1
ATOM 3208 C C . ARG A 1 393 ? 11.425 32.847 -16.706 1.00 71.19 393 ARG A C 1
ATOM 3210 O O . ARG A 1 393 ? 10.944 31.962 -15.996 1.00 71.19 393 ARG A O 1
ATOM 3217 N N . SER A 1 394 ? 11.915 33.990 -16.224 1.00 78.00 394 SER A N 1
ATOM 3218 C CA . SER A 1 394 ? 11.641 34.473 -14.864 1.00 78.00 394 SER A CA 1
ATOM 3219 C C . SER A 1 394 ? 10.135 34.721 -14.690 1.00 78.00 394 SER A C 1
ATOM 3221 O O . SER A 1 394 ? 9.451 35.150 -15.625 1.00 78.00 394 SER A O 1
ATOM 3223 N N . ASP A 1 395 ? 9.612 34.408 -13.508 1.00 85.88 395 ASP A N 1
ATOM 3224 C CA . ASP A 1 395 ? 8.199 34.545 -13.161 1.00 85.88 395 ASP A CA 1
ATOM 3225 C C . ASP A 1 395 ? 8.090 35.191 -11.766 1.00 85.88 395 ASP A C 1
ATOM 3227 O O . ASP A 1 395 ? 7.800 34.497 -10.794 1.00 85.88 395 ASP A O 1
ATOM 3231 N N . PRO A 1 396 ? 8.359 36.508 -11.642 1.00 87.81 396 PRO A N 1
ATOM 3232 C CA . PRO A 1 396 ? 8.460 37.178 -10.342 1.00 87.81 396 PRO A CA 1
ATOM 3233 C C . PRO A 1 396 ? 7.141 37.172 -9.555 1.00 87.81 396 PRO A C 1
ATOM 3235 O O . PRO A 1 396 ? 7.151 37.291 -8.336 1.00 87.81 396 PRO A O 1
ATOM 3238 N N . GLU A 1 397 ? 6.007 36.982 -10.237 1.00 90.56 397 GLU A N 1
ATOM 3239 C CA . GLU A 1 397 ? 4.709 36.726 -9.607 1.00 90.56 397 GLU A CA 1
ATOM 3240 C C . GLU A 1 397 ? 4.718 35.377 -8.868 1.00 90.56 397 GLU A C 1
ATOM 3242 O O . GLU A 1 397 ? 4.274 35.296 -7.729 1.00 90.56 397 GLU A O 1
ATOM 3247 N N . LEU A 1 398 ? 5.268 34.316 -9.476 1.00 90.00 398 LEU A N 1
ATOM 3248 C CA . LEU A 1 398 ? 5.420 33.014 -8.815 1.00 90.00 398 LEU A CA 1
ATOM 3249 C C . LEU A 1 398 ? 6.381 33.090 -7.625 1.00 90.00 398 LEU A C 1
ATOM 3251 O O . LEU A 1 398 ? 6.148 32.429 -6.612 1.00 90.00 398 LEU A O 1
ATOM 3255 N N . ASP A 1 399 ? 7.438 33.893 -7.744 1.00 89.56 399 ASP A N 1
ATOM 3256 C CA . ASP A 1 399 ? 8.412 34.114 -6.675 1.00 89.56 399 ASP A CA 1
ATOM 3257 C C . ASP A 1 399 ? 7.777 34.897 -5.504 1.00 89.56 399 ASP A C 1
ATOM 3259 O O . ASP A 1 399 ? 7.971 34.520 -4.344 1.00 89.56 399 ASP A O 1
ATOM 3263 N N . GLU A 1 400 ? 6.932 35.906 -5.774 1.00 92.44 400 GLU A N 1
ATOM 3264 C CA . GLU A 1 400 ? 6.110 36.587 -4.755 1.00 92.44 400 GLU A CA 1
ATOM 3265 C C . GLU A 1 400 ? 5.148 35.603 -4.075 1.00 92.44 400 GLU A C 1
ATOM 3267 O O . GLU A 1 400 ? 5.100 35.530 -2.844 1.00 92.44 400 GLU A O 1
ATOM 3272 N N . TYR A 1 401 ? 4.400 34.816 -4.858 1.00 93.12 401 TYR A N 1
ATOM 3273 C CA . TYR A 1 401 ? 3.388 33.905 -4.318 1.00 93.12 401 TYR A CA 1
ATOM 3274 C C . TYR A 1 401 ? 4.026 32.814 -3.457 1.00 93.12 401 TYR A C 1
ATOM 3276 O O . TYR A 1 401 ? 3.555 32.543 -2.350 1.00 93.12 401 TYR A O 1
ATOM 3284 N N . SER A 1 402 ? 5.135 32.236 -3.924 1.00 90.56 402 SER A N 1
ATOM 3285 C CA . SER A 1 402 ? 5.902 31.225 -3.191 1.00 90.56 402 SER A CA 1
ATOM 3286 C C . SER A 1 402 ? 6.489 31.802 -1.902 1.00 90.56 402 SER A C 1
ATOM 3288 O O . SER A 1 402 ? 6.397 31.167 -0.852 1.00 90.56 402 SER A O 1
ATOM 3290 N N . SER A 1 403 ? 7.026 33.026 -1.942 1.00 90.56 403 SER A N 1
ATOM 3291 C CA . SER A 1 403 ? 7.552 33.715 -0.755 1.00 90.56 403 SER A CA 1
ATOM 3292 C C . SER A 1 403 ? 6.455 34.006 0.274 1.00 90.56 403 SER A C 1
ATOM 3294 O O . SER A 1 403 ? 6.645 33.754 1.464 1.00 90.56 403 SER A O 1
ATOM 3296 N N . PHE A 1 404 ? 5.283 34.472 -0.170 1.00 92.44 404 PHE A N 1
ATOM 3297 C CA . PHE A 1 404 ? 4.137 34.722 0.706 1.00 92.44 404 PHE A CA 1
ATOM 3298 C C . PHE A 1 404 ? 3.599 33.430 1.335 1.00 92.44 404 PHE A C 1
ATOM 3300 O O . PHE A 1 404 ? 3.389 33.392 2.545 1.00 92.44 404 PHE A O 1
ATOM 3307 N N . MET A 1 405 ? 3.428 32.353 0.559 1.00 90.38 405 MET A N 1
ATOM 3308 C CA . MET A 1 405 ? 2.970 31.061 1.091 1.00 90.38 405 MET A CA 1
ATOM 3309 C C . MET A 1 405 ? 3.961 30.466 2.099 1.00 90.38 405 MET A C 1
ATOM 3311 O O . MET A 1 405 ? 3.539 29.958 3.137 1.00 90.38 405 MET A O 1
ATOM 3315 N N . ARG A 1 406 ? 5.272 30.582 1.843 1.00 88.75 406 ARG A N 1
ATOM 3316 C CA . ARG A 1 406 ? 6.324 30.180 2.792 1.00 88.75 406 ARG A CA 1
ATOM 3317 C C . ARG A 1 406 ? 6.273 30.999 4.079 1.00 88.75 406 ARG A C 1
ATOM 3319 O O . ARG A 1 406 ? 6.349 30.414 5.152 1.00 88.75 406 ARG A O 1
ATOM 3326 N N . ALA A 1 407 ? 6.092 32.317 3.995 1.00 88.81 407 ALA A N 1
ATOM 3327 C CA . ALA A 1 407 ? 5.944 33.172 5.174 1.00 88.81 407 ALA A CA 1
ATOM 3328 C C . ALA A 1 407 ? 4.666 32.850 5.976 1.00 88.81 407 ALA A C 1
ATOM 3330 O O . ALA A 1 407 ? 4.720 32.759 7.202 1.00 88.81 407 ALA A O 1
ATOM 3331 N N . PHE A 1 408 ? 3.542 32.618 5.289 1.00 88.19 408 PHE A N 1
ATOM 3332 C CA . PHE A 1 408 ? 2.262 32.237 5.892 1.00 88.19 408 PHE A CA 1
ATOM 3333 C C . PHE A 1 408 ? 2.369 30.907 6.651 1.00 88.19 408 PHE A C 1
ATOM 3335 O O . PHE A 1 408 ? 2.017 30.844 7.823 1.00 88.19 408 PHE A O 1
ATOM 3342 N N . VAL A 1 409 ? 2.933 29.865 6.030 1.00 86.31 409 VAL A N 1
ATOM 3343 C CA . VAL A 1 409 ? 3.154 28.555 6.673 1.00 86.31 409 VAL A CA 1
ATOM 3344 C C . VAL A 1 409 ? 4.181 28.650 7.805 1.00 86.31 409 VAL A C 1
ATOM 3346 O O . VAL A 1 409 ? 3.925 28.144 8.898 1.00 86.31 409 VAL A O 1
ATOM 3349 N N . LYS A 1 410 ? 5.310 29.343 7.595 1.00 85.25 410 LYS A N 1
ATOM 3350 C CA . LYS A 1 410 ? 6.353 29.493 8.620 1.00 85.25 410 LYS A CA 1
ATOM 3351 C C . LYS A 1 410 ? 5.839 30.205 9.871 1.00 85.25 410 LYS A C 1
ATOM 3353 O O . LYS A 1 410 ? 6.309 29.889 10.963 1.00 85.25 410 LYS A O 1
ATOM 3358 N N . ARG A 1 411 ? 4.869 31.117 9.746 1.00 84.44 411 ARG A N 1
ATOM 3359 C CA . ARG A 1 411 ? 4.193 31.714 10.903 1.00 84.44 411 ARG A CA 1
ATOM 3360 C C . ARG A 1 411 ? 3.557 30.640 11.788 1.00 84.44 411 ARG A C 1
ATOM 3362 O O . ARG A 1 411 ? 3.890 30.606 12.960 1.00 84.44 411 ARG A O 1
ATOM 3369 N N . PHE A 1 412 ? 2.754 29.717 11.252 1.00 78.38 412 PHE A N 1
ATOM 3370 C CA . PHE A 1 412 ? 2.159 28.641 12.064 1.00 78.38 412 PHE A CA 1
ATOM 3371 C C . PHE A 1 412 ? 3.215 27.743 12.732 1.00 78.38 412 PHE A C 1
ATOM 3373 O O . PHE A 1 412 ? 3.070 27.409 13.904 1.00 78.38 412 PHE A O 1
ATOM 3380 N N . VAL A 1 413 ? 4.308 27.412 12.031 1.00 80.25 413 VAL A N 1
ATOM 3381 C CA . VAL A 1 413 ? 5.443 26.661 12.615 1.00 80.25 413 VAL A CA 1
ATOM 3382 C C . VAL A 1 413 ? 6.092 27.441 13.771 1.00 80.25 413 VAL A C 1
ATOM 3384 O O . VAL A 1 413 ? 6.392 26.874 14.822 1.00 80.25 413 VAL A O 1
ATOM 3387 N N . SER A 1 414 ? 6.268 28.753 13.598 1.00 79.94 414 SER A N 1
ATOM 3388 C CA . SER A 1 414 ? 6.885 29.648 14.587 1.00 79.94 414 SER A CA 1
ATOM 3389 C C . SER A 1 414 ? 5.974 29.895 15.795 1.00 79.94 414 SER A C 1
ATOM 3391 O O . SER A 1 414 ? 6.456 29.893 16.924 1.00 79.94 414 SER A O 1
ATOM 3393 N N . ASP A 1 415 ? 4.668 30.054 15.569 1.00 75.12 415 ASP A N 1
ATOM 3394 C CA . ASP A 1 415 ? 3.647 30.248 16.602 1.00 75.12 415 ASP A CA 1
ATOM 3395 C C . ASP A 1 415 ? 3.550 29.001 17.514 1.00 75.12 415 ASP A C 1
ATOM 3397 O O . ASP A 1 415 ? 3.356 29.144 18.720 1.00 75.12 415 ASP A O 1
ATOM 3401 N N . VAL A 1 416 ? 3.766 27.785 16.980 1.00 70.00 416 VAL A N 1
ATOM 3402 C CA . VAL A 1 416 ? 3.826 26.540 17.779 1.00 70.00 416 VAL A CA 1
ATOM 3403 C C . VAL A 1 416 ? 5.165 26.372 18.509 1.00 70.00 416 VAL A C 1
ATOM 3405 O O . VAL A 1 416 ? 5.163 26.094 19.708 1.00 70.00 416 VAL A O 1
ATOM 3408 N N . ARG A 1 417 ? 6.319 26.589 17.853 1.00 70.50 417 ARG A N 1
ATOM 3409 C CA . ARG A 1 417 ? 7.627 26.517 18.548 1.00 70.50 417 ARG A CA 1
ATOM 3410 C C . ARG A 1 417 ? 7.805 27.611 19.613 1.00 70.50 417 ARG A C 1
ATOM 3412 O O . ARG A 1 417 ? 8.550 27.416 20.568 1.00 70.50 417 ARG A O 1
ATOM 3419 N N . GLY A 1 418 ? 7.175 28.772 19.433 1.00 62.81 418 GLY A N 1
ATOM 3420 C CA . GLY A 1 418 ? 7.446 29.988 20.203 1.00 62.81 418 GLY A CA 1
ATOM 3421 C C . GLY A 1 418 ? 6.597 30.210 21.456 1.00 62.81 418 GLY A C 1
ATOM 3422 O O . GLY A 1 418 ? 6.805 31.216 22.131 1.00 62.81 418 GLY A O 1
ATOM 3423 N N . SER A 1 419 ? 5.622 29.351 21.778 1.00 54.53 419 SER A N 1
ATOM 3424 C CA . SER A 1 419 ? 4.701 29.585 22.908 1.00 54.53 419 SER A CA 1
ATOM 3425 C C . SER A 1 419 ? 4.345 28.308 23.690 1.00 54.53 419 SER A C 1
ATOM 3427 O O . SER A 1 419 ? 3.260 27.747 23.513 1.00 54.53 419 SER A O 1
ATOM 3429 N N . PRO A 1 420 ? 5.214 27.875 24.632 1.00 49.91 420 PRO A N 1
ATOM 3430 C CA . PRO A 1 420 ? 4.970 26.695 25.468 1.00 49.91 420 PRO A CA 1
ATOM 3431 C C . PRO A 1 420 ? 3.661 26.755 26.268 1.00 49.91 420 PRO A C 1
ATOM 3433 O O . PRO A 1 420 ? 3.007 25.732 26.455 1.00 49.91 420 PRO A O 1
ATOM 3436 N N . GLU A 1 421 ? 3.236 27.945 26.707 1.00 41.84 421 GLU A N 1
ATOM 3437 C CA . GLU A 1 421 ? 2.008 28.102 27.497 1.00 41.84 421 GLU A CA 1
ATOM 3438 C C . GLU A 1 421 ? 0.735 27.863 26.668 1.00 41.84 421 GLU A C 1
ATOM 3440 O O . GLU A 1 421 ? -0.219 27.273 27.177 1.00 41.84 421 GLU A O 1
ATOM 3445 N N . THR A 1 422 ? 0.714 28.210 25.372 1.00 44.03 422 THR A N 1
ATOM 3446 C CA . THR A 1 422 ? -0.466 27.963 24.518 1.00 44.03 422 THR A CA 1
ATOM 3447 C C . THR A 1 422 ? -0.730 26.486 24.240 1.00 44.03 422 THR A C 1
ATOM 3449 O O . THR A 1 422 ? -1.863 26.128 23.912 1.00 44.03 422 THR A O 1
ATOM 3452 N N . ASN A 1 423 ? 0.250 25.604 24.457 1.00 44.09 423 ASN A N 1
ATOM 3453 C CA . ASN A 1 423 ? 0.037 24.159 24.355 1.00 44.09 423 ASN A CA 1
ATOM 3454 C C . ASN A 1 423 ? -0.972 23.660 25.407 1.00 44.09 423 ASN A C 1
ATOM 3456 O O . ASN A 1 423 ? -1.725 22.736 25.118 1.00 44.09 423 ASN A O 1
ATOM 3460 N N . SER A 1 424 ? -1.091 24.338 26.559 1.00 37.62 424 SER A N 1
ATOM 3461 C CA . SER A 1 424 ? -2.100 24.033 27.592 1.00 37.62 424 SER A CA 1
ATOM 3462 C C . SER A 1 424 ? -3.550 24.362 27.192 1.00 37.62 424 SER A C 1
ATOM 3464 O O . SER A 1 424 ? -4.489 23.848 27.798 1.00 37.62 424 SER A O 1
ATOM 3466 N N . HIS A 1 425 ? -3.739 25.188 26.155 1.00 39.16 425 HIS A N 1
ATOM 3467 C CA . HIS A 1 425 ? -5.049 25.530 25.585 1.00 39.16 425 HIS A CA 1
ATOM 3468 C C . HIS A 1 425 ? -5.300 24.904 24.205 1.00 39.16 425 HIS A C 1
ATOM 3470 O O . HIS A 1 425 ? -6.444 24.860 23.762 1.00 39.16 425 HIS A O 1
ATOM 3476 N N . ARG A 1 426 ? -4.264 24.374 23.539 1.00 47.97 426 ARG A N 1
ATOM 3477 C CA . ARG A 1 426 ? -4.426 23.421 22.428 1.00 47.97 426 ARG A CA 1
ATOM 3478 C C . ARG A 1 426 ? -4.747 22.009 22.931 1.00 47.97 426 ARG A C 1
ATOM 3480 O O . ARG A 1 426 ? -5.409 21.261 22.221 1.00 47.97 426 ARG A O 1
ATOM 3487 N N . SER A 1 427 ? -4.340 21.668 24.158 1.00 38.62 427 SER A N 1
ATOM 3488 C CA . SER A 1 427 ? -4.609 20.380 24.805 1.00 38.62 427 SER A CA 1
ATOM 3489 C C . SER A 1 427 ? -6.045 20.230 25.333 1.00 38.62 427 SER A C 1
ATOM 3491 O O . SER A 1 427 ? -6.250 19.897 26.504 1.00 38.62 427 SER A O 1
ATOM 3493 N N . ASP A 1 428 ? -7.040 20.398 24.460 1.00 44.00 428 ASP A N 1
ATOM 3494 C CA . ASP A 1 428 ? -8.258 19.597 24.598 1.00 44.00 428 ASP A CA 1
ATOM 3495 C C . ASP A 1 428 ? -7.830 18.132 24.428 1.00 44.00 428 ASP A C 1
ATOM 3497 O O . ASP A 1 428 ? -7.220 17.764 23.419 1.00 44.00 428 ASP A O 1
ATOM 3501 N N . LYS A 1 429 ? -8.042 17.314 25.466 1.00 41.94 429 LYS A N 1
ATOM 3502 C CA . LYS A 1 429 ? -7.408 15.993 25.620 1.00 41.94 429 LYS A CA 1
ATOM 3503 C C . LYS A 1 429 ? -7.952 14.967 24.615 1.00 41.94 429 LYS A C 1
ATOM 3505 O O . LYS A 1 429 ? -8.783 14.137 24.968 1.00 41.94 429 LYS A O 1
ATOM 3510 N N . GLY A 1 430 ? -7.459 15.027 23.381 1.00 48.84 430 GLY A N 1
ATOM 3511 C CA . GLY A 1 430 ? -7.796 14.096 22.302 1.00 48.84 430 GLY A CA 1
ATOM 3512 C C . GLY A 1 430 ? -7.589 14.629 20.880 1.00 48.84 430 GLY A C 1
ATOM 3513 O O . GLY A 1 430 ? -7.562 13.825 19.956 1.00 48.84 430 GLY A O 1
ATOM 3514 N N . LYS A 1 431 ? -7.422 15.945 20.664 1.00 61.34 431 LYS A N 1
ATOM 3515 C CA . LYS A 1 431 ? -7.254 16.489 19.302 1.00 61.34 431 LYS A CA 1
ATOM 3516 C C . LYS A 1 431 ? -5.826 16.282 18.775 1.00 61.34 431 LYS A C 1
ATOM 3518 O O . LYS A 1 431 ? -4.881 16.842 19.325 1.00 61.34 431 LYS A O 1
ATOM 3523 N N . TYR A 1 432 ? -5.687 15.558 17.666 1.00 67.56 432 TYR A N 1
ATOM 3524 C CA . TYR A 1 432 ? -4.428 15.436 16.923 1.00 67.56 432 TYR A CA 1
ATOM 3525 C C . TYR A 1 432 ? -4.149 16.655 16.026 1.00 67.56 432 TYR A C 1
ATOM 3527 O O . TYR A 1 432 ? -5.071 17.302 15.519 1.00 67.56 432 TYR A O 1
ATOM 3535 N N . VAL A 1 433 ? -2.862 16.957 15.817 1.00 76.00 433 VAL A N 1
ATOM 3536 C CA . VAL A 1 433 ? -2.367 18.019 14.930 1.00 76.00 433 VAL A CA 1
ATOM 3537 C C . VAL A 1 433 ? -1.113 17.534 14.195 1.00 76.00 433 VAL A C 1
ATOM 3539 O O . VAL A 1 433 ? -0.118 17.163 14.810 1.00 76.00 433 VAL A O 1
ATOM 3542 N N . PHE A 1 434 ? -1.141 17.591 12.863 1.00 77.19 434 PHE A N 1
ATOM 3543 C CA . PHE A 1 434 ? -0.050 17.156 11.975 1.00 77.19 434 PHE A CA 1
ATOM 3544 C C . PHE A 1 434 ? 1.294 17.856 12.240 1.00 77.19 434 PHE A C 1
ATOM 3546 O O . PHE A 1 434 ? 2.343 17.215 12.226 1.00 77.19 434 PHE A O 1
ATOM 3553 N N . LEU A 1 435 ? 1.267 19.176 12.464 1.00 78.88 435 LEU A N 1
ATOM 3554 C CA . LEU A 1 435 ? 2.454 19.983 12.754 1.00 78.88 435 LEU A CA 1
ATOM 3555 C C . LEU A 1 435 ? 3.162 19.510 14.031 1.00 78.88 435 LEU A C 1
ATOM 3557 O O . LEU A 1 435 ? 4.389 19.459 14.054 1.00 78.88 435 LEU A O 1
ATOM 3561 N N . ASP A 1 436 ? 2.406 19.118 15.055 1.00 79.19 436 ASP A N 1
ATOM 3562 C CA . ASP A 1 436 ? 2.957 18.682 16.338 1.00 79.19 436 ASP A CA 1
ATOM 3563 C C . ASP A 1 436 ? 3.682 17.330 16.192 1.00 79.19 436 ASP A C 1
ATOM 3565 O O . ASP A 1 436 ? 4.699 17.105 16.843 1.00 79.19 436 ASP A O 1
ATOM 3569 N N . GLU A 1 437 ? 3.226 16.458 15.285 1.00 77.50 437 GLU A N 1
ATOM 3570 C CA . GLU A 1 437 ? 3.927 15.219 14.915 1.00 77.50 437 GLU A CA 1
ATOM 3571 C C . GLU A 1 437 ? 5.184 15.501 14.081 1.00 77.50 437 GLU A C 1
ATOM 3573 O O . GLU A 1 437 ? 6.260 14.982 14.373 1.00 77.50 437 GLU A O 1
ATOM 3578 N N . LEU A 1 438 ? 5.092 16.391 13.085 1.00 79.19 438 LEU A N 1
ATOM 3579 C CA . LEU A 1 438 ? 6.252 16.784 12.280 1.00 79.19 438 LEU A CA 1
ATOM 3580 C C . LEU A 1 438 ? 7.343 17.473 13.110 1.00 79.19 438 LEU A C 1
ATOM 3582 O O . LEU A 1 438 ? 8.522 17.307 12.807 1.00 79.19 438 LEU A O 1
ATOM 3586 N N . LEU A 1 439 ? 6.990 18.194 14.175 1.00 80.19 439 LEU A N 1
ATOM 3587 C CA . LEU A 1 439 ? 7.962 18.799 15.090 1.00 80.19 439 LEU A CA 1
ATOM 3588 C C . LEU A 1 439 ? 8.745 17.759 15.915 1.00 80.19 439 LEU A C 1
ATOM 3590 O O . LEU A 1 439 ? 9.908 18.015 16.227 1.00 80.19 439 LEU A O 1
ATOM 3594 N N . LYS A 1 440 ? 8.175 16.576 16.201 1.00 79.81 440 LYS A N 1
ATOM 3595 C CA . LYS A 1 440 ? 8.882 15.469 16.887 1.00 79.81 440 LYS A CA 1
ATOM 3596 C C . LYS A 1 440 ? 9.991 14.844 16.043 1.00 79.81 440 LYS A C 1
ATOM 3598 O O . LYS A 1 440 ? 10.891 14.228 16.597 1.00 79.81 440 LYS A O 1
ATOM 3603 N N . SER A 1 441 ? 9.958 15.007 14.718 1.00 77.94 441 SER A N 1
ATOM 3604 C CA . SER A 1 441 ? 10.994 14.461 13.826 1.00 77.94 441 SER A CA 1
ATOM 3605 C C . SER A 1 441 ? 12.366 15.145 13.963 1.00 77.94 441 SER A C 1
ATOM 3607 O O . SER A 1 441 ? 13.316 14.739 13.300 1.00 77.94 441 SER A O 1
ATOM 3609 N N . GLY A 1 442 ? 12.476 16.205 14.776 1.00 81.75 442 GLY A N 1
ATOM 3610 C CA . GLY A 1 442 ? 13.690 17.016 14.922 1.00 81.75 442 GLY A CA 1
ATOM 3611 C C . GLY A 1 442 ? 13.979 17.935 13.728 1.00 81.75 442 GLY A C 1
ATOM 3612 O O . GLY A 1 442 ? 14.930 18.714 13.767 1.00 81.75 442 GLY A O 1
ATOM 3613 N N . GLU A 1 443 ? 13.156 17.875 12.677 1.00 86.12 443 GLU A N 1
ATOM 3614 C CA . GLU A 1 443 ? 13.432 18.525 11.401 1.00 86.12 443 GLU A CA 1
ATOM 3615 C C . GLU A 1 443 ? 13.462 20.057 11.439 1.00 86.12 443 GLU A C 1
ATOM 3617 O O . GLU A 1 443 ? 12.863 20.744 12.282 1.00 86.12 443 GLU A O 1
ATOM 3622 N N . SER A 1 444 ? 14.169 20.605 10.450 1.00 86.94 444 SER A N 1
ATOM 3623 C CA . SER A 1 444 ? 14.304 22.049 10.269 1.00 86.94 444 SER A CA 1
ATOM 3624 C C . SER A 1 444 ? 12.988 22.710 9.841 1.00 86.94 444 SER A C 1
ATOM 3626 O O . SER A 1 444 ? 12.184 22.134 9.109 1.00 86.94 444 SER A O 1
ATOM 3628 N N . ASP A 1 445 ? 12.795 23.981 10.211 1.00 84.06 445 ASP A N 1
ATOM 3629 C CA . ASP A 1 445 ? 11.627 24.773 9.785 1.00 84.06 445 ASP A CA 1
ATOM 3630 C C . ASP A 1 445 ? 11.456 24.842 8.261 1.00 84.06 445 ASP A C 1
ATOM 3632 O O . ASP A 1 445 ? 10.340 25.030 7.779 1.00 84.06 445 ASP A O 1
ATOM 3636 N N . GLU A 1 446 ? 12.541 24.709 7.492 1.00 85.12 446 GLU A N 1
ATOM 3637 C CA . GLU A 1 446 ? 12.491 24.674 6.030 1.00 85.12 446 GLU A CA 1
ATOM 3638 C C . GLU A 1 446 ? 11.906 23.347 5.528 1.00 85.12 446 GLU A C 1
ATOM 3640 O O . GLU A 1 446 ? 10.945 23.366 4.758 1.00 85.12 446 GLU A O 1
ATOM 3645 N N . VAL A 1 447 ? 12.415 22.210 6.021 1.00 86.38 447 VAL A N 1
ATOM 3646 C CA . VAL A 1 447 ? 11.889 20.868 5.707 1.00 86.38 447 VAL A CA 1
ATOM 3647 C C . VAL A 1 447 ? 10.424 20.759 6.127 1.00 86.38 447 VAL A C 1
ATOM 3649 O O . VAL A 1 447 ? 9.592 20.334 5.321 1.00 86.38 447 VAL A O 1
ATOM 3652 N N . ILE A 1 448 ? 10.086 21.219 7.336 1.00 85.44 448 ILE A N 1
ATOM 3653 C CA . ILE A 1 448 ? 8.714 21.241 7.859 1.00 85.44 448 ILE A CA 1
ATOM 3654 C C . ILE A 1 448 ? 7.816 22.148 7.001 1.00 85.44 448 ILE A C 1
ATOM 3656 O O . ILE A 1 448 ? 6.707 21.740 6.653 1.00 85.44 448 ILE A O 1
ATOM 3660 N N . SER A 1 449 ? 8.268 23.337 6.585 1.00 84.69 449 SER A N 1
ATOM 3661 C CA . SER A 1 449 ? 7.464 24.236 5.734 1.00 84.69 449 SER A CA 1
ATOM 3662 C C . SER A 1 449 ? 7.223 23.663 4.330 1.00 84.69 449 SER A C 1
ATOM 3664 O O . SER A 1 449 ? 6.085 23.689 3.853 1.00 84.69 449 SER A O 1
ATOM 3666 N N . ASP A 1 450 ? 8.246 23.080 3.695 1.00 86.50 450 ASP A N 1
ATOM 3667 C CA . ASP A 1 450 ? 8.114 22.322 2.437 1.00 86.50 450 ASP A CA 1
ATOM 3668 C C . ASP A 1 450 ? 7.125 21.148 2.610 1.00 86.50 450 ASP A C 1
ATOM 3670 O O . ASP A 1 450 ? 6.277 20.887 1.746 1.00 86.50 450 ASP A O 1
ATOM 3674 N N . HIS A 1 451 ? 7.181 20.468 3.763 1.00 84.81 451 HIS A N 1
ATOM 3675 C CA . HIS A 1 451 ? 6.277 19.376 4.128 1.00 84.81 451 HIS A CA 1
ATOM 3676 C C . HIS A 1 451 ? 4.821 19.811 4.348 1.00 84.81 451 HIS A C 1
ATOM 3678 O O . HIS A 1 451 ? 3.921 19.006 4.110 1.00 84.81 451 HIS A O 1
ATOM 3684 N N . HIS A 1 452 ? 4.566 21.068 4.713 1.00 84.38 452 HIS A N 1
ATOM 3685 C CA . HIS A 1 452 ? 3.209 21.602 4.835 1.00 84.38 452 HIS A CA 1
ATOM 3686 C C . HIS A 1 452 ? 2.659 22.098 3.486 1.00 84.38 452 HIS A C 1
ATOM 3688 O O . HIS A 1 452 ? 1.552 21.717 3.104 1.00 84.38 452 HIS A O 1
ATOM 3694 N N . ILE A 1 453 ? 3.414 22.876 2.700 1.00 84.56 453 ILE A N 1
ATOM 3695 C CA . ILE A 1 453 ? 2.918 23.410 1.409 1.00 84.56 453 ILE A CA 1
ATOM 3696 C C . ILE A 1 453 ? 2.531 22.271 0.442 1.00 84.56 453 ILE A C 1
ATOM 3698 O O . ILE A 1 453 ? 1.503 22.338 -0.245 1.00 84.56 453 ILE A O 1
ATOM 3702 N N . LYS A 1 454 ? 3.295 21.169 0.438 1.00 82.38 454 LYS A N 1
ATOM 3703 C CA . LYS A 1 454 ? 2.938 19.962 -0.327 1.00 82.38 454 LYS A CA 1
ATOM 3704 C C . LYS A 1 454 ? 1.654 19.291 0.182 1.00 82.38 454 LYS A C 1
ATOM 3706 O O . LYS A 1 454 ? 0.880 18.799 -0.635 1.00 82.38 454 LYS A O 1
ATOM 3711 N N . GLN A 1 455 ? 1.393 19.304 1.491 1.00 82.62 455 GLN A N 1
ATOM 3712 C CA . GLN A 1 455 ? 0.242 18.622 2.087 1.00 82.62 455 GLN A CA 1
ATOM 3713 C C . GLN A 1 455 ? -1.083 19.352 1.819 1.00 82.62 455 GLN A C 1
ATOM 3715 O O . GLN A 1 455 ? -2.083 18.688 1.546 1.00 82.62 455 GLN A O 1
ATOM 3720 N N . PHE A 1 456 ? -1.081 20.691 1.744 1.00 81.56 456 PHE A N 1
ATOM 3721 C CA . PHE A 1 456 ? -2.217 21.446 1.191 1.00 81.56 456 PHE A CA 1
ATOM 3722 C C . PHE A 1 456 ? -2.566 20.967 -0.226 1.00 81.56 456 PHE A C 1
ATOM 3724 O O . PHE A 1 456 ? -3.718 20.643 -0.501 1.00 81.56 456 PHE A O 1
ATOM 3731 N N . THR A 1 457 ? -1.559 20.834 -1.098 1.00 80.00 457 THR A N 1
ATOM 3732 C CA . THR A 1 457 ? -1.737 20.336 -2.479 1.00 80.00 457 THR A CA 1
ATOM 3733 C C . THR A 1 457 ? -2.272 18.902 -2.516 1.00 80.00 457 THR A C 1
ATOM 3735 O O . THR A 1 457 ? -3.075 18.559 -3.382 1.00 80.00 457 THR A O 1
ATOM 3738 N N . ALA A 1 458 ? -1.836 18.061 -1.575 1.00 85.75 458 ALA A N 1
ATOM 3739 C CA . ALA A 1 458 ? -2.236 16.662 -1.493 1.00 85.75 458 ALA A CA 1
ATOM 3740 C C . ALA A 1 458 ? -3.675 16.470 -0.988 1.00 85.75 458 ALA A C 1
ATOM 3742 O O . ALA A 1 458 ? -4.361 15.587 -1.499 1.00 85.75 458 ALA A O 1
ATOM 3743 N N . GLY A 1 459 ? -4.122 17.259 -0.001 1.00 82.62 459 GLY A N 1
ATOM 3744 C CA . GLY A 1 459 ? -5.414 17.076 0.675 1.00 82.62 459 GLY A CA 1
ATOM 3745 C C . GLY A 1 459 ? -6.569 17.947 0.163 1.00 82.62 459 GLY A C 1
ATOM 3746 O O . GLY A 1 459 ? -7.712 17.491 0.173 1.00 82.62 459 GLY A O 1
ATOM 3747 N N . ARG A 1 460 ? -6.295 19.177 -0.299 1.00 87.25 460 ARG A N 1
ATOM 3748 C CA . ARG A 1 460 ? -7.325 20.127 -0.763 1.00 87.25 460 ARG A CA 1
ATOM 3749 C C . ARG A 1 460 ? -7.846 19.767 -2.153 1.00 87.25 460 ARG A C 1
ATOM 3751 O O . ARG A 1 460 ? -9.012 19.419 -2.331 1.00 87.25 460 ARG A O 1
ATOM 3758 N N . ASP A 1 461 ? -6.974 19.888 -3.148 1.00 85.62 461 ASP A N 1
ATOM 3759 C CA . ASP A 1 461 ? -7.349 19.885 -4.565 1.00 85.62 461 ASP A CA 1
ATOM 3760 C C . ASP A 1 461 ? -7.841 18.512 -5.040 1.00 85.62 461 ASP A C 1
ATOM 3762 O O . ASP A 1 461 ? -8.725 18.420 -5.886 1.00 85.62 461 ASP A O 1
ATOM 3766 N N . THR A 1 462 ? -7.271 17.434 -4.497 1.00 92.00 462 THR A N 1
ATOM 3767 C CA . THR A 1 462 ? -7.620 16.056 -4.867 1.00 92.00 462 THR A CA 1
ATOM 3768 C C . THR A 1 462 ? -9.030 15.708 -4.391 1.00 92.00 462 THR A C 1
ATOM 3770 O O . THR A 1 462 ? -9.885 15.368 -5.206 1.00 92.00 462 THR A O 1
ATOM 3773 N N . THR A 1 463 ? -9.296 15.878 -3.093 1.00 93.81 463 THR A N 1
ATOM 3774 C CA . THR A 1 463 ? -10.590 15.626 -2.452 1.00 93.81 463 THR A CA 1
ATOM 3775 C C . THR A 1 463 ? -11.678 16.485 -3.087 1.00 93.81 463 THR A C 1
ATOM 3777 O O . THR A 1 463 ? -12.690 15.948 -3.539 1.00 93.81 463 THR A O 1
ATOM 3780 N N . SER A 1 464 ? -11.452 17.802 -3.203 1.00 92.81 464 SER A N 1
ATOM 3781 C CA . SER A 1 464 ? -12.427 18.730 -3.796 1.00 92.81 464 SER A CA 1
ATOM 3782 C C . SER A 1 464 ? -12.725 18.425 -5.267 1.00 92.81 464 SER A C 1
ATOM 3784 O O . SER A 1 464 ? -13.887 18.515 -5.662 1.00 92.81 464 SER A O 1
ATOM 3786 N N . SER A 1 465 ? -11.740 17.988 -6.062 1.00 93.06 465 SER A N 1
ATOM 3787 C CA . SER A 1 465 ? -11.954 17.524 -7.443 1.00 93.06 465 SER A CA 1
ATOM 3788 C C . SER A 1 465 ? -12.945 16.358 -7.516 1.00 93.06 465 SER A C 1
ATOM 3790 O O . SER A 1 465 ? -13.928 16.426 -8.259 1.00 93.06 465 SER A O 1
ATOM 3792 N N . VAL A 1 466 ? -12.733 15.310 -6.709 1.00 95.31 466 VAL A N 1
ATOM 3793 C CA . VAL A 1 466 ? -13.576 14.104 -6.742 1.00 95.31 466 VAL A CA 1
ATOM 3794 C C . VAL A 1 466 ? -14.974 14.388 -6.212 1.00 95.31 466 VAL A C 1
ATOM 3796 O O . VAL A 1 466 ? -15.931 14.012 -6.881 1.00 95.31 466 VAL A O 1
ATOM 3799 N N . VAL A 1 467 ? -15.134 15.082 -5.074 1.00 95.31 467 VAL A N 1
ATOM 3800 C CA . VAL A 1 467 ? -16.489 15.369 -4.559 1.00 95.31 467 VAL A CA 1
ATOM 3801 C C . VAL A 1 467 ? -17.263 16.326 -5.468 1.00 95.31 467 VAL A C 1
ATOM 3803 O O . VAL A 1 467 ? -18.473 16.175 -5.606 1.00 95.31 467 VAL A O 1
ATOM 3806 N N . SER A 1 468 ? -16.587 17.239 -6.176 1.00 93.62 468 SER A N 1
ATOM 3807 C CA . SER A 1 468 ? -17.241 18.079 -7.190 1.00 93.62 468 SER A CA 1
ATOM 3808 C C . SER A 1 468 ? -17.787 17.239 -8.346 1.00 93.62 468 SER A C 1
ATOM 3810 O O . SER A 1 468 ? -18.941 17.406 -8.732 1.00 93.62 468 SER A O 1
ATOM 3812 N N . TYR A 1 469 ? -16.986 16.314 -8.886 1.00 94.00 469 TYR A N 1
ATOM 3813 C CA . TYR A 1 469 ? -17.433 15.426 -9.963 1.00 94.00 469 TYR A CA 1
ATOM 3814 C C . TYR A 1 469 ? -18.514 14.435 -9.496 1.00 94.00 469 TYR A C 1
ATOM 3816 O O . TYR A 1 469 ? -19.516 14.236 -10.180 1.00 94.00 469 TYR A O 1
ATOM 3824 N N . LEU A 1 470 ? -18.359 13.871 -8.297 1.00 95.31 470 LEU A N 1
ATOM 3825 C CA . LEU A 1 470 ? -19.342 12.989 -7.673 1.00 95.31 470 LEU A CA 1
ATOM 3826 C C . LEU A 1 470 ? -20.704 13.676 -7.536 1.00 95.31 470 LEU A C 1
ATOM 3828 O O . LEU A 1 470 ? -21.710 13.113 -7.952 1.00 95.31 470 LEU A O 1
ATOM 3832 N N . PHE A 1 471 ? -20.755 14.897 -6.996 1.00 92.94 471 PHE A N 1
ATOM 3833 C CA . PHE A 1 471 ? -22.024 15.610 -6.828 1.00 92.94 471 PHE A CA 1
ATOM 3834 C C . PHE A 1 471 ? -22.643 16.044 -8.163 1.00 92.94 471 PHE A C 1
ATOM 3836 O O . PHE A 1 471 ? -23.870 16.064 -8.271 1.00 92.94 471 PHE A O 1
ATOM 3843 N N . PHE A 1 472 ? -21.833 16.281 -9.203 1.00 91.25 472 PHE A N 1
ATOM 3844 C CA . PHE A 1 472 ? -22.340 16.434 -10.568 1.00 91.25 472 PHE A CA 1
ATOM 3845 C C . PHE A 1 472 ? -23.050 15.160 -11.057 1.00 91.25 472 PHE A C 1
ATOM 3847 O O . PHE A 1 472 ? -24.188 15.257 -11.516 1.00 91.25 472 PHE A O 1
ATOM 3854 N N . GLU A 1 473 ? -22.458 13.968 -10.921 1.00 92.50 473 GLU A N 1
ATOM 3855 C CA . GLU A 1 473 ? -23.119 12.725 -11.362 1.00 92.50 473 GLU A CA 1
ATOM 3856 C C . GLU A 1 473 ? -24.293 12.313 -10.457 1.00 92.50 473 GLU A C 1
ATOM 3858 O O . GLU A 1 473 ? -25.330 11.893 -10.968 1.00 92.50 473 GLU A O 1
ATOM 3863 N N . LEU A 1 474 ? -24.222 12.532 -9.138 1.00 93.00 474 LEU A N 1
ATOM 3864 C CA . LEU A 1 474 ? -25.365 12.327 -8.233 1.00 93.00 474 LEU A CA 1
ATOM 3865 C C . LEU A 1 474 ? -26.552 13.242 -8.589 1.00 93.00 474 LEU A C 1
ATOM 3867 O O . LEU A 1 474 ? -27.696 12.795 -8.535 1.00 93.00 474 LEU A O 1
ATOM 3871 N N . SER A 1 475 ? -26.310 14.477 -9.057 1.00 89.31 475 SER A N 1
ATOM 3872 C CA . SER A 1 475 ? -27.369 15.372 -9.572 1.00 89.31 475 SER A CA 1
ATOM 3873 C C . SER A 1 475 ? -28.073 14.852 -10.839 1.00 89.31 475 SER A C 1
ATOM 3875 O O . SER A 1 475 ? -29.124 15.366 -11.230 1.00 89.31 475 SER A O 1
ATOM 3877 N N . ARG A 1 476 ? -27.485 13.840 -11.494 1.00 89.19 476 ARG A N 1
ATOM 3878 C CA . ARG A 1 476 ? -27.957 13.184 -12.726 1.00 89.19 476 ARG A CA 1
ATOM 3879 C C . ARG A 1 476 ? -28.476 11.762 -12.476 1.00 89.19 476 ARG A C 1
ATOM 3881 O O . ARG A 1 476 ? -29.091 11.191 -13.374 1.00 89.19 476 ARG A O 1
ATOM 3888 N N . ARG A 1 477 ? -28.236 11.198 -11.286 1.00 91.56 477 ARG A N 1
ATOM 3889 C CA . ARG A 1 477 ? -28.539 9.809 -10.907 1.00 91.56 477 ARG A CA 1
ATOM 3890 C C . ARG A 1 477 ? -29.355 9.739 -9.608 1.00 91.56 477 ARG A C 1
ATOM 3892 O O . ARG A 1 477 ? -28.831 9.353 -8.560 1.00 91.56 477 ARG A O 1
ATOM 3899 N N . PRO A 1 478 ? -30.650 10.119 -9.653 1.00 91.69 478 PRO A N 1
ATOM 3900 C CA . PRO A 1 478 ? -31.540 10.058 -8.492 1.00 91.69 478 PRO A CA 1
ATOM 3901 C C . PRO A 1 478 ? -31.769 8.622 -7.991 1.00 91.69 478 PRO A C 1
ATOM 3903 O O . PRO A 1 478 ? -32.098 8.431 -6.825 1.00 91.69 478 PRO A O 1
ATOM 3906 N N . ASP A 1 479 ? -31.567 7.628 -8.855 1.00 94.56 479 ASP A N 1
ATOM 3907 C CA . ASP A 1 479 ? -31.524 6.199 -8.549 1.00 94.56 479 ASP A CA 1
ATOM 3908 C C . ASP A 1 479 ? -30.342 5.849 -7.628 1.00 94.56 479 ASP A C 1
ATOM 3910 O O . ASP A 1 479 ? -30.553 5.317 -6.542 1.00 94.56 479 ASP A O 1
ATOM 3914 N N . VAL A 1 480 ? -29.122 6.261 -7.989 1.00 96.44 480 VAL A N 1
ATOM 3915 C CA . VAL A 1 480 ? -27.917 6.082 -7.157 1.00 96.44 480 VAL A CA 1
ATOM 3916 C C . VAL A 1 480 ? -28.075 6.823 -5.823 1.00 96.44 480 VAL A C 1
ATOM 3918 O O . VAL A 1 480 ? -27.767 6.282 -4.763 1.00 96.44 480 VAL A O 1
ATOM 3921 N N . VAL A 1 481 ? -28.615 8.047 -5.851 1.00 95.38 481 VAL A N 1
ATOM 3922 C CA . VAL A 1 481 ? -28.923 8.840 -4.645 1.00 95.38 481 VAL A CA 1
ATOM 3923 C C . VAL A 1 481 ? -29.950 8.149 -3.741 1.00 95.38 481 VAL A C 1
ATOM 3925 O O . VAL A 1 481 ? -29.829 8.242 -2.518 1.00 95.38 481 VAL A O 1
ATOM 3928 N N . ALA A 1 482 ? -30.949 7.463 -4.304 1.00 95.31 482 ALA A N 1
ATOM 3929 C CA . ALA A 1 482 ? -31.907 6.681 -3.529 1.00 95.31 482 ALA A CA 1
ATOM 3930 C C . ALA A 1 482 ? -31.216 5.494 -2.845 1.00 95.31 482 ALA A C 1
ATOM 3932 O O . ALA A 1 482 ? -31.295 5.390 -1.625 1.00 95.31 482 ALA A O 1
ATOM 3933 N N . THR A 1 483 ? -30.444 4.690 -3.583 1.00 96.88 483 THR A N 1
ATOM 3934 C CA . THR A 1 483 ? -29.753 3.512 -3.028 1.00 96.88 483 THR A CA 1
ATOM 3935 C C . THR A 1 483 ? -28.729 3.870 -1.944 1.00 96.88 483 THR A C 1
ATOM 3937 O O . THR A 1 483 ? -28.660 3.181 -0.929 1.00 96.88 483 THR A O 1
ATOM 3940 N N . ILE A 1 484 ? -27.985 4.979 -2.075 1.00 96.38 484 ILE A N 1
ATOM 3941 C CA . ILE A 1 484 ? -27.113 5.449 -0.977 1.00 96.38 484 ILE A CA 1
ATOM 3942 C C . ILE A 1 484 ? -27.952 5.875 0.237 1.00 96.38 484 ILE A C 1
ATOM 3944 O O . ILE A 1 484 ? -27.563 5.614 1.369 1.00 96.38 484 ILE A O 1
ATOM 3948 N N . ARG A 1 485 ? -29.109 6.524 0.048 1.00 95.44 485 ARG A N 1
ATOM 3949 C CA . ARG A 1 485 ? -29.989 6.903 1.170 1.00 95.44 485 ARG A CA 1
ATOM 3950 C C . ARG A 1 485 ? -30.678 5.720 1.833 1.00 95.44 485 ARG A C 1
ATOM 3952 O O . ARG A 1 485 ? -30.961 5.806 3.025 1.00 95.44 485 ARG A O 1
ATOM 3959 N N . ASP A 1 486 ? -30.935 4.650 1.091 1.00 95.75 486 ASP A N 1
ATOM 3960 C CA . ASP A 1 486 ? -31.355 3.379 1.666 1.00 95.75 486 ASP A CA 1
ATOM 3961 C C . ASP A 1 486 ? -30.247 2.846 2.587 1.00 95.75 486 ASP A C 1
ATOM 3963 O O . ASP A 1 486 ? -30.499 2.634 3.768 1.00 95.75 486 ASP A O 1
ATOM 3967 N N . GLU A 1 487 ? -28.998 2.799 2.112 1.00 95.06 487 GLU A N 1
ATOM 3968 C CA . GLU A 1 487 ? -27.826 2.398 2.911 1.00 95.06 487 GLU A CA 1
ATOM 3969 C C . GLU A 1 487 ? -27.582 3.307 4.142 1.00 95.06 487 GLU A C 1
ATOM 3971 O O . GLU A 1 487 ? -27.251 2.808 5.215 1.00 95.06 487 GLU A O 1
ATOM 3976 N N . ILE A 1 488 ? -27.809 4.627 4.037 1.00 95.00 488 ILE A N 1
ATOM 3977 C CA . ILE A 1 488 ? -27.746 5.576 5.174 1.00 95.00 488 ILE A CA 1
ATOM 3978 C C . ILE A 1 488 ? -28.856 5.305 6.199 1.00 95.00 488 ILE A C 1
ATOM 3980 O O . ILE A 1 488 ? -28.613 5.370 7.401 1.00 95.00 488 ILE A O 1
ATOM 3984 N N . ARG A 1 489 ? -30.091 5.049 5.753 1.00 93.12 489 ARG A N 1
ATOM 3985 C CA . ARG A 1 489 ? -31.227 4.799 6.655 1.00 93.12 489 ARG A CA 1
ATOM 3986 C C . ARG A 1 489 ? -31.077 3.456 7.361 1.00 93.12 489 ARG A C 1
ATOM 3988 O O . ARG A 1 489 ? -31.350 3.365 8.556 1.00 93.12 489 ARG A O 1
ATOM 3995 N N . ASP A 1 490 ? -30.662 2.433 6.626 1.00 92.38 490 ASP A N 1
ATOM 3996 C CA . ASP A 1 490 ? -30.580 1.060 7.119 1.00 92.38 490 ASP A CA 1
ATOM 3997 C C . ASP A 1 490 ? -29.424 0.882 8.133 1.00 92.38 490 ASP A C 1
ATOM 3999 O O . ASP A 1 490 ? -29.434 -0.070 8.911 1.00 92.38 490 ASP A O 1
ATOM 4003 N N . LEU A 1 491 ? -28.497 1.852 8.216 1.00 92.12 491 LEU A N 1
ATOM 4004 C CA . LEU A 1 491 ? -27.510 1.997 9.298 1.00 92.12 491 LEU A CA 1
ATOM 4005 C C . LEU A 1 491 ? -28.145 2.305 10.674 1.00 92.12 491 LEU A C 1
ATOM 4007 O O . LEU A 1 491 ? -27.550 2.021 11.712 1.00 92.12 491 LEU A O 1
ATOM 4011 N N . GLY A 1 492 ? -29.343 2.898 10.711 1.00 84.19 492 GLY A N 1
ATOM 4012 C CA . GLY A 1 492 ? -30.116 3.104 11.942 1.00 84.19 492 GLY A CA 1
ATOM 4013 C C . GLY A 1 492 ? -29.605 4.179 12.917 1.00 84.19 492 GLY A C 1
ATOM 4014 O O . GLY A 1 492 ? -30.204 4.337 13.982 1.00 84.19 492 GLY A O 1
ATOM 4015 N N . ARG A 1 493 ? -28.547 4.934 12.581 1.00 85.06 493 ARG A N 1
ATOM 4016 C CA . ARG A 1 493 ? -28.032 6.067 13.379 1.00 85.06 493 ARG A CA 1
ATOM 4017 C C . ARG A 1 493 ? -27.702 7.294 12.526 1.00 85.06 493 ARG A C 1
ATOM 4019 O O . ARG A 1 493 ? -27.260 7.164 11.389 1.00 85.06 493 ARG A O 1
ATOM 4026 N N . ASP A 1 494 ? -27.902 8.483 13.100 1.00 81.94 494 ASP A N 1
ATOM 4027 C CA . ASP A 1 494 ? -27.651 9.763 12.420 1.00 81.94 494 ASP A CA 1
ATOM 4028 C C . ASP A 1 494 ? -26.154 10.099 12.296 1.00 81.94 494 ASP A C 1
ATOM 4030 O O . ASP A 1 494 ? -25.748 10.729 11.319 1.00 81.94 494 ASP A O 1
ATOM 4034 N N . ASP A 1 495 ? -25.326 9.672 13.252 1.00 88.56 495 ASP A N 1
ATOM 4035 C CA . ASP A 1 495 ? -23.875 9.890 13.255 1.00 88.56 495 ASP A CA 1
ATOM 4036 C C . ASP A 1 495 ? -23.134 8.580 12.932 1.00 88.56 495 ASP A C 1
ATOM 4038 O O . ASP A 1 495 ? -23.294 7.609 13.677 1.00 88.56 495 ASP A O 1
ATOM 4042 N N . PRO A 1 496 ? -22.335 8.518 11.848 1.00 90.81 496 PRO A N 1
ATOM 4043 C CA . PRO A 1 496 ? -21.624 7.308 11.455 1.00 90.81 496 PRO A CA 1
ATOM 4044 C C . PRO A 1 496 ? -20.263 7.207 12.158 1.00 90.81 496 PRO A C 1
ATOM 4046 O O . PRO A 1 496 ? -19.599 8.217 12.401 1.00 90.81 496 PRO A O 1
ATOM 4049 N N . THR A 1 497 ? -19.798 5.988 12.421 1.00 89.31 497 THR A N 1
ATOM 4050 C CA . THR A 1 497 ? -18.392 5.730 12.777 1.00 89.31 497 THR A CA 1
ATOM 4051 C C . THR A 1 497 ? -17.504 5.651 11.530 1.00 89.31 497 THR A C 1
ATOM 4053 O O . THR A 1 497 ? -17.977 5.646 10.389 1.00 89.31 497 THR A O 1
ATOM 4056 N N . TRP A 1 498 ? -16.185 5.565 11.730 1.00 87.44 498 TRP A N 1
ATOM 4057 C CA . TRP A 1 498 ? -15.251 5.289 10.636 1.00 87.44 498 TRP A CA 1
ATOM 4058 C C . TRP A 1 498 ? -15.507 3.907 10.009 1.00 87.44 498 TRP A C 1
ATOM 4060 O O . TRP A 1 498 ? -15.512 3.761 8.785 1.00 87.44 498 TRP A O 1
ATOM 4070 N N . GLU A 1 499 ? -15.783 2.908 10.847 1.00 88.00 499 GLU A N 1
ATOM 4071 C CA . GLU A 1 499 ? -16.177 1.557 10.455 1.00 88.00 499 GLU A CA 1
ATOM 4072 C C . GLU A 1 499 ? -17.454 1.560 9.604 1.00 88.00 499 GLU A C 1
ATOM 4074 O O . GLU A 1 499 ? -17.485 0.876 8.583 1.00 88.00 499 GLU A O 1
ATOM 4079 N N . ASP A 1 500 ? -18.469 2.361 9.953 1.00 92.50 500 ASP A N 1
ATOM 4080 C CA . ASP A 1 500 ? -19.698 2.486 9.157 1.00 92.50 500 ASP A CA 1
ATOM 4081 C C . ASP A 1 500 ? -19.381 2.975 7.740 1.00 92.50 500 ASP A C 1
ATOM 4083 O O . ASP A 1 500 ? -19.691 2.300 6.758 1.00 92.50 500 ASP A O 1
ATOM 4087 N N . LEU A 1 501 ? -18.691 4.116 7.623 1.00 91.31 501 LEU A N 1
ATOM 4088 C CA . LEU A 1 501 ? -18.334 4.718 6.332 1.00 91.31 501 LEU A CA 1
ATOM 4089 C C . LEU A 1 501 ? -17.457 3.798 5.472 1.00 91.31 501 LEU A C 1
ATOM 4091 O O . LEU A 1 501 ? -17.525 3.855 4.242 1.00 91.31 501 LEU A O 1
ATOM 4095 N N . ARG A 1 502 ? -16.647 2.939 6.098 1.00 87.94 502 ARG A N 1
ATOM 4096 C CA . ARG A 1 502 ? -15.854 1.901 5.426 1.00 87.94 502 ARG A CA 1
ATOM 4097 C C . ARG A 1 502 ? -16.705 0.710 4.966 1.00 87.94 502 ARG A C 1
ATOM 4099 O O . ARG A 1 502 ? -16.408 0.131 3.922 1.00 87.94 502 ARG A O 1
ATOM 4106 N N . ASN A 1 503 ? -17.736 0.344 5.725 1.00 87.75 503 ASN A N 1
ATOM 4107 C CA . ASN A 1 503 ? -18.572 -0.834 5.481 1.00 87.75 503 ASN A CA 1
ATOM 4108 C C . ASN A 1 503 ? -19.811 -0.552 4.606 1.00 87.75 503 ASN A C 1
ATOM 4110 O O . ASN A 1 503 ? -20.392 -1.497 4.072 1.00 87.75 503 ASN A O 1
ATOM 4114 N N . MET A 1 504 ? -20.184 0.717 4.398 1.00 93.88 504 MET A N 1
ATOM 4115 C CA . MET A 1 504 ? -21.191 1.153 3.416 1.00 93.88 504 MET A CA 1
ATOM 4116 C C . MET A 1 504 ? -20.746 0.808 1.984 1.00 93.88 504 MET A C 1
ATOM 4118 O O . MET A 1 504 ? -20.060 1.577 1.299 1.00 93.88 504 MET A O 1
ATOM 4122 N N . ARG A 1 505 ? -21.085 -0.406 1.548 1.00 95.50 505 ARG A N 1
ATOM 4123 C CA . ARG A 1 505 ? -20.623 -1.041 0.309 1.00 95.50 505 ARG A CA 1
ATOM 4124 C C . ARG A 1 505 ? -20.986 -0.232 -0.933 1.00 95.50 505 ARG A C 1
ATOM 4126 O O . ARG A 1 505 ? -20.124 -0.049 -1.795 1.00 95.50 505 ARG A O 1
ATOM 4133 N N . TYR A 1 506 ? -22.226 0.237 -1.044 1.00 97.75 506 TYR A N 1
ATOM 4134 C CA . TYR A 1 506 ? -22.697 0.930 -2.241 1.00 97.75 506 TYR A CA 1
ATOM 4135 C C . TYR A 1 506 ? -22.140 2.357 -2.319 1.00 97.75 506 TYR A C 1
ATOM 4137 O O . TYR A 1 506 ? -21.641 2.751 -3.374 1.00 97.75 506 TYR A O 1
ATOM 4145 N N . LEU A 1 507 ? -22.080 3.089 -1.201 1.00 97.75 507 LEU A N 1
ATOM 4146 C CA . LEU A 1 507 ? -21.342 4.354 -1.106 1.00 97.75 507 LEU A CA 1
ATOM 4147 C C . LEU A 1 507 ? -19.878 4.181 -1.545 1.00 97.75 507 LEU A C 1
ATOM 4149 O O . LEU A 1 507 ? -19.381 4.967 -2.351 1.00 97.75 507 LEU A O 1
ATOM 4153 N N . ASN A 1 508 ? -19.189 3.130 -1.095 1.00 97.50 508 ASN A N 1
ATOM 4154 C CA . ASN A 1 508 ? -17.804 2.882 -1.502 1.00 97.50 508 ASN A CA 1
ATOM 4155 C C . ASN A 1 508 ? -17.671 2.515 -2.992 1.00 97.50 508 ASN A C 1
ATOM 4157 O O . ASN A 1 508 ? -16.714 2.952 -3.635 1.00 97.50 508 ASN A O 1
ATOM 4161 N N . TRP A 1 509 ? -18.629 1.796 -3.588 1.00 98.19 509 TRP A N 1
ATOM 4162 C CA . TRP A 1 509 ? -18.685 1.590 -5.045 1.00 98.19 509 TRP A CA 1
ATOM 4163 C C . TRP A 1 509 ? -18.897 2.905 -5.811 1.00 98.19 509 TRP A C 1
ATOM 4165 O O . TRP A 1 509 ? -18.240 3.137 -6.826 1.00 98.19 509 TRP A O 1
ATOM 4175 N N . VAL A 1 510 ? -19.755 3.793 -5.305 1.00 98.44 510 VAL A N 1
ATOM 4176 C CA . VAL A 1 510 ? -20.012 5.133 -5.861 1.00 98.44 510 VAL A CA 1
ATOM 4177 C C . VAL A 1 510 ? -18.756 6.011 -5.811 1.00 98.44 510 VAL A C 1
ATOM 4179 O O . VAL A 1 510 ? -18.396 6.628 -6.816 1.00 98.44 510 VAL A O 1
ATOM 4182 N N . LEU A 1 511 ? -18.033 6.023 -4.685 1.00 98.12 511 LEU A N 1
ATOM 4183 C CA . LEU A 1 511 ? -16.745 6.719 -4.564 1.00 98.12 511 LEU A CA 1
ATOM 4184 C C . LEU A 1 511 ? -15.697 6.146 -5.525 1.00 98.12 511 LEU A C 1
ATOM 4186 O O . LEU A 1 511 ? -14.971 6.901 -6.175 1.00 98.12 511 LEU A O 1
ATOM 4190 N N . LYS A 1 512 ? -15.631 4.815 -5.648 1.00 97.75 512 LYS A N 1
ATOM 4191 C CA . LYS A 1 512 ? -14.707 4.122 -6.554 1.00 97.75 512 LYS A CA 1
ATOM 4192 C C . LYS A 1 512 ? -14.996 4.449 -8.025 1.00 97.75 512 LYS A C 1
ATOM 4194 O O . LYS A 1 512 ? -14.069 4.629 -8.809 1.00 97.75 512 LYS A O 1
ATOM 4199 N N . GLU A 1 513 ? -16.264 4.610 -8.393 1.00 98.12 513 GLU A N 1
ATOM 4200 C CA . GLU A 1 513 ? -16.664 5.009 -9.744 1.00 98.12 513 GLU A CA 1
ATOM 4201 C C . GLU A 1 513 ? -16.373 6.491 -10.043 1.00 98.12 513 GLU A C 1
ATOM 4203 O O . GLU A 1 513 ? -15.861 6.816 -11.118 1.00 98.12 513 GLU A O 1
ATOM 4208 N N . ALA A 1 514 ? -16.580 7.389 -9.073 1.00 97.69 514 ALA A N 1
ATOM 4209 C CA . ALA A 1 514 ? -16.174 8.793 -9.192 1.00 97.69 514 ALA A CA 1
ATOM 4210 C C . ALA A 1 514 ? -14.649 8.944 -9.349 1.00 97.69 514 ALA A C 1
ATOM 4212 O O . ALA A 1 514 ? -14.186 9.716 -10.191 1.00 97.69 514 ALA A O 1
ATOM 4213 N N . LEU A 1 515 ? -13.869 8.161 -8.598 1.00 97.69 515 LEU A N 1
ATOM 4214 C CA . LEU A 1 515 ? -12.409 8.077 -8.713 1.00 97.69 515 LEU A CA 1
ATOM 4215 C C . LEU A 1 515 ? -11.942 7.433 -10.030 1.00 97.69 515 LEU A C 1
ATOM 4217 O O . LEU A 1 515 ? -10.879 7.795 -10.543 1.00 97.69 515 LEU A O 1
ATOM 4221 N N . ARG A 1 516 ? -12.721 6.507 -10.605 1.00 97.62 516 ARG A N 1
ATOM 4222 C CA . ARG A 1 516 ? -12.451 5.924 -11.928 1.00 97.62 516 ARG A CA 1
ATOM 4223 C C . ARG A 1 516 ? -12.614 6.967 -13.027 1.00 97.62 516 ARG A C 1
ATOM 4225 O O . ARG A 1 516 ? -11.697 7.154 -13.822 1.00 97.62 516 ARG A O 1
ATOM 4232 N N . LEU A 1 517 ? -13.748 7.661 -13.061 1.00 95.94 517 LEU A N 1
ATOM 4233 C CA . LEU A 1 517 ? -14.074 8.594 -14.142 1.00 95.94 517 LEU A CA 1
ATOM 4234 C C . LEU A 1 517 ? -13.397 9.967 -13.988 1.00 95.94 517 LEU A C 1
ATOM 4236 O O . LEU A 1 517 ? -12.996 10.548 -15.000 1.00 95.94 517 LEU A O 1
ATOM 4240 N N . ASN A 1 518 ? -13.173 10.460 -12.769 1.00 95.06 518 ASN A N 1
ATOM 4241 C CA . ASN A 1 518 ? -12.407 11.683 -12.501 1.00 95.06 518 ASN A CA 1
ATOM 4242 C C . ASN A 1 518 ? -11.242 11.411 -11.521 1.00 95.06 518 ASN A C 1
ATOM 4244 O O . ASN A 1 518 ? -11.272 11.865 -10.374 1.00 95.06 518 ASN A O 1
ATOM 4248 N N . PRO A 1 519 ? -10.189 10.688 -11.957 1.00 95.50 519 PRO A N 1
ATOM 4249 C CA . PRO A 1 519 ? -8.981 10.504 -11.161 1.00 95.50 519 PRO A CA 1
ATOM 4250 C C . PRO A 1 519 ? -8.238 11.847 -11.082 1.00 95.50 519 PRO A C 1
ATOM 4252 O O . PRO A 1 519 ? -7.874 12.382 -12.134 1.00 95.50 519 PRO A O 1
ATOM 4255 N N . PRO A 1 520 ? -7.971 12.412 -9.885 1.00 93.94 520 PRO A N 1
ATOM 4256 C CA . PRO A 1 520 ? -7.421 13.765 -9.770 1.00 93.94 520 PRO A CA 1
ATOM 4257 C C . PRO A 1 520 ? -6.137 13.986 -10.572 1.00 93.94 520 PRO A C 1
ATOM 4259 O O . PRO A 1 520 ? -5.990 15.028 -11.205 1.00 93.94 520 PRO A O 1
ATOM 4262 N N . VAL A 1 521 ? -5.243 12.994 -10.625 1.00 92.62 521 VAL A N 1
ATOM 4263 C CA . VAL A 1 521 ? -3.995 13.048 -11.403 1.00 92.62 521 VAL A CA 1
ATOM 4264 C C . VAL A 1 521 ? -4.152 12.267 -12.714 1.00 92.62 521 VAL A C 1
ATOM 4266 O O . VAL A 1 521 ? -3.724 11.122 -12.844 1.00 92.62 521 VAL A O 1
ATOM 4269 N N . ALA A 1 522 ? -4.762 12.909 -13.713 1.00 93.00 522 ALA A N 1
ATOM 4270 C CA . ALA A 1 522 ? -5.097 12.298 -15.007 1.00 93.00 522 ALA A CA 1
ATOM 4271 C C . ALA A 1 522 ? -3.900 11.856 -15.872 1.00 93.00 522 ALA A C 1
ATOM 4273 O O . ALA A 1 522 ? -4.070 11.043 -16.780 1.00 93.00 522 ALA A O 1
ATOM 4274 N N . SER A 1 523 ? -2.697 12.380 -15.615 1.00 92.06 523 SER A N 1
ATOM 4275 C CA . SER A 1 523 ? -1.452 11.944 -16.254 1.00 92.06 523 SER A CA 1
ATOM 4276 C C . SER A 1 523 ? -0.282 12.037 -15.282 1.00 92.06 523 SER A C 1
ATOM 4278 O O . SER A 1 523 ? -0.167 12.998 -14.522 1.00 92.06 523 SER A O 1
ATOM 4280 N N . ASN A 1 524 ? 0.608 11.050 -15.335 1.00 92.69 524 ASN A N 1
ATOM 4281 C CA . ASN A 1 524 ? 1.826 10.984 -14.536 1.00 92.69 524 ASN A CA 1
ATOM 4282 C C . ASN A 1 524 ? 3.054 10.763 -15.440 1.00 92.69 524 ASN A C 1
ATOM 4284 O O . ASN A 1 524 ? 2.909 10.491 -16.634 1.00 92.69 524 ASN A O 1
ATOM 4288 N N . GLN A 1 525 ? 4.263 10.903 -14.890 1.00 92.25 525 GLN A N 1
ATOM 4289 C CA . GLN A 1 525 ? 5.505 10.827 -15.670 1.00 92.25 525 GLN A CA 1
ATOM 4290 C C . GLN A 1 525 ? 6.665 10.243 -14.851 1.00 92.25 525 GLN A C 1
ATOM 4292 O O . GLN A 1 525 ? 6.769 10.494 -13.644 1.00 92.25 525 GLN A O 1
ATOM 4297 N N . ARG A 1 526 ? 7.541 9.485 -15.512 1.00 95.38 526 ARG A N 1
ATOM 4298 C CA . ARG A 1 526 ? 8.820 8.976 -14.996 1.00 95.38 526 ARG A CA 1
ATOM 4299 C C . ARG A 1 526 ? 9.935 9.186 -16.020 1.00 95.38 526 ARG A C 1
ATOM 4301 O O . ARG A 1 526 ? 9.665 9.467 -17.185 1.00 95.38 526 ARG A O 1
ATOM 4308 N N . GLU A 1 527 ? 11.174 9.045 -15.578 1.00 95.25 527 GLU A N 1
ATOM 4309 C CA . GLU A 1 527 ? 12.379 9.097 -16.407 1.00 95.25 527 GLU A CA 1
ATOM 4310 C C . GLU A 1 527 ? 13.278 7.901 -16.081 1.00 95.25 527 GLU A C 1
ATOM 4312 O O . GLU A 1 527 ? 13.437 7.560 -14.905 1.00 95.25 527 GLU A O 1
ATOM 4317 N N . ALA A 1 528 ? 13.831 7.261 -17.112 1.00 96.38 528 ALA A N 1
ATOM 4318 C CA . ALA A 1 528 ? 14.683 6.086 -16.968 1.00 96.38 528 ALA A CA 1
ATOM 4319 C C . ALA A 1 528 ? 16.111 6.475 -16.525 1.00 96.38 528 ALA A C 1
ATOM 4321 O O . ALA A 1 528 ? 16.831 7.148 -17.265 1.00 96.38 528 ALA A O 1
ATOM 4322 N N . VAL A 1 529 ? 16.569 6.049 -15.342 1.00 95.25 529 VAL A N 1
ATOM 4323 C CA . VAL A 1 529 ? 17.925 6.384 -14.829 1.00 95.25 529 VAL A CA 1
ATOM 4324 C C . VAL A 1 529 ? 19.039 5.494 -15.385 1.00 95.25 529 VAL A C 1
ATOM 4326 O O . VAL A 1 529 ? 20.227 5.834 -15.282 1.00 95.25 529 VAL A O 1
ATOM 4329 N N . ARG A 1 530 ? 18.653 4.364 -15.976 1.00 92.56 530 ARG A N 1
ATOM 4330 C CA . ARG A 1 530 ? 19.484 3.344 -16.623 1.00 92.56 530 ARG A CA 1
ATOM 4331 C C . ARG A 1 530 ? 18.758 2.841 -17.881 1.00 92.56 530 ARG A C 1
ATOM 4333 O O . ARG A 1 530 ? 17.570 3.110 -18.039 1.00 92.56 530 ARG A O 1
ATOM 4340 N N . ASP A 1 531 ? 19.469 2.167 -18.782 1.00 93.31 531 ASP A N 1
ATOM 4341 C CA . ASP A 1 531 ? 18.824 1.490 -19.915 1.00 93.31 531 ASP A CA 1
ATOM 4342 C C . ASP A 1 531 ? 17.933 0.355 -19.372 1.00 93.31 531 ASP A C 1
ATOM 4344 O O . ASP A 1 531 ? 18.352 -0.387 -18.483 1.00 93.31 531 ASP A O 1
ATOM 4348 N N . THR A 1 532 ? 16.699 0.246 -19.866 1.00 95.12 532 THR A N 1
ATOM 4349 C CA . THR A 1 532 ? 15.669 -0.679 -19.361 1.00 95.12 532 THR A CA 1
ATOM 4350 C C . THR A 1 532 ? 14.699 -1.105 -20.476 1.00 95.12 532 THR A C 1
ATOM 4352 O O . THR A 1 532 ? 14.902 -0.785 -21.649 1.00 95.12 532 THR A O 1
ATOM 4355 N N . ILE A 1 533 ? 13.665 -1.879 -20.143 1.00 94.50 533 ILE A N 1
ATOM 4356 C CA . ILE A 1 533 ? 12.702 -2.458 -21.088 1.00 94.50 533 ILE A CA 1
ATOM 4357 C C . ILE A 1 533 ? 11.275 -2.261 -20.570 1.00 94.50 533 ILE A C 1
ATOM 4359 O O . ILE A 1 533 ? 10.992 -2.512 -19.397 1.00 94.50 533 ILE A O 1
ATOM 4363 N N . LEU A 1 534 ? 10.375 -1.857 -21.466 1.00 95.81 534 LEU A N 1
ATOM 4364 C CA . LEU A 1 534 ? 8.925 -1.902 -21.257 1.00 95.81 534 LEU A CA 1
ATOM 4365 C C . LEU A 1 534 ? 8.368 -3.205 -21.848 1.00 95.81 534 LEU A C 1
ATOM 4367 O O . LEU A 1 534 ? 8.752 -3.523 -22.977 1.00 95.81 534 LEU A O 1
ATOM 4371 N N . PRO A 1 535 ? 7.488 -3.943 -21.139 1.00 94.44 535 PRO A N 1
ATOM 4372 C CA . 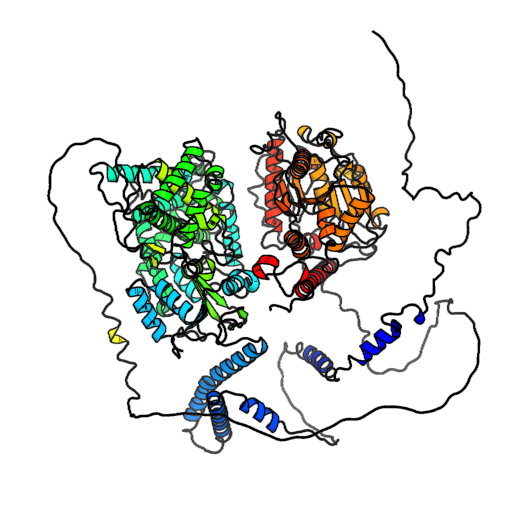PRO A 1 535 ? 6.949 -5.219 -21.614 1.00 94.44 535 PRO A CA 1
ATOM 4373 C C . PRO A 1 535 ? 6.274 -5.171 -22.990 1.00 94.44 535 PRO A C 1
ATOM 4375 O O . PRO A 1 535 ? 6.406 -6.120 -23.755 1.00 94.44 535 PRO A O 1
ATOM 4378 N N . THR A 1 536 ? 5.570 -4.083 -23.320 1.00 94.94 536 THR A N 1
ATOM 4379 C CA . THR A 1 536 ? 4.723 -4.000 -24.522 1.00 94.94 536 THR A CA 1
ATOM 4380 C C . THR A 1 536 ? 4.727 -2.596 -25.153 1.00 94.94 536 THR A C 1
ATOM 4382 O O . THR A 1 536 ? 5.314 -1.654 -24.612 1.00 94.94 536 THR A O 1
ATOM 4385 N N . GLY A 1 537 ? 4.070 -2.430 -26.302 1.00 93.50 537 GLY A N 1
ATOM 4386 C CA . GLY A 1 537 ? 3.939 -1.170 -27.045 1.00 93.50 537 GLY A CA 1
ATOM 4387 C C . GLY A 1 537 ? 4.892 -1.008 -28.238 1.00 93.50 537 GLY A C 1
ATOM 4388 O O . GLY A 1 537 ? 4.933 0.053 -28.864 1.00 93.50 537 GLY A O 1
ATOM 4389 N N . GLY A 1 538 ? 5.704 -2.021 -28.541 1.00 92.31 538 GLY A N 1
ATOM 4390 C CA . GLY A 1 538 ? 6.626 -2.048 -29.675 1.00 92.31 538 GLY A CA 1
ATOM 4391 C C . GLY A 1 538 ? 6.116 -2.909 -30.832 1.00 92.31 538 GLY A C 1
ATOM 4392 O O . GLY A 1 538 ? 5.409 -3.894 -30.634 1.00 92.31 538 GLY A O 1
ATOM 4393 N N . GLY A 1 539 ? 6.548 -2.587 -32.052 1.00 89.56 539 GLY A N 1
ATOM 4394 C CA . GLY A 1 539 ? 6.218 -3.359 -33.254 1.00 89.56 539 GLY A CA 1
ATOM 4395 C C . GLY A 1 539 ? 4.978 -2.847 -33.989 1.00 89.56 539 GLY A C 1
ATOM 4396 O O . GLY A 1 539 ? 4.424 -1.806 -33.658 1.00 89.56 539 GLY A O 1
ATOM 4397 N N . ALA A 1 540 ? 4.577 -3.565 -35.040 1.00 84.69 540 ALA A N 1
ATOM 4398 C CA . ALA A 1 540 ? 3.427 -3.194 -35.875 1.00 84.69 540 ALA A CA 1
ATOM 4399 C C . ALA A 1 540 ? 2.077 -3.660 -35.297 1.00 84.69 540 ALA A C 1
ATOM 4401 O O . ALA A 1 540 ? 1.030 -3.203 -35.746 1.00 84.69 540 ALA A O 1
ATOM 4402 N N . ASP A 1 541 ? 2.111 -4.569 -34.324 1.00 84.62 541 ASP A N 1
ATOM 4403 C CA . ASP A 1 541 ? 0.974 -5.074 -33.552 1.00 84.62 541 ASP A CA 1
ATOM 4404 C C . ASP A 1 541 ? 0.860 -4.425 -32.161 1.00 84.62 541 ASP A C 1
ATOM 4406 O O . ASP A 1 541 ? -0.113 -4.671 -31.454 1.00 84.62 541 ASP A O 1
ATOM 4410 N N . GLY A 1 542 ? 1.856 -3.623 -31.765 1.00 88.12 542 GLY A N 1
ATOM 4411 C CA . GLY A 1 542 ? 1.952 -2.996 -30.448 1.00 88.12 542 GLY A CA 1
ATOM 4412 C C . GLY A 1 542 ? 2.291 -3.954 -29.301 1.00 88.12 542 GLY A C 1
ATOM 4413 O O . GLY A 1 542 ? 2.265 -3.517 -28.159 1.00 88.12 542 GLY A O 1
ATOM 4414 N N . LYS A 1 543 ? 2.609 -5.233 -29.555 1.00 88.81 543 LYS A N 1
ATOM 4415 C CA . LYS A 1 543 ? 2.729 -6.259 -28.492 1.00 88.81 543 LYS A CA 1
ATOM 4416 C C . LYS A 1 543 ? 4.150 -6.616 -28.079 1.00 88.81 543 LYS A C 1
ATOM 4418 O O . LYS A 1 543 ? 4.343 -7.327 -27.100 1.00 88.81 543 LYS A O 1
ATOM 4423 N N . SER A 1 544 ? 5.152 -6.182 -28.835 1.00 93.56 544 SER A N 1
ATOM 4424 C CA . SER A 1 544 ? 6.547 -6.511 -28.537 1.00 93.56 544 SER A CA 1
ATOM 4425 C C . SER A 1 544 ? 7.136 -5.566 -27.480 1.00 93.56 544 SER A C 1
ATOM 4427 O O . SER A 1 544 ? 6.711 -4.410 -27.402 1.00 93.56 544 SER A O 1
ATOM 4429 N N . PRO A 1 545 ? 8.174 -5.981 -26.732 1.00 95.62 545 PRO A N 1
ATOM 4430 C CA . PRO A 1 545 ? 8.838 -5.099 -25.780 1.00 95.62 545 PRO A CA 1
ATOM 4431 C C . PRO A 1 545 ? 9.526 -3.905 -26.457 1.00 95.62 545 PRO A C 1
ATOM 4433 O O . PRO A 1 545 ? 9.977 -3.978 -27.609 1.00 95.62 545 PRO A O 1
ATOM 4436 N N . ILE A 1 546 ? 9.639 -2.796 -25.722 1.00 95.69 546 ILE A N 1
ATOM 4437 C CA . ILE A 1 546 ? 10.340 -1.576 -26.153 1.00 95.69 546 ILE A CA 1
ATOM 4438 C C . ILE A 1 546 ? 11.642 -1.451 -25.363 1.00 95.69 546 ILE A C 1
ATOM 4440 O O . ILE A 1 546 ? 11.629 -1.435 -24.132 1.00 95.69 546 ILE A O 1
ATOM 4444 N N . PHE A 1 547 ? 12.768 -1.284 -26.059 1.00 95.25 547 PHE A N 1
ATOM 4445 C CA . PHE A 1 547 ? 14.032 -0.921 -25.419 1.00 95.25 547 PHE A CA 1
ATOM 4446 C C . PHE A 1 547 ? 14.039 0.577 -25.087 1.00 95.25 547 PHE A C 1
ATOM 4448 O O . PHE A 1 547 ? 13.845 1.422 -25.961 1.00 95.25 547 PHE A O 1
ATOM 4455 N N . VAL A 1 548 ? 14.265 0.906 -23.820 1.00 95.44 548 VAL A N 1
ATOM 4456 C CA . VAL A 1 548 ? 14.228 2.265 -23.275 1.00 95.44 548 VAL A CA 1
ATOM 4457 C C . VAL A 1 548 ? 15.640 2.670 -22.878 1.00 95.44 548 VAL A C 1
ATOM 4459 O O . VAL A 1 548 ? 16.277 2.009 -22.063 1.00 95.44 548 VAL A O 1
ATOM 4462 N N . LYS A 1 549 ? 16.135 3.782 -23.426 1.00 92.75 549 LYS A N 1
ATOM 4463 C CA . LYS A 1 549 ? 17.434 4.334 -23.030 1.00 92.75 549 LYS A CA 1
ATOM 4464 C C . LYS A 1 549 ? 17.341 5.158 -21.751 1.00 92.75 549 LYS A C 1
ATOM 4466 O O . LYS A 1 549 ? 16.326 5.794 -21.473 1.00 92.75 549 LYS A O 1
ATOM 4471 N N . LYS A 1 550 ? 18.454 5.242 -21.028 1.00 93.50 550 LYS A N 1
ATOM 4472 C CA . LYS A 1 550 ? 18.670 6.240 -19.981 1.00 93.50 550 LYS A CA 1
ATOM 4473 C C . LYS A 1 550 ? 18.314 7.651 -20.478 1.00 93.50 550 LYS A C 1
ATOM 4475 O O . LYS A 1 550 ? 18.713 8.055 -21.570 1.00 93.50 550 LYS A O 1
ATOM 4480 N N . GLY A 1 551 ? 17.591 8.404 -19.654 1.00 91.50 551 GLY A N 1
ATOM 4481 C CA . GLY A 1 551 ? 17.062 9.734 -19.964 1.00 91.50 551 GLY A CA 1
ATOM 4482 C C . GLY A 1 551 ? 15.735 9.723 -20.733 1.00 91.50 551 GLY A C 1
ATOM 4483 O O . GLY A 1 551 ? 15.073 10.760 -20.796 1.00 91.50 551 GLY A O 1
ATOM 4484 N N . THR A 1 552 ? 15.298 8.576 -21.270 1.00 93.12 552 THR A N 1
ATOM 4485 C CA . THR A 1 552 ? 13.975 8.465 -21.890 1.00 93.12 552 THR A CA 1
ATOM 4486 C C . THR A 1 552 ? 12.896 8.730 -20.850 1.00 93.12 552 THR A C 1
ATOM 4488 O O . THR A 1 552 ? 12.817 8.091 -19.797 1.00 93.12 552 THR A O 1
ATOM 4491 N N . ASN A 1 553 ? 12.042 9.692 -21.173 1.00 93.50 553 ASN A N 1
ATOM 4492 C CA . ASN A 1 553 ? 10.877 10.035 -20.382 1.00 93.50 553 ASN A CA 1
ATOM 4493 C C . ASN A 1 553 ? 9.692 9.146 -20.783 1.00 93.50 553 ASN A C 1
ATOM 4495 O O . ASN A 1 553 ? 9.460 8.914 -21.968 1.00 93.50 553 ASN A O 1
ATOM 4499 N N . LEU A 1 554 ? 8.923 8.682 -19.800 1.00 96.00 554 LEU A N 1
ATOM 4500 C CA . LEU A 1 554 ? 7.675 7.951 -20.003 1.00 96.00 554 LEU A CA 1
ATOM 4501 C C . LEU A 1 554 ? 6.516 8.664 -19.315 1.00 96.00 554 LEU A C 1
ATOM 4503 O O . LEU A 1 554 ? 6.604 9.067 -18.155 1.00 96.00 554 LEU A O 1
ATOM 4507 N N . ARG A 1 555 ? 5.397 8.766 -20.025 1.00 95.56 555 ARG A N 1
ATOM 4508 C CA . ARG A 1 555 ? 4.106 9.255 -19.556 1.00 95.56 555 ARG A CA 1
ATOM 4509 C C . ARG A 1 555 ? 3.089 8.120 -19.552 1.00 95.56 555 ARG A C 1
ATOM 4511 O O . ARG A 1 555 ? 2.969 7.405 -20.539 1.00 95.56 555 ARG A O 1
ATOM 4518 N N . TYR A 1 556 ? 2.289 8.040 -18.496 1.00 97.19 556 TYR A N 1
ATOM 4519 C CA . TYR A 1 556 ? 1.056 7.249 -18.503 1.00 97.19 556 TYR A CA 1
ATOM 4520 C C . TYR A 1 556 ? -0.147 8.107 -18.098 1.00 97.19 556 TYR A C 1
ATOM 4522 O O . TYR A 1 556 ? 0.013 9.190 -17.514 1.00 97.19 556 TYR A O 1
ATOM 4530 N N . LEU A 1 557 ? -1.353 7.674 -18.474 1.00 96.06 557 LEU A N 1
ATOM 4531 C CA . LEU A 1 557 ? -2.587 8.445 -18.296 1.00 96.06 557 LEU A CA 1
ATOM 4532 C C . LEU A 1 557 ? -3.691 7.620 -17.616 1.00 96.06 557 LEU A C 1
ATOM 4534 O O . LEU A 1 557 ? -4.507 7.025 -18.318 1.00 96.06 557 LEU A O 1
ATOM 4538 N N . PRO A 1 558 ? -3.787 7.631 -16.269 1.00 96.56 558 PRO A N 1
ATOM 4539 C CA . PRO A 1 558 ? -4.864 6.954 -15.544 1.00 96.56 558 PRO A CA 1
ATOM 4540 C C . PRO A 1 558 ? -6.263 7.288 -16.072 1.00 96.56 558 PRO A C 1
ATOM 4542 O O . PRO A 1 558 ? -7.084 6.397 -16.216 1.00 96.56 558 PRO A O 1
ATOM 4545 N N . TRP A 1 559 ? -6.523 8.539 -16.472 1.00 96.25 559 TRP A N 1
ATOM 4546 C CA . TRP A 1 559 ? -7.826 8.937 -17.031 1.00 96.25 559 TRP A CA 1
ATOM 4547 C C . TRP A 1 559 ? -8.207 8.187 -18.320 1.00 96.25 559 TRP A C 1
ATOM 4549 O O . TRP A 1 559 ? -9.399 7.977 -18.555 1.00 96.25 559 TRP A O 1
ATOM 4559 N N . VAL A 1 560 ? -7.213 7.793 -19.130 1.00 97.38 560 VAL A N 1
ATOM 4560 C CA . VAL A 1 560 ? -7.398 7.012 -20.367 1.00 97.38 560 VAL A CA 1
ATOM 4561 C C . VAL A 1 560 ? -7.534 5.527 -20.031 1.00 97.38 560 VAL A C 1
ATOM 4563 O O . VAL A 1 560 ? -8.520 4.918 -20.431 1.00 97.38 560 VAL A O 1
ATOM 4566 N N . ILE A 1 561 ? -6.621 4.983 -19.212 1.00 97.88 561 ILE A N 1
ATOM 4567 C CA . ILE A 1 561 ? -6.658 3.585 -18.733 1.00 97.88 561 ILE A CA 1
ATOM 4568 C C . ILE A 1 561 ? -8.032 3.275 -18.119 1.00 97.88 561 ILE A C 1
ATOM 4570 O O . ILE A 1 561 ? -8.684 2.305 -18.487 1.00 97.88 561 ILE A O 1
ATOM 4574 N N . HIS A 1 562 ? -8.535 4.164 -17.260 1.00 97.69 562 HIS A N 1
ATOM 4575 C CA . HIS A 1 562 ? -9.826 4.025 -16.583 1.00 97.69 562 HIS A CA 1
ATOM 4576 C C . HIS A 1 562 ? -11.051 4.073 -17.523 1.00 97.69 562 HIS A C 1
ATOM 4578 O O . HIS A 1 562 ? -12.169 3.842 -17.061 1.00 97.69 562 HIS A O 1
ATOM 4584 N N . ARG A 1 563 ? -10.869 4.411 -18.809 1.00 96.06 563 ARG A N 1
ATOM 4585 C CA . ARG A 1 563 ? -11.905 4.493 -19.858 1.00 96.06 563 ARG A CA 1
ATOM 4586 C C . ARG A 1 563 ? -11.743 3.448 -20.966 1.00 96.06 563 ARG A C 1
ATOM 4588 O O . ARG A 1 563 ? -12.564 3.425 -21.880 1.00 96.06 563 ARG A O 1
ATOM 4595 N N . ARG A 1 564 ? -10.716 2.597 -20.901 1.00 96.38 564 ARG A N 1
ATOM 4596 C CA . ARG A 1 564 ? -10.504 1.501 -21.853 1.00 96.38 564 ARG A CA 1
ATOM 4597 C C . ARG A 1 564 ? -11.653 0.495 -21.786 1.00 96.38 564 ARG A C 1
ATOM 4599 O O . ARG A 1 564 ? -11.940 -0.058 -20.724 1.00 96.38 564 ARG A O 1
ATOM 4606 N N . LYS A 1 565 ? -12.309 0.261 -22.924 1.00 96.12 565 LYS A N 1
ATOM 4607 C CA . LYS A 1 565 ? -13.476 -0.631 -23.033 1.00 96.12 565 LYS A CA 1
ATOM 4608 C C . LYS A 1 565 ? -13.127 -2.102 -22.833 1.00 96.12 565 LYS A C 1
ATOM 4610 O O . LYS A 1 565 ? -13.918 -2.851 -22.273 1.00 96.12 565 LYS A O 1
ATOM 4615 N N . ASP A 1 566 ? -11.925 -2.494 -23.227 1.00 94.62 566 ASP A N 1
ATOM 4616 C CA . ASP A 1 566 ? -11.353 -3.818 -22.997 1.00 94.62 566 ASP A CA 1
ATOM 4617 C C . ASP A 1 566 ? -11.052 -4.094 -21.511 1.00 94.62 566 ASP A C 1
ATOM 4619 O O . ASP A 1 566 ? -11.095 -5.247 -21.092 1.00 94.62 566 ASP A O 1
ATOM 4623 N N . LEU A 1 567 ? -10.822 -3.049 -20.702 1.00 94.62 567 LEU A N 1
ATOM 4624 C CA . LEU A 1 567 ? -10.554 -3.165 -19.259 1.00 94.62 567 LEU A CA 1
ATOM 4625 C C . LEU A 1 567 ? -11.810 -2.970 -18.388 1.00 94.62 567 LEU A C 1
ATOM 4627 O O . LEU A 1 567 ? -11.930 -3.582 -17.327 1.00 94.62 567 LEU A O 1
ATOM 4631 N N . PHE A 1 568 ? -12.747 -2.112 -18.812 1.00 95.69 568 PHE A N 1
ATOM 4632 C CA . PHE A 1 568 ? -13.905 -1.699 -18.002 1.00 95.69 568 PHE A CA 1
ATOM 4633 C C . PHE A 1 568 ? -15.280 -2.051 -18.592 1.00 95.69 568 PHE A C 1
ATOM 4635 O O . PHE A 1 568 ? -16.278 -1.875 -17.891 1.00 95.69 568 PHE A O 1
ATOM 4642 N N . GLY A 1 569 ? -15.341 -2.585 -19.815 1.00 94.25 569 GLY A N 1
ATOM 4643 C CA . GLY A 1 569 ? -16.570 -2.909 -20.548 1.00 94.25 569 GLY A CA 1
ATOM 4644 C C . GLY A 1 569 ? -16.981 -1.833 -21.561 1.00 94.25 569 GLY A C 1
ATOM 4645 O O . GLY A 1 569 ? -16.490 -0.707 -21.545 1.00 94.25 569 GLY A O 1
ATOM 4646 N N . GLU A 1 570 ? -17.928 -2.153 -22.448 1.00 95.50 570 GLU A N 1
ATOM 4647 C CA . GLU A 1 570 ? -18.457 -1.192 -23.436 1.00 95.50 570 GLU A CA 1
ATOM 4648 C C . GLU A 1 570 ? -19.078 0.064 -22.794 1.00 95.50 570 GLU A C 1
ATOM 4650 O O . GLU A 1 570 ? -19.048 1.140 -23.392 1.00 95.50 570 GLU A O 1
ATOM 4655 N N . ASP A 1 571 ? -19.570 -0.063 -21.557 1.00 95.56 571 ASP A N 1
ATOM 4656 C CA . ASP A 1 571 ? -20.107 1.007 -20.710 1.00 95.56 571 ASP A CA 1
ATOM 4657 C C . ASP A 1 571 ? -19.013 1.771 -19.926 1.00 95.56 571 ASP A C 1
ATOM 4659 O O . ASP A 1 571 ? -19.309 2.432 -18.930 1.00 95.56 571 ASP A O 1
ATOM 4663 N N . ALA A 1 572 ? -17.738 1.705 -20.335 1.00 96.00 572 ALA A N 1
ATOM 4664 C CA . ALA A 1 572 ? -16.620 2.338 -19.624 1.00 96.00 572 ALA A CA 1
ATOM 4665 C C . ALA A 1 572 ? -16.734 3.871 -19.484 1.00 96.00 572 ALA A C 1
ATOM 4667 O O . ALA A 1 572 ? -16.134 4.439 -18.571 1.00 96.00 572 ALA A O 1
ATOM 4668 N N . GLU A 1 573 ? -17.497 4.568 -20.328 1.00 93.81 573 GLU A N 1
ATOM 4669 C CA . GLU A 1 573 ? -17.770 6.005 -20.136 1.00 93.81 573 GLU A CA 1
ATOM 4670 C C . GLU A 1 573 ? -18.923 6.282 -19.154 1.00 93.81 573 GLU A C 1
ATOM 4672 O O . GLU A 1 573 ? -19.056 7.408 -18.674 1.00 93.81 573 GLU A O 1
ATOM 4677 N N . GLU A 1 574 ? -19.731 5.276 -18.811 1.00 95.38 574 GLU A N 1
ATOM 4678 C CA . GLU A 1 574 ? -20.889 5.428 -17.930 1.00 95.38 574 GLU A CA 1
ATOM 4679 C C . GLU A 1 574 ? -20.506 5.339 -16.448 1.00 95.38 574 GLU A C 1
ATOM 4681 O O . GLU A 1 574 ? -19.741 4.466 -16.025 1.00 95.38 574 GLU A O 1
ATOM 4686 N N . PHE A 1 575 ? -21.096 6.223 -15.639 1.00 96.88 575 PHE A N 1
ATOM 4687 C CA . PHE A 1 575 ? -21.018 6.177 -14.181 1.00 96.88 575 PHE A CA 1
ATOM 4688 C C . PHE A 1 575 ? -21.905 5.038 -13.660 1.00 96.88 575 PHE A C 1
ATOM 4690 O O . PHE A 1 575 ? -23.113 5.209 -13.501 1.00 96.88 575 PHE A O 1
ATOM 4697 N N . ARG A 1 576 ? -21.333 3.859 -13.420 1.00 96.75 576 ARG A N 1
ATOM 4698 C CA . ARG A 1 576 ? -22.070 2.650 -13.028 1.00 96.75 576 ARG A CA 1
ATOM 4699 C C . ARG A 1 576 ? -21.416 1.977 -11.811 1.00 96.75 576 ARG A C 1
ATOM 4701 O O . ARG A 1 576 ? -20.579 1.089 -11.988 1.00 96.75 576 ARG A O 1
ATOM 4708 N N . PRO A 1 577 ? -21.776 2.376 -10.575 1.00 97.75 577 PRO A N 1
ATOM 4709 C CA . PRO A 1 577 ? -21.233 1.799 -9.339 1.00 97.75 577 PRO A CA 1
ATOM 4710 C C . PRO A 1 577 ? -21.327 0.267 -9.280 1.00 97.75 577 PRO A C 1
ATOM 4712 O O . PRO A 1 577 ? -20.428 -0.400 -8.771 1.00 97.75 577 PRO A O 1
ATOM 4715 N N . GLU A 1 578 ? -22.377 -0.306 -9.866 1.00 96.12 578 GLU A N 1
ATOM 4716 C CA . GLU A 1 578 ? -22.684 -1.739 -9.861 1.00 96.12 578 GLU A CA 1
ATOM 4717 C C . GLU A 1 578 ? -21.604 -2.585 -10.554 1.00 96.12 578 GLU A C 1
ATOM 4719 O O . GLU A 1 578 ? -21.498 -3.782 -10.283 1.00 96.12 578 GLU A O 1
ATOM 4724 N N . ARG A 1 579 ? -20.754 -1.993 -11.415 1.00 94.94 579 ARG A N 1
ATOM 4725 C CA . ARG A 1 579 ? -19.637 -2.728 -12.039 1.00 94.94 579 ARG A CA 1
ATOM 4726 C C . ARG A 1 579 ? -18.698 -3.331 -10.989 1.00 94.94 579 ARG A C 1
ATOM 4728 O O . ARG A 1 579 ? -18.129 -4.399 -11.209 1.00 94.94 579 ARG A O 1
ATOM 4735 N N . TRP A 1 580 ? -18.566 -2.680 -9.832 1.00 94.62 580 TRP A N 1
ATOM 4736 C CA . TRP A 1 580 ? -17.632 -3.059 -8.772 1.00 94.62 580 TRP A CA 1
ATOM 4737 C C . TRP A 1 580 ? -18.038 -4.290 -7.963 1.00 94.62 580 TRP A C 1
ATOM 4739 O O . TRP A 1 580 ? -17.187 -4.858 -7.276 1.00 94.62 580 TRP A O 1
ATOM 4749 N N . GLU A 1 581 ? -19.278 -4.762 -8.097 1.00 90.38 581 GLU A N 1
ATOM 4750 C CA . GLU A 1 581 ? -19.700 -6.048 -7.544 1.00 90.38 581 GLU A CA 1
ATOM 4751 C C . GLU A 1 581 ? -18.830 -7.190 -8.085 1.00 90.38 581 GLU A C 1
ATOM 4753 O O . GLU A 1 581 ? -18.269 -7.970 -7.313 1.00 90.38 581 GLU A O 1
ATOM 4758 N N . ASN A 1 582 ? -18.623 -7.216 -9.404 1.00 85.62 582 ASN A N 1
ATOM 4759 C CA . ASN A 1 582 ? -17.985 -8.325 -10.116 1.00 85.62 582 ASN A CA 1
ATOM 4760 C C . ASN A 1 582 ? -16.585 -7.970 -10.652 1.00 85.62 582 ASN A C 1
ATOM 4762 O O . ASN A 1 582 ? -15.703 -8.827 -10.682 1.00 85.62 582 ASN A O 1
ATOM 4766 N N . LEU A 1 583 ? -16.334 -6.705 -11.011 1.00 84.88 583 LEU A N 1
ATOM 4767 C CA . LEU A 1 583 ? -15.046 -6.265 -11.552 1.00 84.88 583 LEU A CA 1
ATOM 4768 C C . LEU A 1 583 ? -13.932 -6.302 -10.489 1.00 84.88 583 LEU A C 1
ATOM 4770 O O . LEU A 1 583 ? -14.089 -5.808 -9.366 1.00 84.88 583 LEU A O 1
ATOM 4774 N N . ARG A 1 584 ? -12.775 -6.858 -10.857 1.00 83.62 584 ARG A N 1
ATOM 4775 C CA . ARG A 1 584 ? -11.537 -6.890 -10.061 1.00 83.62 584 ARG A CA 1
ATOM 4776 C C . ARG A 1 584 ? -10.399 -6.375 -10.944 1.00 83.62 584 ARG A C 1
ATOM 4778 O O . ARG A 1 584 ? -10.344 -6.742 -12.108 1.00 83.62 584 ARG A O 1
ATOM 4785 N N . VAL A 1 585 ? -9.554 -5.512 -10.389 1.00 84.62 585 VAL A N 1
ATOM 4786 C CA . VAL A 1 585 ? -8.547 -4.706 -11.104 1.00 84.62 585 VAL A CA 1
ATOM 4787 C C . VAL A 1 585 ? -7.335 -4.479 -10.204 1.00 84.62 585 VAL A C 1
ATOM 4789 O O . VAL A 1 585 ? -7.502 -4.373 -8.984 1.00 84.62 585 VAL A O 1
ATOM 4792 N N . THR A 1 586 ? -6.151 -4.376 -10.800 1.00 86.75 586 THR A N 1
ATOM 4793 C CA . THR A 1 586 ? -4.882 -4.016 -10.158 1.00 86.75 586 THR A CA 1
ATOM 4794 C C . THR A 1 586 ? -4.320 -2.742 -10.800 1.00 86.75 586 THR A C 1
ATOM 4796 O O . THR A 1 586 ? -4.618 -1.644 -10.324 1.00 86.75 586 THR A O 1
ATOM 4799 N N . TYR A 1 587 ? -3.561 -2.839 -11.894 1.00 90.19 587 TYR A N 1
ATOM 4800 C CA . TYR A 1 587 ? -2.909 -1.696 -12.552 1.00 90.19 587 TYR A CA 1
ATOM 4801 C C . TYR A 1 587 ? -3.807 -0.971 -13.569 1.00 90.19 587 TYR A C 1
ATOM 4803 O O . TYR A 1 587 ? -3.451 0.105 -14.050 1.00 90.19 587 TYR A O 1
ATOM 4811 N N . GLU A 1 588 ? -5.013 -1.481 -13.822 1.00 94.69 588 GLU A N 1
ATOM 4812 C CA . GLU A 1 588 ? -6.059 -0.810 -14.609 1.00 94.69 588 GLU A CA 1
ATOM 4813 C C . GLU A 1 588 ? -6.720 0.335 -13.818 1.00 94.69 588 GLU A C 1
ATOM 4815 O O . GLU A 1 588 ? -7.373 1.199 -14.402 1.00 94.69 588 GLU A O 1
ATOM 4820 N N . TYR A 1 589 ? -6.581 0.350 -12.485 1.00 96.38 589 TYR A N 1
ATOM 4821 C CA . TYR A 1 589 ? -7.275 1.283 -11.595 1.00 96.38 589 TYR A CA 1
ATOM 4822 C C . TYR A 1 589 ? -6.312 1.963 -10.611 1.00 96.38 589 TYR A C 1
ATOM 4824 O O . TYR A 1 589 ? -5.974 1.443 -9.550 1.00 96.38 589 TYR A O 1
ATOM 4832 N N . LEU A 1 590 ? -5.893 3.179 -10.965 1.00 96.25 590 LEU A N 1
ATOM 4833 C CA . LEU A 1 590 ? -4.767 3.911 -10.375 1.00 96.25 590 LEU A CA 1
ATOM 4834 C C . LEU A 1 590 ? -5.146 5.272 -9.735 1.00 96.25 590 LEU A C 1
ATOM 4836 O O . LEU A 1 590 ? -4.359 6.221 -9.847 1.00 96.25 590 LEU A O 1
ATOM 4840 N N . PRO A 1 591 ? -6.298 5.438 -9.048 1.00 94.88 591 PRO A N 1
ATOM 4841 C CA . PRO A 1 591 ? -6.723 6.743 -8.513 1.00 94.88 591 PRO A CA 1
ATOM 4842 C C . PRO A 1 591 ? -5.741 7.329 -7.484 1.00 94.88 591 PRO A C 1
ATOM 4844 O O . PRO A 1 591 ? -5.608 8.545 -7.371 1.00 94.88 591 PRO A O 1
ATOM 4847 N N . PHE A 1 592 ? -5.029 6.455 -6.766 1.00 94.81 592 PHE A N 1
ATOM 4848 C CA . PHE A 1 592 ? -4.042 6.779 -5.735 1.00 94.81 592 PHE A CA 1
ATOM 4849 C C . PHE A 1 592 ? -2.607 6.403 -6.152 1.00 94.81 592 PHE A C 1
ATOM 4851 O O . PHE A 1 592 ? -1.699 6.408 -5.320 1.00 94.81 592 PHE A O 1
ATOM 4858 N N . ASN A 1 593 ? -2.387 6.138 -7.449 1.00 93.62 593 ASN A N 1
ATOM 4859 C CA . ASN A 1 593 ? -1.177 5.507 -7.995 1.00 93.62 593 ASN A CA 1
ATOM 4860 C C . ASN A 1 593 ? -0.963 4.070 -7.467 1.00 93.62 593 ASN A C 1
ATOM 4862 O O . ASN A 1 593 ? -1.879 3.486 -6.897 1.00 93.62 593 ASN A O 1
ATOM 4866 N N . ALA A 1 594 ? 0.218 3.488 -7.699 1.00 90.12 594 ALA A N 1
ATOM 4867 C CA . ALA A 1 594 ? 0.569 2.128 -7.281 1.00 90.12 594 ALA A CA 1
ATOM 4868 C C . ALA A 1 594 ? 2.068 2.020 -6.929 1.00 90.12 594 ALA A C 1
ATOM 4870 O O . ALA A 1 594 ? 2.833 2.971 -7.129 1.00 90.12 594 ALA A O 1
ATOM 4871 N N . GLY A 1 595 ? 2.482 0.863 -6.401 1.00 89.75 595 GLY A N 1
ATOM 4872 C CA . GLY A 1 595 ? 3.867 0.589 -6.002 1.00 89.75 595 GLY A CA 1
ATOM 4873 C C . GLY A 1 595 ? 4.366 1.460 -4.836 1.00 89.75 595 GLY A C 1
ATOM 4874 O O . GLY A 1 595 ? 3.559 2.068 -4.128 1.00 89.75 595 GLY A O 1
ATOM 4875 N N . PRO A 1 596 ? 5.691 1.585 -4.619 1.00 87.62 596 PRO A N 1
ATOM 4876 C CA . PRO A 1 596 ? 6.246 2.303 -3.463 1.00 87.62 596 PRO A CA 1
ATOM 4877 C C . PRO A 1 596 ? 5.829 3.782 -3.369 1.00 87.62 596 PRO A C 1
ATOM 4879 O O . PRO A 1 596 ? 5.795 4.356 -2.280 1.00 87.62 596 PRO A O 1
ATOM 4882 N N . ARG A 1 597 ? 5.464 4.408 -4.500 1.00 91.19 597 ARG A N 1
ATOM 4883 C CA . ARG A 1 597 ? 4.974 5.799 -4.575 1.00 91.19 597 ARG A CA 1
ATOM 4884 C C . ARG A 1 597 ? 3.445 5.946 -4.492 1.00 91.19 597 ARG A C 1
ATOM 4886 O O . ARG A 1 597 ? 2.947 7.043 -4.743 1.00 91.19 597 ARG A O 1
ATOM 4893 N N . ILE A 1 598 ? 2.711 4.905 -4.085 1.00 93.31 598 ILE A N 1
ATOM 4894 C CA . ILE A 1 598 ? 1.272 4.983 -3.778 1.00 93.31 598 ILE A CA 1
ATOM 4895 C C . ILE A 1 598 ? 0.964 6.073 -2.732 1.00 93.31 598 ILE A C 1
ATOM 4897 O O . ILE A 1 598 ? 1.775 6.347 -1.832 1.00 93.31 598 ILE A O 1
ATOM 4901 N N . CYS A 1 599 ? -0.197 6.719 -2.865 1.00 93.12 599 CYS A N 1
ATOM 4902 C CA . CYS A 1 599 ? -0.622 7.835 -2.023 1.00 93.12 599 CYS A CA 1
ATOM 4903 C C . CYS A 1 599 ? -0.744 7.435 -0.545 1.00 93.12 599 CYS A C 1
ATOM 4905 O O . CYS A 1 599 ? -1.539 6.572 -0.188 1.00 93.12 599 CYS A O 1
ATOM 4907 N N . ILE A 1 600 ? -0.002 8.123 0.327 1.00 90.50 600 ILE A N 1
ATOM 4908 C CA . ILE A 1 600 ? -0.021 7.865 1.774 1.00 90.50 600 ILE A CA 1
ATOM 4909 C C . ILE A 1 600 ? -1.349 8.290 2.431 1.00 90.50 600 ILE A C 1
ATOM 4911 O O . ILE A 1 600 ? -1.808 7.658 3.371 1.00 90.50 600 ILE A O 1
ATOM 4915 N N . GLY A 1 601 ? -2.018 9.307 1.875 1.00 89.25 601 GLY A N 1
ATOM 4916 C CA . GLY A 1 601 ? -3.310 9.813 2.350 1.00 89.25 601 GLY A CA 1
ATOM 4917 C C . GLY A 1 601 ? -4.540 9.107 1.765 1.00 89.25 601 GLY A C 1
ATOM 4918 O O . GLY A 1 601 ? -5.632 9.663 1.849 1.00 89.25 601 GLY A O 1
ATOM 4919 N N . GLN A 1 602 ? -4.401 7.928 1.143 1.00 91.62 602 GLN A N 1
ATOM 4920 C CA . GLN A 1 602 ? -5.508 7.232 0.463 1.00 91.62 602 GLN A CA 1
ATOM 4921 C C . GLN A 1 602 ? -6.733 7.024 1.370 1.00 91.62 602 GLN A C 1
ATOM 4923 O O . GLN A 1 602 ? -7.845 7.394 0.998 1.00 91.62 602 GLN A O 1
ATOM 4928 N N . GLN A 1 603 ? -6.533 6.462 2.564 1.00 90.00 603 GLN A N 1
ATOM 4929 C CA . GLN A 1 603 ? -7.632 6.168 3.492 1.00 90.00 603 GLN A CA 1
ATOM 4930 C C . GLN A 1 603 ? -8.231 7.447 4.101 1.00 90.00 603 GLN A C 1
ATOM 4932 O O . GLN A 1 603 ? -9.446 7.544 4.251 1.00 90.00 603 GLN A O 1
ATOM 4937 N N . PHE A 1 604 ? -7.404 8.468 4.354 1.00 88.94 604 PHE A N 1
ATOM 4938 C CA . PHE A 1 604 ? -7.841 9.798 4.797 1.00 88.94 604 PHE A CA 1
ATOM 4939 C C . PHE A 1 604 ? -8.748 10.487 3.762 1.00 88.94 604 PHE A C 1
ATOM 4941 O O . PHE A 1 604 ? -9.790 11.041 4.113 1.00 88.94 604 PHE A O 1
ATOM 4948 N N . ALA A 1 605 ? -8.392 10.404 2.476 1.00 91.88 605 ALA A N 1
ATOM 4949 C CA . ALA A 1 605 ? -9.200 10.943 1.386 1.00 91.88 605 ALA A CA 1
ATOM 4950 C C . ALA A 1 605 ? -10.514 10.163 1.205 1.00 91.88 605 ALA A C 1
ATOM 4952 O O . ALA A 1 605 ? -11.573 10.777 1.103 1.00 91.88 605 ALA A O 1
ATOM 4953 N N . LEU A 1 606 ? -10.472 8.824 1.199 1.00 94.50 606 LEU A N 1
ATOM 4954 C CA . LEU A 1 606 ? -11.677 7.983 1.100 1.00 94.50 606 LEU A CA 1
ATOM 4955 C C . LEU A 1 606 ? -12.661 8.267 2.245 1.00 94.50 606 LEU A C 1
ATOM 4957 O O . LEU A 1 606 ? -13.841 8.496 1.989 1.00 94.50 606 LEU A O 1
ATOM 4961 N N . THR A 1 607 ? -12.154 8.353 3.476 1.00 92.69 607 THR A N 1
ATOM 4962 C CA . THR A 1 607 ? -12.937 8.685 4.677 1.00 92.69 607 THR A CA 1
ATOM 4963 C C . THR A 1 607 ? -13.609 10.055 4.558 1.00 92.69 607 THR A C 1
ATOM 4965 O O . THR A 1 607 ? -14.816 10.168 4.771 1.00 92.69 607 THR A O 1
ATOM 4968 N N . GLN A 1 608 ? -12.863 11.092 4.149 1.00 93.25 608 GLN A N 1
ATOM 4969 C CA . GLN A 1 608 ? -13.431 12.419 3.883 1.00 93.25 608 GLN A CA 1
ATOM 4970 C C . GLN A 1 608 ? -14.547 12.358 2.838 1.00 93.25 608 GLN A C 1
ATOM 4972 O O . GLN A 1 608 ? -15.644 12.855 3.083 1.00 93.25 608 GLN A O 1
ATOM 4977 N N . MET A 1 609 ? -14.293 11.743 1.681 1.00 96.25 609 MET A N 1
ATOM 4978 C CA . MET A 1 609 ? -15.268 11.685 0.589 1.00 96.25 609 MET A CA 1
ATOM 4979 C C . MET A 1 609 ? -16.540 10.922 0.989 1.00 96.25 609 MET A C 1
ATOM 4981 O O . MET A 1 609 ? -17.635 11.347 0.615 1.00 96.25 609 MET A O 1
ATOM 4985 N N . ALA A 1 610 ? -16.417 9.863 1.794 1.00 96.69 610 ALA A N 1
ATOM 4986 C CA . ALA A 1 610 ? -17.554 9.146 2.367 1.00 96.69 610 ALA A CA 1
ATOM 4987 C C . ALA A 1 610 ? -18.372 10.045 3.307 1.00 96.69 610 ALA A C 1
ATOM 4989 O O . ALA A 1 610 ? -19.566 10.231 3.070 1.00 96.69 610 ALA A O 1
ATOM 4990 N N . LEU A 1 611 ? -17.739 10.674 4.306 1.00 96.19 611 LEU A N 1
ATOM 4991 C CA . LEU A 1 611 ? -18.425 11.529 5.284 1.00 96.19 611 LEU A CA 1
ATOM 4992 C C . LEU A 1 611 ? -19.098 12.749 4.634 1.00 96.19 611 LEU A C 1
ATOM 4994 O O . LEU A 1 611 ? -20.256 13.044 4.930 1.00 96.19 611 LEU A O 1
ATOM 4998 N N . ILE A 1 612 ? -18.408 13.432 3.712 1.00 95.75 612 ILE A N 1
ATOM 4999 C CA . ILE A 1 612 ? -18.955 14.566 2.944 1.00 95.75 612 ILE A CA 1
ATOM 5000 C C . ILE A 1 612 ? -20.233 14.137 2.210 1.00 95.75 612 ILE A C 1
ATOM 5002 O O . ILE A 1 612 ? -21.244 14.839 2.255 1.00 95.75 612 ILE A O 1
ATOM 5006 N N . THR A 1 613 ? -20.200 12.973 1.556 1.00 96.19 613 THR A N 1
ATOM 5007 C CA . THR A 1 613 ? -21.334 12.447 0.784 1.00 96.19 613 THR A CA 1
ATOM 5008 C C . THR A 1 613 ? -22.489 12.045 1.700 1.00 96.19 613 THR A C 1
ATOM 5010 O O . THR A 1 613 ? -23.620 12.476 1.477 1.00 96.19 613 THR A O 1
ATOM 5013 N N . PHE A 1 614 ? -22.198 11.299 2.768 1.00 96.19 614 PHE A N 1
ATOM 5014 C CA . PHE A 1 614 ? -23.150 10.860 3.790 1.00 96.19 614 PHE A CA 1
ATOM 5015 C C . PHE A 1 614 ? -23.915 12.047 4.397 1.00 96.19 614 PHE A C 1
ATOM 5017 O O . PHE A 1 614 ? -25.140 12.139 4.278 1.00 96.19 614 PHE A O 1
ATOM 5024 N N . ARG A 1 615 ? -23.190 13.019 4.965 1.00 95.12 615 ARG A N 1
ATOM 5025 C CA . ARG A 1 615 ? -23.775 14.178 5.653 1.00 95.12 615 ARG A CA 1
ATOM 5026 C C . ARG A 1 615 ? -24.581 15.081 4.725 1.00 95.12 615 ARG A C 1
ATOM 5028 O O . ARG A 1 615 ? -25.624 15.589 5.128 1.00 95.12 615 ARG A O 1
ATOM 5035 N N . LEU A 1 616 ? -24.148 15.281 3.478 1.00 93.69 616 LEU A N 1
ATOM 5036 C CA . LEU A 1 616 ? -24.918 16.066 2.505 1.00 93.69 616 LEU A CA 1
ATOM 5037 C C . LEU A 1 616 ? -26.192 15.335 2.046 1.00 93.69 616 LEU A C 1
ATOM 5039 O O . LEU A 1 616 ? -27.222 15.986 1.859 1.00 93.69 616 LEU A O 1
ATOM 5043 N N . LEU A 1 617 ? -26.162 14.004 1.921 1.00 93.44 617 LEU A N 1
ATOM 5044 C CA . LEU A 1 617 ? -27.339 13.200 1.570 1.00 93.44 617 LEU A CA 1
ATOM 5045 C C . LEU A 1 617 ? -28.367 13.081 2.705 1.00 93.44 617 LEU A C 1
ATOM 5047 O O . LEU A 1 617 ? -29.557 12.962 2.398 1.00 93.44 617 LEU A O 1
ATOM 5051 N N . GLN A 1 618 ? -27.933 13.181 3.968 1.00 92.38 618 GLN A N 1
ATOM 5052 C CA . GLN A 1 618 ? -28.802 13.416 5.130 1.00 92.38 618 GLN A CA 1
ATOM 5053 C C . GLN A 1 618 ? -29.363 14.848 5.148 1.00 92.38 618 GLN A C 1
ATOM 5055 O O . GLN A 1 618 ? -30.561 15.061 5.333 1.00 92.38 618 GLN A O 1
ATOM 5060 N N . ALA A 1 619 ? -28.501 15.856 4.973 1.00 90.38 619 ALA A N 1
ATOM 5061 C CA . ALA A 1 619 ? -28.837 17.254 5.244 1.00 90.38 619 ALA A CA 1
ATOM 5062 C C . ALA A 1 619 ? -29.778 17.912 4.220 1.00 90.38 619 ALA A C 1
ATOM 5064 O O . ALA A 1 619 ? -30.361 18.958 4.540 1.00 90.38 619 ALA A O 1
ATOM 5065 N N . PHE A 1 620 ? -29.912 17.333 3.021 1.00 86.88 620 PHE A N 1
ATOM 5066 C CA . PHE A 1 620 ? -30.694 17.863 1.902 1.00 86.88 620 PHE A CA 1
ATOM 5067 C C . PHE A 1 620 ? -31.569 16.780 1.261 1.00 86.88 620 PHE A C 1
ATOM 5069 O O . PHE A 1 620 ? -31.098 15.686 0.970 1.00 86.88 620 PHE A O 1
ATOM 5076 N N . LYS A 1 621 ? -32.843 17.097 0.979 1.00 79.56 621 LYS A N 1
ATOM 5077 C CA . LYS A 1 621 ? -33.839 16.142 0.445 1.00 79.56 621 LYS A CA 1
ATOM 5078 C C . LYS A 1 621 ? -33.644 15.795 -1.039 1.00 79.56 621 LYS A C 1
ATOM 5080 O O . LYS A 1 621 ? -33.978 14.690 -1.464 1.00 79.56 621 LYS A O 1
ATOM 5085 N N . ALA A 1 622 ? -33.083 16.701 -1.832 1.00 77.75 622 ALA A N 1
ATOM 5086 C CA . ALA A 1 622 ? -32.853 16.518 -3.265 1.00 77.75 622 ALA A CA 1
ATOM 5087 C C . ALA A 1 622 ? -31.514 17.139 -3.678 1.00 77.75 622 ALA A C 1
ATOM 5089 O O . ALA A 1 622 ? -31.081 18.113 -3.064 1.00 77.75 622 ALA A O 1
ATOM 5090 N N . ILE A 1 623 ? -30.900 16.576 -4.718 1.00 82.00 623 ILE A N 1
ATOM 5091 C CA . ILE A 1 623 ? -29.780 17.165 -5.455 1.00 82.00 623 ILE A CA 1
ATOM 5092 C C . ILE A 1 623 ? -30.251 17.250 -6.906 1.00 82.00 623 ILE A C 1
ATOM 5094 O O . ILE A 1 623 ? -30.553 16.227 -7.515 1.00 82.00 623 ILE A O 1
ATOM 5098 N N . GLU A 1 624 ? -30.358 18.460 -7.438 1.00 77.88 624 GLU A N 1
ATOM 5099 C CA . GLU A 1 624 ? -30.858 18.736 -8.783 1.00 77.88 624 GLU A CA 1
ATOM 5100 C C . GLU A 1 624 ? -29.771 19.373 -9.642 1.00 77.88 624 GLU A C 1
ATOM 5102 O O . GLU A 1 624 ? -29.120 20.341 -9.233 1.00 77.88 624 GLU A O 1
ATOM 5107 N N . ARG A 1 625 ? -29.621 18.883 -10.874 1.00 76.19 625 ARG A N 1
ATOM 5108 C CA . ARG A 1 625 ? -28.815 19.549 -11.897 1.00 76.19 625 ARG A CA 1
ATOM 5109 C C . ARG A 1 625 ? -29.458 20.890 -12.269 1.00 76.19 625 ARG A C 1
ATOM 5111 O O . ARG A 1 625 ? -30.632 20.922 -12.632 1.00 76.19 625 ARG A O 1
ATOM 5118 N N . ARG A 1 626 ? -28.694 21.989 -12.231 1.00 77.12 626 ARG A N 1
ATOM 5119 C CA . ARG A 1 626 ? -29.119 23.311 -12.752 1.00 77.12 626 ARG A CA 1
ATOM 5120 C C . ARG A 1 626 ? -28.245 23.814 -13.910 1.00 77.12 626 ARG A C 1
ATOM 5122 O O . ARG A 1 626 ? -28.348 24.970 -14.306 1.00 77.12 626 ARG A O 1
ATOM 5129 N N . ASP A 1 627 ? -27.421 22.932 -14.469 1.00 71.75 627 ASP A N 1
ATOM 5130 C CA . ASP A 1 627 ? -26.597 23.166 -15.653 1.00 71.75 627 ASP A CA 1
ATOM 5131 C C . ASP A 1 627 ? -26.566 21.917 -16.542 1.00 71.75 627 ASP A C 1
ATOM 5133 O O . ASP A 1 627 ? -26.124 20.851 -16.117 1.00 71.75 627 ASP A O 1
ATOM 5137 N N . ASP A 1 628 ? -27.034 22.046 -17.781 1.00 76.50 628 ASP A N 1
ATOM 5138 C CA . ASP A 1 628 ? -27.137 20.936 -18.735 1.00 76.50 628 ASP A CA 1
ATOM 5139 C C . ASP A 1 628 ? -25.836 20.657 -19.505 1.00 76.50 628 ASP A C 1
ATOM 5141 O O . ASP A 1 628 ? -25.777 19.714 -20.302 1.00 76.50 628 ASP A O 1
ATOM 5145 N N . ARG A 1 629 ? -24.781 21.454 -19.286 1.00 83.06 629 ARG A N 1
ATOM 5146 C CA . ARG A 1 629 ? -23.477 21.275 -19.941 1.00 83.06 629 ARG A CA 1
ATOM 5147 C C . ARG A 1 629 ? -22.793 19.960 -19.514 1.00 83.06 629 ARG A C 1
ATOM 5149 O O . ARG A 1 629 ? -22.969 19.498 -18.385 1.00 83.06 629 ARG A O 1
ATOM 5156 N N . PRO A 1 630 ? -21.977 19.347 -20.394 1.00 80.62 630 PRO A N 1
ATOM 5157 C CA . PRO A 1 630 ? -21.161 18.190 -20.029 1.00 80.62 630 PRO A CA 1
ATOM 5158 C C . PRO A 1 630 ? -20.050 18.571 -19.027 1.00 80.62 630 PRO A C 1
ATOM 5160 O O . PRO A 1 630 ? -19.597 19.722 -19.026 1.00 80.62 630 PRO A O 1
ATOM 5163 N N . PRO A 1 631 ? -19.558 17.618 -18.210 1.00 82.19 631 PRO A N 1
ATOM 5164 C CA . PRO A 1 631 ? -18.537 17.864 -17.192 1.00 82.19 631 PRO A CA 1
ATOM 5165 C C . PRO A 1 631 ? -17.134 17.952 -17.815 1.00 82.19 631 PRO A C 1
ATOM 5167 O O . PRO A 1 631 ? -16.309 17.059 -17.644 1.00 82.19 631 PRO A O 1
ATOM 5170 N N . ILE A 1 632 ? -16.852 19.021 -18.567 1.00 86.12 632 ILE A N 1
ATOM 5171 C CA . ILE A 1 632 ? -15.552 19.208 -19.236 1.00 86.12 632 ILE A CA 1
ATOM 5172 C C . ILE A 1 632 ? -14.442 19.382 -18.190 1.00 86.12 632 ILE A C 1
ATOM 5174 O O . ILE A 1 632 ? -14.462 20.334 -17.402 1.00 86.12 632 ILE A O 1
ATOM 5178 N N . GLN A 1 633 ? -13.441 18.501 -18.205 1.00 87.38 633 GLN A N 1
ATOM 5179 C CA . GLN A 1 633 ? -12.321 18.547 -17.268 1.00 87.38 633 GLN A CA 1
ATOM 5180 C C . GLN A 1 633 ? -11.291 19.631 -17.647 1.00 87.38 633 GLN A C 1
ATOM 5182 O O . GLN A 1 633 ? -10.511 19.511 -18.594 1.00 87.38 633 GLN A O 1
ATOM 5187 N N . LYS A 1 634 ? -11.206 20.688 -16.835 1.00 87.44 634 LYS A N 1
ATOM 5188 C CA . LYS A 1 634 ? -10.098 21.649 -16.834 1.00 87.44 634 LYS A CA 1
ATOM 5189 C C . LYS A 1 634 ? -8.860 20.990 -16.209 1.00 87.44 634 LYS A C 1
ATOM 5191 O O . LYS A 1 634 ? -8.738 20.865 -14.990 1.00 87.44 634 LYS A O 1
ATOM 5196 N N . LEU A 1 635 ? -7.914 20.609 -17.065 1.00 86.38 635 LEU A N 1
ATOM 5197 C CA . LEU A 1 635 ? -6.638 19.997 -16.687 1.00 86.38 635 LEU A CA 1
ATOM 5198 C C . LEU A 1 635 ? -5.703 21.002 -15.971 1.00 86.38 635 LEU A C 1
ATOM 5200 O O . LEU A 1 635 ? -5.119 21.889 -16.604 1.00 86.38 635 LEU A O 1
ATOM 5204 N N . GLY A 1 636 ? -5.512 20.848 -14.659 1.00 85.81 636 GLY A N 1
ATOM 5205 C CA . GLY A 1 636 ? -4.518 21.550 -13.830 1.00 85.81 636 GLY A CA 1
ATOM 5206 C C . GLY A 1 636 ? -3.306 20.666 -13.493 1.00 85.81 636 GLY A C 1
ATOM 5207 O O . GLY A 1 636 ? -2.898 19.840 -14.312 1.00 85.81 636 GLY A O 1
ATOM 5208 N N . ILE A 1 637 ? -2.732 20.832 -12.293 1.00 85.00 637 ILE A N 1
ATOM 5209 C CA . ILE A 1 637 ? -1.957 19.751 -11.648 1.00 85.00 637 ILE A CA 1
ATOM 5210 C C . ILE A 1 637 ? -2.900 18.586 -11.336 1.00 85.00 637 ILE A C 1
ATOM 5212 O O . ILE A 1 637 ? -2.617 17.446 -11.695 1.00 85.00 637 ILE A O 1
ATOM 5216 N N . ASN A 1 638 ? -4.049 18.923 -10.750 1.00 88.56 638 ASN A N 1
ATOM 5217 C CA . ASN A 1 638 ? -5.197 18.046 -10.583 1.00 88.56 638 ASN A CA 1
ATOM 5218 C C . ASN A 1 638 ? -6.286 18.378 -11.623 1.00 88.56 638 ASN A C 1
ATOM 5220 O O . ASN A 1 638 ? -6.260 19.445 -12.249 1.00 88.56 638 ASN A O 1
ATOM 5224 N N . LEU A 1 639 ? -7.254 17.483 -11.813 1.00 91.19 639 LEU A N 1
ATOM 5225 C CA . LEU A 1 639 ? -8.483 17.770 -12.553 1.00 91.19 639 LEU A CA 1
ATOM 5226 C C . LEU A 1 639 ? -9.391 18.745 -11.793 1.00 91.19 639 LEU A C 1
ATOM 5228 O O . LEU A 1 639 ? -9.406 18.780 -10.567 1.00 91.19 639 LEU A O 1
ATOM 5232 N N . SER A 1 640 ? -10.193 19.497 -12.537 1.00 89.81 640 SER A N 1
ATOM 5233 C CA . SER A 1 640 ? -11.293 20.333 -12.039 1.00 89.81 640 SER A CA 1
ATOM 5234 C C . SER A 1 640 ? -12.360 20.430 -13.132 1.00 89.81 640 SER A C 1
ATOM 5236 O O . SER A 1 640 ? -12.047 20.201 -14.299 1.00 89.81 640 SER A O 1
ATOM 5238 N N . MET A 1 641 ? -13.606 20.768 -12.813 1.00 89.31 641 MET A N 1
ATOM 5239 C CA . MET A 1 641 ? -14.640 21.009 -13.825 1.00 89.31 641 MET A CA 1
ATOM 5240 C C . MET A 1 641 ? -14.574 22.452 -14.333 1.00 89.31 641 MET A C 1
ATOM 5242 O O . MET A 1 641 ? -14.557 23.404 -13.548 1.00 89.31 641 MET A O 1
ATOM 5246 N N . LEU A 1 642 ? -14.549 22.613 -15.660 1.00 86.75 642 LEU A N 1
ATOM 5247 C CA . LEU A 1 642 ? -14.362 23.894 -16.354 1.00 86.75 642 LEU A CA 1
ATOM 5248 C C . LEU A 1 642 ? -15.458 24.927 -16.045 1.00 86.75 642 LEU A C 1
ATOM 5250 O O . LEU A 1 642 ? -15.191 26.127 -16.088 1.00 86.75 642 LEU A O 1
ATOM 5254 N N . TYR A 1 643 ? -16.668 24.462 -15.730 1.00 82.81 643 TYR A N 1
ATOM 5255 C CA . TYR A 1 643 ? -17.851 25.295 -15.492 1.00 82.81 643 TYR A CA 1
ATOM 5256 C C . TYR A 1 643 ? -18.317 25.333 -14.024 1.00 82.81 643 TYR A C 1
ATOM 5258 O O . TYR A 1 643 ? -19.353 25.930 -13.742 1.00 82.81 643 TYR A O 1
ATOM 5266 N N . GLY A 1 644 ? -17.558 24.730 -13.101 1.00 81.19 644 GLY A N 1
ATOM 5267 C CA . GLY A 1 644 ? -17.999 24.502 -11.720 1.00 81.19 644 GLY A CA 1
ATOM 5268 C C . GLY A 1 644 ? -18.872 23.253 -11.566 1.00 81.19 644 GLY A C 1
ATOM 5269 O O . GLY A 1 644 ? -19.040 22.473 -12.503 1.00 81.19 644 GLY A O 1
ATOM 5270 N N . CYS A 1 645 ? -19.427 23.067 -10.371 1.00 80.25 645 CYS A N 1
ATOM 5271 C CA . CYS A 1 645 ? -20.432 22.060 -10.037 1.00 80.25 645 CYS A CA 1
ATOM 5272 C C . CYS A 1 645 ? -21.759 22.762 -9.712 1.00 80.25 645 CYS A C 1
ATOM 5274 O O . CYS A 1 645 ? -22.098 22.959 -8.544 1.00 80.25 645 CYS A O 1
ATOM 5276 N N . LEU A 1 646 ? -22.498 23.166 -10.750 1.00 70.38 646 LEU A N 1
ATOM 5277 C CA . LEU A 1 646 ? -23.732 23.952 -10.629 1.00 70.38 646 LEU A CA 1
ATOM 5278 C C . LEU A 1 646 ? -24.950 23.061 -10.310 1.00 70.38 646 LEU A C 1
ATOM 5280 O O . LEU A 1 646 ? -25.768 22.737 -11.175 1.00 70.38 646 LEU A O 1
ATOM 5284 N N . SER A 1 647 ? -25.038 22.631 -9.050 1.00 60.09 647 SER A N 1
ATOM 5285 C CA . SER A 1 647 ? -26.104 21.766 -8.516 1.00 60.09 647 SER A CA 1
ATOM 5286 C C . SER A 1 647 ? -26.839 22.438 -7.354 1.00 60.09 647 SER A C 1
ATOM 5288 O O . SER A 1 647 ? -26.256 23.231 -6.615 1.00 60.09 647 SER A O 1
ATOM 5290 N N . LEU A 1 648 ? -28.124 22.123 -7.190 1.00 53.88 648 LEU A N 1
ATOM 5291 C CA . LEU A 1 648 ? -29.036 22.796 -6.260 1.00 53.88 648 LEU A CA 1
ATOM 5292 C C . LEU A 1 648 ? -29.763 21.801 -5.343 1.00 53.88 648 LEU A C 1
ATOM 5294 O O . LEU A 1 648 ? -29.995 20.658 -5.724 1.00 53.88 648 LEU A O 1
ATOM 5298 N N . ALA A 1 649 ? -30.169 22.253 -4.153 1.00 46.62 649 ALA A N 1
ATOM 5299 C CA . ALA A 1 649 ? -31.049 21.513 -3.248 1.00 46.62 649 ALA A CA 1
ATOM 5300 C C . ALA A 1 649 ? -32.329 22.311 -2.937 1.00 46.62 649 ALA A C 1
ATOM 5302 O O . ALA A 1 649 ? -32.253 23.482 -2.564 1.00 46.62 649 ALA A O 1
ATOM 5303 N N . LEU A 1 650 ? -33.499 21.671 -3.072 1.00 41.41 650 LEU A N 1
ATOM 5304 C CA . LEU A 1 650 ? -34.805 22.288 -2.794 1.00 41.41 650 LEU A CA 1
ATOM 5305 C C . LEU A 1 650 ? -35.165 22.324 -1.297 1.00 41.41 650 LEU A C 1
ATOM 5307 O O . LEU A 1 650 ? -34.656 21.553 -0.481 1.00 41.41 650 LEU A O 1
ATOM 5311 N N . TRP A 1 651 ? -36.053 23.262 -0.958 1.00 43.44 651 TRP A N 1
ATOM 5312 C CA . TRP A 1 651 ? -36.184 23.859 0.375 1.00 43.44 651 TRP A CA 1
ATOM 5313 C C . TRP A 1 651 ? -37.178 23.178 1.332 1.00 43.44 651 TRP A C 1
ATOM 5315 O O . TRP A 1 651 ? -38.094 22.463 0.923 1.00 43.44 651 TRP A O 1
ATOM 5325 N N . SER A 1 652 ? -37.049 23.483 2.627 1.00 35.75 652 SER A N 1
ATOM 5326 C CA . SER A 1 652 ? -37.969 23.070 3.695 1.00 35.75 652 SER A CA 1
ATOM 5327 C C . SER A 1 652 ? -39.051 24.126 3.988 1.00 35.75 652 SER A C 1
ATOM 5329 O O . SER A 1 652 ? -39.096 24.680 5.079 1.00 35.75 652 SER A O 1
ATOM 5331 N N . GLY A 1 653 ? -39.909 24.374 2.992 1.00 30.70 653 GLY A N 1
ATOM 5332 C CA . GLY A 1 653 ? -41.277 24.914 3.098 1.00 30.70 653 GLY A CA 1
ATOM 5333 C C . GLY A 1 653 ? -41.567 26.179 3.928 1.00 30.70 653 GLY A C 1
ATOM 5334 O O . GLY A 1 653 ? -41.737 26.087 5.134 1.00 30.70 653 GLY A O 1
ATOM 5335 N N . TYR A 1 654 ? -41.817 27.303 3.244 1.00 28.45 654 TYR A N 1
ATOM 5336 C CA . TYR A 1 654 ? -42.845 28.334 3.515 1.00 28.45 654 TYR A CA 1
ATOM 5337 C C . TYR A 1 654 ? -42.869 29.322 2.326 1.00 28.45 654 TYR A C 1
ATOM 5339 O O . TYR A 1 654 ? -41.922 29.348 1.544 1.00 28.45 654 TYR A O 1
ATOM 5347 N N . SER A 1 655 ? -43.952 30.089 2.129 1.00 29.88 655 SER A N 1
ATOM 5348 C CA . SER A 1 655 ? -44.184 30.849 0.882 1.00 29.88 655 SER A CA 1
ATOM 5349 C C . SER A 1 655 ? -44.660 32.294 1.080 1.00 29.88 655 SER A C 1
ATOM 5351 O O . SER A 1 655 ? -45.687 32.512 1.724 1.00 29.88 655 SER A O 1
ATOM 5353 N N . VAL A 1 656 ? -44.011 33.247 0.400 1.00 25.03 656 VAL A N 1
ATOM 5354 C CA . VAL A 1 656 ? -44.545 34.571 -0.005 1.00 25.03 656 VAL A CA 1
ATOM 5355 C C . VAL A 1 656 ? -44.007 34.876 -1.422 1.00 25.03 656 VAL A C 1
ATOM 5357 O O . VAL A 1 656 ? -43.101 34.190 -1.886 1.00 25.03 656 VAL A O 1
ATOM 5360 N N . ALA A 1 657 ? -44.586 35.837 -2.150 1.00 23.64 657 ALA A N 1
ATOM 5361 C CA . ALA A 1 657 ? -44.294 36.111 -3.566 1.00 23.64 657 ALA A CA 1
ATOM 5362 C C . ALA A 1 657 ? -43.863 37.575 -3.844 1.00 23.64 657 ALA A C 1
ATOM 5364 O O . ALA A 1 657 ? -43.882 38.398 -2.934 1.00 23.64 657 ALA A O 1
ATOM 5365 N N . TRP A 1 658 ? -43.615 37.869 -5.137 1.00 22.95 658 TRP A N 1
ATOM 5366 C CA . TRP A 1 658 ? -43.543 39.175 -5.848 1.00 22.95 658 TRP A CA 1
ATOM 5367 C C . TRP A 1 658 ? -42.177 39.801 -6.254 1.00 22.95 658 TRP A C 1
ATOM 5369 O O . TRP A 1 658 ? -41.510 40.461 -5.473 1.00 22.95 658 TRP A O 1
ATOM 5379 N N . CYS A 1 659 ? -41.918 39.724 -7.573 1.00 21.36 659 CYS A N 1
ATOM 5380 C CA . CYS A 1 659 ? -41.441 40.769 -8.509 1.00 21.36 659 CYS A CA 1
ATOM 5381 C C . CYS A 1 659 ? -40.153 41.600 -8.273 1.00 21.36 659 CYS A C 1
ATOM 5383 O O . CYS A 1 659 ? -40.105 42.485 -7.425 1.00 21.36 659 CYS A O 1
ATOM 5385 N N . GLY A 1 660 ? -39.223 41.515 -9.240 1.00 22.20 660 GLY A N 1
ATOM 5386 C CA . GLY A 1 660 ? -38.197 42.535 -9.538 1.00 22.20 660 GLY A CA 1
ATOM 5387 C C . GLY A 1 660 ? -37.331 42.163 -10.766 1.00 22.20 660 GLY A C 1
ATOM 5388 O O . GLY A 1 660 ? -37.035 40.981 -10.928 1.00 22.20 660 GLY A O 1
ATOM 5389 N N . PRO A 1 661 ? -36.951 43.098 -11.668 1.00 27.80 661 PRO A N 1
ATOM 5390 C CA . PRO A 1 661 ? -36.193 42.780 -12.887 1.00 27.80 661 PRO A CA 1
ATOM 5391 C C . PRO A 1 661 ? -34.660 42.860 -12.726 1.00 27.80 661 PRO A C 1
ATOM 5393 O O . PRO A 1 661 ? -34.136 43.568 -11.869 1.00 27.80 661 PRO A O 1
ATOM 5396 N N . ALA A 1 662 ? -33.939 42.174 -13.617 1.00 27.52 662 ALA A N 1
ATOM 5397 C CA . ALA A 1 662 ? -32.474 42.159 -13.688 1.00 27.52 662 ALA A CA 1
ATOM 5398 C C . ALA A 1 662 ? -31.861 43.415 -14.349 1.00 27.52 662 ALA A C 1
ATOM 5400 O O . ALA A 1 662 ? -32.527 44.101 -15.128 1.00 27.52 662 ALA A O 1
ATOM 5401 N N . PRO A 1 663 ? -30.546 43.634 -14.156 1.00 27.27 663 PRO A N 1
ATOM 5402 C CA . PRO A 1 663 ? -29.699 44.233 -15.188 1.00 27.27 663 PRO A CA 1
ATOM 5403 C C . PRO A 1 663 ? -28.462 43.381 -15.542 1.00 27.27 663 PRO A C 1
ATOM 5405 O O . PRO A 1 663 ? -27.903 42.658 -14.721 1.00 27.27 663 PRO A O 1
ATOM 5408 N N . THR A 1 664 ? -28.002 43.510 -16.787 1.00 26.45 664 THR A N 1
ATOM 5409 C CA . THR A 1 664 ? -26.826 42.825 -17.355 1.00 26.45 664 THR A CA 1
ATOM 5410 C C . THR A 1 664 ? -25.566 43.696 -17.361 1.00 26.45 664 THR A C 1
ATOM 5412 O O . THR A 1 664 ? -25.641 44.839 -17.805 1.00 26.45 664 THR A O 1
ATOM 5415 N N . LEU A 1 665 ? -24.402 43.124 -17.029 1.00 22.19 665 LEU A N 1
ATOM 5416 C CA . LEU A 1 665 ? -23.056 43.550 -17.471 1.00 22.19 665 LEU A CA 1
ATOM 5417 C C . LEU A 1 665 ? -22.091 42.373 -17.194 1.00 22.19 665 LEU A C 1
ATOM 5419 O O . LEU A 1 665 ? -21.948 41.975 -16.046 1.00 22.19 665 LEU A O 1
ATOM 5423 N N . VAL A 1 666 ? -21.570 41.611 -18.164 1.00 23.70 666 VAL A N 1
ATOM 5424 C CA . VAL A 1 666 ? -20.760 41.936 -19.363 1.00 23.70 666 VAL A CA 1
ATOM 5425 C C . VAL A 1 666 ? -19.306 42.305 -19.018 1.00 23.70 666 VAL A C 1
ATOM 5427 O O . VAL A 1 666 ? -18.992 43.441 -18.694 1.00 23.70 666 VAL A O 1
ATOM 5430 N N . SER A 1 667 ? -18.454 41.275 -19.122 1.00 25.75 667 SER A N 1
ATOM 5431 C CA . SER A 1 667 ? -17.003 41.232 -19.396 1.00 25.75 667 SER A CA 1
ATOM 5432 C C . SER A 1 667 ? -16.106 42.459 -19.160 1.00 25.75 667 SER A C 1
ATOM 5434 O O . SER A 1 667 ? -16.292 43.498 -19.789 1.00 25.75 667 SER A O 1
ATOM 5436 N N . ASN A 1 668 ? -14.939 42.214 -18.546 1.00 24.98 668 ASN A N 1
ATOM 5437 C CA . ASN A 1 668 ? -13.665 42.555 -19.201 1.00 24.98 668 ASN A CA 1
ATOM 5438 C C . ASN A 1 668 ? -12.456 41.774 -18.655 1.00 24.98 668 ASN A C 1
ATOM 5440 O O . ASN A 1 668 ? -12.332 41.611 -17.445 1.00 24.98 668 ASN A O 1
ATOM 5444 N N . ASN A 1 669 ? -11.585 41.337 -19.582 1.00 25.06 669 ASN A N 1
ATOM 5445 C CA . ASN A 1 669 ? -10.116 41.169 -19.496 1.00 25.06 669 ASN A CA 1
ATOM 5446 C C . ASN A 1 669 ? -9.622 39.974 -20.331 1.00 25.06 669 ASN A C 1
ATOM 5448 O O . ASN A 1 669 ? -9.411 38.878 -19.821 1.00 25.06 669 ASN A O 1
ATOM 5452 N N . PHE A 1 670 ? -9.393 40.201 -21.631 1.00 31.14 670 PHE A N 1
ATOM 5453 C CA . PHE A 1 670 ? -8.814 39.195 -22.533 1.00 31.14 670 PHE A CA 1
ATOM 5454 C C . PHE A 1 670 ? -7.811 39.812 -23.528 1.00 31.14 670 PHE A C 1
ATOM 5456 O O . PHE A 1 670 ? -8.001 39.762 -24.741 1.00 31.14 670 PHE A O 1
ATOM 5463 N N . GLN A 1 671 ? -6.727 40.417 -23.026 1.00 31.47 671 GLN A N 1
ATOM 5464 C CA . GLN A 1 671 ? -5.662 40.996 -23.864 1.00 31.47 671 GLN A CA 1
ATOM 5465 C C . GLN A 1 671 ? -4.288 40.993 -23.162 1.00 31.47 671 GLN A C 1
ATOM 5467 O O . GLN A 1 671 ? -3.917 41.971 -22.529 1.00 31.47 671 GLN A O 1
ATOM 5472 N N . PHE A 1 672 ? -3.503 39.911 -23.312 1.00 29.84 672 PHE A N 1
ATOM 5473 C CA . PHE A 1 672 ? -2.024 40.002 -23.233 1.00 29.84 672 PHE A CA 1
ATOM 5474 C C . PHE A 1 672 ? -1.218 38.858 -23.900 1.00 29.84 672 PHE A C 1
ATOM 5476 O O . PHE A 1 672 ? 0.003 38.941 -23.987 1.00 29.84 672 PHE A O 1
ATOM 5483 N N . LEU A 1 673 ? -1.852 37.797 -24.424 1.00 30.59 673 LEU A N 1
ATOM 5484 C CA . LEU A 1 673 ? -1.149 36.620 -24.985 1.00 30.59 673 LEU A CA 1
ATOM 5485 C C . LEU A 1 673 ? -1.327 36.408 -26.504 1.00 30.59 673 LEU A C 1
ATOM 5487 O O . LEU A 1 673 ? -1.276 35.285 -26.997 1.00 30.59 673 LEU A O 1
ATOM 5491 N N . ALA A 1 674 ? -1.474 37.497 -27.264 1.00 30.42 674 ALA A N 1
ATOM 5492 C CA . ALA A 1 674 ? -1.427 37.477 -28.735 1.00 30.42 674 ALA A CA 1
ATOM 5493 C C . ALA A 1 674 ? -0.083 37.969 -29.326 1.00 30.42 674 ALA A C 1
ATOM 5495 O O . ALA A 1 674 ? 0.218 37.693 -30.482 1.00 30.42 674 ALA A O 1
ATOM 5496 N N . ALA A 1 675 ? 0.744 38.675 -28.544 1.00 30.84 675 ALA A N 1
ATOM 5497 C CA . ALA A 1 675 ? 1.871 39.466 -29.059 1.00 30.84 675 ALA A CA 1
ATOM 5498 C C . ALA A 1 675 ? 3.214 38.715 -29.219 1.00 30.84 675 ALA A C 1
ATOM 5500 O O . ALA A 1 675 ? 4.171 39.282 -29.742 1.00 30.84 675 ALA A O 1
ATOM 5501 N N . VAL A 1 676 ? 3.316 37.458 -28.766 1.00 35.09 676 VAL A N 1
ATOM 5502 C CA . VAL A 1 676 ? 4.591 36.702 -28.745 1.00 35.09 676 VAL A CA 1
ATOM 5503 C C . VAL A 1 676 ? 4.689 35.665 -29.876 1.00 35.09 676 VAL A C 1
ATOM 5505 O O . VAL A 1 676 ? 5.786 35.359 -30.337 1.00 35.09 676 VAL A O 1
ATOM 5508 N N . ALA A 1 677 ? 3.557 35.169 -30.390 1.00 34.91 677 ALA A N 1
ATOM 5509 C CA . ALA A 1 677 ? 3.536 34.111 -31.406 1.00 34.91 677 ALA A CA 1
ATOM 5510 C C . ALA A 1 677 ? 4.012 34.569 -32.803 1.00 34.91 677 ALA A C 1
ATOM 5512 O O . ALA A 1 677 ? 4.682 33.809 -33.497 1.00 34.91 677 ALA A O 1
ATOM 5513 N N . ASP A 1 678 ? 3.733 35.815 -33.209 1.00 30.02 678 ASP A N 1
ATOM 5514 C CA . ASP A 1 678 ? 4.087 36.327 -34.550 1.00 30.02 678 ASP A CA 1
ATOM 5515 C C . ASP A 1 678 ? 5.582 36.689 -34.705 1.00 30.02 678 ASP A C 1
ATOM 5517 O O . ASP A 1 678 ? 6.080 36.851 -35.819 1.00 30.02 678 ASP A O 1
ATOM 5521 N N . ARG A 1 679 ? 6.342 36.780 -33.601 1.00 32.38 679 ARG A N 1
ATOM 5522 C CA . ARG A 1 679 ? 7.784 37.099 -33.647 1.00 32.38 679 ARG A CA 1
ATOM 5523 C C . ARG A 1 679 ? 8.703 35.891 -33.819 1.00 32.38 679 ARG A C 1
ATOM 5525 O O . ARG A 1 679 ? 9.796 36.069 -34.344 1.00 32.38 679 ARG A O 1
ATOM 5532 N N . LEU A 1 680 ? 8.290 34.685 -33.417 1.00 32.94 680 LEU A N 1
ATOM 5533 C CA . LEU A 1 680 ? 9.149 33.493 -33.522 1.00 32.94 680 LEU A CA 1
ATOM 5534 C C . LEU A 1 680 ? 9.051 32.794 -34.890 1.00 32.94 680 LEU A C 1
ATOM 5536 O O . LEU A 1 680 ? 10.020 32.199 -35.353 1.00 32.94 680 LEU A O 1
ATOM 5540 N N . VAL A 1 681 ? 7.901 32.896 -35.564 1.00 37.59 681 VAL A N 1
ATOM 5541 C CA . VAL A 1 681 ? 7.627 32.191 -36.834 1.00 37.59 681 VAL A CA 1
ATOM 5542 C C . VAL A 1 681 ? 8.345 32.831 -38.036 1.00 37.59 681 VAL A C 1
ATOM 5544 O O . VAL A 1 681 ? 8.614 32.157 -39.028 1.00 37.59 681 VAL A O 1
ATOM 5547 N N . ARG A 1 682 ? 8.717 34.116 -37.952 1.00 30.69 682 ARG A N 1
ATOM 5548 C CA . ARG A 1 682 ? 9.285 34.885 -39.078 1.00 30.69 682 ARG A CA 1
ATOM 5549 C C . ARG A 1 682 ? 10.803 34.745 -39.278 1.00 30.69 682 ARG A C 1
ATOM 5551 O O . ARG A 1 682 ? 11.310 35.267 -40.264 1.00 30.69 682 ARG A O 1
ATOM 5558 N N . SER A 1 683 ? 11.513 34.033 -38.398 1.00 31.44 683 SER A N 1
ATOM 5559 C CA . SER A 1 683 ? 12.989 33.942 -38.427 1.00 31.44 683 SER A CA 1
ATOM 5560 C C . SER A 1 683 ? 13.552 32.563 -38.801 1.00 31.44 683 SER A C 1
ATOM 5562 O O . SER A 1 683 ? 14.765 32.388 -38.785 1.00 31.44 683 SER A O 1
ATOM 5564 N N . ILE A 1 684 ? 12.699 31.575 -39.107 1.00 32.53 684 ILE A N 1
ATOM 5565 C CA . ILE A 1 684 ? 13.114 30.178 -39.380 1.00 32.53 684 ILE A CA 1
ATOM 5566 C C . ILE A 1 684 ? 12.683 29.694 -40.788 1.00 32.53 684 ILE A C 1
ATOM 5568 O O . ILE A 1 684 ? 13.102 28.632 -41.238 1.00 32.53 684 ILE A O 1
ATOM 5572 N N . LEU A 1 685 ? 11.907 30.488 -41.541 1.00 28.67 685 LEU A N 1
ATOM 5573 C CA . LEU A 1 685 ? 11.346 30.110 -42.851 1.00 28.67 685 LEU A CA 1
ATOM 5574 C C . LEU A 1 685 ? 11.882 30.944 -44.031 1.00 28.67 685 LEU A C 1
ATOM 5576 O O . LEU A 1 685 ? 11.117 31.538 -44.788 1.00 28.67 685 LEU A O 1
ATOM 5580 N N . THR A 1 686 ? 13.202 30.937 -44.229 1.00 27.88 686 THR A N 1
ATOM 5581 C CA . THR A 1 686 ? 13.856 31.430 -45.461 1.00 27.88 686 THR A CA 1
ATOM 5582 C C . THR A 1 686 ? 15.016 30.534 -45.911 1.00 27.88 686 THR A C 1
ATOM 5584 O O . THR A 1 686 ? 16.159 30.971 -46.020 1.00 27.88 686 THR A O 1
ATOM 5587 N N . CYS A 1 687 ? 14.721 29.268 -46.228 1.00 26.62 687 CYS A N 1
ATOM 5588 C CA . CYS A 1 687 ? 15.527 28.478 -47.166 1.00 26.62 687 CYS A CA 1
ATOM 5589 C C . CYS A 1 687 ? 14.740 27.280 -47.730 1.00 26.62 687 CYS A C 1
ATOM 5591 O O . CYS A 1 687 ? 13.841 26.765 -47.074 1.00 26.62 687 CYS A O 1
ATOM 5593 N N . VAL A 1 688 ? 15.119 26.833 -48.933 1.00 26.08 688 VAL A N 1
ATOM 5594 C CA . VAL A 1 688 ? 14.567 25.673 -49.671 1.00 26.08 688 VAL A CA 1
ATOM 5595 C C . VAL A 1 688 ? 13.066 25.754 -50.003 1.00 26.08 688 VAL A C 1
ATOM 5597 O O . VAL A 1 688 ? 12.221 25.107 -49.393 1.00 26.08 688 VAL A O 1
ATOM 5600 N N . ALA A 1 689 ? 12.755 26.465 -51.089 1.00 23.02 689 ALA A N 1
ATOM 5601 C CA . ALA A 1 689 ? 11.526 26.268 -51.857 1.00 23.02 689 ALA A CA 1
ATOM 5602 C C . ALA A 1 689 ? 11.848 26.280 -53.362 1.00 23.02 689 ALA A C 1
ATOM 5604 O O . ALA A 1 689 ? 11.956 27.350 -53.955 1.00 23.02 689 ALA A O 1
ATOM 5605 N N . ALA A 1 690 ? 12.026 25.102 -53.977 1.00 23.73 690 ALA A N 1
ATOM 5606 C CA . ALA A 1 690 ? 12.080 24.943 -55.434 1.00 23.73 690 ALA A CA 1
ATOM 5607 C C . ALA A 1 690 ? 11.922 23.472 -55.885 1.00 23.73 690 ALA A C 1
ATOM 5609 O O . ALA A 1 690 ? 12.787 22.652 -55.602 1.00 23.73 690 ALA A O 1
ATOM 5610 N N . HIS A 1 691 ? 10.874 23.240 -56.693 1.00 26.50 691 HIS A N 1
ATOM 5611 C CA . HIS A 1 691 ? 10.626 22.143 -57.660 1.00 26.50 691 HIS A CA 1
ATOM 5612 C C . HIS A 1 691 ? 9.635 21.019 -57.287 1.00 26.50 691 HIS A C 1
ATOM 5614 O O . HIS A 1 691 ? 9.957 20.060 -56.598 1.00 26.50 691 HIS A O 1
ATOM 5620 N N . ASN A 1 692 ? 8.411 21.168 -57.814 1.00 23.67 692 ASN A N 1
ATOM 5621 C CA . ASN A 1 692 ? 7.824 20.399 -58.930 1.00 23.67 692 ASN A CA 1
ATOM 5622 C C . ASN A 1 692 ? 8.155 18.895 -59.101 1.00 23.67 692 ASN A C 1
ATOM 5624 O O . ASN A 1 692 ? 9.320 18.530 -59.034 1.00 23.67 692 ASN A O 1
ATOM 5628 N N . VAL A 1 693 ? 7.260 18.014 -59.584 1.00 23.27 693 VAL A N 1
ATOM 5629 C CA . VAL A 1 693 ? 5.771 17.890 -59.677 1.00 23.27 693 VAL A CA 1
ATOM 5630 C C . VAL A 1 693 ? 5.484 16.632 -60.544 1.00 23.27 693 VAL A C 1
ATOM 5632 O O . VAL A 1 693 ? 6.369 16.229 -61.291 1.00 23.27 693 VAL A O 1
ATOM 5635 N N . GLN A 1 694 ? 4.257 16.074 -60.509 1.00 23.30 694 GLN A N 1
ATOM 5636 C CA . GLN A 1 694 ? 3.737 15.009 -61.411 1.00 23.30 694 GLN A CA 1
ATOM 5637 C C . GLN A 1 694 ? 4.366 13.591 -61.281 1.00 23.30 694 GLN A C 1
ATOM 5639 O O . GLN A 1 694 ? 5.508 13.452 -60.865 1.00 23.30 694 GLN A O 1
ATOM 5644 N N . VAL A 1 695 ? 3.703 12.485 -61.671 1.00 23.59 695 VAL A N 1
ATOM 5645 C CA . VAL A 1 695 ? 2.272 12.064 -61.594 1.00 23.59 695 VAL A CA 1
ATOM 5646 C C . VAL A 1 695 ? 2.174 10.577 -61.997 1.00 23.59 695 VAL A C 1
ATOM 5648 O O . VAL A 1 695 ? 3.077 10.093 -62.672 1.00 23.59 695 VAL A O 1
ATOM 5651 N N . ALA A 1 696 ? 1.047 9.919 -61.675 1.00 22.98 696 ALA A N 1
ATOM 5652 C CA . ALA A 1 696 ? 0.627 8.597 -62.182 1.00 22.98 696 ALA A CA 1
ATOM 5653 C C . ALA A 1 696 ? 1.494 7.384 -61.760 1.00 22.98 696 ALA A C 1
ATOM 5655 O O . ALA A 1 696 ? 2.638 7.537 -61.351 1.00 22.98 696 ALA A O 1
ATOM 5656 N N . GLN A 1 697 ? 1.061 6.128 -61.916 1.00 22.56 697 GLN A N 1
ATOM 5657 C CA . GLN A 1 697 ? -0.221 5.409 -61.714 1.00 22.56 697 GLN A CA 1
ATOM 5658 C C . GLN A 1 697 ? -0.024 3.998 -62.318 1.00 22.56 697 GLN A C 1
ATOM 5660 O O . GLN A 1 697 ? 0.753 3.862 -63.258 1.00 22.56 697 GLN A O 1
ATOM 5665 N N . ASN A 1 698 ? -0.805 3.014 -61.854 1.00 23.84 698 ASN A N 1
ATOM 5666 C CA . ASN A 1 698 ? -1.093 1.731 -62.528 1.00 23.84 698 ASN A CA 1
ATOM 5667 C C . ASN A 1 698 ? 0.066 0.695 -62.665 1.00 23.84 698 ASN A C 1
ATOM 5669 O O . ASN A 1 698 ? 1.228 1.062 -62.763 1.00 23.84 698 ASN A O 1
ATOM 5673 N N . GLU A 1 699 ? -0.159 -0.632 -62.695 1.00 24.25 699 GLU A N 1
ATOM 5674 C CA . GLU A 1 699 ? -1.266 -1.493 -62.201 1.00 24.25 699 GLU A CA 1
ATOM 5675 C C . GLU A 1 699 ? -0.857 -2.998 -62.239 1.00 24.25 699 GLU A C 1
ATOM 5677 O O . GLU A 1 699 ? 0.092 -3.354 -62.926 1.00 24.25 699 GLU A O 1
ATOM 5682 N N . PHE A 1 700 ? -1.653 -3.859 -61.578 1.00 22.14 700 PHE A N 1
ATOM 5683 C CA . PHE A 1 700 ? -1.936 -5.287 -61.890 1.00 22.14 700 PHE A CA 1
ATOM 5684 C C . PHE A 1 700 ? -0.866 -6.417 -61.783 1.00 22.14 700 PHE A C 1
ATOM 5686 O O . PHE A 1 700 ? 0.214 -6.352 -62.345 1.00 22.14 700 PHE A O 1
ATOM 5693 N N . HIS A 1 701 ? -1.304 -7.507 -61.113 1.00 23.61 701 HIS A N 1
ATOM 5694 C CA . HIS A 1 701 ? -1.221 -8.967 -61.415 1.00 23.61 701 HIS A CA 1
ATOM 5695 C C . HIS A 1 701 ? 0.031 -9.658 -62.043 1.00 23.61 701 HIS A C 1
ATOM 5697 O O . HIS A 1 701 ? 0.795 -9.059 -62.779 1.00 23.61 701 HIS A O 1
ATOM 5703 N N . ALA A 1 702 ? 0.232 -10.989 -61.936 1.00 23.41 702 ALA A N 1
ATOM 5704 C CA . ALA A 1 702 ? -0.159 -12.010 -60.937 1.00 23.41 702 ALA A CA 1
ATOM 5705 C C . ALA A 1 702 ? 0.479 -13.398 -61.254 1.00 23.41 702 ALA A C 1
ATOM 5707 O O . ALA A 1 702 ? 0.497 -13.807 -62.407 1.00 23.41 702 ALA A O 1
ATOM 5708 N N . ALA A 1 703 ? 0.822 -14.158 -60.201 1.00 24.41 703 ALA A N 1
ATOM 5709 C CA . ALA A 1 703 ? 0.777 -15.635 -60.097 1.00 24.41 703 ALA A CA 1
ATOM 5710 C C . ALA A 1 703 ? 1.671 -16.576 -60.970 1.00 24.41 703 ALA A C 1
ATOM 5712 O O . ALA A 1 703 ? 2.265 -16.217 -61.976 1.00 24.41 703 ALA A O 1
ATOM 5713 N N . THR A 1 704 ? 1.645 -17.855 -60.552 1.00 23.52 704 THR A N 1
ATOM 5714 C CA . THR A 1 704 ? 2.035 -19.126 -61.222 1.00 23.52 704 THR A CA 1
ATOM 5715 C C . THR A 1 704 ? 3.496 -19.637 -61.218 1.00 23.52 704 THR A C 1
ATOM 5717 O O . THR A 1 704 ? 4.440 -18.986 -61.646 1.00 23.52 704 THR A O 1
ATOM 5720 N N . GLN A 1 705 ? 3.620 -20.886 -60.733 1.00 24.44 705 GLN A N 1
ATOM 5721 C CA . GLN A 1 705 ? 4.696 -21.887 -60.930 1.00 24.44 705 GLN A CA 1
ATOM 5722 C C . GLN A 1 705 ? 4.354 -22.733 -62.219 1.00 24.44 705 GLN A C 1
ATOM 5724 O O . GLN A 1 705 ? 3.595 -22.172 -63.013 1.00 24.44 705 GLN A O 1
ATOM 5729 N N . PRO A 1 706 ? 4.725 -24.034 -62.483 1.00 39.72 706 PRO A N 1
ATOM 5730 C CA . PRO A 1 706 ? 5.461 -25.061 -61.697 1.00 39.72 706 PRO A CA 1
ATOM 5731 C C . PRO A 1 706 ? 6.355 -26.105 -62.451 1.00 39.72 706 PRO A C 1
ATOM 5733 O O . PRO A 1 706 ? 6.487 -26.098 -63.669 1.00 39.72 706 PRO A O 1
ATOM 5736 N N . GLN A 1 707 ? 6.833 -27.101 -61.673 1.00 24.80 707 GLN A N 1
ATOM 5737 C CA . GLN A 1 707 ? 7.399 -28.430 -62.040 1.00 24.80 707 GLN A CA 1
ATOM 5738 C C . GLN A 1 707 ? 8.909 -28.473 -62.413 1.00 24.80 707 GLN A C 1
ATOM 5740 O O . GLN A 1 707 ? 9.473 -27.453 -62.779 1.00 24.80 707 GLN A O 1
ATOM 5745 N N . SER A 1 708 ? 9.648 -29.597 -62.275 1.00 23.39 708 SER A N 1
ATOM 5746 C CA . SER A 1 708 ? 9.249 -31.017 -62.087 1.00 23.39 708 SER A CA 1
ATOM 5747 C C . SER A 1 708 ? 10.285 -31.931 -61.371 1.00 23.39 708 SER A C 1
ATOM 5749 O O . SER A 1 708 ? 11.458 -31.797 -61.682 1.00 23.39 708 SER A O 1
ATOM 5751 N N . LYS A 1 709 ? 9.803 -32.918 -60.569 1.00 23.30 709 LYS A N 1
ATOM 5752 C CA . LYS A 1 709 ? 10.144 -34.388 -60.468 1.00 23.30 709 LYS A CA 1
ATOM 5753 C C . LYS A 1 709 ? 11.640 -34.865 -60.403 1.00 23.30 709 LYS A C 1
ATOM 5755 O O . LYS A 1 709 ? 12.513 -34.189 -60.908 1.00 23.30 709 LYS A O 1
ATOM 5760 N N . CYS A 1 710 ? 12.037 -36.038 -59.858 1.00 21.94 710 CYS A N 1
ATOM 5761 C CA . CYS A 1 710 ? 11.336 -37.305 -59.530 1.00 21.94 710 CYS A CA 1
ATOM 5762 C C . CYS A 1 710 ? 12.093 -38.224 -58.501 1.00 21.94 710 CYS A C 1
ATOM 5764 O O . CYS A 1 710 ? 13.299 -38.092 -58.367 1.00 21.94 710 CYS A O 1
ATOM 5766 N N . SER A 1 711 ? 11.364 -39.163 -57.853 1.00 22.16 711 SER A N 1
ATOM 5767 C CA . SER A 1 711 ? 11.674 -40.545 -57.327 1.00 22.16 711 SER A CA 1
ATOM 5768 C C . SER A 1 711 ? 13.112 -41.138 -57.169 1.00 22.16 711 SER A C 1
ATOM 5770 O O . SER A 1 711 ? 13.946 -40.866 -58.021 1.00 22.16 711 SER A O 1
ATOM 5772 N N . ALA A 1 712 ? 13.427 -42.142 -56.304 1.00 23.42 712 ALA A N 1
ATOM 5773 C CA . ALA A 1 712 ? 12.781 -42.775 -55.112 1.00 23.42 712 ALA A CA 1
ATOM 5774 C C . ALA A 1 712 ? 13.593 -43.982 -54.500 1.00 23.42 712 ALA A C 1
ATOM 5776 O O . ALA A 1 712 ? 14.164 -44.758 -55.256 1.00 23.42 712 ALA A O 1
ATOM 5777 N N . SER A 1 713 ? 13.440 -44.250 -53.181 1.00 22.25 713 SER A N 1
ATOM 5778 C CA . SER A 1 713 ? 13.416 -45.576 -52.462 1.00 22.25 713 SER A CA 1
ATOM 5779 C C . SER A 1 713 ? 14.641 -46.541 -52.319 1.00 22.25 713 SER A C 1
ATOM 5781 O O . SER A 1 713 ? 15.476 -46.625 -53.208 1.00 22.25 713 SER A O 1
ATOM 5783 N N . TRP A 1 714 ? 14.606 -47.365 -51.237 1.00 22.33 714 TRP A N 1
ATOM 5784 C CA . TRP A 1 714 ? 15.486 -48.504 -50.803 1.00 22.33 714 TRP A CA 1
ATOM 5785 C C . TRP A 1 714 ? 16.908 -48.159 -50.269 1.00 22.33 714 TRP A C 1
ATOM 5787 O O . TRP A 1 714 ? 17.501 -47.191 -50.726 1.00 22.33 714 TRP A O 1
ATOM 5797 N N . GLY A 1 715 ? 17.538 -48.890 -49.320 1.00 21.20 715 GLY A N 1
ATOM 5798 C CA . GLY A 1 715 ? 17.029 -49.912 -48.373 1.00 21.20 715 GLY A CA 1
ATOM 5799 C C . GLY A 1 715 ? 18.086 -50.868 -47.735 1.00 21.20 715 GLY A C 1
ATOM 5800 O O . GLY A 1 715 ? 18.650 -51.673 -48.459 1.00 21.20 715 GLY A O 1
ATOM 5801 N N . ILE A 1 716 ? 18.232 -50.838 -46.392 1.00 22.27 716 ILE A N 1
ATOM 5802 C CA . ILE A 1 716 ? 18.495 -51.968 -45.437 1.00 22.27 716 ILE A CA 1
ATOM 5803 C C . ILE A 1 716 ? 19.848 -52.780 -45.421 1.00 22.27 716 ILE A C 1
ATOM 5805 O O . ILE A 1 716 ? 20.191 -53.471 -46.368 1.00 22.27 716 ILE A O 1
ATOM 5809 N N . GLU A 1 717 ? 20.510 -52.750 -44.238 1.00 23.70 717 GLU A N 1
ATOM 5810 C CA . GLU A 1 717 ? 21.257 -53.805 -43.467 1.00 23.70 717 GLU A CA 1
ATOM 5811 C C . GLU A 1 717 ? 22.695 -54.388 -43.737 1.00 23.70 717 GLU A C 1
ATOM 5813 O O . GLU A 1 717 ? 22.990 -54.965 -44.776 1.00 23.70 717 GLU A O 1
ATOM 5818 N N . LEU A 1 718 ? 23.478 -54.402 -42.623 1.00 24.05 718 LEU A N 1
ATOM 5819 C CA . LEU A 1 718 ? 24.218 -55.516 -41.939 1.00 24.05 718 LEU A CA 1
ATOM 5820 C C . LEU A 1 718 ? 25.699 -55.951 -42.207 1.00 24.05 718 LEU A C 1
ATOM 5822 O O . LEU A 1 718 ? 26.110 -56.189 -43.335 1.00 24.05 718 LEU A O 1
ATOM 5826 N N . LEU A 1 719 ? 26.386 -56.245 -41.067 1.00 24.44 719 LEU A N 1
ATOM 5827 C CA . LEU A 1 719 ? 27.572 -57.126 -40.807 1.00 24.44 719 LEU A CA 1
ATOM 5828 C C . LEU A 1 719 ? 28.940 -56.736 -41.447 1.00 24.44 719 LEU A C 1
ATOM 5830 O O . LEU A 1 719 ? 28.962 -56.079 -42.476 1.00 24.44 719 LEU A O 1
ATOM 5834 N N . ALA A 1 720 ? 30.146 -57.120 -40.974 1.00 25.25 720 ALA A N 1
ATOM 5835 C CA . ALA A 1 720 ? 30.743 -57.587 -39.688 1.00 25.25 720 ALA A CA 1
ATOM 5836 C C . ALA A 1 720 ? 32.314 -57.526 -39.855 1.00 25.25 720 ALA A C 1
ATOM 5838 O O . ALA A 1 720 ? 32.754 -56.879 -40.802 1.00 25.25 720 ALA A O 1
ATOM 5839 N N . GLU A 1 721 ? 33.266 -58.088 -39.079 1.00 26.08 721 GLU A N 1
ATOM 5840 C CA . GLU A 1 721 ? 33.332 -58.973 -37.890 1.00 26.08 721 GLU A CA 1
ATOM 5841 C C . GLU A 1 721 ? 34.750 -58.900 -37.228 1.00 26.08 721 GLU A C 1
ATOM 5843 O O . GLU A 1 721 ? 35.719 -58.591 -37.918 1.00 26.08 721 GLU A O 1
ATOM 5848 N N . GLY A 1 722 ? 34.901 -59.300 -35.949 1.00 23.83 722 GLY A N 1
ATOM 5849 C CA . GLY A 1 722 ? 36.160 -59.858 -35.388 1.00 23.83 722 GLY A CA 1
ATOM 5850 C C . GLY A 1 722 ? 37.165 -58.888 -34.718 1.00 23.83 722 GLY A C 1
ATOM 5851 O O . GLY A 1 722 ? 37.254 -57.730 -35.098 1.00 23.83 722 GLY A O 1
ATOM 5852 N N . LEU A 1 723 ? 37.976 -59.275 -33.712 1.00 24.73 723 LEU A N 1
ATOM 5853 C CA . LEU A 1 723 ? 38.170 -60.561 -33.002 1.00 24.73 723 LEU A CA 1
ATOM 5854 C C . LEU A 1 723 ? 38.625 -60.340 -31.526 1.00 24.73 723 LEU A C 1
ATOM 5856 O O . LEU A 1 723 ? 39.099 -59.267 -31.164 1.00 24.73 723 LEU A O 1
ATOM 5860 N N . ARG A 1 724 ? 38.495 -61.383 -30.684 1.00 22.52 724 ARG A N 1
ATOM 5861 C CA . ARG A 1 724 ? 39.066 -61.528 -29.309 1.00 22.52 724 ARG A CA 1
ATOM 5862 C C . ARG A 1 724 ? 40.470 -62.237 -29.399 1.00 22.52 724 ARG A C 1
ATOM 5864 O O . ARG A 1 724 ? 40.953 -62.287 -30.531 1.00 22.52 724 ARG A O 1
ATOM 5871 N N . PRO A 1 725 ? 41.125 -62.870 -28.372 1.00 40.44 725 PRO A N 1
ATOM 5872 C CA . PRO A 1 725 ? 40.786 -63.060 -26.938 1.00 40.44 725 PRO A CA 1
ATOM 5873 C C . PRO A 1 725 ? 41.939 -63.109 -25.874 1.00 40.44 725 PRO A C 1
ATOM 5875 O O . PRO A 1 725 ? 43.105 -63.237 -26.217 1.00 40.44 725 PRO A O 1
ATOM 5878 N N . LEU A 1 726 ? 41.530 -63.197 -24.586 1.00 25.92 726 LEU A N 1
ATOM 5879 C CA . LEU A 1 726 ? 42.224 -63.790 -23.402 1.00 25.92 726 LEU A CA 1
ATOM 5880 C C . LEU A 1 726 ? 43.540 -63.137 -22.889 1.00 25.92 726 LEU A C 1
ATOM 5882 O O . LEU A 1 726 ? 44.312 -62.584 -23.658 1.00 25.92 726 LEU A O 1
ATOM 5886 N N . GLY A 1 727 ? 43.867 -63.197 -21.587 1.00 23.62 727 GLY A N 1
ATOM 5887 C CA . GLY A 1 727 ? 43.132 -63.735 -20.422 1.00 23.62 727 GLY A CA 1
ATOM 5888 C C . GLY A 1 727 ? 43.996 -63.774 -19.139 1.00 23.62 727 GLY A C 1
ATOM 5889 O O . GLY A 1 727 ? 45.195 -63.539 -19.233 1.00 23.62 727 GLY A O 1
ATOM 5890 N N . ASP A 1 728 ? 43.382 -64.126 -17.994 1.00 24.97 728 ASP A N 1
ATOM 5891 C CA . ASP A 1 728 ? 44.007 -64.438 -16.679 1.00 24.97 728 ASP A CA 1
ATOM 5892 C C . ASP A 1 728 ? 44.819 -63.322 -15.959 1.00 24.97 728 ASP A C 1
ATOM 5894 O O . ASP A 1 728 ? 45.338 -62.403 -16.579 1.00 24.97 728 ASP A O 1
ATOM 5898 N N . SER A 1 729 ? 44.968 -63.298 -14.622 1.00 24.42 729 SER A N 1
ATOM 5899 C CA . SER A 1 729 ? 44.241 -63.983 -13.528 1.00 24.42 729 SER A CA 1
ATOM 5900 C C . SER A 1 729 ? 44.456 -63.259 -12.181 1.00 24.42 729 SER A C 1
ATOM 5902 O O . SER A 1 729 ? 45.406 -62.500 -12.038 1.00 24.42 729 SER A O 1
ATOM 5904 N N . ARG A 1 730 ? 43.601 -63.571 -11.191 1.00 24.53 730 ARG A N 1
ATOM 5905 C CA . ARG A 1 730 ? 43.769 -63.418 -9.722 1.00 24.53 730 ARG A CA 1
ATOM 5906 C C . ARG A 1 730 ? 45.137 -62.921 -9.206 1.00 24.53 730 ARG A C 1
ATOM 5908 O O . ARG A 1 730 ? 46.124 -63.626 -9.366 1.00 24.53 730 ARG A O 1
ATOM 5915 N N . GLU A 1 731 ? 45.110 -61.922 -8.322 1.00 27.30 731 GLU A N 1
ATOM 5916 C CA . GLU A 1 731 ? 45.352 -62.179 -6.890 1.00 27.30 731 GLU A CA 1
ATOM 5917 C C . GLU A 1 731 ? 44.773 -61.067 -5.997 1.00 27.30 731 GLU A C 1
ATOM 5919 O O . GLU A 1 731 ? 44.443 -59.979 -6.467 1.00 27.30 731 GLU A O 1
ATOM 5924 N N . SER A 1 732 ? 44.576 -61.373 -4.715 1.00 25.12 732 SER A N 1
ATOM 5925 C CA . SER A 1 732 ? 44.268 -60.388 -3.674 1.00 25.12 732 SER A CA 1
ATOM 5926 C C . SER A 1 732 ? 45.563 -59.901 -3.014 1.00 25.12 732 SER A C 1
ATOM 5928 O O . SER A 1 732 ? 46.611 -60.505 -3.198 1.00 25.12 732 SER A O 1
ATOM 5930 N N . TRP A 1 733 ? 45.501 -58.826 -2.228 1.00 24.41 733 TRP A N 1
ATOM 5931 C CA . TRP A 1 733 ? 45.798 -58.827 -0.784 1.00 24.41 733 TRP A CA 1
ATOM 5932 C C . TRP A 1 733 ? 45.678 -57.395 -0.239 1.00 24.41 733 TRP A C 1
ATOM 5934 O O . TRP A 1 733 ? 45.855 -56.415 -0.958 1.00 24.41 733 TRP A O 1
ATOM 5944 N N . TRP A 1 734 ? 45.309 -57.278 1.035 1.00 22.45 734 TRP A N 1
ATOM 5945 C CA . TRP A 1 734 ? 45.158 -55.994 1.726 1.00 22.45 734 TRP A CA 1
ATOM 5946 C C . TRP A 1 734 ? 46.505 -55.448 2.228 1.00 22.45 734 TRP A C 1
ATOM 5948 O O . TRP A 1 734 ? 47.474 -56.196 2.352 1.00 22.45 734 TRP A O 1
ATOM 5958 N N . SER A 1 735 ? 46.475 -54.192 2.703 1.00 22.47 735 SER A N 1
ATOM 5959 C CA . SER A 1 735 ? 47.468 -53.563 3.598 1.00 22.47 735 SER A CA 1
ATOM 5960 C C . SER A 1 735 ? 48.765 -53.055 2.921 1.00 22.47 735 SER A C 1
ATOM 5962 O O . SER A 1 735 ? 49.109 -53.496 1.834 1.00 22.47 735 SER A O 1
ATOM 5964 N N . THR A 1 736 ? 49.523 -52.101 3.482 1.00 24.94 736 THR A N 1
ATOM 5965 C CA . THR A 1 736 ? 49.399 -51.385 4.772 1.00 24.94 736 THR A CA 1
ATOM 5966 C C . THR A 1 736 ? 49.823 -49.916 4.620 1.00 24.94 736 THR A C 1
ATOM 5968 O O . THR A 1 736 ? 50.921 -49.674 4.130 1.00 24.94 736 THR A O 1
ATOM 5971 N N . THR A 1 737 ? 49.062 -48.963 5.185 1.00 25.56 737 THR A N 1
ATOM 5972 C CA . THR A 1 737 ? 49.603 -47.625 5.532 1.00 25.56 737 THR A CA 1
ATOM 5973 C C . THR A 1 737 ? 49.044 -47.053 6.845 1.00 25.56 737 THR A C 1
ATOM 5975 O O . THR A 1 737 ? 48.701 -45.879 6.940 1.00 25.56 737 THR A O 1
ATOM 5978 N N . CYS A 1 738 ? 48.982 -47.873 7.899 1.00 27.89 738 CYS A N 1
ATOM 5979 C CA . CYS A 1 738 ? 48.884 -47.376 9.277 1.00 27.89 738 CYS A CA 1
ATOM 5980 C C . CYS A 1 738 ? 50.262 -47.461 9.947 1.00 27.89 738 CYS A C 1
ATOM 5982 O O . CYS A 1 738 ? 50.550 -48.434 10.641 1.00 27.89 738 CYS A O 1
ATOM 5984 N N . ALA A 1 739 ? 51.121 -46.461 9.724 1.00 25.45 739 ALA A N 1
ATOM 5985 C CA . ALA A 1 739 ? 52.408 -46.349 10.409 1.00 25.45 739 ALA A CA 1
ATOM 5986 C C . ALA A 1 739 ? 52.881 -44.887 10.529 1.00 25.45 739 ALA A C 1
ATOM 5988 O O . ALA A 1 739 ? 53.041 -44.208 9.524 1.00 25.45 739 ALA A O 1
ATOM 5989 N N . VAL A 1 740 ? 53.120 -44.472 11.779 1.00 26.89 740 VAL A N 1
ATOM 5990 C CA . VAL A 1 740 ? 54.162 -43.536 12.252 1.00 26.89 740 VAL A CA 1
ATOM 5991 C C . VAL A 1 740 ? 54.430 -42.266 11.423 1.00 26.89 740 VAL A C 1
ATOM 5993 O O . VAL A 1 740 ? 55.117 -42.297 10.407 1.00 26.89 740 VAL A O 1
ATOM 5996 N N . TYR A 1 741 ? 54.018 -41.117 11.970 1.00 27.41 741 TYR A N 1
ATOM 5997 C CA . TYR A 1 741 ? 54.499 -39.791 11.568 1.00 27.41 741 TYR A CA 1
ATOM 5998 C C . TYR A 1 741 ? 55.542 -39.281 12.578 1.00 27.41 741 TYR A C 1
ATOM 6000 O O . TYR A 1 741 ? 55.185 -38.587 13.522 1.00 27.41 741 TYR A O 1
ATOM 6008 N N . ASP A 1 742 ? 56.804 -39.693 12.408 1.00 26.19 742 ASP A N 1
ATOM 6009 C CA . ASP A 1 742 ? 58.014 -39.071 12.988 1.00 26.19 742 ASP A CA 1
ATOM 6010 C C . ASP A 1 742 ? 59.275 -39.862 12.562 1.00 26.19 742 ASP A C 1
ATOM 6012 O O . ASP A 1 742 ? 59.211 -41.090 12.464 1.00 26.19 742 ASP A O 1
ATOM 6016 N N . PRO A 1 743 ? 60.450 -39.228 12.400 1.00 42.41 743 PRO A N 1
ATOM 6017 C CA . PRO A 1 743 ? 60.697 -38.035 11.590 1.00 42.41 743 PRO A CA 1
ATOM 6018 C C . PRO A 1 743 ? 61.808 -38.287 10.542 1.00 42.41 743 PRO A C 1
ATOM 6020 O O . PRO A 1 743 ? 62.594 -39.227 10.660 1.00 42.41 743 PRO A O 1
ATOM 6023 N N . ILE A 1 744 ? 61.938 -37.408 9.541 1.00 27.89 744 ILE A N 1
ATOM 6024 C CA . ILE A 1 744 ? 63.162 -37.304 8.724 1.00 27.89 744 ILE A CA 1
ATOM 6025 C C . ILE A 1 744 ? 63.578 -35.835 8.655 1.00 27.89 744 ILE A C 1
ATOM 6027 O O . ILE A 1 744 ? 62.897 -35.016 8.037 1.00 27.89 744 ILE A O 1
ATOM 6031 N N . GLU A 1 745 ? 64.704 -35.522 9.292 1.00 32.41 745 GLU A N 1
ATOM 6032 C CA . GLU A 1 745 ? 65.399 -34.243 9.148 1.00 32.41 745 GLU A CA 1
ATOM 6033 C C . GLU A 1 745 ? 66.334 -34.242 7.921 1.00 32.41 745 GLU A C 1
ATOM 6035 O O . GLU A 1 745 ? 66.802 -35.282 7.460 1.00 32.41 745 GLU A O 1
ATOM 6040 N N . ASP A 1 746 ? 66.629 -33.026 7.464 1.00 30.05 746 ASP A N 1
ATOM 6041 C CA . ASP A 1 746 ? 67.800 -32.590 6.697 1.00 30.05 746 ASP A CA 1
ATOM 6042 C C . ASP A 1 746 ? 68.085 -33.039 5.238 1.00 30.05 746 ASP A C 1
ATOM 6044 O O . ASP A 1 746 ? 68.620 -34.100 4.936 1.00 30.05 746 ASP A O 1
ATOM 6048 N N . LEU A 1 747 ? 67.935 -32.026 4.364 1.00 31.86 747 LEU A N 1
ATOM 6049 C CA . LEU A 1 747 ? 68.934 -31.530 3.393 1.00 31.86 747 LEU A CA 1
ATOM 6050 C C . LEU A 1 747 ? 69.340 -32.448 2.208 1.00 31.86 747 LEU A C 1
ATOM 6052 O O . LEU A 1 747 ? 70.044 -33.440 2.339 1.00 31.86 747 LEU A O 1
ATOM 6056 N N . SER A 1 748 ? 69.179 -32.011 0.951 1.00 29.83 748 SER A N 1
ATOM 6057 C CA . SER A 1 748 ? 69.870 -30.795 0.488 1.00 29.83 748 SER A CA 1
ATOM 6058 C C . SER A 1 748 ? 69.484 -30.296 -0.924 1.00 29.83 748 SER A C 1
ATOM 6060 O O . SER A 1 748 ? 69.435 -31.049 -1.885 1.00 29.83 748 SER A O 1
ATOM 6062 N N . CYS A 1 749 ? 69.330 -28.968 -1.012 1.00 31.31 749 CYS A N 1
ATOM 6063 C CA . CYS A 1 749 ? 69.675 -28.045 -2.112 1.00 31.31 749 CYS A CA 1
ATOM 6064 C C . CYS A 1 749 ? 69.298 -28.352 -3.587 1.00 31.31 749 CYS A C 1
ATOM 6066 O O . CYS A 1 749 ? 69.861 -29.228 -4.236 1.00 31.31 749 CYS A O 1
ATOM 6068 N N . GLY A 1 750 ? 68.486 -27.465 -4.183 1.00 30.78 750 GLY A N 1
ATOM 6069 C CA . GLY A 1 750 ? 68.192 -27.437 -5.625 1.00 30.78 750 GLY A CA 1
ATOM 6070 C C . GLY A 1 750 ? 67.455 -26.165 -6.064 1.00 30.78 750 GLY A C 1
ATOM 6071 O O . GLY A 1 750 ? 66.346 -26.239 -6.579 1.00 30.78 750 GLY A O 1
ATOM 6072 N N . SER A 1 751 ? 68.015 -24.982 -5.791 1.00 45.00 751 SER A N 1
ATOM 6073 C CA . SER A 1 751 ? 67.292 -23.707 -5.907 1.00 45.00 751 SER A CA 1
ATOM 6074 C C . SER A 1 751 ? 67.156 -23.151 -7.333 1.00 45.00 751 SER A C 1
ATOM 6076 O O . SER A 1 751 ? 68.141 -23.025 -8.067 1.00 45.00 751 SER A O 1
ATOM 6078 N N . LYS A 1 752 ? 65.939 -22.696 -7.670 1.00 43.78 752 LYS A N 1
ATOM 6079 C CA . LYS A 1 752 ? 65.672 -21.521 -8.521 1.00 43.78 752 LYS A CA 1
ATOM 6080 C C . LYS A 1 752 ? 64.225 -21.039 -8.395 1.00 43.78 752 LYS A C 1
ATOM 6082 O O . LYS A 1 752 ? 63.330 -21.845 -8.194 1.00 43.78 752 LYS A O 1
ATOM 6087 N N . ASP A 1 753 ? 64.086 -19.722 -8.532 1.00 44.28 753 ASP A N 1
ATOM 6088 C CA . ASP A 1 753 ? 62.880 -18.897 -8.667 1.00 44.28 753 ASP A CA 1
ATOM 6089 C C . ASP A 1 753 ? 61.783 -19.071 -7.596 1.00 44.28 753 ASP A C 1
ATOM 6091 O O . ASP A 1 753 ? 61.088 -20.076 -7.502 1.00 44.28 753 ASP A O 1
ATOM 6095 N N . GLY A 1 754 ? 61.625 -18.032 -6.768 1.00 52.34 754 GLY A N 1
ATOM 6096 C CA . GLY A 1 754 ? 60.725 -18.044 -5.617 1.00 52.34 754 GLY A CA 1
ATOM 6097 C C . GLY A 1 754 ? 59.250 -17.928 -5.997 1.00 52.34 754 GLY A C 1
ATOM 6098 O O . GLY A 1 754 ? 58.782 -16.854 -6.373 1.00 52.34 754 GLY A O 1
ATOM 6099 N N . THR A 1 755 ? 58.506 -19.014 -5.812 1.00 48.47 755 THR A N 1
ATOM 6100 C CA . THR A 1 755 ? 57.047 -19.002 -5.698 1.00 48.47 755 THR A CA 1
ATOM 6101 C C . THR A 1 755 ? 56.654 -18.978 -4.222 1.00 48.47 755 THR A C 1
ATOM 6103 O O . THR A 1 755 ? 56.917 -19.927 -3.487 1.00 48.47 755 THR A O 1
ATOM 6106 N N . GLU A 1 756 ? 56.000 -17.903 -3.775 1.00 53.41 756 GLU A N 1
ATOM 6107 C CA . GLU A 1 756 ? 55.296 -17.926 -2.488 1.00 53.41 756 GLU A CA 1
ATOM 6108 C C . GLU A 1 756 ? 54.240 -19.039 -2.522 1.00 53.41 756 GLU A C 1
ATOM 6110 O O . GLU A 1 756 ? 53.508 -19.187 -3.508 1.00 53.41 756 GLU A O 1
ATOM 6115 N N . THR A 1 757 ? 54.142 -19.827 -1.449 1.00 54.50 757 THR A N 1
ATOM 6116 C CA . THR A 1 757 ? 53.000 -20.725 -1.271 1.00 54.50 757 THR A CA 1
ATOM 6117 C C . THR A 1 757 ? 51.722 -19.880 -1.238 1.00 54.50 757 THR A C 1
ATOM 6119 O O . THR A 1 757 ? 51.715 -18.812 -0.624 1.00 54.50 757 THR A O 1
ATOM 6122 N N . PRO A 1 758 ? 50.633 -20.295 -1.914 1.00 66.25 758 PRO A N 1
ATOM 6123 C CA . PRO A 1 758 ? 49.436 -19.470 -2.036 1.00 66.25 758 PRO A CA 1
ATOM 6124 C C . PRO A 1 758 ? 48.721 -19.348 -0.685 1.00 66.25 758 PRO A C 1
ATOM 6126 O O . PRO A 1 758 ? 47.850 -20.148 -0.344 1.00 66.25 758 PRO A O 1
ATOM 6129 N N . HIS A 1 759 ? 49.097 -18.332 0.091 1.00 70.12 759 HIS A N 1
ATOM 6130 C CA . HIS A 1 759 ? 48.467 -18.022 1.365 1.00 70.12 759 HIS A CA 1
ATOM 6131 C C . HIS A 1 759 ? 46.977 -17.689 1.154 1.00 70.12 759 HIS A C 1
ATOM 6133 O O . HIS A 1 759 ? 46.645 -16.913 0.248 1.00 70.12 759 HIS A O 1
ATOM 6139 N N . PRO A 1 760 ? 46.064 -18.246 1.974 1.00 76.25 760 PRO A N 1
ATOM 6140 C CA . PRO A 1 760 ? 44.639 -17.962 1.862 1.00 76.25 760 PRO A CA 1
ATOM 6141 C C . PRO A 1 760 ? 44.370 -16.469 2.079 1.00 76.25 760 PRO A C 1
ATOM 6143 O O . PRO A 1 760 ? 44.783 -15.875 3.076 1.00 76.25 760 PRO A O 1
ATOM 6146 N N . LYS A 1 761 ? 43.656 -15.855 1.132 1.00 80.00 761 LYS A N 1
ATOM 6147 C CA . LYS A 1 761 ? 43.214 -14.462 1.229 1.00 80.00 761 LYS A CA 1
ATOM 6148 C C . LYS A 1 761 ? 41.916 -14.401 2.026 1.00 80.00 761 LYS A C 1
ATOM 6150 O O . LYS A 1 761 ? 40.839 -14.596 1.471 1.00 80.00 761 LYS A O 1
ATOM 6155 N N . TYR A 1 762 ? 42.036 -14.155 3.324 1.00 79.06 762 TYR A N 1
ATOM 6156 C CA . TYR A 1 762 ? 40.893 -13.965 4.215 1.00 79.06 762 TYR A CA 1
ATOM 6157 C C . TYR A 1 762 ? 40.045 -12.746 3.805 1.00 79.06 762 TYR A C 1
ATOM 6159 O O . TYR A 1 762 ? 40.573 -11.773 3.256 1.00 79.06 762 TYR A O 1
ATOM 6167 N N . LYS A 1 763 ? 38.733 -12.788 4.094 1.00 74.69 763 LYS A N 1
ATOM 6168 C CA . LYS A 1 763 ? 37.856 -11.606 4.011 1.00 74.69 763 LYS A CA 1
ATOM 6169 C C . LYS A 1 763 ? 38.448 -10.489 4.902 1.00 74.69 763 LYS A C 1
ATOM 6171 O O . LYS A 1 763 ? 38.988 -10.805 5.965 1.00 74.69 763 LYS A O 1
ATOM 6176 N N . PRO A 1 764 ? 38.379 -9.202 4.511 1.00 74.81 764 PRO A N 1
ATOM 6177 C CA . PRO A 1 764 ? 38.794 -8.113 5.392 1.00 74.81 764 PRO A CA 1
ATOM 6178 C C . PRO A 1 764 ? 37.901 -8.077 6.638 1.00 74.81 764 PRO A C 1
ATOM 6180 O O . PRO A 1 764 ? 36.698 -8.315 6.540 1.00 74.81 764 PRO A O 1
ATOM 6183 N N . THR A 1 765 ? 38.475 -7.748 7.798 1.00 68.06 765 THR A N 1
ATOM 6184 C CA . THR A 1 765 ? 37.706 -7.543 9.033 1.00 68.06 765 THR A CA 1
ATOM 6185 C C . THR A 1 765 ? 36.630 -6.483 8.806 1.00 68.06 765 THR A C 1
ATOM 6187 O O . THR A 1 765 ? 36.920 -5.417 8.257 1.00 68.06 765 THR A O 1
ATOM 6190 N N . ALA A 1 766 ? 35.395 -6.766 9.227 1.00 65.38 766 ALA A N 1
ATOM 6191 C CA . ALA A 1 766 ? 34.294 -5.819 9.114 1.00 65.38 766 ALA A CA 1
ATOM 6192 C C . ALA A 1 766 ? 34.623 -4.501 9.841 1.00 65.38 766 ALA A C 1
ATOM 6194 O O . ALA A 1 766 ? 35.209 -4.500 10.923 1.00 65.38 766 ALA A O 1
ATOM 6195 N N . SER A 1 767 ? 34.225 -3.369 9.255 1.00 64.69 767 SER A N 1
ATOM 6196 C CA . SER A 1 767 ? 34.412 -2.038 9.854 1.00 64.69 767 SER A CA 1
ATOM 6197 C C . SER A 1 767 ? 33.525 -1.790 11.080 1.00 64.69 767 SER A C 1
ATOM 6199 O O . SER A 1 767 ? 33.723 -0.805 11.791 1.00 64.69 767 SER A O 1
ATOM 6201 N N . PHE A 1 768 ? 32.559 -2.675 11.328 1.00 67.88 768 PHE A N 1
ATOM 6202 C CA . PHE A 1 768 ? 31.721 -2.716 12.514 1.00 67.88 768 PHE A CA 1
ATOM 6203 C C . PHE A 1 768 ? 31.257 -4.155 12.787 1.00 67.88 768 PHE A C 1
ATOM 6205 O O . PHE A 1 768 ? 31.046 -4.926 11.852 1.00 67.88 768 PHE A O 1
ATOM 6212 N N . THR A 1 769 ? 31.030 -4.469 14.062 1.00 65.06 769 THR A N 1
ATOM 6213 C CA . THR A 1 769 ? 30.523 -5.757 14.549 1.00 65.06 769 THR A CA 1
ATOM 6214 C C . THR A 1 769 ? 29.366 -5.488 15.522 1.00 65.06 769 THR A 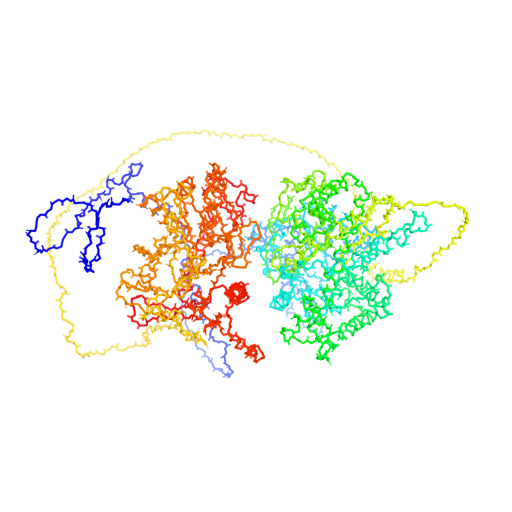C 1
ATOM 6216 O O . THR A 1 769 ? 29.614 -4.868 16.559 1.00 65.06 769 THR A O 1
ATOM 6219 N N . PRO A 1 770 ? 28.118 -5.906 15.224 1.00 69.50 770 PRO A N 1
ATOM 6220 C CA . PRO A 1 770 ? 26.988 -5.780 16.149 1.00 69.50 770 PRO A CA 1
ATOM 6221 C C . PRO A 1 770 ? 27.243 -6.430 17.514 1.00 69.50 770 PRO A C 1
ATOM 6223 O O . PRO A 1 770 ? 28.001 -7.405 17.590 1.00 69.50 770 PRO A O 1
ATOM 6226 N N . PRO A 1 771 ? 26.623 -5.905 18.591 1.00 73.56 771 PRO A N 1
ATOM 6227 C CA . PRO A 1 771 ? 26.811 -6.427 19.939 1.00 73.56 771 PRO A CA 1
ATOM 6228 C C . PRO A 1 771 ? 26.382 -7.904 20.032 1.00 73.56 771 PRO A C 1
ATOM 6230 O O . PRO A 1 771 ? 25.421 -8.295 19.365 1.00 73.56 771 PRO A O 1
ATOM 6233 N N . PRO A 1 772 ? 27.056 -8.726 20.862 1.00 77.81 772 PRO A N 1
ATOM 6234 C CA . PRO A 1 772 ? 26.663 -10.115 21.089 1.00 77.81 772 PRO A CA 1
ATOM 6235 C C . PRO A 1 772 ? 25.224 -10.236 21.600 1.00 77.81 772 PRO A C 1
ATOM 6237 O O . PRO A 1 772 ? 24.777 -9.421 22.411 1.00 77.81 772 PRO A O 1
ATOM 6240 N N . ILE A 1 773 ? 24.521 -11.287 21.181 1.00 82.62 773 ILE A N 1
ATOM 6241 C CA . ILE A 1 773 ? 23.143 -11.546 21.609 1.00 82.62 773 ILE A CA 1
ATOM 6242 C C . ILE A 1 773 ? 23.094 -11.928 23.095 1.00 82.62 773 ILE A C 1
ATOM 6244 O O . ILE A 1 773 ? 23.852 -12.782 23.559 1.00 82.62 773 ILE A O 1
ATOM 6248 N N . THR A 1 774 ? 22.156 -11.329 23.827 1.00 86.75 774 THR A N 1
ATOM 6249 C CA . THR A 1 774 ? 21.787 -11.683 25.205 1.00 86.75 774 THR A CA 1
ATOM 6250 C C . THR A 1 774 ? 20.562 -12.597 25.231 1.00 86.75 774 THR A C 1
ATOM 6252 O O . THR A 1 774 ? 19.693 -12.496 24.367 1.00 86.75 774 THR A O 1
ATOM 6255 N N . ASP A 1 775 ? 20.463 -13.479 26.231 1.00 88.88 775 ASP A N 1
ATOM 6256 C CA . ASP A 1 775 ? 19.245 -14.271 26.444 1.00 88.88 775 ASP A CA 1
ATOM 6257 C C . ASP A 1 775 ? 18.141 -13.345 26.994 1.00 88.88 775 ASP A C 1
ATOM 6259 O O . ASP A 1 775 ? 18.390 -12.672 27.999 1.00 88.88 775 ASP A O 1
ATOM 6263 N N . PRO A 1 776 ? 16.954 -13.267 26.360 1.00 91.88 776 PRO A N 1
ATOM 6264 C CA . PRO A 1 776 ? 15.894 -12.352 26.773 1.00 91.88 776 PRO A CA 1
ATOM 6265 C C . PRO A 1 776 ? 15.028 -12.909 27.916 1.00 91.88 776 PRO A C 1
ATOM 6267 O O . PRO A 1 776 ? 14.081 -12.248 28.329 1.00 91.88 776 PRO A O 1
ATOM 6270 N N . PHE A 1 777 ? 15.282 -14.114 28.438 1.00 93.00 777 PHE A N 1
ATOM 6271 C CA . PHE A 1 777 ? 14.532 -14.670 29.572 1.00 93.00 777 PHE A CA 1
ATOM 6272 C C . PHE A 1 777 ? 15.446 -15.367 30.600 1.00 93.00 777 PHE A C 1
ATOM 6274 O O . PHE A 1 777 ? 15.215 -16.524 30.966 1.00 93.00 777 PHE A O 1
ATOM 6281 N N . PRO A 1 778 ? 16.458 -14.672 31.158 1.00 86.38 778 PRO A N 1
ATOM 6282 C CA . PRO A 1 778 ? 17.475 -15.286 32.017 1.00 86.38 778 PRO A CA 1
ATOM 6283 C C . PRO A 1 778 ? 16.907 -15.903 33.307 1.00 86.38 778 PRO A C 1
ATOM 6285 O O . PRO A 1 778 ? 17.513 -16.813 33.873 1.00 86.38 778 PRO A O 1
ATOM 6288 N N . ALA A 1 779 ? 15.727 -15.465 33.763 1.00 84.19 779 ALA A N 1
ATOM 6289 C CA . ALA A 1 779 ? 15.018 -16.077 34.889 1.00 84.19 779 ALA A CA 1
ATOM 6290 C C . ALA A 1 779 ? 14.668 -17.559 34.640 1.00 84.19 779 ALA A C 1
ATOM 6292 O O . ALA A 1 779 ? 14.750 -18.374 35.559 1.00 84.19 779 ALA A O 1
ATOM 6293 N N . LEU A 1 780 ? 14.371 -17.945 33.393 1.00 87.38 780 LEU A N 1
ATOM 6294 C CA . LEU A 1 780 ? 14.034 -19.323 33.019 1.00 87.38 780 LEU A CA 1
ATOM 6295 C C . LEU A 1 780 ? 15.205 -20.301 33.246 1.00 87.38 780 LEU A C 1
ATOM 6297 O O . LEU A 1 780 ? 14.993 -21.505 33.408 1.00 87.38 780 LEU A O 1
ATOM 6301 N N . ALA A 1 781 ? 16.446 -19.809 33.339 1.00 80.94 781 ALA A N 1
ATOM 6302 C CA . ALA A 1 781 ? 17.596 -20.626 33.718 1.00 80.94 781 ALA A CA 1
ATOM 6303 C C . ALA A 1 781 ? 17.510 -21.118 35.178 1.00 80.94 781 ALA A C 1
ATOM 6305 O O . ALA A 1 781 ? 17.860 -22.270 35.449 1.00 80.94 781 ALA A O 1
ATOM 6306 N N . THR A 1 782 ? 16.995 -20.304 36.107 1.00 76.62 782 THR A N 1
ATOM 6307 C CA . THR A 1 782 ? 17.064 -20.550 37.563 1.00 76.62 782 THR A CA 1
ATOM 6308 C C . THR A 1 782 ? 15.716 -20.767 38.254 1.00 76.62 782 THR A C 1
ATOM 6310 O O . THR A 1 782 ? 15.699 -21.360 39.332 1.00 76.62 782 THR A O 1
ATOM 6313 N N . SER A 1 783 ? 14.596 -20.362 37.651 1.00 77.56 783 SER A N 1
ATOM 6314 C CA . SER A 1 783 ? 13.242 -20.566 38.189 1.00 77.56 783 SER A CA 1
ATOM 6315 C C . SER A 1 783 ? 12.301 -21.252 37.194 1.00 77.56 783 SER A C 1
ATOM 6317 O O . SER A 1 783 ? 12.627 -21.462 36.024 1.00 77.56 783 SER A O 1
ATOM 6319 N N . THR A 1 784 ? 11.102 -21.601 37.666 1.00 80.62 784 THR A N 1
ATOM 6320 C CA . THR A 1 784 ? 9.945 -21.836 36.794 1.00 80.62 784 THR A CA 1
ATOM 6321 C C . THR A 1 784 ? 9.475 -20.513 36.170 1.00 80.62 784 THR A C 1
ATOM 6323 O O . THR A 1 784 ? 9.765 -19.446 36.729 1.00 80.62 784 THR A O 1
ATOM 6326 N N . PRO A 1 785 ? 8.718 -20.548 35.058 1.00 84.81 785 PRO A N 1
ATOM 6327 C CA . PRO A 1 785 ? 8.016 -19.371 34.552 1.00 84.81 785 PRO A CA 1
ATOM 6328 C C . PRO A 1 785 ? 7.062 -18.764 35.604 1.00 84.81 785 PRO A C 1
ATOM 6330 O O . PRO A 1 785 ? 6.547 -19.501 36.454 1.00 84.81 785 PRO A O 1
ATOM 6333 N N . PRO A 1 786 ? 6.782 -17.448 35.556 1.00 88.75 786 PRO A N 1
ATOM 6334 C CA . PRO A 1 786 ? 5.668 -16.855 36.295 1.00 88.75 786 PRO A CA 1
ATOM 6335 C C . PRO A 1 786 ? 4.311 -17.411 35.813 1.00 88.75 786 PRO A C 1
ATOM 6337 O O . PRO A 1 786 ? 4.220 -17.930 34.698 1.00 88.75 786 PRO A O 1
ATOM 6340 N N . PRO A 1 787 ? 3.227 -17.278 36.600 1.00 90.31 787 PRO A N 1
ATOM 6341 C CA . PRO A 1 787 ? 1.883 -17.525 36.086 1.00 90.31 787 PRO A CA 1
ATOM 6342 C C . PRO A 1 787 ? 1.552 -16.533 34.961 1.00 90.31 787 PRO A C 1
ATOM 6344 O O . PRO A 1 787 ? 1.846 -15.343 35.067 1.00 90.31 787 PRO A O 1
ATOM 6347 N N . ILE A 1 788 ? 0.918 -17.019 33.891 1.00 94.19 788 ILE A N 1
ATOM 6348 C CA . ILE A 1 788 ? 0.378 -16.165 32.822 1.00 94.19 788 ILE A CA 1
ATOM 6349 C C . ILE A 1 788 ? -0.804 -15.317 33.338 1.00 94.19 788 ILE A C 1
ATOM 6351 O O . ILE A 1 788 ? -1.390 -15.666 34.370 1.00 94.19 788 ILE A O 1
ATOM 6355 N N . PRO A 1 789 ? -1.192 -14.221 32.650 1.00 91.50 789 PRO A N 1
ATOM 6356 C CA . PRO A 1 789 ? -2.325 -13.397 33.068 1.00 91.50 789 PRO A CA 1
ATOM 6357 C C . PRO A 1 789 ? -3.595 -14.232 33.268 1.00 91.50 789 PRO A C 1
ATOM 6359 O O . PRO A 1 789 ? -3.973 -15.008 32.393 1.00 91.50 789 PRO A O 1
ATOM 6362 N N . PHE A 1 790 ? -4.259 -14.080 34.419 1.00 92.62 790 PHE A N 1
ATOM 6363 C CA . PHE A 1 790 ? -5.302 -15.015 34.872 1.00 92.62 790 PHE A CA 1
ATOM 6364 C C . PHE A 1 790 ? -6.482 -15.166 33.895 1.00 92.62 790 PHE A C 1
ATOM 6366 O O . PHE A 1 790 ? -7.087 -16.228 33.822 1.00 92.62 790 PHE A O 1
ATOM 6373 N N . TYR A 1 791 ? -6.789 -14.114 33.133 1.00 91.75 791 TYR A N 1
ATOM 6374 C CA . TYR A 1 791 ? -7.841 -14.087 32.115 1.00 91.75 791 TYR A CA 1
ATOM 6375 C C . TYR A 1 791 ? -7.442 -14.788 30.802 1.00 91.75 791 TYR A C 1
ATOM 6377 O O . TYR A 1 791 ? -8.317 -15.170 30.033 1.00 91.75 791 TYR A O 1
ATOM 6385 N N . ASN A 1 792 ? -6.142 -14.985 30.548 1.00 94.38 792 ASN A N 1
ATOM 6386 C CA . ASN A 1 792 ? -5.630 -15.768 29.418 1.00 94.38 792 ASN A CA 1
ATOM 6387 C C . ASN A 1 792 ? -5.453 -17.256 29.762 1.00 94.38 792 ASN A C 1
ATOM 6389 O O . ASN A 1 792 ? -5.129 -18.027 28.865 1.00 94.38 792 ASN A O 1
ATOM 6393 N N . VAL A 1 793 ? -5.654 -17.683 31.016 1.00 94.00 793 VAL A N 1
ATOM 6394 C CA . VAL A 1 793 ? -5.527 -19.100 31.399 1.00 94.00 793 VAL A CA 1
ATOM 6395 C C . VAL A 1 793 ? -6.555 -19.938 30.623 1.00 94.00 793 VAL A C 1
ATOM 6397 O O . VAL A 1 793 ? -7.755 -19.704 30.780 1.00 94.00 793 VAL A O 1
ATOM 6400 N N . PRO A 1 794 ? -6.124 -20.901 29.784 1.00 88.81 794 PRO A N 1
ATOM 6401 C CA . PRO A 1 794 ? -7.043 -21.684 28.969 1.00 88.81 794 PRO A CA 1
ATOM 6402 C C . PRO A 1 794 ? -7.916 -22.606 29.826 1.00 88.81 794 PRO A C 1
ATOM 6404 O O . PRO A 1 794 ? -7.472 -23.171 30.828 1.00 88.81 794 PRO A O 1
ATOM 6407 N N . GLU A 1 795 ? -9.164 -22.805 29.397 1.00 87.62 795 GLU A N 1
ATOM 6408 C CA . GLU A 1 795 ? -10.037 -23.827 29.974 1.00 87.62 795 GLU A CA 1
ATOM 6409 C C . GLU A 1 795 ? -9.425 -25.216 29.733 1.00 87.62 795 GLU A C 1
ATOM 6411 O O . GLU A 1 795 ? -9.073 -25.565 28.600 1.00 87.62 795 GLU A O 1
ATOM 6416 N N . LYS A 1 796 ? -9.287 -26.018 30.799 1.00 88.31 796 LYS A N 1
ATOM 6417 C CA . LYS A 1 796 ? -8.714 -27.363 30.693 1.00 88.31 796 LYS A CA 1
ATOM 6418 C C . LYS A 1 796 ? -9.559 -28.208 29.742 1.00 88.31 796 LYS A C 1
ATOM 6420 O O . LYS A 1 796 ? -10.759 -28.356 29.942 1.00 88.31 796 LYS A O 1
ATOM 6425 N N . ASP A 1 797 ? -8.903 -28.793 28.744 1.00 89.44 797 ASP A N 1
ATOM 6426 C CA . ASP A 1 797 ? -9.527 -29.536 27.647 1.00 89.44 797 ASP A CA 1
ATOM 6427 C C . ASP A 1 797 ? -10.568 -28.726 26.839 1.00 89.44 797 ASP A C 1
ATOM 6429 O O . ASP A 1 797 ? -11.419 -29.316 26.176 1.00 89.44 797 ASP A O 1
ATOM 6433 N N . GLY A 1 798 ? -10.507 -27.386 26.844 1.00 87.06 798 GLY A N 1
ATOM 6434 C CA . GLY A 1 798 ? -11.524 -26.505 26.245 1.00 87.06 798 GLY A CA 1
ATOM 6435 C C . GLY A 1 798 ? -11.803 -26.722 24.748 1.00 87.06 798 GLY A C 1
ATOM 6436 O O . GLY A 1 798 ? -12.859 -26.336 24.258 1.00 87.06 798 GLY A O 1
ATOM 6437 N N . TRP A 1 799 ? -10.914 -27.407 24.022 1.00 91.50 799 TRP A N 1
ATOM 6438 C CA . TRP A 1 799 ? -11.143 -27.873 22.647 1.00 91.50 799 TRP A CA 1
ATOM 6439 C C . TRP A 1 799 ? -12.300 -28.885 22.535 1.00 91.50 799 TRP A C 1
ATOM 6441 O O . TRP A 1 799 ? -13.016 -28.880 21.534 1.00 91.50 799 TRP A O 1
ATOM 6451 N N . LYS A 1 800 ? -12.558 -29.690 23.577 1.00 92.75 800 LYS A N 1
ATOM 6452 C CA . LYS A 1 800 ? -13.660 -30.675 23.625 1.00 92.75 800 LYS A CA 1
ATOM 6453 C C . LYS A 1 800 ? -15.048 -30.032 23.589 1.00 92.75 800 LYS A C 1
ATOM 6455 O O . LYS A 1 800 ? -16.013 -30.692 23.229 1.00 92.75 800 LYS A O 1
ATOM 6460 N N . LYS A 1 801 ? -15.153 -28.743 23.930 1.00 91.38 801 LYS A N 1
ATOM 6461 C CA . LYS A 1 801 ? -16.385 -27.938 23.839 1.00 91.38 801 LYS A CA 1
ATOM 6462 C C . LYS A 1 801 ? -16.883 -27.761 22.396 1.00 91.38 801 LYS A C 1
ATOM 6464 O O . LYS A 1 801 ? -18.042 -27.414 22.195 1.00 91.38 801 LYS A O 1
ATOM 6469 N N . TYR A 1 802 ? -16.007 -27.981 21.417 1.00 89.50 802 TYR A N 1
ATOM 6470 C CA . TYR A 1 802 ? -16.269 -27.829 19.985 1.00 89.50 802 TYR A CA 1
ATOM 6471 C C . TYR A 1 802 ? -16.326 -29.184 19.253 1.00 89.50 802 TYR A C 1
ATOM 6473 O O . TYR A 1 802 ? -16.080 -29.241 18.053 1.00 89.50 802 TYR A O 1
ATOM 6481 N N . ASP A 1 803 ? -16.571 -30.280 19.988 1.00 88.31 803 ASP A N 1
ATOM 6482 C CA . ASP A 1 803 ? -16.633 -31.666 19.487 1.00 88.31 803 ASP A CA 1
ATOM 6483 C C . ASP A 1 803 ? -15.400 -32.116 18.661 1.00 88.31 803 ASP A C 1
ATOM 6485 O O . ASP A 1 803 ? -15.450 -33.077 17.890 1.00 88.31 803 ASP A O 1
ATOM 6489 N N . LEU A 1 804 ? -14.257 -31.442 18.845 1.00 88.12 804 LEU A N 1
ATOM 6490 C CA . LEU A 1 804 ? -12.990 -31.785 18.201 1.00 88.12 804 LEU A CA 1
ATOM 6491 C C . LEU A 1 804 ? -12.455 -33.120 18.760 1.00 88.12 804 LEU A C 1
ATOM 6493 O O . LEU A 1 804 ? -12.461 -33.307 19.979 1.00 88.12 804 LEU A O 1
ATOM 6497 N N . PRO A 1 805 ? -11.957 -34.046 17.914 1.00 85.94 805 PRO A N 1
ATOM 6498 C CA . PRO A 1 805 ? -11.516 -35.371 18.363 1.00 85.94 805 PRO A CA 1
ATOM 6499 C C . PRO A 1 805 ? -10.168 -35.340 19.100 1.00 85.94 805 PRO A C 1
ATOM 6501 O O . PRO A 1 805 ? -9.917 -36.177 19.964 1.00 85.94 805 PRO A O 1
ATOM 6504 N N . VAL A 1 806 ? -9.316 -34.365 18.776 1.00 91.44 806 VAL A N 1
ATOM 6505 C CA . VAL A 1 806 ? -8.003 -34.121 19.386 1.00 91.44 806 VAL A CA 1
ATOM 6506 C C . VAL A 1 806 ? -7.798 -32.620 19.586 1.00 91.44 806 VAL A C 1
ATOM 6508 O O . VAL A 1 806 ? -8.437 -31.804 18.917 1.00 91.44 806 VAL A O 1
ATOM 6511 N N . ALA A 1 807 ? -6.884 -32.252 20.483 1.00 91.50 807 ALA A N 1
ATOM 6512 C CA . ALA A 1 807 ? -6.430 -30.874 20.618 1.00 91.50 807 ALA A CA 1
ATOM 6513 C C . ALA A 1 807 ? -5.674 -30.444 19.341 1.00 91.50 807 ALA A C 1
ATOM 6515 O O . ALA A 1 807 ? -4.715 -31.128 18.975 1.00 91.50 807 ALA A O 1
ATOM 6516 N N . PRO A 1 808 ? -6.063 -29.352 18.657 1.00 93.75 808 PRO A N 1
ATOM 6517 C CA . PRO A 1 808 ? -5.348 -28.884 17.474 1.00 93.75 808 PRO A CA 1
ATOM 6518 C C . PRO A 1 808 ? -4.020 -28.224 17.899 1.00 93.75 808 PRO A C 1
ATOM 6520 O O . PRO A 1 808 ? -4.042 -27.226 18.623 1.00 93.75 808 PRO A O 1
ATOM 6523 N N . PRO A 1 809 ? -2.856 -28.753 17.484 1.00 97.25 809 PRO A N 1
ATOM 6524 C CA . PRO A 1 809 ? -1.563 -28.258 17.944 1.00 97.25 809 PRO A CA 1
ATOM 6525 C C . PRO A 1 809 ? -1.161 -26.954 17.249 1.00 97.25 809 PRO A C 1
ATOM 6527 O O . PRO A 1 809 ? -1.700 -26.603 16.198 1.00 97.25 809 PRO A O 1
ATOM 6530 N N . LEU A 1 810 ? -0.152 -26.288 17.810 1.00 98.06 810 LEU A N 1
ATOM 6531 C CA . LEU A 1 810 ? 0.572 -25.180 17.195 1.00 98.06 810 LEU A CA 1
ATOM 6532 C C . LEU A 1 810 ? 2.012 -25.592 16.885 1.00 98.06 810 LEU A C 1
ATOM 6534 O O . LEU A 1 810 ? 2.822 -25.770 17.794 1.00 98.06 810 LEU A O 1
ATOM 6538 N N . VAL A 1 811 ? 2.343 -25.710 15.603 1.00 98.19 811 VAL A N 1
ATOM 6539 C CA . VAL A 1 811 ? 3.684 -26.081 15.135 1.00 98.19 811 VAL A CA 1
ATOM 6540 C C . VAL A 1 811 ? 4.511 -24.823 14.846 1.00 98.19 811 VAL A C 1
ATOM 6542 O O . VAL A 1 811 ? 4.077 -23.951 14.092 1.00 98.19 811 VAL A O 1
ATOM 6545 N N . ILE A 1 812 ? 5.704 -24.706 15.436 1.00 97.94 812 ILE A N 1
ATOM 6546 C CA . ILE A 1 812 ? 6.594 -23.540 15.276 1.00 97.94 812 ILE A CA 1
ATOM 6547 C C . ILE A 1 812 ? 7.970 -24.007 14.797 1.00 97.94 812 ILE A C 1
ATOM 6549 O O . ILE A 1 812 ? 8.674 -24.728 15.503 1.00 97.94 812 ILE A O 1
ATOM 6553 N N . GLY A 1 813 ? 8.366 -23.585 13.596 1.00 95.25 813 GLY A N 1
ATOM 6554 C CA . GLY A 1 813 ? 9.617 -24.010 12.963 1.00 95.25 813 GLY A CA 1
ATOM 6555 C C . GLY A 1 813 ? 10.815 -23.173 13.380 1.00 95.25 813 GLY A C 1
ATOM 6556 O O . GLY A 1 813 ? 10.996 -22.065 12.875 1.00 95.25 813 GLY A O 1
ATOM 6557 N N . PHE A 1 814 ? 11.680 -23.710 14.237 1.00 93.12 814 PHE A N 1
ATOM 6558 C CA . PHE A 1 814 ? 12.948 -23.067 14.553 1.00 93.12 814 PHE A CA 1
ATOM 6559 C C . PHE A 1 814 ? 13.965 -23.281 13.434 1.00 93.12 814 PHE A C 1
ATOM 6561 O O . PHE A 1 814 ? 14.406 -24.403 13.211 1.00 93.12 814 PHE A O 1
ATOM 6568 N N . THR A 1 815 ? 14.383 -22.201 12.773 1.00 85.31 815 THR A N 1
ATOM 6569 C CA . THR A 1 815 ? 15.425 -22.251 11.726 1.00 85.31 815 THR A CA 1
ATOM 6570 C C . THR A 1 815 ? 16.687 -21.457 12.062 1.00 85.31 815 THR A C 1
ATOM 6572 O O . THR A 1 815 ? 17.670 -21.574 11.334 1.00 85.31 815 THR A O 1
ATOM 6575 N N . ARG A 1 816 ? 16.641 -20.597 13.095 1.00 86.44 816 ARG A N 1
ATOM 6576 C CA . ARG A 1 816 ? 17.678 -19.620 13.494 1.00 86.44 816 ARG A CA 1
ATOM 6577 C C . ARG A 1 816 ? 17.174 -18.707 14.628 1.00 86.44 816 ARG A C 1
ATOM 6579 O O . ARG A 1 816 ? 15.968 -18.500 14.735 1.00 86.44 816 ARG A O 1
ATOM 6586 N N . SER A 1 817 ? 18.084 -18.074 15.373 1.00 88.69 817 SER A N 1
ATOM 6587 C CA . SER A 1 817 ? 17.821 -17.018 16.375 1.00 88.69 817 SER A CA 1
ATOM 6588 C C . SER A 1 817 ? 16.963 -17.443 17.578 1.00 88.69 817 SER A C 1
ATOM 6590 O O . SER A 1 817 ? 15.748 -17.236 17.626 1.00 88.69 817 SER A O 1
ATOM 6592 N N . TRP A 1 818 ? 17.621 -18.010 18.597 1.00 92.25 818 TRP A N 1
ATOM 6593 C CA . TRP A 1 818 ? 17.003 -18.409 19.873 1.00 92.25 818 TRP A CA 1
ATOM 6594 C C . TRP A 1 818 ? 16.094 -17.342 20.519 1.00 92.25 818 TRP A C 1
ATOM 6596 O O . TRP A 1 818 ? 14.974 -17.699 20.891 1.00 92.25 818 TRP A O 1
ATOM 6606 N N . PRO A 1 819 ? 16.482 -16.048 20.618 1.00 92.88 819 PRO A N 1
ATOM 6607 C CA . PRO A 1 819 ? 15.626 -15.025 21.226 1.00 92.88 819 PRO A CA 1
ATOM 6608 C C . PRO A 1 819 ? 14.269 -14.866 20.533 1.00 92.88 819 PRO A C 1
ATOM 6610 O O . PRO A 1 819 ? 13.272 -14.597 21.199 1.00 92.88 819 PRO A O 1
ATOM 6613 N N . MET A 1 820 ? 14.222 -15.043 19.207 1.00 91.94 820 MET A N 1
ATOM 6614 C CA . MET A 1 820 ? 12.995 -14.883 18.422 1.00 91.94 820 MET A CA 1
ATOM 6615 C C . MET A 1 820 ? 12.037 -16.048 18.661 1.00 91.94 820 MET A C 1
ATOM 6617 O O . MET A 1 820 ? 10.885 -15.819 19.021 1.00 91.94 820 MET A O 1
ATOM 6621 N N . LEU A 1 821 ? 12.537 -17.287 18.590 1.00 95.38 821 LEU A N 1
ATOM 6622 C CA . LEU A 1 821 ? 11.755 -18.473 18.949 1.00 95.38 821 LEU A CA 1
ATOM 6623 C C . LEU A 1 821 ? 11.206 -18.377 20.375 1.00 95.38 821 LEU A C 1
ATOM 6625 O O . LEU A 1 821 ? 10.026 -18.646 20.599 1.00 95.38 821 LEU A O 1
ATOM 6629 N N . LEU A 1 822 ? 12.058 -18.010 21.336 1.00 95.94 822 LEU A N 1
ATOM 6630 C CA . LEU A 1 822 ? 11.667 -17.945 22.738 1.00 95.94 822 LEU A CA 1
ATOM 6631 C C . LEU A 1 822 ? 10.602 -16.863 22.964 1.00 95.94 822 LEU A C 1
ATOM 6633 O O . LEU A 1 822 ? 9.633 -17.114 23.679 1.00 95.94 822 LEU A O 1
ATOM 6637 N N . GLN A 1 823 ? 10.719 -15.710 22.294 1.00 96.56 823 GLN A N 1
ATOM 6638 C CA . GLN A 1 823 ? 9.661 -14.700 22.264 1.00 96.56 823 GLN A CA 1
ATOM 6639 C C . GLN A 1 823 ? 8.360 -15.268 21.691 1.00 96.56 823 GLN A C 1
ATOM 6641 O O . GLN A 1 823 ? 7.326 -15.137 22.342 1.00 96.56 823 GLN A O 1
ATOM 6646 N N . ALA A 1 824 ? 8.389 -15.902 20.515 1.00 97.38 824 ALA A N 1
ATOM 6647 C CA . ALA A 1 824 ? 7.189 -16.437 19.877 1.00 97.38 824 ALA A CA 1
ATOM 6648 C C . ALA A 1 824 ? 6.483 -17.454 20.790 1.00 97.38 824 ALA A C 1
ATOM 6650 O O . ALA A 1 824 ? 5.308 -17.268 21.113 1.00 97.38 824 ALA A O 1
ATOM 6651 N N . VAL A 1 825 ? 7.210 -18.455 21.301 1.00 97.88 825 VAL A N 1
ATOM 6652 C CA . VAL A 1 825 ? 6.682 -19.480 22.221 1.00 97.88 825 VAL A CA 1
ATOM 6653 C C . VAL A 1 825 ? 6.086 -18.852 23.488 1.00 97.88 825 VAL A C 1
ATOM 6655 O O . VAL A 1 825 ? 4.936 -19.133 23.826 1.00 97.88 825 VAL A O 1
ATOM 6658 N N . VAL A 1 826 ? 6.816 -17.964 24.174 1.00 97.44 826 VAL A N 1
ATOM 6659 C CA . VAL A 1 826 ? 6.316 -17.304 25.396 1.00 97.44 826 VAL A CA 1
ATOM 6660 C C . VAL A 1 826 ? 5.129 -16.381 25.091 1.00 97.44 826 VAL A C 1
ATOM 6662 O O . VAL A 1 826 ? 4.209 -16.273 25.904 1.00 97.44 826 VAL A O 1
ATOM 6665 N N . SER A 1 827 ? 5.091 -15.748 23.916 1.00 97.88 827 SER A N 1
ATOM 6666 C CA . SER A 1 827 ? 3.973 -14.895 23.502 1.00 97.88 827 SER A CA 1
ATOM 6667 C C . SER A 1 827 ? 2.687 -15.702 23.293 1.00 97.88 827 SER A C 1
ATOM 6669 O O . SER A 1 827 ? 1.659 -15.343 23.860 1.00 97.88 827 SER A O 1
ATOM 6671 N N . TYR A 1 828 ? 2.751 -16.869 22.640 1.00 98.00 828 TYR A N 1
ATOM 6672 C CA . TYR A 1 828 ? 1.602 -17.776 22.529 1.00 98.00 828 TYR A CA 1
ATOM 6673 C C . TYR A 1 828 ? 1.130 -18.303 23.889 1.00 98.00 828 TYR A C 1
ATOM 6675 O O . TYR A 1 828 ? -0.065 -18.239 24.181 1.00 98.00 828 TYR A O 1
ATOM 6683 N N . ILE A 1 829 ? 2.049 -18.745 24.754 1.00 97.56 829 ILE A N 1
ATOM 6684 C CA . ILE A 1 829 ? 1.714 -19.227 26.105 1.00 97.56 829 ILE A CA 1
ATOM 6685 C C . ILE A 1 829 ? 1.036 -18.119 26.930 1.00 97.56 829 ILE A C 1
ATOM 6687 O O . ILE A 1 829 ? -0.005 -18.339 27.547 1.00 97.56 829 ILE A O 1
ATOM 6691 N N . THR A 1 830 ? 1.574 -16.896 26.910 1.00 96.62 830 THR A N 1
ATOM 6692 C CA . THR A 1 830 ? 1.002 -15.756 27.654 1.00 96.62 830 THR A CA 1
ATOM 6693 C C . THR A 1 830 ? -0.270 -15.185 27.022 1.00 96.62 830 THR A C 1
ATOM 6695 O O . THR A 1 830 ? -1.075 -14.596 27.745 1.00 96.62 830 THR A O 1
ATOM 6698 N N . ALA A 1 831 ? -0.503 -15.412 25.725 1.00 95.94 831 ALA A N 1
ATOM 6699 C CA . ALA A 1 831 ? -1.774 -15.199 25.025 1.00 95.94 831 ALA A CA 1
ATOM 6700 C C . ALA A 1 831 ? -2.771 -16.372 25.191 1.00 95.94 831 ALA A C 1
ATOM 6702 O O . ALA A 1 831 ? -3.854 -16.355 24.603 1.00 95.94 831 ALA A O 1
ATOM 6703 N N . GLY A 1 832 ? -2.445 -17.366 26.024 1.00 95.50 832 GLY A N 1
ATOM 6704 C CA . GLY A 1 832 ? -3.363 -18.414 26.472 1.00 95.50 832 GLY A CA 1
ATOM 6705 C C . GLY A 1 832 ? -3.339 -19.717 25.679 1.00 95.50 832 GLY A C 1
ATOM 6706 O O . GLY A 1 832 ? -4.265 -20.513 25.821 1.00 95.50 832 GLY A O 1
ATOM 6707 N N . TRP A 1 833 ? -2.318 -19.953 24.852 1.00 96.69 833 TRP A N 1
ATOM 6708 C CA . TRP A 1 833 ? -2.122 -21.248 24.199 1.00 96.69 833 TRP A CA 1
ATOM 6709 C C . TRP A 1 833 ? -1.582 -22.279 25.209 1.00 96.69 833 TRP A C 1
ATOM 6711 O O . TRP A 1 833 ? -0.570 -21.998 25.857 1.00 96.69 833 TRP A O 1
ATOM 6721 N N . PRO A 1 834 ? -2.205 -23.464 25.366 1.00 96.44 834 PRO A N 1
ATOM 6722 C CA . PRO A 1 834 ? -1.692 -24.509 26.253 1.00 96.44 834 PRO A CA 1
ATOM 6723 C C . PRO A 1 834 ? -0.294 -24.975 25.800 1.00 96.44 834 PRO A C 1
ATOM 6725 O O . PRO A 1 834 ? -0.160 -25.382 24.640 1.00 96.44 834 PRO A O 1
ATOM 6728 N N . PRO A 1 835 ? 0.750 -24.921 26.654 1.00 95.62 835 PRO A N 1
ATOM 6729 C CA . PRO A 1 835 ? 2.115 -25.259 26.246 1.00 95.62 835 PRO A CA 1
ATOM 6730 C C . PRO A 1 835 ? 2.250 -26.678 25.691 1.00 95.62 835 PRO A C 1
ATOM 6732 O O . PRO A 1 835 ? 2.953 -26.885 24.705 1.00 95.62 835 PRO A O 1
ATOM 6735 N N . GLU A 1 836 ? 1.504 -27.633 26.246 1.00 95.06 836 GLU A N 1
ATOM 6736 C CA . GLU A 1 836 ? 1.498 -29.038 25.831 1.00 95.06 836 GLU A CA 1
ATOM 6737 C C . GLU A 1 836 ? 0.932 -29.265 24.416 1.00 95.06 836 GLU A C 1
ATOM 6739 O O . GLU A 1 836 ? 1.056 -30.359 23.865 1.00 95.06 836 GLU A O 1
ATOM 6744 N N . GLN A 1 837 ? 0.329 -28.236 23.812 1.00 96.38 837 GLN A N 1
ATOM 6745 C CA . GLN A 1 837 ? -0.139 -28.229 22.423 1.00 96.38 837 GLN A CA 1
ATOM 6746 C C . GLN A 1 837 ? 0.824 -27.500 21.476 1.00 96.38 837 GLN A C 1
ATOM 6748 O O . GLN A 1 837 ? 0.603 -27.509 20.266 1.00 96.38 837 GLN A O 1
ATOM 6753 N N . ILE A 1 838 ? 1.888 -26.877 21.990 1.00 98.12 838 ILE A N 1
ATOM 6754 C CA . ILE A 1 838 ? 2.930 -26.246 21.177 1.00 98.12 838 ILE A CA 1
ATOM 6755 C C . ILE A 1 838 ? 3.994 -27.295 20.838 1.00 98.12 838 ILE A C 1
ATOM 6757 O O . ILE A 1 838 ? 4.477 -28.024 21.709 1.00 98.12 838 ILE A O 1
ATOM 6761 N N . TYR A 1 839 ? 4.363 -27.356 19.562 1.00 98.19 839 TYR A N 1
ATOM 6762 C CA . TYR A 1 839 ? 5.383 -28.241 19.010 1.00 98.19 839 TYR A CA 1
ATOM 6763 C C . TYR A 1 839 ? 6.461 -27.399 18.331 1.00 98.19 839 TYR A C 1
ATOM 6765 O O . TYR A 1 839 ? 6.289 -26.916 17.210 1.00 98.19 839 TYR A O 1
ATOM 6773 N N . VAL A 1 840 ? 7.586 -27.214 19.018 1.00 98.12 840 VAL A N 1
ATOM 6774 C CA . VAL A 1 840 ? 8.775 -26.582 18.446 1.00 98.12 840 VAL A CA 1
ATOM 6775 C C . VAL A 1 840 ? 9.487 -27.603 17.567 1.00 98.12 840 VAL A C 1
ATOM 6777 O O . VAL A 1 840 ? 9.992 -28.611 18.059 1.00 98.12 840 VAL A O 1
ATOM 6780 N N . VAL A 1 841 ? 9.551 -27.338 16.266 1.00 97.56 841 VAL A N 1
ATOM 6781 C CA . VAL A 1 841 ? 10.315 -28.158 15.325 1.00 97.56 841 VAL A CA 1
ATOM 6782 C C . VAL A 1 841 ? 11.720 -27.577 15.203 1.00 97.56 841 VAL A C 1
ATOM 6784 O O . VAL A 1 841 ? 11.904 -26.517 14.604 1.00 97.56 841 VAL A O 1
ATOM 6787 N N . GLU A 1 842 ? 12.717 -28.251 15.779 1.00 95.88 842 GLU A N 1
ATOM 6788 C CA . GLU A 1 842 ? 14.127 -27.894 15.620 1.00 95.88 842 GLU A CA 1
ATOM 6789 C C . GLU A 1 842 ? 14.586 -28.261 14.202 1.00 95.88 842 GLU A C 1
ATOM 6791 O O . GLU A 1 842 ? 14.976 -29.401 13.943 1.00 95.88 842 GLU A O 1
ATOM 6796 N N . ASN A 1 843 ? 14.565 -27.272 13.306 1.00 95.19 843 ASN A N 1
ATOM 6797 C CA . ASN A 1 843 ? 15.046 -27.356 11.932 1.00 95.19 843 ASN A CA 1
ATOM 6798 C C . ASN A 1 843 ? 16.427 -26.688 11.784 1.00 95.19 843 ASN A C 1
ATOM 6800 O O . ASN A 1 843 ? 16.583 -25.661 11.121 1.00 95.19 843 ASN A O 1
ATOM 6804 N N . THR A 1 844 ? 17.429 -27.255 12.460 1.00 90.50 844 THR A N 1
ATOM 6805 C CA . THR A 1 844 ? 18.814 -26.740 12.512 1.00 90.50 844 THR A CA 1
ATOM 6806 C C . THR A 1 844 ? 19.792 -27.526 11.643 1.00 90.50 844 THR A C 1
ATOM 6808 O O . THR A 1 844 ? 20.851 -27.017 11.295 1.00 90.50 844 THR A O 1
ATOM 6811 N N . GLY A 1 845 ? 19.498 -28.799 11.356 1.00 88.12 845 GLY A N 1
ATOM 6812 C CA . GLY A 1 845 ? 20.441 -29.751 10.753 1.00 88.12 845 GLY A CA 1
ATOM 6813 C C . GLY A 1 845 ? 21.646 -30.141 11.622 1.00 88.12 845 GLY A C 1
ATOM 6814 O O . GLY A 1 845 ? 22.388 -31.047 11.241 1.00 88.12 845 GLY A O 1
ATOM 6815 N N . MET A 1 846 ? 21.822 -29.535 12.803 1.00 87.81 846 MET A N 1
ATOM 6816 C CA . MET A 1 846 ? 23.022 -29.657 13.650 1.00 87.81 846 MET A CA 1
ATOM 6817 C C . MET A 1 846 ? 23.140 -30.980 14.418 1.00 87.81 846 MET A C 1
ATOM 6819 O O . MET A 1 846 ? 24.006 -31.128 15.285 1.00 87.81 846 MET A O 1
ATOM 6823 N N . GLN A 1 847 ? 22.296 -31.964 14.095 1.00 86.00 847 GLN A N 1
ATOM 6824 C CA . GLN A 1 847 ? 22.230 -33.251 14.786 1.00 86.00 847 GLN A CA 1
ATOM 6825 C C . GLN A 1 847 ? 22.093 -33.029 16.306 1.00 86.00 847 GLN A C 1
ATOM 6827 O O . GLN A 1 847 ? 21.532 -32.038 16.763 1.00 86.00 847 GLN A O 1
ATOM 6832 N N . GLN A 1 848 ? 22.634 -33.921 17.131 1.00 90.06 848 GLN A N 1
ATOM 6833 C CA . GLN A 1 848 ? 22.504 -33.835 18.589 1.00 90.06 848 GLN A CA 1
ATOM 6834 C C . GLN A 1 848 ? 23.305 -32.691 19.259 1.00 90.06 848 GLN A C 1
ATOM 6836 O O . GLN A 1 848 ? 23.486 -32.724 20.474 1.00 90.06 848 GLN A O 1
ATOM 6841 N N . ALA A 1 849 ? 23.812 -31.689 18.526 1.00 91.19 849 ALA A N 1
ATOM 6842 C CA . ALA A 1 849 ? 24.651 -30.627 19.095 1.00 91.19 849 ALA A CA 1
ATOM 6843 C C . ALA A 1 849 ? 23.915 -29.759 20.135 1.00 91.19 849 ALA A C 1
ATOM 6845 O O . ALA A 1 849 ? 24.474 -29.508 21.203 1.00 91.19 849 ALA A O 1
ATOM 6846 N N . ASN A 1 850 ? 22.663 -29.359 19.876 1.00 92.31 850 ASN A N 1
ATOM 6847 C CA . ASN A 1 850 ? 21.848 -28.607 20.841 1.00 92.31 850 ASN A CA 1
ATOM 6848 C C . ASN A 1 850 ? 21.503 -29.455 22.074 1.00 92.31 850 ASN A C 1
ATOM 6850 O O . ASN A 1 850 ? 21.771 -29.041 23.201 1.00 92.31 850 ASN A O 1
ATOM 6854 N N . THR A 1 851 ? 21.020 -30.685 21.870 1.00 90.06 851 THR A N 1
ATOM 6855 C CA . THR A 1 851 ? 20.714 -31.661 22.933 1.00 90.06 851 THR A CA 1
ATOM 6856 C C . THR A 1 851 ? 21.912 -31.940 23.849 1.00 90.06 851 THR A C 1
ATOM 6858 O O . THR A 1 851 ? 21.752 -32.172 25.045 1.00 90.06 851 THR A O 1
ATOM 6861 N N . ARG A 1 852 ? 23.132 -31.908 23.296 1.00 91.62 852 ARG A N 1
ATOM 6862 C CA . ARG A 1 852 ? 24.403 -32.117 24.014 1.00 91.62 852 ARG A CA 1
ATOM 6863 C C . ARG A 1 852 ? 25.033 -30.828 24.563 1.00 91.62 852 ARG A C 1
ATOM 6865 O O . ARG A 1 852 ? 26.116 -30.903 25.136 1.00 91.62 852 ARG A O 1
ATOM 6872 N N . GLY A 1 853 ? 24.414 -29.661 24.369 1.00 89.38 853 GLY A N 1
ATOM 6873 C CA . GLY A 1 853 ? 24.950 -28.368 24.817 1.00 89.38 853 GLY A CA 1
ATOM 6874 C C . GLY A 1 853 ? 26.256 -27.947 24.128 1.00 89.38 853 GLY A C 1
ATOM 6875 O O . GLY A 1 853 ? 27.081 -27.279 24.743 1.00 89.38 853 GLY A O 1
ATOM 6876 N N . GLN A 1 854 ? 26.475 -28.362 22.874 1.00 90.88 854 GLN A N 1
ATOM 6877 C CA . GLN A 1 854 ? 27.715 -28.119 22.117 1.00 90.88 854 GLN A CA 1
ATOM 6878 C C . GLN A 1 854 ? 27.734 -26.786 21.347 1.00 90.88 854 GLN A C 1
ATOM 6880 O O . GLN A 1 854 ? 28.740 -26.481 20.709 1.00 90.88 854 GLN A O 1
ATOM 6885 N N . LEU A 1 855 ? 26.640 -26.018 21.388 1.00 90.75 855 LEU A N 1
ATOM 6886 C CA . LEU A 1 855 ? 26.509 -24.689 20.783 1.00 90.75 855 LEU A CA 1
ATOM 6887 C C . LEU A 1 855 ? 26.269 -23.641 21.877 1.00 90.75 855 LEU A C 1
ATOM 6889 O O . LEU A 1 855 ? 25.544 -23.899 22.841 1.00 90.75 855 LEU A O 1
ATOM 6893 N N . SER A 1 856 ? 26.848 -22.454 21.720 1.00 90.00 856 SER A N 1
ATOM 6894 C CA . SER A 1 856 ? 26.592 -21.277 22.553 1.00 90.00 856 SER A CA 1
ATOM 6895 C C . SER A 1 856 ? 25.540 -20.357 21.927 1.00 90.00 856 SER A C 1
ATOM 6897 O O . SER A 1 856 ? 25.270 -20.421 20.733 1.00 90.00 856 SER A O 1
ATOM 6899 N N . LEU A 1 857 ? 24.991 -19.431 22.720 1.00 88.81 857 LEU A N 1
ATOM 6900 C CA . LEU A 1 857 ? 23.979 -18.454 22.289 1.00 88.81 857 LEU A CA 1
ATOM 6901 C C . LEU A 1 857 ? 24.382 -17.603 21.062 1.00 88.81 857 LEU A C 1
ATOM 6903 O O . LEU A 1 857 ? 23.517 -17.094 20.347 1.00 88.81 857 LEU A O 1
ATOM 6907 N N . GLN A 1 858 ? 25.683 -17.445 20.798 1.00 87.44 858 GLN A N 1
ATOM 6908 C CA . GLN A 1 858 ? 26.166 -16.694 19.634 1.00 87.44 858 GLN A CA 1
ATOM 6909 C C . GLN A 1 858 ? 26.103 -17.503 18.329 1.00 87.44 858 GLN A C 1
ATOM 6911 O O . GLN A 1 858 ? 26.316 -16.930 17.261 1.00 87.44 858 GLN A O 1
ATOM 6916 N N . HIS A 1 859 ? 25.798 -18.804 18.386 1.00 88.44 859 HIS A N 1
ATOM 6917 C CA . HIS A 1 859 ? 25.569 -19.632 17.204 1.00 88.44 859 HIS A CA 1
ATOM 6918 C C . HIS A 1 859 ? 24.157 -19.403 16.633 1.00 88.44 859 HIS A C 1
ATOM 6920 O O . HIS A 1 859 ? 23.183 -19.516 17.384 1.00 88.44 859 HIS A O 1
ATOM 6926 N N . PRO A 1 860 ? 24.001 -19.131 15.319 1.00 85.88 860 PRO A N 1
ATOM 6927 C CA . PRO A 1 860 ? 22.693 -18.921 14.691 1.00 85.88 860 PRO A CA 1
ATOM 6928 C C . PRO A 1 860 ? 21.652 -20.012 14.976 1.00 85.88 860 PRO A C 1
ATOM 6930 O O . PRO A 1 860 ? 20.468 -19.703 15.103 1.00 85.88 860 PRO A O 1
ATOM 6933 N N . TRP A 1 861 ? 22.085 -21.268 15.113 1.00 88.94 861 TRP A N 1
ATOM 6934 C CA . TRP A 1 861 ? 21.242 -22.448 15.336 1.00 88.94 861 TRP A CA 1
ATOM 6935 C C . TRP A 1 861 ? 21.206 -22.943 16.790 1.00 88.94 861 TRP A C 1
ATOM 6937 O O . TRP A 1 861 ? 20.742 -24.056 17.039 1.00 88.94 861 TRP A O 1
ATOM 6947 N N . TYR A 1 862 ? 21.653 -22.137 17.757 1.00 91.56 862 TYR A N 1
ATOM 6948 C CA . TYR A 1 862 ? 21.492 -22.442 19.180 1.00 91.56 862 TYR A CA 1
ATOM 6949 C C . TYR A 1 862 ? 20.015 -22.614 19.566 1.00 91.56 862 TYR A C 1
ATOM 6951 O O . TYR A 1 862 ? 19.190 -21.755 19.256 1.00 91.56 862 TYR A O 1
ATOM 6959 N N . LEU A 1 863 ? 19.688 -23.687 20.290 1.00 92.94 863 LEU A N 1
ATOM 6960 C CA . LEU A 1 863 ? 18.368 -23.929 20.875 1.00 92.94 863 LEU A CA 1
ATOM 6961 C C . LEU A 1 863 ? 18.505 -24.634 22.229 1.00 92.94 863 LEU A C 1
ATOM 6963 O O . LEU A 1 863 ? 19.128 -25.690 22.342 1.00 92.94 863 LEU A O 1
ATOM 6967 N N . ASN A 1 864 ? 17.890 -24.071 23.272 1.00 93.00 864 ASN A N 1
ATOM 6968 C CA . ASN A 1 864 ? 17.982 -24.609 24.627 1.00 93.00 864 ASN A CA 1
ATOM 6969 C C . ASN A 1 864 ? 16.801 -25.543 24.945 1.00 93.00 864 ASN A C 1
ATOM 6971 O O . ASN A 1 864 ? 15.738 -25.108 25.398 1.00 93.00 864 ASN A O 1
ATOM 6975 N N . HIS A 1 865 ? 17.018 -26.847 24.743 1.00 93.12 865 HIS A N 1
ATOM 6976 C CA . HIS A 1 865 ? 16.040 -27.910 25.025 1.00 93.12 865 HIS A CA 1
ATOM 6977 C C . HIS A 1 865 ? 15.500 -27.857 26.463 1.00 93.12 865 HIS A C 1
ATOM 6979 O O . HIS A 1 865 ? 14.298 -27.986 26.680 1.00 93.12 865 HIS A O 1
ATOM 6985 N N . ALA A 1 866 ? 16.362 -27.606 27.454 1.00 90.94 866 ALA A N 1
ATOM 6986 C CA . ALA A 1 866 ? 15.961 -27.567 28.861 1.00 90.94 866 ALA A CA 1
ATOM 6987 C C . ALA A 1 866 ? 15.090 -26.341 29.202 1.00 90.94 866 ALA A C 1
ATOM 6989 O O . ALA A 1 866 ? 14.208 -26.430 30.056 1.00 90.94 866 ALA A O 1
ATOM 6990 N N . ALA A 1 867 ? 15.304 -25.205 28.532 1.00 92.44 867 ALA A N 1
ATOM 6991 C CA . ALA A 1 867 ? 14.462 -24.019 28.686 1.00 92.44 867 ALA A CA 1
ATOM 6992 C C . ALA A 1 867 ? 13.066 -24.226 28.071 1.00 92.44 867 ALA A C 1
ATOM 6994 O O . ALA A 1 867 ? 12.067 -23.893 28.707 1.00 92.44 867 ALA A O 1
ATOM 6995 N N . LEU A 1 868 ? 12.978 -24.845 26.888 1.00 94.00 868 LEU A N 1
ATOM 6996 C CA . LEU A 1 868 ? 11.693 -25.219 26.280 1.00 94.00 868 LEU A CA 1
ATOM 6997 C C . LEU A 1 868 ? 10.946 -26.271 27.120 1.00 94.00 868 LEU A C 1
ATOM 6999 O O . LEU A 1 868 ? 9.757 -26.105 27.389 1.00 94.00 868 LEU A O 1
ATOM 7003 N N . GLY A 1 869 ? 11.645 -27.285 27.639 1.00 92.50 869 GLY A N 1
ATOM 7004 C CA . GLY A 1 869 ? 11.059 -28.273 28.552 1.00 92.50 869 GLY A CA 1
ATOM 7005 C C . GLY A 1 869 ? 10.479 -27.647 29.830 1.00 92.50 869 GLY A C 1
ATOM 7006 O O . GLY A 1 869 ? 9.399 -28.035 30.269 1.00 92.50 869 GLY A O 1
ATOM 7007 N N . LYS A 1 870 ? 11.123 -26.609 30.386 1.00 92.94 870 LYS A N 1
ATOM 7008 C CA . LYS A 1 870 ? 10.589 -25.819 31.518 1.00 92.94 870 LYS A CA 1
ATOM 7009 C C . LYS A 1 870 ? 9.350 -24.983 31.181 1.00 92.94 870 LYS A C 1
ATOM 7011 O O . LYS A 1 870 ? 8.617 -24.619 32.099 1.00 92.94 870 LYS A O 1
ATOM 7016 N N . LEU A 1 871 ? 9.128 -24.655 29.908 1.00 94.56 871 LEU A N 1
ATOM 7017 C CA . LEU A 1 871 ? 7.895 -24.015 29.437 1.00 94.56 871 LEU A CA 1
ATOM 7018 C C . LEU A 1 871 ? 6.762 -25.031 29.217 1.00 94.56 871 LEU A C 1
ATOM 7020 O O . LEU A 1 871 ? 5.612 -24.618 29.126 1.00 94.56 871 LEU A O 1
ATOM 7024 N N . GLY A 1 872 ? 7.068 -26.333 29.172 1.00 94.44 872 GLY A N 1
ATOM 7025 C CA . GLY A 1 872 ? 6.093 -27.406 28.959 1.00 94.44 872 GLY A CA 1
ATOM 7026 C C . GLY A 1 872 ? 5.746 -27.671 27.491 1.00 94.44 872 GLY A C 1
ATOM 7027 O O . GLY A 1 872 ? 4.729 -28.307 27.231 1.00 94.44 872 GLY A O 1
ATOM 7028 N N . VAL A 1 873 ? 6.555 -27.182 26.542 1.00 96.75 873 VAL A N 1
ATOM 7029 C CA . VAL A 1 873 ? 6.324 -27.384 25.100 1.00 96.75 873 VAL A CA 1
ATOM 7030 C C . VAL A 1 873 ? 7.022 -28.634 24.572 1.00 96.75 873 VAL A C 1
ATOM 7032 O O . VAL A 1 873 ? 8.083 -29.027 25.061 1.00 96.75 873 VAL A O 1
ATOM 7035 N N . ASN A 1 874 ? 6.448 -29.237 23.534 1.00 97.38 874 ASN A N 1
ATOM 7036 C CA . ASN A 1 874 ? 7.039 -30.380 22.845 1.00 97.38 874 ASN A CA 1
ATOM 7037 C C . ASN A 1 874 ? 8.174 -29.914 21.920 1.00 97.38 874 ASN A C 1
ATOM 7039 O O . ASN A 1 874 ? 8.093 -28.837 21.323 1.00 97.38 874 ASN A O 1
ATOM 7043 N N . ILE A 1 875 ? 9.202 -30.749 21.751 1.00 96.06 875 ILE A N 1
ATOM 7044 C CA . ILE A 1 875 ? 10.316 -30.506 20.825 1.00 96.06 875 ILE A CA 1
ATOM 7045 C C . ILE A 1 875 ? 10.414 -31.693 19.865 1.00 96.06 875 ILE A C 1
ATOM 7047 O O . ILE A 1 875 ? 10.525 -32.836 20.304 1.00 96.06 875 ILE A O 1
ATOM 7051 N N . ILE A 1 876 ? 10.392 -31.426 18.561 1.00 95.31 876 ILE A N 1
ATOM 7052 C CA . ILE A 1 876 ? 10.597 -32.421 17.500 1.00 95.31 876 ILE A CA 1
ATOM 7053 C C . ILE A 1 876 ? 11.825 -32.001 16.699 1.00 95.31 876 ILE A C 1
ATOM 7055 O O . ILE A 1 876 ? 11.867 -30.892 16.179 1.00 95.31 876 ILE A O 1
ATOM 7059 N N . GLN A 1 877 ? 12.824 -32.871 16.568 1.00 94.06 877 GLN A N 1
ATOM 7060 C CA . GLN A 1 877 ? 14.026 -32.557 15.795 1.00 94.06 877 GLN A CA 1
ATOM 7061 C C . GLN A 1 877 ? 13.933 -33.091 14.360 1.00 94.06 877 GLN A C 1
ATOM 7063 O O . GLN A 1 877 ? 13.604 -34.258 14.146 1.00 94.06 877 GLN A O 1
ATOM 7068 N N . THR A 1 878 ? 14.264 -32.260 13.370 1.00 94.81 878 THR A N 1
ATOM 7069 C CA . THR A 1 878 ? 14.417 -32.705 11.974 1.00 94.81 878 THR A CA 1
ATOM 7070 C C . THR A 1 878 ? 15.721 -33.497 11.792 1.00 94.81 878 THR A C 1
ATOM 7072 O O . THR A 1 878 ? 16.748 -33.079 12.334 1.00 94.81 878 THR A O 1
ATOM 7075 N N . PRO A 1 879 ? 15.761 -34.563 10.970 1.00 88.38 879 PRO A N 1
ATOM 7076 C CA . PRO A 1 879 ? 16.983 -35.348 10.755 1.00 88.38 879 PRO A CA 1
ATOM 7077 C C . PRO A 1 879 ? 18.085 -34.587 9.991 1.00 88.38 879 PRO A C 1
ATOM 7079 O O . PRO A 1 879 ? 19.265 -34.903 10.127 1.00 88.38 879 PRO A O 1
ATOM 7082 N N . VAL A 1 880 ? 17.712 -33.585 9.191 1.00 91.38 880 VAL A N 1
ATOM 7083 C CA . VAL A 1 880 ? 18.591 -32.702 8.404 1.00 91.38 880 VAL A CA 1
ATOM 7084 C C . VAL A 1 880 ? 17.968 -31.306 8.333 1.00 91.38 880 VAL A C 1
ATOM 7086 O O . VAL A 1 880 ? 16.778 -31.169 8.599 1.00 91.38 880 VAL A O 1
ATOM 7089 N N . LEU A 1 881 ? 18.740 -30.283 7.947 1.00 91.19 881 LEU A N 1
ATOM 7090 C CA . LEU A 1 881 ? 18.199 -28.943 7.697 1.00 91.19 881 LEU A CA 1
ATOM 7091 C C . LEU A 1 881 ? 17.269 -28.975 6.474 1.00 91.19 881 LEU A C 1
ATOM 7093 O O . LEU A 1 881 ? 17.723 -29.168 5.346 1.00 91.19 881 LEU A O 1
ATOM 7097 N N . LEU A 1 882 ? 15.977 -28.776 6.711 1.00 94.19 882 LEU A N 1
ATOM 7098 C CA . LEU A 1 882 ? 14.930 -28.687 5.701 1.00 94.19 882 LEU A CA 1
ATOM 7099 C C . LEU A 1 882 ? 14.782 -27.250 5.188 1.00 94.19 882 LEU A C 1
ATOM 7101 O O . LEU A 1 882 ? 14.859 -26.278 5.947 1.00 94.19 882 LEU A O 1
ATOM 7105 N N . THR A 1 883 ? 14.490 -27.112 3.899 1.00 93.50 883 THR A N 1
ATOM 7106 C CA . THR A 1 883 ? 14.057 -25.843 3.292 1.00 93.50 883 THR A CA 1
ATOM 7107 C C . THR A 1 883 ? 12.619 -25.503 3.718 1.00 93.50 883 THR A C 1
ATOM 7109 O O . THR A 1 883 ? 11.942 -26.343 4.312 1.00 93.50 883 THR A O 1
ATOM 7112 N N . PHE A 1 884 ? 12.105 -24.294 3.455 1.00 92.31 884 PHE A N 1
ATOM 7113 C CA . PHE A 1 884 ? 10.764 -23.910 3.940 1.00 92.31 884 PHE A CA 1
ATOM 7114 C C . PHE A 1 884 ? 9.663 -24.829 3.386 1.00 92.31 884 PHE A C 1
ATOM 7116 O O . PHE A 1 884 ? 8.843 -25.336 4.148 1.00 92.31 884 PHE A O 1
ATOM 7123 N N . ALA A 1 885 ? 9.693 -25.127 2.084 1.00 94.25 885 ALA A N 1
ATOM 7124 C CA . ALA A 1 885 ? 8.748 -26.051 1.453 1.00 94.25 885 ALA A CA 1
ATOM 7125 C C . ALA A 1 885 ? 8.840 -27.481 2.021 1.00 94.25 885 ALA A C 1
ATOM 7127 O O . ALA A 1 885 ? 7.829 -28.143 2.254 1.00 94.25 885 ALA A O 1
ATOM 7128 N N . GLN A 1 886 ? 10.061 -27.955 2.289 1.00 95.81 886 GLN A N 1
ATOM 7129 C CA . GLN A 1 886 ? 10.293 -29.261 2.909 1.00 95.81 886 GLN A CA 1
ATOM 7130 C C . GLN A 1 886 ? 9.796 -29.301 4.361 1.00 95.81 886 GLN A C 1
ATOM 7132 O O . GLN A 1 886 ? 9.225 -30.304 4.778 1.00 95.81 886 GLN A O 1
ATOM 7137 N N . LEU A 1 887 ? 9.963 -28.212 5.115 1.00 95.81 887 LEU A N 1
ATOM 7138 C CA . LEU A 1 887 ? 9.498 -28.077 6.494 1.00 95.81 887 LEU A CA 1
ATOM 7139 C C . LEU A 1 887 ? 7.962 -28.052 6.582 1.00 95.81 887 LEU A C 1
ATOM 7141 O O . LEU A 1 887 ? 7.392 -28.719 7.439 1.00 95.81 887 LEU A O 1
ATOM 7145 N N . GLN A 1 888 ? 7.282 -27.375 5.653 1.00 95.75 888 GLN A N 1
ATOM 7146 C CA . GLN A 1 888 ? 5.817 -27.415 5.551 1.00 95.75 888 GLN A CA 1
ATOM 7147 C C . GLN A 1 888 ? 5.299 -28.831 5.229 1.00 95.75 888 GLN A C 1
ATOM 7149 O O . GLN A 1 888 ? 4.345 -29.306 5.846 1.00 95.75 888 GLN A O 1
ATOM 7154 N N . ASN A 1 889 ? 5.969 -29.562 4.330 1.00 96.38 889 ASN A N 1
ATOM 7155 C CA . ASN A 1 889 ? 5.653 -30.976 4.079 1.00 96.38 889 ASN A CA 1
ATOM 7156 C C . ASN A 1 889 ? 6.012 -31.891 5.268 1.00 96.38 889 ASN A C 1
ATOM 7158 O O . ASN A 1 889 ? 5.369 -32.922 5.464 1.00 96.38 889 ASN A O 1
ATOM 7162 N N . PHE A 1 890 ? 6.992 -31.520 6.096 1.00 97.19 890 PHE A N 1
ATOM 7163 C CA . PHE A 1 890 ? 7.275 -32.214 7.352 1.00 97.19 890 PHE A CA 1
ATOM 7164 C C . PHE A 1 890 ? 6.144 -32.008 8.372 1.00 97.19 890 PHE A C 1
ATOM 7166 O O . PHE A 1 890 ? 5.729 -32.982 8.993 1.00 97.19 890 PHE A O 1
ATOM 7173 N N . TYR A 1 891 ? 5.559 -30.808 8.483 1.00 97.00 891 TYR A N 1
ATOM 7174 C CA . TYR A 1 891 ? 4.360 -30.585 9.310 1.00 97.00 891 TYR A CA 1
ATOM 7175 C C . TYR A 1 891 ? 3.163 -31.416 8.831 1.00 97.00 891 TYR A C 1
ATOM 7177 O O . TYR A 1 891 ? 2.463 -32.016 9.646 1.00 97.00 891 TYR A O 1
ATOM 7185 N N . LEU A 1 892 ? 2.974 -31.525 7.512 1.00 96.00 892 LEU A N 1
ATOM 7186 C CA . LEU A 1 892 ? 1.966 -32.409 6.928 1.00 96.00 892 LEU A CA 1
ATOM 7187 C C . LEU A 1 892 ? 2.211 -33.876 7.333 1.00 96.00 892 LEU A C 1
ATOM 7189 O O . LEU A 1 892 ? 1.288 -34.554 7.779 1.00 96.00 892 LEU A O 1
ATOM 7193 N N . SER A 1 893 ? 3.462 -34.343 7.272 1.00 96.06 893 SER A N 1
ATOM 7194 C CA . SER A 1 893 ? 3.853 -35.687 7.726 1.00 96.06 893 SER A CA 1
ATOM 7195 C C . SER A 1 893 ? 3.603 -35.910 9.226 1.00 96.06 893 SER A C 1
ATOM 7197 O O . SER A 1 893 ? 3.085 -36.958 9.621 1.00 96.06 893 SER A O 1
ATOM 7199 N N . LEU A 1 894 ? 3.882 -34.909 10.071 1.00 95.88 894 LEU A N 1
ATOM 7200 C CA . LEU A 1 894 ? 3.532 -34.944 11.496 1.00 95.88 894 LEU A CA 1
ATOM 7201 C C . LEU A 1 894 ? 2.015 -35.041 11.703 1.00 95.88 894 LEU A C 1
ATOM 7203 O O . LEU A 1 894 ? 1.576 -35.808 12.558 1.00 95.88 894 LEU A O 1
ATOM 7207 N N . SER A 1 895 ? 1.209 -34.347 10.890 1.00 96.06 895 SER A N 1
ATOM 7208 C CA . SER A 1 895 ? -0.254 -34.422 10.989 1.00 96.06 895 SER A CA 1
ATOM 7209 C C . SER A 1 895 ? -0.805 -35.822 10.704 1.00 96.06 895 SER A C 1
ATOM 7211 O O . SER A 1 895 ? -1.722 -36.261 11.392 1.00 96.06 895 SER A O 1
ATOM 7213 N N . TYR A 1 896 ? -0.191 -36.577 9.787 1.00 94.62 896 TYR A N 1
ATOM 7214 C CA . TYR A 1 896 ? -0.514 -37.994 9.594 1.00 94.62 896 TYR A CA 1
ATOM 7215 C C . TYR A 1 896 ? 0.017 -38.871 10.738 1.00 94.62 896 TYR A C 1
ATOM 7217 O O . TYR A 1 896 ? -0.688 -39.758 11.209 1.00 94.62 896 TYR A O 1
ATOM 7225 N N . THR A 1 897 ? 1.237 -38.605 11.215 1.00 94.75 897 THR A N 1
ATOM 7226 C CA . THR A 1 897 ? 1.916 -39.394 12.263 1.00 94.75 897 THR A CA 1
ATOM 7227 C C . THR A 1 897 ? 1.219 -39.311 13.625 1.00 94.75 897 THR A C 1
ATOM 7229 O O . THR A 1 897 ? 1.243 -40.270 14.393 1.00 94.75 897 THR A O 1
ATOM 7232 N N . HIS A 1 898 ? 0.590 -38.174 13.924 1.00 93.44 898 HIS A N 1
ATOM 7233 C CA . HIS A 1 898 ? -0.119 -37.913 15.180 1.00 93.44 898 HIS A CA 1
ATOM 7234 C C . HIS A 1 898 ? -1.651 -37.816 15.013 1.00 93.44 898 HIS A C 1
ATOM 7236 O O . HIS A 1 898 ? -2.335 -37.340 15.919 1.00 93.44 898 HIS A O 1
ATOM 7242 N N . GLU A 1 899 ? -2.184 -38.242 13.862 1.00 95.12 899 GLU A N 1
ATOM 7243 C CA . GLU A 1 899 ? -3.617 -38.220 13.515 1.00 95.12 899 GLU A CA 1
ATOM 7244 C C . GLU A 1 899 ? -4.305 -36.845 13.696 1.00 95.12 899 GLU A C 1
ATOM 7246 O O . GLU A 1 899 ? -5.492 -36.756 14.018 1.00 95.12 899 GLU A O 1
ATOM 7251 N N . TRP A 1 900 ? -3.578 -35.745 13.473 1.00 95.38 900 TRP A N 1
ATOM 7252 C CA . TRP A 1 900 ? -4.115 -34.385 13.555 1.00 95.38 900 TRP A CA 1
ATOM 7253 C C . TRP A 1 900 ? -4.997 -34.085 12.331 1.00 95.38 900 TRP A C 1
ATOM 7255 O O . TRP A 1 900 ? -4.471 -33.927 11.227 1.00 95.38 900 TRP A O 1
ATOM 7265 N N . PRO A 1 901 ? -6.331 -33.942 12.478 1.00 94.25 901 PRO A N 1
ATOM 7266 C CA . PRO A 1 901 ? -7.201 -33.663 11.338 1.00 94.25 901 PRO A CA 1
ATOM 7267 C C . PRO A 1 901 ? -6.997 -32.240 10.806 1.00 94.25 901 PRO A C 1
ATOM 7269 O O . PRO A 1 901 ? -7.220 -32.003 9.624 1.00 94.25 901 PRO A O 1
ATOM 7272 N N . TYR A 1 902 ? -6.568 -31.321 11.678 1.00 94.81 902 TYR A N 1
ATOM 7273 C CA . TYR A 1 902 ? -6.236 -29.921 11.419 1.00 94.81 902 TYR A CA 1
ATOM 7274 C C . TYR A 1 902 ? -5.130 -29.510 12.397 1.00 94.81 902 TYR A C 1
ATOM 7276 O O . TYR A 1 902 ? -5.110 -29.993 13.533 1.00 94.81 902 TYR A O 1
ATOM 7284 N N . TYR A 1 903 ? -4.247 -28.601 11.993 1.00 97.25 903 TYR A N 1
ATOM 7285 C CA . TYR A 1 903 ? -3.234 -28.022 12.879 1.00 97.25 903 TYR A CA 1
ATOM 7286 C C . TYR A 1 903 ? -3.047 -26.532 12.603 1.00 97.25 903 TYR A C 1
ATOM 7288 O O . TYR A 1 903 ? -3.307 -26.052 11.497 1.00 97.25 903 TYR A O 1
ATOM 7296 N N . PHE A 1 904 ? -2.582 -25.801 13.610 1.00 97.75 904 PHE A N 1
ATOM 7297 C CA . PHE A 1 904 ? -2.058 -24.454 13.439 1.00 97.75 904 PHE A CA 1
ATOM 7298 C C . PHE A 1 904 ? -0.548 -24.535 13.212 1.00 97.75 904 PHE A C 1
ATOM 7300 O O . PHE A 1 904 ? 0.137 -25.354 13.826 1.00 97.75 904 PHE A O 1
ATOM 7307 N N . TRP A 1 905 ? -0.003 -23.661 12.375 1.00 96.94 905 TRP A N 1
ATOM 7308 C CA . TRP A 1 905 ? 1.433 -23.406 12.327 1.00 96.94 905 TRP A CA 1
ATOM 7309 C C . TRP A 1 905 ? 1.711 -21.906 12.407 1.00 96.94 905 TRP A C 1
ATOM 7311 O O . TRP A 1 905 ? 0.874 -21.085 12.025 1.00 96.94 905 TRP A O 1
ATOM 7321 N N . SER A 1 906 ? 2.877 -21.551 12.941 1.00 96.81 906 SER A N 1
ATOM 7322 C CA . SER A 1 906 ? 3.318 -20.165 13.090 1.00 96.81 906 SER A CA 1
ATOM 7323 C C . SER A 1 906 ? 4.750 -19.982 12.618 1.00 96.81 906 SER A C 1
ATOM 7325 O O . SER A 1 906 ? 5.614 -20.848 12.791 1.00 96.81 906 SER A O 1
ATOM 7327 N N . HIS A 1 907 ? 5.015 -18.784 12.111 1.00 94.19 907 HIS A N 1
ATOM 7328 C CA . HIS A 1 907 ? 6.357 -18.230 12.040 1.00 94.19 907 HIS A CA 1
ATOM 7329 C C . HIS A 1 907 ? 6.993 -18.155 13.439 1.00 94.19 907 HIS A C 1
ATOM 7331 O O . HIS A 1 907 ? 6.304 -17.966 14.443 1.00 94.19 907 HIS A O 1
ATOM 7337 N N . MET A 1 908 ? 8.317 -18.307 13.508 1.00 93.38 908 MET A N 1
ATOM 7338 C CA . MET A 1 908 ? 9.092 -18.195 14.756 1.00 93.38 908 MET A CA 1
ATOM 7339 C C . MET A 1 908 ? 9.457 -16.740 15.098 1.00 93.38 908 MET A C 1
ATOM 7341 O O . MET A 1 908 ? 9.904 -16.465 16.203 1.00 93.38 908 MET A O 1
ATOM 7345 N N . ASP A 1 909 ? 9.346 -15.825 14.133 1.00 91.38 909 ASP A N 1
ATOM 7346 C CA . ASP A 1 909 ? 9.767 -14.425 14.216 1.00 91.38 909 ASP A CA 1
ATOM 7347 C C . ASP A 1 909 ? 8.597 -13.467 14.534 1.00 91.38 909 ASP A C 1
ATOM 7349 O O . ASP A 1 909 ? 8.622 -12.278 14.217 1.00 91.38 909 ASP A O 1
ATOM 7353 N N . VAL A 1 910 ? 7.575 -13.988 15.222 1.00 94.44 910 VAL A N 1
ATOM 7354 C CA . VAL A 1 910 ? 6.358 -13.263 15.618 1.00 94.44 910 VAL A CA 1
ATOM 7355 C C . VAL A 1 910 ? 6.366 -12.805 17.083 1.00 94.44 910 VAL A C 1
ATOM 7357 O O . VAL A 1 910 ? 7.133 -13.280 17.925 1.00 94.44 910 VAL A O 1
ATOM 7360 N N . LEU A 1 911 ? 5.436 -11.906 17.394 1.00 96.06 911 LEU A N 1
ATOM 7361 C CA . LEU A 1 911 ? 5.002 -11.546 18.739 1.00 96.06 911 LEU A CA 1
ATOM 7362 C C . LEU A 1 911 ? 3.467 -11.630 18.788 1.00 96.06 911 LEU A C 1
ATOM 7364 O O . LEU A 1 911 ? 2.787 -10.798 18.188 1.00 96.06 911 LEU A O 1
ATOM 7368 N N . ALA A 1 912 ? 2.929 -12.649 19.463 1.00 96.25 912 ALA A N 1
ATOM 7369 C CA . ALA A 1 912 ? 1.495 -12.933 19.539 1.00 96.25 912 ALA A CA 1
ATOM 7370 C C . ALA A 1 912 ? 0.857 -12.391 20.832 1.00 96.25 912 ALA A C 1
ATOM 7372 O O . ALA A 1 912 ? 1.348 -12.637 21.934 1.00 96.25 912 ALA A O 1
ATOM 7373 N N . LEU A 1 913 ? -0.254 -11.659 20.714 1.00 95.00 913 LEU A N 1
ATOM 7374 C CA . LEU A 1 913 ? -0.969 -11.039 21.835 1.00 95.00 913 LEU A CA 1
ATOM 7375 C C . LEU A 1 913 ? -2.495 -11.171 21.664 1.00 95.00 913 LEU A C 1
ATOM 7377 O O . LEU A 1 913 ? -3.032 -10.964 20.577 1.00 95.00 913 LEU A O 1
ATOM 7381 N N . SER A 1 914 ? -3.210 -11.467 22.753 1.00 93.00 914 SER A N 1
ATOM 7382 C CA . SER A 1 914 ? -4.682 -11.398 22.809 1.00 93.00 914 SER A CA 1
ATOM 7383 C C . SER A 1 914 ? -5.185 -9.946 22.755 1.00 93.00 914 SER A C 1
ATOM 7385 O O . SER A 1 914 ? -4.445 -9.026 23.100 1.00 93.00 914 SER A O 1
ATOM 7387 N N . HIS A 1 915 ? -6.456 -9.728 22.393 1.00 90.38 915 HIS A N 1
ATOM 7388 C CA . HIS A 1 915 ? -7.113 -8.406 22.407 1.00 90.38 915 HIS A CA 1
ATOM 7389 C C . HIS A 1 915 ? -7.546 -7.990 23.829 1.00 90.38 915 HIS A C 1
ATOM 7391 O O . HIS A 1 915 ? -8.727 -8.031 24.168 1.00 90.38 915 HIS A O 1
ATOM 7397 N N . GLU A 1 916 ? -6.600 -7.616 24.697 1.00 91.56 916 GLU A N 1
ATOM 7398 C CA . GLU A 1 916 ? -6.863 -7.445 26.143 1.00 91.56 916 GLU A CA 1
ATOM 7399 C C . GLU A 1 916 ? -7.623 -6.162 26.527 1.00 91.56 916 GLU A C 1
ATOM 7401 O O . GLU A 1 916 ? -8.262 -6.138 27.577 1.00 91.56 916 GLU A O 1
ATOM 7406 N N . ASP A 1 917 ? -7.655 -5.129 25.680 1.00 89.19 917 ASP A N 1
ATOM 7407 C CA . ASP A 1 917 ? -8.593 -3.995 25.842 1.00 89.19 917 ASP A CA 1
ATOM 7408 C C . ASP A 1 917 ? -10.006 -4.307 25.298 1.00 89.19 917 ASP A C 1
ATOM 7410 O O . ASP A 1 917 ? -10.927 -3.509 25.453 1.00 89.19 917 ASP A O 1
ATOM 7414 N N . GLY A 1 918 ? -10.189 -5.496 24.710 1.00 86.00 918 GLY A N 1
ATOM 7415 C CA . GLY A 1 918 ? -11.398 -5.941 24.020 1.00 86.00 918 GLY A CA 1
ATOM 7416 C C . GLY A 1 918 ? -11.356 -5.703 22.509 1.00 86.00 918 GLY A C 1
ATOM 7417 O O . GLY A 1 918 ? -10.523 -4.957 21.994 1.00 86.00 918 GLY A O 1
ATOM 7418 N N . PHE A 1 919 ? -12.264 -6.354 21.780 1.00 82.06 919 PHE A N 1
ATOM 7419 C CA . PHE A 1 919 ? -12.459 -6.132 20.346 1.00 82.06 919 PHE A CA 1
ATOM 7420 C C . PHE A 1 919 ? -13.940 -6.296 19.995 1.00 82.06 919 PHE A C 1
ATOM 7422 O O . PHE A 1 919 ? -14.531 -7.352 20.242 1.00 82.06 919 PHE A O 1
ATOM 7429 N N . GLU A 1 920 ? -14.543 -5.250 19.423 1.00 73.31 920 GLU A N 1
ATOM 7430 C CA . GLU A 1 920 ? -15.991 -5.162 19.216 1.00 73.31 920 GLU A CA 1
ATOM 7431 C C . GLU A 1 920 ? -16.540 -6.374 18.443 1.00 73.31 920 GLU A C 1
ATOM 7433 O O . GLU A 1 920 ? -15.993 -6.778 17.417 1.00 73.31 920 GLU A O 1
ATOM 7438 N N . ASN A 1 921 ? -17.624 -6.965 18.953 1.00 73.88 921 ASN A N 1
ATOM 7439 C CA . ASN A 1 921 ? -18.283 -8.166 18.420 1.00 73.88 921 ASN A CA 1
ATOM 7440 C C . ASN A 1 921 ? -17.429 -9.459 18.385 1.00 73.88 921 ASN A C 1
ATOM 7442 O O . ASN A 1 921 ? -17.929 -10.486 17.928 1.00 73.88 921 ASN A O 1
ATOM 7446 N N . ILE A 1 922 ? -16.194 -9.456 18.912 1.00 85.62 922 ILE A N 1
ATOM 7447 C CA . ILE A 1 922 ? -15.307 -10.637 18.979 1.00 85.62 922 ILE A CA 1
ATOM 7448 C C . ILE A 1 922 ? -15.046 -11.069 20.435 1.00 85.62 922 ILE A C 1
ATOM 7450 O O . ILE A 1 922 ? -15.290 -12.228 20.786 1.00 85.62 922 ILE A O 1
ATOM 7454 N N . THR A 1 923 ? -14.592 -10.148 21.294 1.00 90.31 923 THR A N 1
ATOM 7455 C CA . THR A 1 923 ? -14.277 -10.400 22.715 1.00 90.31 923 THR A CA 1
ATOM 7456 C C . THR A 1 923 ? -14.527 -9.165 23.585 1.00 90.31 923 THR A C 1
ATOM 7458 O O . THR A 1 923 ? -14.261 -8.039 23.164 1.00 90.31 923 THR A O 1
ATOM 7461 N N . ALA A 1 924 ? -14.981 -9.372 24.827 1.00 92.00 924 ALA A N 1
ATOM 7462 C CA . ALA A 1 924 ? -14.971 -8.325 25.855 1.00 92.00 924 ALA A CA 1
ATOM 7463 C C . ALA A 1 924 ? -13.528 -7.932 26.252 1.00 92.00 924 ALA A C 1
ATOM 7465 O O . ALA A 1 924 ? -12.565 -8.523 25.759 1.00 92.00 924 ALA A O 1
ATOM 7466 N N . ARG A 1 925 ? -13.375 -6.948 27.149 1.00 90.44 925 ARG A N 1
ATOM 7467 C CA . ARG A 1 925 ? -12.085 -6.547 27.742 1.00 90.44 925 ARG A CA 1
ATOM 7468 C C . ARG A 1 925 ? -11.566 -7.620 28.712 1.00 90.44 925 ARG A C 1
ATOM 7470 O O . ARG A 1 925 ? -12.346 -8.356 29.314 1.00 90.44 925 ARG A O 1
ATOM 7477 N N . ALA A 1 926 ? -10.248 -7.716 28.882 1.00 89.06 926 ALA A N 1
ATOM 7478 C CA . ALA A 1 926 ? -9.624 -8.657 29.809 1.00 89.06 926 ALA A CA 1
ATOM 7479 C C . ALA A 1 926 ? -10.122 -8.461 31.252 1.00 89.06 926 ALA A C 1
ATOM 7481 O O . ALA A 1 926 ? -9.989 -7.384 31.832 1.00 89.06 926 ALA A O 1
ATOM 7482 N N . GLY A 1 927 ? -10.679 -9.530 31.826 1.00 85.94 927 GLY A N 1
ATOM 7483 C CA . GLY A 1 927 ? -11.303 -9.536 33.153 1.00 85.94 927 GLY A CA 1
ATOM 7484 C C . GLY A 1 927 ? -12.829 -9.370 33.149 1.00 85.94 927 GLY A C 1
ATOM 7485 O O . GLY A 1 927 ? -13.458 -9.748 34.138 1.00 85.94 927 GLY A O 1
ATOM 7486 N N . ASP A 1 928 ? -13.433 -8.893 32.055 1.00 90.00 928 ASP A N 1
ATOM 7487 C CA . ASP A 1 928 ? -14.890 -8.773 31.931 1.00 90.00 928 ASP A CA 1
ATOM 7488 C C . ASP A 1 928 ? -15.550 -10.090 31.458 1.00 90.00 928 ASP A C 1
ATOM 7490 O O . ASP A 1 928 ? -14.934 -10.894 30.744 1.00 90.00 928 ASP A O 1
ATOM 7494 N N . PRO A 1 929 ? -16.830 -10.341 31.809 1.00 89.50 929 PRO A N 1
ATOM 7495 C CA . PRO A 1 929 ? -17.574 -11.495 31.312 1.00 89.50 929 PRO A CA 1
ATOM 7496 C C . PRO A 1 929 ? -17.665 -11.504 29.779 1.00 89.50 929 PRO A C 1
ATOM 7498 O O . PRO A 1 929 ? -18.133 -10.545 29.170 1.00 89.50 929 PRO A O 1
ATOM 7501 N N . GLY A 1 930 ? -17.258 -12.612 29.155 1.00 89.06 930 GLY A N 1
ATOM 7502 C CA . GLY A 1 930 ? -17.203 -12.738 27.692 1.00 89.06 930 GLY A CA 1
ATOM 7503 C C . GLY A 1 930 ? -15.845 -12.390 27.070 1.00 89.06 930 GLY A C 1
ATOM 7504 O O . GLY A 1 930 ? -15.753 -12.309 25.844 1.00 89.06 930 GLY A O 1
ATOM 7505 N N . TYR A 1 931 ? -14.796 -12.206 27.879 1.00 94.00 931 TYR A N 1
ATOM 7506 C CA . TYR A 1 931 ? -13.418 -12.205 27.389 1.00 94.00 931 TYR A CA 1
ATOM 7507 C C . TYR A 1 931 ? -13.045 -13.553 26.750 1.00 94.00 931 TYR A C 1
ATOM 7509 O O . TYR A 1 931 ? -13.431 -14.615 27.248 1.00 94.00 931 TYR A O 1
ATOM 7517 N N . LYS A 1 932 ? -12.258 -13.510 25.672 1.00 93.75 932 LYS A N 1
ATOM 7518 C CA . LYS A 1 932 ? -11.687 -14.670 24.983 1.00 93.75 932 LYS A CA 1
ATOM 7519 C C . LYS A 1 932 ? -10.223 -14.391 24.644 1.00 93.75 932 LYS A C 1
ATOM 7521 O O . LYS A 1 932 ? -9.901 -13.383 24.022 1.00 93.75 932 LYS A O 1
ATOM 7526 N N . SER A 1 933 ? -9.345 -15.313 25.027 1.00 94.75 933 SER A N 1
ATOM 7527 C CA . SER A 1 933 ? -7.935 -15.304 24.631 1.00 94.75 933 SER A CA 1
ATOM 7528 C C . SER A 1 933 ? -7.753 -15.640 23.143 1.00 94.75 933 SER A C 1
ATOM 7530 O O . SER A 1 933 ? -8.657 -16.206 22.520 1.00 94.75 933 SER A O 1
ATOM 7532 N N . LEU A 1 934 ? -6.565 -15.357 22.591 1.00 95.00 934 LEU A N 1
ATOM 7533 C CA . LEU A 1 934 ? -6.178 -15.725 21.220 1.00 95.00 934 LEU A CA 1
ATOM 7534 C C . LEU A 1 934 ? -6.491 -17.200 20.910 1.00 95.00 934 LEU A C 1
ATOM 7536 O O . LEU A 1 934 ? -7.154 -17.499 19.922 1.00 95.00 934 LEU A O 1
ATOM 7540 N N . TYR A 1 935 ? -6.084 -18.114 21.796 1.00 95.44 935 TYR A N 1
ATOM 7541 C CA . TYR A 1 935 ? -6.340 -19.551 21.650 1.00 95.44 935 TYR A CA 1
ATOM 7542 C C . TYR A 1 935 ? -7.843 -19.886 21.594 1.00 95.44 935 TYR A C 1
ATOM 7544 O O . TYR A 1 935 ? -8.279 -20.637 20.723 1.00 95.44 935 TYR A O 1
ATOM 7552 N N . THR A 1 936 ? -8.660 -19.284 22.467 1.00 94.31 936 THR A N 1
ATOM 7553 C CA . THR A 1 936 ? -10.121 -19.485 22.461 1.00 94.31 936 THR A CA 1
ATOM 7554 C C . THR A 1 936 ? -10.754 -18.994 21.158 1.00 94.31 936 THR A C 1
ATOM 7556 O O . THR A 1 936 ? -11.627 -19.670 20.616 1.00 94.31 936 THR A O 1
ATOM 7559 N N . LEU A 1 937 ? -10.296 -17.857 20.624 1.00 94.88 937 LEU A N 1
ATOM 7560 C CA . LEU A 1 937 ? -10.771 -17.317 19.348 1.00 94.88 937 LEU A CA 1
ATOM 7561 C C . LEU A 1 937 ? -10.346 -18.195 18.157 1.00 94.88 937 LEU A C 1
ATOM 7563 O O . LEU A 1 937 ? -11.163 -18.455 17.277 1.00 94.88 937 LEU A O 1
ATOM 7567 N N . CYS A 1 938 ? -9.123 -18.731 18.161 1.00 94.94 938 CYS A N 1
ATOM 7568 C CA . CYS A 1 938 ? -8.665 -19.701 17.162 1.00 94.94 938 CYS A CA 1
ATOM 75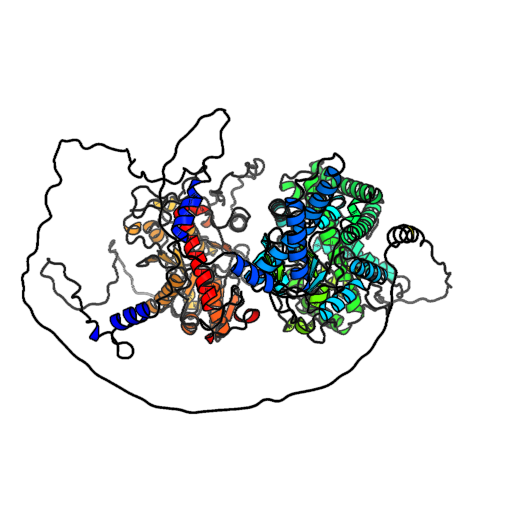69 C C . CYS A 1 938 ? -9.482 -21.012 17.183 1.00 94.94 938 CYS A C 1
ATOM 7571 O O . CYS A 1 938 ? -9.779 -21.560 16.119 1.00 94.94 938 CYS A O 1
ATOM 7573 N N . LEU A 1 939 ? -9.893 -21.502 18.361 1.00 94.75 939 LEU A N 1
ATOM 7574 C CA . LEU A 1 939 ? -10.785 -22.667 18.477 1.00 94.75 939 LEU A CA 1
ATOM 7575 C C . LEU A 1 939 ? -12.209 -22.379 17.977 1.00 94.75 939 LEU A C 1
ATOM 7577 O O . LEU A 1 939 ? -12.788 -23.212 17.278 1.00 94.75 939 LEU A O 1
ATOM 7581 N N . GLU A 1 940 ? -12.773 -21.213 18.310 1.00 93.06 940 GLU A N 1
ATOM 7582 C CA . GLU A 1 940 ? -14.078 -20.792 17.782 1.00 93.06 940 GLU A CA 1
ATOM 7583 C C . GLU A 1 940 ? -14.048 -20.656 16.253 1.00 93.06 940 GLU A C 1
ATOM 7585 O O . GLU A 1 940 ? -15.003 -21.069 15.593 1.00 93.06 940 GLU A O 1
ATOM 7590 N N . GLU A 1 941 ? -12.951 -20.149 15.679 1.00 93.31 941 GLU A N 1
ATOM 7591 C CA . GLU A 1 941 ? -12.783 -20.053 14.228 1.00 93.31 941 GLU A CA 1
ATOM 7592 C C . GLU A 1 941 ? -12.677 -21.422 13.551 1.00 93.31 941 GLU A C 1
ATOM 7594 O O . GLU A 1 941 ? -13.344 -21.648 12.541 1.00 93.31 941 GLU A O 1
ATOM 7599 N N . LEU A 1 942 ? -11.883 -22.346 14.105 1.00 94.75 942 LEU A N 1
ATOM 7600 C CA . LEU A 1 942 ? -11.814 -23.721 13.605 1.00 94.75 942 LEU A CA 1
ATOM 7601 C C . LEU A 1 942 ? -13.217 -24.342 13.584 1.00 94.75 942 LEU A C 1
ATOM 7603 O O . LEU A 1 942 ? -13.660 -24.826 12.546 1.00 94.75 942 LEU A O 1
ATOM 7607 N N . ASN A 1 943 ? -13.955 -24.254 14.693 1.00 93.94 943 ASN A N 1
ATOM 7608 C CA . ASN A 1 943 ? -15.327 -24.750 14.772 1.00 93.94 943 ASN A CA 1
ATOM 7609 C C . ASN A 1 943 ? -16.261 -24.082 13.742 1.00 93.94 943 ASN A C 1
ATOM 7611 O O . ASN A 1 943 ? -17.034 -24.767 13.073 1.00 93.94 943 ASN A O 1
ATOM 7615 N N . ARG A 1 944 ? -16.167 -22.756 13.566 1.00 92.44 944 ARG A N 1
ATOM 7616 C CA . ARG A 1 944 ? -16.941 -22.001 12.566 1.00 92.44 944 ARG A CA 1
ATOM 7617 C C . ARG A 1 944 ? -16.661 -22.514 11.154 1.00 92.44 944 ARG A C 1
ATOM 7619 O O . ARG A 1 944 ? -17.597 -22.918 10.468 1.00 92.44 944 ARG A O 1
ATOM 7626 N N . THR A 1 945 ? -15.386 -22.572 10.777 1.00 93.06 945 THR A N 1
ATOM 7627 C CA . THR A 1 945 ? -14.907 -23.040 9.469 1.00 93.06 945 THR A CA 1
ATOM 7628 C C . THR A 1 945 ? -15.359 -24.484 9.179 1.00 93.06 945 THR A C 1
ATOM 7630 O O . THR A 1 945 ? -15.809 -24.779 8.072 1.00 93.06 945 THR A O 1
ATOM 7633 N N . LEU A 1 946 ? -15.341 -25.386 10.172 1.00 92.12 946 LEU A N 1
ATOM 7634 C CA . LEU A 1 946 ? -15.840 -26.765 10.016 1.00 92.12 946 LEU A CA 1
ATOM 7635 C C . LEU A 1 946 ? -17.357 -26.862 9.778 1.00 92.12 946 LEU A C 1
ATOM 7637 O O . LEU A 1 946 ? -17.815 -27.831 9.169 1.00 92.12 946 LEU A O 1
ATOM 7641 N N . VAL A 1 947 ? -18.136 -25.881 10.240 1.00 89.62 947 VAL A N 1
ATOM 7642 C CA . VAL A 1 947 ? -19.596 -25.832 10.060 1.00 89.62 947 VAL A CA 1
ATOM 7643 C C . VAL A 1 947 ? -19.991 -25.130 8.757 1.00 89.62 947 VAL A C 1
ATOM 7645 O O . VAL A 1 947 ? -20.945 -25.560 8.102 1.00 89.62 947 VAL A O 1
ATOM 7648 N N . THR A 1 948 ? -19.296 -24.058 8.364 1.00 86.56 948 THR A N 1
ATOM 7649 C CA . THR A 1 948 ? -19.664 -23.260 7.183 1.00 86.56 948 THR A CA 1
ATOM 7650 C C . THR A 1 948 ? -19.051 -23.780 5.882 1.00 86.56 948 THR A C 1
ATOM 7652 O O . THR A 1 948 ? -19.726 -23.779 4.845 1.00 86.56 948 THR A O 1
ATOM 7655 N N . ASP A 1 949 ? -17.807 -24.270 5.907 1.00 85.19 949 ASP A N 1
ATOM 7656 C CA . ASP A 1 949 ? -16.966 -24.266 4.708 1.00 85.19 949 ASP A CA 1
ATOM 7657 C C . ASP A 1 949 ? -16.693 -25.674 4.171 1.00 85.19 949 ASP A C 1
ATOM 7659 O O . ASP A 1 949 ? -15.843 -26.424 4.643 1.00 85.19 949 ASP A O 1
ATOM 7663 N N . LYS A 1 950 ? -17.393 -26.043 3.095 1.00 80.00 950 LYS A N 1
ATOM 7664 C CA . LYS A 1 950 ? -17.324 -27.402 2.523 1.00 80.00 950 LYS A CA 1
ATOM 7665 C C . LYS A 1 950 ? -15.985 -27.758 1.858 1.00 80.00 950 LYS A C 1
ATOM 7667 O O . LYS A 1 950 ? -15.756 -28.933 1.581 1.00 80.00 950 LYS A O 1
ATOM 7672 N N . ARG A 1 951 ? -15.139 -26.767 1.543 1.00 91.88 951 ARG A N 1
ATOM 7673 C CA . ARG A 1 951 ? -13.830 -26.943 0.882 1.00 91.88 951 ARG A CA 1
ATOM 7674 C C . ARG A 1 951 ? -12.856 -25.810 1.245 1.00 91.88 951 ARG A C 1
ATOM 7676 O O . ARG A 1 951 ? -12.426 -25.043 0.388 1.00 91.88 951 ARG A O 1
ATOM 7683 N N . TRP A 1 952 ? -12.523 -25.689 2.528 1.00 95.12 952 TRP A N 1
ATOM 7684 C CA . TRP A 1 952 ? -11.498 -24.758 3.016 1.00 95.12 952 TRP A CA 1
ATOM 7685 C C . TRP A 1 952 ? -10.112 -25.418 3.050 1.00 95.12 952 TRP A C 1
ATOM 7687 O O . TRP A 1 952 ? -9.995 -26.611 3.341 1.00 95.12 952 TRP A O 1
ATOM 7697 N N . GLY A 1 953 ? -9.065 -24.653 2.742 1.00 95.19 953 GLY A N 1
ATOM 7698 C CA . GLY A 1 953 ? -7.671 -25.096 2.808 1.00 95.19 953 GLY A CA 1
ATOM 7699 C C . GLY A 1 953 ? -6.870 -24.438 3.928 1.00 95.19 953 GLY A C 1
ATOM 7700 O O . GLY A 1 953 ? -6.148 -25.132 4.644 1.00 95.19 953 GLY A O 1
ATOM 7701 N N . LEU A 1 954 ? -7.013 -23.118 4.090 1.00 95.19 954 LEU A N 1
ATOM 7702 C CA . LEU A 1 954 ? -6.270 -22.318 5.070 1.00 95.19 954 LEU A CA 1
ATOM 7703 C C . LEU A 1 954 ? -7.172 -21.264 5.734 1.00 95.19 954 LEU A C 1
ATOM 7705 O O . LEU A 1 954 ? -8.113 -20.761 5.111 1.00 95.19 954 LEU A O 1
ATOM 7709 N N . ARG A 1 955 ? -6.845 -20.874 6.968 1.00 95.06 955 ARG A N 1
ATOM 7710 C CA . ARG A 1 955 ? -7.317 -19.626 7.596 1.00 95.06 955 ARG A CA 1
ATOM 7711 C C . ARG A 1 955 ? -6.108 -18.861 8.129 1.00 95.06 955 ARG A C 1
ATOM 7713 O O . ARG A 1 955 ? -5.344 -19.408 8.923 1.00 95.06 955 ARG A O 1
ATOM 7720 N N . PHE A 1 956 ? -5.926 -17.633 7.657 1.00 93.75 956 PHE A N 1
ATOM 7721 C CA . PHE A 1 956 ? -4.791 -16.767 7.980 1.00 93.75 956 PHE A CA 1
ATOM 7722 C C . PHE A 1 956 ? -5.183 -15.815 9.109 1.00 93.75 956 PHE A C 1
ATOM 7724 O O . PHE A 1 956 ? -6.143 -15.068 8.959 1.00 93.75 956 PHE A O 1
ATOM 7731 N N . PHE A 1 957 ? -4.475 -15.813 10.237 1.00 86.12 957 PHE A N 1
ATOM 7732 C CA . PHE A 1 957 ? -4.843 -14.961 11.380 1.00 86.12 957 PHE A CA 1
ATOM 7733 C C . PHE A 1 957 ? -4.150 -13.591 11.377 1.00 86.12 957 PHE A C 1
ATOM 7735 O O . PHE A 1 957 ? -4.561 -12.698 12.118 1.00 86.12 957 PHE A O 1
ATOM 7742 N N . ALA A 1 958 ? -3.111 -13.421 10.551 1.00 77.44 958 ALA A N 1
ATOM 7743 C CA . ALA A 1 958 ? -2.474 -12.138 10.244 1.00 77.44 958 ALA A CA 1
ATOM 7744 C C . ALA A 1 958 ? -1.533 -12.303 9.034 1.00 77.44 958 ALA A C 1
ATOM 7746 O O . ALA A 1 958 ? -0.315 -12.278 9.211 1.00 77.44 958 ALA A O 1
ATOM 7747 N N . TYR A 1 959 ? -2.064 -12.535 7.825 1.00 80.81 959 TYR A N 1
ATOM 7748 C CA . TYR A 1 959 ? -1.314 -13.230 6.758 1.00 80.81 959 TYR A CA 1
ATOM 7749 C C . TYR A 1 959 ? -0.852 -14.621 7.261 1.00 80.81 959 TYR A C 1
ATOM 7751 O O . TYR A 1 959 ? -1.401 -15.131 8.245 1.00 80.81 959 TYR A O 1
ATOM 7759 N N . ASP A 1 960 ? 0.125 -15.261 6.617 1.00 82.75 960 ASP A N 1
ATOM 7760 C CA . ASP A 1 960 ? 0.540 -16.628 6.962 1.00 82.75 960 ASP A CA 1
ATOM 7761 C C . ASP A 1 960 ? 1.401 -16.772 8.234 1.00 82.75 960 ASP A C 1
ATOM 7763 O O . ASP A 1 960 ? 1.676 -17.895 8.665 1.00 82.75 960 ASP A O 1
ATOM 7767 N N . HIS A 1 961 ? 1.720 -15.663 8.917 1.00 91.62 961 HIS A N 1
ATOM 7768 C CA . HIS A 1 961 ? 2.470 -15.642 10.181 1.00 91.62 961 HIS A CA 1
ATOM 7769 C C . HIS A 1 961 ? 1.873 -16.548 11.276 1.00 91.62 961 HIS A C 1
ATOM 7771 O O . HIS A 1 961 ? 2.626 -17.103 12.076 1.00 91.62 961 HIS A O 1
ATOM 7777 N N . LEU A 1 962 ? 0.544 -16.705 11.298 1.00 96.12 962 LEU A N 1
ATOM 7778 C CA . LEU A 1 962 ? -0.191 -17.726 12.050 1.00 96.12 962 LEU A CA 1
ATOM 7779 C C . LEU A 1 962 ? -1.314 -18.254 11.155 1.00 96.12 962 LEU A C 1
ATOM 7781 O O . LEU A 1 962 ? -2.177 -17.485 10.726 1.00 96.12 962 LEU A O 1
ATOM 7785 N N . THR A 1 963 ? -1.325 -19.561 10.908 1.00 96.06 963 THR A N 1
ATOM 7786 C CA . THR A 1 963 ? -2.205 -20.193 9.919 1.00 96.06 963 THR A CA 1
ATOM 7787 C C . THR A 1 963 ? -2.823 -21.474 10.467 1.00 96.06 963 THR A C 1
ATOM 7789 O O . THR A 1 963 ? -2.103 -22.363 10.913 1.00 96.06 963 THR A O 1
ATOM 7792 N N . LEU A 1 964 ? -4.148 -21.614 10.381 1.00 96.94 964 LEU A N 1
ATOM 7793 C CA . LEU A 1 964 ? -4.837 -22.905 10.516 1.00 96.94 964 LEU A CA 1
ATOM 7794 C C . LEU A 1 964 ? -4.825 -23.612 9.158 1.00 96.94 964 LEU A C 1
ATOM 7796 O O . LEU A 1 964 ? -5.209 -23.017 8.148 1.00 96.94 964 LEU A O 1
ATOM 7800 N N . GLN A 1 965 ? -4.413 -24.877 9.135 1.00 95.75 965 GLN A N 1
ATOM 7801 C CA . GLN A 1 965 ? -4.159 -25.641 7.918 1.00 95.75 965 GLN A CA 1
ATOM 7802 C C . GLN A 1 965 ? -4.980 -26.937 7.876 1.00 95.75 965 GLN A C 1
ATOM 7804 O O . GLN A 1 965 ? -5.071 -27.671 8.862 1.00 95.75 965 GLN A O 1
ATOM 7809 N N . ASN A 1 966 ? -5.570 -27.218 6.710 1.00 96.56 966 ASN A N 1
ATOM 7810 C CA . ASN A 1 966 ? -6.250 -28.474 6.398 1.00 96.56 966 ASN A CA 1
ATOM 7811 C C . ASN A 1 966 ? -5.293 -29.411 5.627 1.00 96.56 966 ASN A C 1
ATOM 7813 O O . ASN A 1 966 ? -5.025 -29.144 4.449 1.00 96.56 966 ASN A O 1
ATOM 7817 N N . PRO A 1 967 ? -4.815 -30.521 6.228 1.00 96.06 967 PRO A N 1
ATOM 7818 C CA . PRO A 1 967 ? -3.936 -31.493 5.576 1.00 96.06 967 PRO A CA 1
ATOM 7819 C C . PRO A 1 967 ? -4.446 -31.954 4.206 1.00 96.06 967 PRO A C 1
ATOM 7821 O O . PRO A 1 967 ? -3.693 -31.959 3.236 1.00 96.06 967 PRO A O 1
ATOM 7824 N N . ARG A 1 968 ? -5.753 -32.234 4.083 1.00 94.81 968 ARG A N 1
ATOM 7825 C CA . ARG A 1 968 ? -6.375 -32.751 2.847 1.00 94.81 968 ARG A CA 1
ATOM 7826 C C . ARG A 1 968 ? -6.339 -31.760 1.684 1.00 94.81 968 ARG A C 1
ATOM 7828 O O . ARG A 1 968 ? -6.348 -32.164 0.526 1.00 94.81 968 ARG A O 1
ATOM 7835 N N . ALA A 1 969 ? -6.319 -30.461 1.979 1.00 96.25 969 ALA A N 1
ATOM 7836 C CA . ALA A 1 969 ? -6.217 -29.431 0.952 1.00 96.25 969 ALA A CA 1
ATOM 7837 C C . ALA A 1 969 ? -4.791 -29.337 0.395 1.00 96.25 969 ALA A C 1
ATOM 7839 O O . ALA A 1 969 ? -4.600 -29.173 -0.808 1.00 96.25 969 ALA A O 1
ATOM 7840 N N . ILE A 1 970 ? -3.797 -29.502 1.273 1.00 95.94 970 ILE A N 1
ATOM 7841 C CA . ILE A 1 970 ? -2.381 -29.594 0.908 1.00 95.94 970 ILE A CA 1
ATOM 7842 C C . ILE A 1 970 ? -2.102 -30.913 0.161 1.00 95.94 970 ILE A C 1
ATOM 7844 O O . ILE A 1 970 ? -1.350 -30.928 -0.810 1.00 95.94 970 ILE A O 1
ATOM 7848 N N . GLU A 1 971 ? -2.762 -32.008 0.537 1.00 94.81 971 GLU A N 1
ATOM 7849 C CA . GLU A 1 971 ? -2.710 -33.297 -0.166 1.00 94.81 971 GLU A CA 1
ATOM 7850 C C . GLU A 1 971 ? -3.265 -33.207 -1.604 1.00 94.81 971 GLU A C 1
ATOM 7852 O O . GLU A 1 971 ? -2.605 -33.648 -2.544 1.00 94.81 971 GLU A O 1
ATOM 7857 N N . ASP A 1 972 ? -4.418 -32.553 -1.808 1.00 95.50 972 ASP A N 1
ATOM 7858 C CA . ASP A 1 972 ? -5.067 -32.377 -3.125 1.00 95.50 972 ASP A CA 1
ATOM 7859 C C . ASP A 1 972 ? -4.293 -31.469 -4.107 1.00 95.50 972 ASP A C 1
ATOM 7861 O O . ASP A 1 972 ? -4.605 -31.453 -5.300 1.00 95.50 972 ASP A O 1
ATOM 7865 N N . ILE A 1 973 ? -3.275 -30.737 -3.635 1.00 95.31 973 ILE A N 1
ATOM 7866 C CA . ILE A 1 973 ? -2.306 -30.025 -4.492 1.00 95.31 973 ILE A CA 1
ATOM 7867 C C . ILE A 1 973 ? -0.972 -30.774 -4.656 1.00 95.31 973 ILE A C 1
ATOM 7869 O O . ILE A 1 973 ? -0.100 -30.270 -5.359 1.00 95.31 973 ILE A O 1
ATOM 7873 N N . ASN A 1 974 ? -0.805 -31.947 -4.034 1.00 93.75 974 ASN A N 1
ATOM 7874 C CA . ASN A 1 974 ? 0.444 -32.721 -3.936 1.00 93.75 974 ASN A CA 1
ATOM 7875 C C . ASN A 1 974 ? 1.551 -32.077 -3.071 1.00 93.75 974 ASN A C 1
ATOM 7877 O O . ASN A 1 974 ? 2.738 -32.249 -3.343 1.00 93.75 974 ASN A O 1
ATOM 7881 N N . GLY A 1 975 ? 1.179 -31.366 -2.005 1.00 94.69 975 GLY A N 1
ATOM 7882 C CA . GLY A 1 975 ? 2.118 -30.769 -1.051 1.00 94.69 975 GLY A CA 1
ATOM 7883 C C . GLY A 1 975 ? 2.703 -29.426 -1.491 1.00 94.69 975 GLY A C 1
ATOM 7884 O O . GLY A 1 975 ? 2.330 -28.846 -2.511 1.00 94.69 975 GLY A O 1
ATOM 7885 N N . TRP A 1 976 ? 3.643 -28.911 -0.707 1.00 95.94 976 TRP A N 1
ATOM 7886 C CA . TRP A 1 976 ? 4.505 -27.788 -1.080 1.00 95.94 976 TRP A CA 1
ATOM 7887 C C . TRP A 1 976 ? 5.593 -28.270 -2.044 1.00 95.94 976 TRP A C 1
ATOM 7889 O O . TRP A 1 976 ? 6.107 -29.379 -1.886 1.00 95.94 976 TRP A O 1
ATOM 7899 N N . ASP A 1 977 ? 5.953 -27.463 -3.043 1.00 95.44 977 ASP A N 1
ATOM 7900 C CA . ASP A 1 977 ? 6.968 -27.864 -4.021 1.00 95.44 977 ASP A CA 1
ATOM 7901 C C . ASP A 1 977 ? 8.370 -27.760 -3.407 1.00 95.44 977 ASP A C 1
ATOM 7903 O O . ASP A 1 977 ? 8.899 -26.668 -3.188 1.00 95.44 977 ASP A O 1
ATOM 7907 N N . THR A 1 978 ? 8.977 -28.909 -3.112 1.00 94.75 978 THR A N 1
ATOM 7908 C CA . THR A 1 978 ? 10.275 -28.987 -2.429 1.00 94.75 978 THR A CA 1
ATOM 7909 C C . THR A 1 978 ? 11.459 -28.565 -3.298 1.00 94.75 978 THR A C 1
ATOM 7911 O O . THR A 1 978 ? 12.542 -28.346 -2.748 1.00 94.75 978 THR A O 1
ATOM 7914 N N . LEU A 1 979 ? 11.268 -28.396 -4.614 1.00 93.94 979 LEU A N 1
ATOM 7915 C CA . LEU A 1 979 ? 12.260 -27.808 -5.519 1.00 93.94 979 LEU A CA 1
ATOM 7916 C C . LEU A 1 979 ? 12.266 -26.272 -5.451 1.00 93.94 979 LEU A C 1
ATOM 7918 O O . LEU A 1 979 ? 13.204 -25.647 -5.943 1.00 93.94 979 LEU A O 1
ATOM 7922 N N . ILE A 1 980 ? 11.263 -25.660 -4.812 1.00 94.06 980 ILE A N 1
ATOM 7923 C CA . ILE A 1 980 ? 11.177 -24.220 -4.542 1.00 94.06 980 ILE A CA 1
ATOM 7924 C C . ILE A 1 980 ? 11.507 -24.007 -3.050 1.00 94.06 980 ILE A C 1
ATOM 7926 O O . ILE A 1 980 ? 10.605 -23.950 -2.215 1.00 94.06 980 ILE A O 1
ATOM 7930 N N . PRO A 1 981 ? 12.798 -23.952 -2.658 1.00 83.50 981 PRO A N 1
ATOM 7931 C CA . PRO A 1 981 ? 13.205 -24.074 -1.256 1.00 83.50 981 PRO A CA 1
ATOM 7932 C C . PRO A 1 981 ? 12.763 -22.916 -0.344 1.00 83.50 981 PRO A C 1
ATOM 7934 O O . PRO A 1 981 ? 12.551 -23.130 0.850 1.00 83.50 981 PRO A O 1
ATOM 7937 N N . TYR A 1 982 ? 12.629 -21.705 -0.886 1.00 81.62 982 TYR A N 1
ATOM 7938 C CA . TYR A 1 982 ? 12.258 -20.481 -0.161 1.00 81.62 982 TYR A CA 1
ATOM 7939 C C . TYR A 1 982 ? 11.316 -19.623 -1.035 1.00 81.62 982 TYR A C 1
ATOM 7941 O O . TYR A 1 982 ? 10.583 -20.187 -1.842 1.00 81.62 982 TYR A O 1
ATOM 7949 N N . TYR A 1 983 ? 11.305 -18.293 -0.847 1.00 78.12 983 TYR A N 1
ATOM 7950 C CA . TYR A 1 983 ? 10.547 -17.267 -1.596 1.00 78.12 983 TYR A CA 1
ATOM 7951 C C . TYR A 1 983 ? 9.900 -17.717 -2.924 1.00 78.12 983 TYR A C 1
ATOM 7953 O O . TYR A 1 983 ? 10.600 -18.173 -3.830 1.00 78.12 983 TYR A O 1
ATOM 7961 N N . MET A 1 984 ? 8.596 -17.448 -3.061 1.00 91.19 984 MET A N 1
ATOM 7962 C CA . MET A 1 984 ? 7.671 -17.895 -4.118 1.00 91.19 984 MET A CA 1
ATOM 7963 C C . MET A 1 984 ? 7.081 -19.301 -3.919 1.00 91.19 984 MET A C 1
ATOM 7965 O O . MET A 1 984 ? 6.126 -19.648 -4.610 1.00 91.19 984 MET A O 1
ATOM 7969 N N . THR A 1 985 ? 7.567 -20.103 -2.965 1.00 93.00 985 THR A N 1
ATOM 7970 C CA . THR A 1 985 ? 6.920 -21.383 -2.594 1.00 93.00 985 THR A CA 1
ATOM 7971 C C . THR A 1 985 ? 5.546 -21.192 -1.931 1.00 93.00 985 THR A C 1
ATOM 7973 O O . THR A 1 985 ? 4.631 -21.989 -2.129 1.00 93.00 985 THR A O 1
ATOM 7976 N N . ASP A 1 986 ? 5.370 -20.071 -1.231 1.00 91.75 986 ASP A N 1
ATOM 7977 C CA . ASP A 1 986 ? 4.102 -19.531 -0.736 1.00 91.75 986 ASP A CA 1
ATOM 7978 C C . ASP A 1 986 ? 3.153 -19.200 -1.896 1.00 91.75 986 ASP A C 1
ATOM 7980 O O . ASP A 1 986 ? 2.043 -19.732 -1.978 1.00 91.75 986 ASP A O 1
ATOM 7984 N N . CYS A 1 987 ? 3.629 -18.412 -2.863 1.00 92.19 987 CYS A N 1
ATOM 7985 C CA . CYS A 1 987 ? 2.866 -18.082 -4.063 1.00 92.19 987 CYS A CA 1
ATOM 7986 C C . CYS A 1 987 ? 2.500 -19.323 -4.893 1.00 92.19 987 CYS A C 1
ATOM 7988 O O . CYS A 1 987 ? 1.403 -19.386 -5.443 1.00 92.19 987 CYS A O 1
ATOM 7990 N N . ASP A 1 988 ? 3.377 -20.324 -4.964 1.00 95.62 988 ASP A N 1
ATOM 7991 C CA . ASP A 1 988 ? 3.122 -21.611 -5.612 1.00 95.62 988 ASP A CA 1
ATOM 7992 C C . ASP A 1 988 ? 2.016 -22.412 -4.901 1.00 95.62 988 ASP A C 1
ATOM 7994 O O . ASP A 1 988 ? 1.009 -22.760 -5.523 1.00 95.62 988 ASP A O 1
ATOM 7998 N N . ALA A 1 989 ? 2.164 -22.679 -3.600 1.00 95.06 989 ALA A N 1
ATOM 7999 C CA . ALA A 1 989 ? 1.229 -23.512 -2.845 1.00 95.06 989 ALA A CA 1
ATOM 8000 C C . ALA A 1 989 ? -0.158 -22.862 -2.709 1.00 95.06 989 ALA A C 1
ATOM 8002 O O . ALA A 1 989 ? -1.176 -23.502 -2.990 1.00 95.06 989 ALA A O 1
ATOM 8003 N N . TYR A 1 990 ? -0.222 -21.578 -2.343 1.00 94.44 990 TYR A N 1
ATOM 8004 C CA . TYR A 1 990 ? -1.492 -20.864 -2.168 1.00 94.44 990 TYR A CA 1
ATOM 8005 C C . TYR A 1 990 ? -2.241 -20.680 -3.494 1.00 94.44 990 TYR A C 1
ATOM 8007 O O . TYR A 1 990 ? -3.473 -20.752 -3.526 1.00 94.44 990 TYR A O 1
ATOM 8015 N N . THR A 1 991 ? -1.525 -20.515 -4.609 1.00 93.94 991 THR A N 1
ATOM 8016 C CA . THR A 1 991 ? -2.173 -20.401 -5.920 1.00 93.94 991 THR A CA 1
ATOM 8017 C C . THR A 1 991 ? -2.622 -21.762 -6.450 1.00 93.94 991 THR A C 1
ATOM 8019 O O . THR A 1 991 ? -3.717 -21.849 -7.007 1.00 93.94 991 THR A O 1
ATOM 8022 N N . ARG A 1 992 ? -1.880 -22.850 -6.190 1.00 95.56 992 ARG A N 1
ATOM 8023 C CA . ARG A 1 992 ? -2.356 -24.218 -6.467 1.00 95.56 992 ARG A CA 1
ATOM 8024 C C . ARG A 1 992 ? -3.618 -24.570 -5.668 1.00 95.56 992 ARG A C 1
ATOM 8026 O O . ARG A 1 992 ? -4.530 -25.162 -6.243 1.00 95.56 992 ARG A O 1
ATOM 8033 N N . LEU A 1 993 ? -3.737 -24.142 -4.403 1.00 95.25 993 LEU A N 1
ATOM 8034 C CA . LEU A 1 993 ? -4.986 -24.271 -3.626 1.00 95.25 993 LEU A CA 1
ATOM 8035 C C . LEU A 1 993 ? -6.158 -23.557 -4.315 1.00 95.25 993 LEU A C 1
ATOM 8037 O O . LEU A 1 993 ? -7.214 -24.164 -4.512 1.00 95.25 993 LEU A O 1
ATOM 8041 N N . SER A 1 994 ? -5.951 -22.308 -4.747 1.00 94.25 994 SER A N 1
ATOM 8042 C CA . SER A 1 994 ? -6.941 -21.540 -5.514 1.00 94.25 994 SER A CA 1
ATOM 8043 C C . SER A 1 994 ? -7.329 -22.224 -6.835 1.00 94.25 994 SER A C 1
ATOM 8045 O O . SER A 1 994 ? -8.518 -22.366 -7.117 1.00 94.25 994 SER A O 1
ATOM 8047 N N . MET A 1 995 ? -6.365 -22.726 -7.619 1.00 94.75 995 MET A N 1
ATOM 8048 C CA . MET A 1 995 ? -6.625 -23.482 -8.861 1.00 94.75 995 MET A CA 1
ATOM 8049 C C . MET A 1 995 ? -7.468 -24.746 -8.613 1.00 94.75 995 MET A C 1
ATOM 8051 O O . MET A 1 995 ? -8.281 -25.131 -9.454 1.00 94.75 995 MET A O 1
ATOM 8055 N N . ARG A 1 996 ? -7.311 -25.381 -7.444 1.00 94.12 996 ARG A N 1
ATOM 8056 C CA . ARG A 1 996 ? -8.092 -26.550 -7.001 1.00 94.12 996 ARG A CA 1
ATOM 8057 C C . ARG A 1 996 ? -9.410 -26.192 -6.293 1.00 94.12 996 ARG A C 1
ATOM 8059 O O . ARG A 1 996 ? -10.147 -27.097 -5.907 1.00 94.12 996 ARG A O 1
ATOM 8066 N N . ASN A 1 997 ? -9.768 -24.909 -6.196 1.00 93.44 997 ASN A N 1
ATOM 8067 C CA . ASN A 1 997 ? -10.965 -24.388 -5.515 1.00 93.44 997 ASN A CA 1
ATOM 8068 C C . ASN A 1 997 ? -11.022 -24.681 -3.999 1.00 93.44 997 ASN A C 1
ATOM 8070 O O . ASN A 1 997 ? -12.103 -24.919 -3.457 1.00 93.44 997 ASN A O 1
ATOM 8074 N N . TRP A 1 998 ? -9.881 -24.658 -3.306 1.00 95.50 998 TRP A N 1
ATOM 8075 C CA . TRP A 1 998 ? -9.842 -24.598 -1.839 1.00 95.50 998 TRP A CA 1
ATOM 8076 C C . TRP A 1 998 ? -9.826 -23.145 -1.370 1.00 95.50 998 TRP A C 1
ATOM 8078 O O . TRP A 1 998 ? -9.033 -22.352 -1.876 1.00 95.50 998 TRP A O 1
ATOM 8088 N N . SER A 1 999 ? -10.669 -22.783 -0.398 1.00 92.31 999 SER A N 1
ATOM 8089 C CA . SER A 1 999 ? -10.668 -21.410 0.118 1.00 92.31 999 SER A CA 1
ATOM 8090 C C . SER A 1 999 ? -9.509 -21.142 1.084 1.00 92.31 999 SER A C 1
ATOM 8092 O O . SER A 1 999 ? -9.112 -21.996 1.881 1.00 92.31 999 SER A O 1
ATOM 8094 N N . HIS A 1 1000 ? -8.981 -19.925 1.016 1.00 89.25 1000 HIS A N 1
ATOM 8095 C CA . HIS A 1 1000 ? -8.028 -19.357 1.962 1.00 89.25 1000 HIS A CA 1
ATOM 8096 C C . HIS A 1 1000 ? -8.474 -17.929 2.283 1.00 89.25 1000 HIS A C 1
ATOM 8098 O O . HIS A 1 1000 ? -8.774 -17.160 1.371 1.00 89.25 1000 HIS A O 1
ATOM 8104 N N . GLU A 1 1001 ? -8.636 -17.624 3.570 1.00 87.75 1001 GLU A N 1
ATOM 8105 C CA . GLU A 1 1001 ? -9.359 -16.440 4.052 1.00 87.75 1001 GLU A CA 1
ATOM 8106 C C . GLU A 1 1001 ? -8.678 -15.866 5.303 1.00 87.75 1001 GLU A C 1
ATOM 8108 O O . GLU A 1 1001 ? -8.226 -16.625 6.165 1.00 87.75 1001 GLU A O 1
ATOM 8113 N N . ASP A 1 1002 ? -8.625 -14.534 5.398 1.00 85.94 1002 ASP A N 1
ATOM 8114 C CA . ASP A 1 1002 ? -8.086 -13.805 6.550 1.00 85.94 1002 ASP A CA 1
ATOM 8115 C C . ASP A 1 1002 ? -9.123 -13.666 7.678 1.00 85.94 1002 ASP A C 1
ATOM 8117 O O . ASP A 1 1002 ? -10.241 -13.188 7.463 1.00 85.94 1002 ASP A O 1
ATOM 8121 N N . ILE A 1 1003 ? -8.724 -14.025 8.897 1.00 85.88 1003 ILE A N 1
ATOM 8122 C CA . ILE A 1 1003 ? -9.517 -13.991 10.131 1.00 85.88 1003 ILE A CA 1
ATOM 8123 C C . ILE A 1 1003 ? -8.805 -13.120 11.176 1.00 85.88 1003 ILE A C 1
ATOM 8125 O O . ILE A 1 1003 ? -7.583 -13.053 11.212 1.00 85.88 1003 ILE A O 1
ATOM 8129 N N . ASN A 1 1004 ? -9.554 -12.476 12.074 1.00 76.31 1004 ASN A N 1
ATOM 8130 C CA . ASN A 1 1004 ? -8.994 -11.737 13.209 1.00 76.31 1004 ASN A CA 1
ATOM 8131 C C . ASN A 1 1004 ? -9.299 -12.450 14.538 1.00 76.31 1004 ASN A C 1
ATOM 8133 O O . ASN A 1 1004 ? -10.431 -12.398 15.018 1.00 76.31 1004 ASN A O 1
ATOM 8137 N N . CYS A 1 1005 ? -8.278 -13.058 15.151 1.00 79.69 1005 CYS A N 1
ATOM 8138 C CA . CYS A 1 1005 ? -8.364 -13.682 16.483 1.00 79.69 1005 CYS A CA 1
ATOM 8139 C C . CYS A 1 1005 ? -7.384 -13.094 17.516 1.00 79.69 1005 CYS A C 1
ATOM 8141 O O . CYS A 1 1005 ? -7.384 -13.515 18.670 1.00 79.69 1005 CYS A O 1
ATOM 8143 N N . GLY A 1 1006 ? -6.558 -12.118 17.137 1.00 83.94 1006 GLY A N 1
ATOM 8144 C CA . GLY A 1 1006 ? -5.573 -11.493 18.020 1.00 83.94 1006 GLY A CA 1
ATOM 8145 C C . GLY A 1 1006 ? -4.651 -10.545 17.263 1.00 83.94 1006 GLY A C 1
ATOM 8146 O O . GLY A 1 1006 ? -4.872 -10.250 16.089 1.00 83.94 1006 GLY A O 1
ATOM 8147 N N . VAL A 1 1007 ? -3.602 -10.081 17.934 1.00 86.88 1007 VAL A N 1
ATOM 8148 C CA . VAL A 1 1007 ? -2.531 -9.278 17.341 1.00 86.88 1007 VAL A CA 1
ATOM 8149 C C . VAL A 1 1007 ? -1.304 -10.174 17.185 1.00 86.88 1007 VAL A C 1
ATOM 8151 O O . VAL A 1 1007 ? -0.608 -10.450 18.159 1.00 86.88 1007 VAL A O 1
ATOM 8154 N N . ILE A 1 1008 ? -1.066 -10.663 15.966 1.00 94.06 1008 ILE A N 1
ATOM 8155 C CA . ILE A 1 1008 ? 0.140 -11.420 15.604 1.00 94.06 1008 ILE A CA 1
ATOM 8156 C C . ILE A 1 1008 ? 1.053 -10.482 14.817 1.00 94.06 1008 ILE A C 1
ATOM 8158 O O . ILE A 1 1008 ? 0.767 -10.136 13.670 1.00 94.06 1008 ILE A O 1
ATOM 8162 N N . THR A 1 1009 ? 2.128 -10.033 15.452 1.00 92.00 1009 THR A N 1
ATOM 8163 C CA . THR A 1 1009 ? 3.011 -9.000 14.905 1.00 92.00 1009 THR A CA 1
ATOM 8164 C C . THR A 1 1009 ? 4.288 -9.615 14.348 1.00 92.00 1009 THR A C 1
ATOM 8166 O O . THR A 1 1009 ? 4.963 -10.361 15.050 1.00 92.00 1009 THR A O 1
ATOM 8169 N N . ASP A 1 1010 ? 4.650 -9.277 13.109 1.00 91.38 1010 ASP A N 1
ATOM 8170 C CA . ASP A 1 1010 ? 5.881 -9.750 12.467 1.00 91.38 1010 ASP A CA 1
ATOM 8171 C C . ASP A 1 1010 ? 7.107 -8.920 12.907 1.00 91.38 1010 ASP A C 1
ATOM 8173 O O . ASP A 1 1010 ? 7.127 -7.697 12.753 1.00 91.38 1010 ASP A O 1
ATOM 8177 N N . THR A 1 1011 ? 8.136 -9.564 13.471 1.00 89.62 1011 THR A N 1
ATOM 8178 C CA . THR A 1 1011 ? 9.260 -8.902 14.172 1.00 89.62 1011 THR A CA 1
ATOM 8179 C C . THR A 1 1011 ? 10.632 -9.417 13.718 1.00 89.62 1011 THR A C 1
ATOM 8181 O O . THR A 1 1011 ? 10.748 -10.493 13.140 1.00 89.62 1011 THR A O 1
ATOM 8184 N N . SER A 1 1012 ? 11.693 -8.616 13.868 1.00 84.12 1012 SER A N 1
ATOM 8185 C CA . SER A 1 1012 ? 13.070 -8.993 13.464 1.00 84.12 1012 SER A CA 1
ATOM 8186 C C . SER A 1 1012 ? 14.107 -8.779 14.566 1.00 84.12 1012 SER A C 1
ATOM 8188 O O . SER A 1 1012 ? 15.308 -8.748 14.299 1.00 84.12 1012 SER A O 1
ATOM 8190 N N . VAL A 1 1013 ? 13.626 -8.587 15.789 1.00 86.50 1013 VAL A N 1
ATOM 8191 C CA . VAL A 1 1013 ? 14.371 -8.349 17.023 1.00 86.50 1013 VAL A CA 1
ATOM 8192 C C . VAL A 1 1013 ? 13.463 -8.776 18.177 1.00 86.50 1013 VAL A C 1
ATOM 8194 O O . VAL A 1 1013 ? 12.243 -8.652 18.060 1.00 86.50 1013 VAL A O 1
ATOM 8197 N N . ALA A 1 1014 ? 14.028 -9.313 19.257 1.00 91.38 1014 ALA A N 1
ATOM 8198 C CA . ALA A 1 1014 ? 13.259 -9.711 20.435 1.00 91.38 1014 ALA A CA 1
ATOM 8199 C C . ALA A 1 1014 ? 13.074 -8.541 21.418 1.00 91.38 1014 ALA A C 1
ATOM 8201 O O . ALA A 1 1014 ? 13.850 -7.585 21.408 1.00 91.38 1014 ALA A O 1
ATOM 8202 N N . LEU A 1 1015 ? 12.075 -8.636 22.298 1.00 93.62 1015 LEU A N 1
ATOM 8203 C CA . LEU A 1 1015 ? 12.014 -7.827 23.520 1.00 93.62 1015 LEU A CA 1
ATOM 8204 C C . LEU A 1 1015 ? 13.259 -8.072 24.393 1.00 93.62 1015 LEU A C 1
ATOM 8206 O O . LEU A 1 1015 ? 13.744 -9.199 24.480 1.00 93.62 1015 LEU A O 1
ATOM 8210 N N . ASP A 1 1016 ? 13.728 -7.035 25.091 1.00 91.81 1016 ASP A N 1
ATOM 8211 C CA . ASP A 1 1016 ? 14.921 -7.117 25.952 1.00 91.81 1016 ASP A CA 1
ATOM 8212 C C . ASP A 1 1016 ? 14.725 -8.032 27.183 1.00 91.81 1016 ASP A C 1
ATOM 8214 O O . ASP A 1 1016 ? 15.702 -8.536 27.733 1.00 91.81 1016 ASP A O 1
ATOM 8218 N N . ASP A 1 1017 ? 13.478 -8.215 27.637 1.00 94.06 1017 ASP A N 1
ATOM 8219 C CA . ASP A 1 1017 ? 13.104 -9.097 28.752 1.00 94.06 1017 ASP A CA 1
ATOM 8220 C C . ASP A 1 1017 ? 11.687 -9.671 28.537 1.00 94.06 1017 ASP A C 1
ATOM 8222 O O . ASP A 1 1017 ? 10.695 -8.933 28.501 1.00 94.06 1017 ASP A O 1
ATOM 8226 N N . LEU A 1 1018 ? 11.570 -10.996 28.408 1.00 95.44 1018 LEU A N 1
ATOM 8227 C CA . LEU A 1 1018 ? 10.299 -11.699 28.196 1.00 95.44 1018 LEU A CA 1
ATOM 8228 C C . LEU A 1 1018 ? 9.417 -11.767 29.453 1.00 95.44 1018 LEU A C 1
ATOM 8230 O O . LEU A 1 1018 ? 8.237 -12.102 29.332 1.00 95.44 1018 LEU A O 1
ATOM 8234 N N . LEU A 1 1019 ? 9.901 -11.374 30.638 1.00 93.81 1019 LEU A N 1
ATOM 8235 C CA . LEU A 1 1019 ? 9.034 -11.126 31.803 1.00 93.81 1019 LEU A CA 1
ATOM 8236 C C . LEU A 1 1019 ? 7.984 -10.038 31.522 1.00 93.81 1019 LEU A C 1
ATOM 8238 O O . LEU A 1 1019 ? 6.913 -10.048 32.136 1.00 93.81 1019 LEU A O 1
ATOM 8242 N N . ALA A 1 1020 ? 8.222 -9.171 30.531 1.00 93.69 1020 ALA A N 1
ATOM 8243 C CA . ALA A 1 1020 ? 7.213 -8.255 30.011 1.00 93.69 1020 ALA A CA 1
ATOM 8244 C C . ALA A 1 1020 ? 5.958 -8.986 29.493 1.00 93.69 1020 ALA A C 1
ATOM 8246 O O . ALA A 1 1020 ? 4.835 -8.521 29.687 1.00 93.69 1020 ALA A O 1
ATOM 8247 N N . LEU A 1 1021 ? 6.109 -10.177 28.904 1.00 95.38 1021 LEU A N 1
ATOM 8248 C CA . LEU A 1 1021 ? 4.983 -10.995 28.442 1.00 95.38 1021 LEU A CA 1
ATOM 8249 C C . LEU A 1 1021 ? 4.202 -11.622 29.609 1.00 95.38 1021 LEU A C 1
ATOM 8251 O O . LEU A 1 1021 ? 3.014 -11.897 29.468 1.00 95.38 1021 LEU A O 1
ATOM 8255 N N . TYR A 1 1022 ? 4.791 -11.739 30.797 1.00 93.88 1022 TYR A N 1
ATOM 8256 C CA . TYR A 1 1022 ? 4.068 -12.107 32.022 1.00 93.88 1022 TYR A CA 1
ATOM 8257 C C . TYR A 1 1022 ? 3.431 -10.899 32.730 1.00 93.88 1022 TYR A C 1
ATOM 8259 O O . TYR A 1 1022 ? 2.843 -11.060 33.797 1.00 93.88 1022 TYR A O 1
ATOM 8267 N N . ARG A 1 1023 ? 3.509 -9.699 32.126 1.00 90.31 1023 ARG A N 1
ATOM 8268 C CA . ARG A 1 1023 ? 2.996 -8.428 32.664 1.00 90.31 1023 ARG A CA 1
ATOM 8269 C C . ARG A 1 1023 ? 3.595 -8.095 34.051 1.00 90.31 1023 ARG A C 1
ATOM 8271 O O . ARG A 1 1023 ? 2.908 -7.539 34.905 1.00 90.31 1023 ARG A O 1
ATOM 8278 N N . ASP A 1 1024 ? 4.873 -8.430 34.302 1.00 89.12 1024 ASP A N 1
ATOM 8279 C CA . ASP A 1 1024 ? 5.540 -8.071 35.570 1.00 89.12 1024 ASP A CA 1
ATOM 8280 C C . ASP A 1 1024 ? 5.726 -6.537 35.660 1.00 89.12 1024 ASP A C 1
ATOM 8282 O O . ASP A 1 1024 ? 6.454 -5.960 34.846 1.00 89.12 1024 ASP A O 1
ATOM 8286 N N . PRO A 1 1025 ? 5.130 -5.850 36.658 1.00 83.12 1025 PRO A N 1
ATOM 8287 C CA . PRO A 1 1025 ? 5.166 -4.389 36.770 1.00 83.12 1025 PRO A CA 1
ATOM 8288 C C . PRO A 1 1025 ? 6.551 -3.812 37.124 1.00 83.12 1025 PRO A C 1
ATOM 8290 O O . PRO A 1 1025 ? 6.700 -2.591 37.197 1.00 83.12 1025 PRO A O 1
ATOM 8293 N N . LYS A 1 1026 ? 7.565 -4.654 37.371 1.00 86.75 1026 LYS A N 1
ATOM 8294 C CA . LYS A 1 1026 ? 8.975 -4.241 37.522 1.00 86.75 1026 LYS A CA 1
ATOM 8295 C C . LYS A 1 1026 ? 9.685 -4.071 36.178 1.00 86.75 1026 LYS A C 1
ATOM 8297 O O . LYS A 1 1026 ? 10.720 -3.408 36.128 1.00 86.75 1026 LYS A O 1
ATOM 8302 N N . VAL A 1 1027 ? 9.171 -4.706 35.127 1.00 88.44 1027 VAL A N 1
ATOM 8303 C CA . VAL A 1 1027 ? 9.763 -4.739 33.788 1.00 88.44 1027 VAL A CA 1
ATOM 8304 C C . VAL A 1 1027 ? 8.985 -3.781 32.896 1.00 88.44 1027 VAL A C 1
ATOM 8306 O O . VAL A 1 1027 ? 7.757 -3.769 32.917 1.00 88.44 1027 VAL A O 1
ATOM 8309 N N . THR A 1 1028 ? 9.689 -2.978 32.102 1.00 87.25 1028 THR A N 1
ATOM 8310 C CA . THR A 1 1028 ? 9.073 -2.114 31.086 1.00 87.25 1028 THR A CA 1
ATOM 8311 C C . THR A 1 1028 ? 9.292 -2.748 29.714 1.00 87.25 1028 THR A C 1
ATOM 8313 O O . THR A 1 1028 ? 10.452 -2.998 29.377 1.00 87.25 1028 THR A O 1
ATOM 8316 N N . PRO A 1 1029 ? 8.242 -2.982 28.901 1.00 91.38 1029 PRO A N 1
ATOM 8317 C CA . PRO A 1 1029 ? 8.406 -3.484 27.540 1.00 91.38 1029 PRO A CA 1
ATOM 8318 C C . PRO A 1 1029 ? 9.304 -2.559 26.707 1.00 91.38 1029 PRO A C 1
ATOM 8320 O O . PRO A 1 1029 ? 9.072 -1.350 26.667 1.00 91.38 1029 PRO A O 1
ATOM 8323 N N . LYS A 1 1030 ? 10.326 -3.124 26.055 1.00 91.44 1030 LYS A N 1
ATOM 8324 C CA . LYS A 1 1030 ? 11.235 -2.444 25.116 1.00 91.44 1030 LYS A CA 1
ATOM 8325 C C . LYS A 1 1030 ? 12.050 -3.467 24.314 1.00 91.44 1030 LYS A C 1
ATOM 8327 O O . LYS A 1 1030 ? 12.105 -4.636 24.694 1.00 91.44 1030 LYS A O 1
ATOM 8332 N N . PHE A 1 1031 ? 12.705 -3.006 23.253 1.00 88.31 1031 PHE A N 1
ATOM 8333 C CA . PHE A 1 1031 ? 13.733 -3.740 22.509 1.00 88.31 1031 PHE A CA 1
ATOM 8334 C C . PHE A 1 1031 ? 14.925 -2.816 22.219 1.00 88.31 1031 PHE A C 1
ATOM 8336 O O . PHE A 1 1031 ? 14.769 -1.591 22.186 1.00 88.31 1031 PHE A O 1
ATOM 8343 N N . THR A 1 1032 ? 16.094 -3.401 21.975 1.00 80.12 1032 THR A N 1
ATOM 8344 C CA . THR A 1 1032 ? 17.325 -2.700 21.581 1.00 80.12 1032 THR A CA 1
ATOM 8345 C C . THR A 1 1032 ? 17.622 -2.935 20.096 1.00 80.12 1032 THR A C 1
ATOM 8347 O O . THR A 1 1032 ? 17.566 -4.070 19.634 1.00 80.12 1032 THR A O 1
ATOM 8350 N N . ASP A 1 1033 ? 17.955 -1.888 19.332 1.00 69.12 1033 ASP A N 1
ATOM 8351 C CA . ASP A 1 1033 ? 18.345 -2.029 17.918 1.00 69.12 1033 ASP A CA 1
ATOM 8352 C C . ASP A 1 1033 ? 19.758 -2.649 17.798 1.00 69.12 1033 ASP A C 1
ATOM 8354 O O . ASP A 1 1033 ? 20.716 -2.050 18.297 1.00 69.12 1033 ASP A O 1
ATOM 8358 N N . PRO A 1 1034 ? 19.935 -3.815 17.140 1.00 63.66 1034 PRO A N 1
ATOM 8359 C CA . PRO A 1 1034 ? 21.257 -4.402 16.905 1.00 63.66 1034 PRO A CA 1
ATOM 8360 C C . PRO A 1 1034 ? 22.117 -3.630 15.883 1.00 63.66 1034 PRO A C 1
ATOM 8362 O O . PRO A 1 1034 ? 23.331 -3.844 15.839 1.00 63.66 1034 PRO A O 1
ATOM 8365 N N . ASN A 1 1035 ? 21.533 -2.752 15.056 1.00 60.53 1035 ASN A N 1
ATOM 8366 C CA . ASN A 1 1035 ? 22.221 -2.109 13.932 1.00 60.53 1035 ASN A CA 1
ATOM 8367 C C . ASN A 1 1035 ? 22.740 -0.687 14.241 1.00 60.53 1035 ASN A C 1
ATOM 8369 O O . ASN A 1 1035 ? 22.009 0.156 14.770 1.00 60.53 1035 ASN A O 1
ATOM 8373 N N . PRO A 1 1036 ? 23.978 -0.356 13.822 1.00 56.81 1036 PRO A N 1
ATOM 8374 C CA . PRO A 1 1036 ? 24.559 0.966 13.998 1.00 56.81 1036 PRO A CA 1
ATOM 8375 C C . PRO A 1 1036 ? 24.206 1.939 12.846 1.00 56.81 1036 PRO A C 1
ATOM 8377 O O . PRO A 1 1036 ? 23.818 1.517 11.756 1.00 56.81 1036 PRO A O 1
ATOM 8380 N N . PRO A 1 1037 ? 24.461 3.243 13.042 1.00 49.28 1037 PRO A N 1
ATOM 8381 C CA . PRO A 1 1037 ? 24.547 3.852 14.359 1.00 49.28 1037 PRO A CA 1
ATOM 8382 C C . PRO A 1 1037 ? 23.185 3.704 15.067 1.00 49.28 1037 PRO A C 1
ATOM 8384 O O . PRO A 1 1037 ? 22.135 3.774 14.402 1.00 49.28 1037 PRO A O 1
ATOM 8387 N N . PRO A 1 1038 ? 23.172 3.507 16.399 1.00 47.66 1038 PRO A N 1
ATOM 8388 C CA . PRO A 1 1038 ? 21.952 3.749 17.152 1.00 47.66 1038 PRO A CA 1
ATOM 8389 C C . PRO A 1 1038 ? 21.513 5.202 16.889 1.00 47.66 1038 PRO A C 1
ATOM 8391 O O . PRO A 1 1038 ? 22.375 6.062 16.663 1.00 47.66 1038 PRO A O 1
ATOM 8394 N N . PRO A 1 1039 ? 20.204 5.503 16.890 1.00 45.56 1039 PRO A N 1
ATOM 8395 C CA . PRO A 1 1039 ? 19.743 6.887 16.931 1.00 45.56 1039 PRO A CA 1
ATOM 8396 C C . PRO A 1 1039 ? 20.430 7.643 18.077 1.00 45.56 1039 PRO A C 1
ATOM 8398 O O . PRO A 1 1039 ? 20.747 7.040 19.107 1.00 45.56 1039 PRO A O 1
ATOM 8401 N N . GLU A 1 1040 ? 20.653 8.952 17.930 1.00 40.88 1040 GLU A N 1
ATOM 8402 C CA . GLU A 1 1040 ? 21.053 9.754 19.089 1.00 40.88 1040 GLU A CA 1
ATOM 8403 C C . GLU A 1 1040 ? 19.974 9.606 20.170 1.00 40.88 1040 GLU A C 1
ATOM 8405 O O . GLU A 1 1040 ? 18.789 9.781 19.887 1.00 40.88 1040 GLU A O 1
ATOM 8410 N N . GLU A 1 1041 ? 20.368 9.226 21.392 1.00 37.78 1041 GLU A N 1
ATOM 8411 C CA . GLU A 1 1041 ? 19.413 9.032 22.485 1.00 37.78 1041 GLU A CA 1
ATOM 8412 C C . GLU A 1 1041 ? 18.630 10.325 22.734 1.00 37.78 1041 GLU A C 1
ATOM 8414 O O . GLU A 1 1041 ? 19.186 11.317 23.223 1.00 37.78 1041 GLU A O 1
ATOM 8419 N N . ASP A 1 1042 ? 17.331 10.288 22.440 1.00 35.25 1042 ASP A N 1
ATOM 8420 C CA . ASP A 1 1042 ? 16.409 11.398 22.644 1.00 35.25 1042 ASP A CA 1
ATOM 8421 C C . ASP A 1 1042 ? 16.107 11.569 24.143 1.00 35.25 1042 ASP A C 1
ATOM 8423 O O . ASP A 1 1042 ? 15.124 11.066 24.698 1.00 35.25 1042 ASP A O 1
ATOM 8427 N N . LYS A 1 1043 ? 17.037 12.241 24.830 1.00 34.41 1043 LYS A N 1
ATOM 8428 C CA . LYS A 1 1043 ? 17.132 12.344 26.299 1.00 34.41 1043 LYS A CA 1
ATOM 8429 C C . LYS A 1 1043 ? 15.948 13.037 26.977 1.00 34.41 1043 LYS A C 1
ATOM 8431 O O . LYS A 1 1043 ? 15.893 13.047 28.209 1.00 34.41 1043 LYS A O 1
ATOM 8436 N N . GLU A 1 1044 ? 14.996 13.580 26.221 1.00 34.62 1044 GLU A N 1
ATOM 8437 C CA . GLU A 1 1044 ? 13.738 14.091 26.771 1.00 34.62 1044 GLU A CA 1
ATOM 8438 C C . GLU A 1 1044 ? 12.675 12.990 26.960 1.00 34.62 1044 GLU A C 1
ATOM 8440 O O . GLU A 1 1044 ? 11.854 13.096 27.876 1.00 34.62 1044 GLU A O 1
ATOM 8445 N N . GLN A 1 1045 ? 12.724 11.882 26.206 1.00 36.62 1045 GLN A N 1
ATOM 8446 C CA . GLN A 1 1045 ? 11.762 10.776 26.359 1.00 36.62 1045 GLN A CA 1
ATOM 8447 C C . GLN A 1 1045 ? 12.005 9.942 27.626 1.00 36.62 1045 GLN A C 1
ATOM 8449 O O . GLN A 1 1045 ? 11.049 9.493 28.266 1.00 36.62 1045 GLN A O 1
ATOM 8454 N N . THR A 1 1046 ? 13.257 9.827 28.084 1.00 32.34 1046 THR A N 1
ATOM 8455 C CA . THR A 1 1046 ? 13.665 9.103 29.312 1.00 32.34 1046 THR A CA 1
ATOM 8456 C C . THR A 1 1046 ? 13.197 9.770 30.621 1.00 32.34 1046 THR A C 1
ATOM 8458 O O . THR A 1 1046 ? 13.711 9.479 31.703 1.00 32.34 1046 THR A O 1
ATOM 8461 N N . LYS A 1 1047 ? 12.220 10.682 30.540 1.00 31.41 1047 LYS A N 1
ATOM 8462 C CA . LYS A 1 1047 ? 11.621 11.417 31.659 1.00 31.41 1047 LYS A CA 1
ATOM 8463 C C . LYS A 1 1047 ? 10.113 11.187 31.822 1.00 31.41 1047 LYS A C 1
ATOM 8465 O O . LYS A 1 1047 ? 9.496 11.826 32.677 1.00 31.41 1047 LYS A O 1
ATOM 8470 N N . GLN A 1 1048 ? 9.519 10.258 31.065 1.00 38.22 1048 GLN A N 1
ATOM 8471 C CA . GLN A 1 1048 ? 8.222 9.693 31.450 1.00 38.22 1048 GLN A CA 1
ATOM 8472 C C . GLN A 1 1048 ? 8.338 9.007 32.821 1.00 38.22 1048 GLN A C 1
ATOM 8474 O O . GLN A 1 1048 ? 9.395 8.499 33.206 1.00 38.22 1048 GLN A O 1
ATOM 8479 N N . ARG A 1 1049 ? 7.269 9.083 33.618 1.00 35.62 1049 ARG A N 1
ATOM 8480 C CA . ARG A 1 1049 ? 7.317 8.728 35.041 1.00 35.62 1049 ARG A CA 1
ATOM 8481 C C . ARG A 1 1049 ? 7.579 7.236 35.248 1.00 35.62 1049 ARG A C 1
ATOM 8483 O O . ARG A 1 1049 ? 7.013 6.401 34.551 1.00 35.62 1049 ARG A O 1
ATOM 8490 N N . ARG A 1 1050 ? 8.283 6.907 36.336 1.00 37.06 1050 ARG A N 1
ATOM 8491 C CA . ARG A 1 1050 ? 8.184 5.593 36.999 1.00 37.06 1050 ARG A CA 1
ATOM 8492 C C . ARG A 1 1050 ? 6.862 5.467 37.774 1.00 37.06 1050 ARG A C 1
ATOM 8494 O O . ARG A 1 1050 ? 6.872 5.180 38.969 1.00 37.06 1050 ARG A O 1
ATOM 8501 N N . ASP A 1 1051 ? 5.740 5.701 37.102 1.00 41.50 1051 ASP A N 1
ATOM 8502 C CA . ASP A 1 1051 ? 4.439 5.284 37.617 1.00 41.50 1051 ASP A CA 1
ATOM 8503 C C . ASP A 1 1051 ? 4.340 3.778 37.335 1.00 41.50 1051 ASP A C 1
ATOM 8505 O O . ASP A 1 1051 ? 4.301 3.359 36.180 1.00 41.50 1051 ASP A O 1
ATOM 8509 N N . THR A 1 1052 ? 4.386 2.947 38.379 1.00 45.00 1052 THR A N 1
ATOM 8510 C CA . THR A 1 1052 ? 4.236 1.489 38.245 1.00 45.00 1052 THR A CA 1
ATOM 8511 C C . THR A 1 1052 ? 2.874 1.175 37.631 1.00 45.00 1052 THR A C 1
ATOM 8513 O O . THR A 1 1052 ? 1.854 1.420 38.278 1.00 45.00 1052 THR A O 1
ATOM 8516 N N . LEU A 1 1053 ? 2.853 0.638 36.407 1.00 55.69 1053 LEU A N 1
ATOM 8517 C CA . LEU A 1 1053 ? 1.617 0.278 35.709 1.00 55.69 1053 LEU A CA 1
ATOM 8518 C C . LEU A 1 1053 ? 0.962 -0.917 36.411 1.00 55.69 1053 LEU A C 1
ATOM 8520 O O . LEU A 1 1053 ? 1.365 -2.062 36.223 1.00 55.69 1053 LEU A O 1
ATOM 8524 N N . THR A 1 1054 ? -0.027 -0.631 37.257 1.00 55.94 1054 THR A N 1
ATOM 8525 C CA . THR A 1 1054 ? -0.799 -1.632 38.010 1.00 55.94 1054 THR A CA 1
ATOM 8526 C C . THR A 1 1054 ? -2.077 -2.084 37.300 1.00 55.94 1054 THR A C 1
ATOM 8528 O O . THR A 1 1054 ? -2.650 -3.094 37.702 1.00 55.94 1054 THR A O 1
ATOM 8531 N N . ASP A 1 1055 ? -2.520 -1.387 36.244 1.00 76.25 1055 ASP A N 1
ATOM 8532 C CA . ASP A 1 1055 ? -3.550 -1.888 35.322 1.00 76.25 1055 ASP A CA 1
ATOM 8533 C C . ASP A 1 1055 ? -2.886 -2.764 34.245 1.00 76.25 1055 ASP A C 1
ATOM 8535 O O . ASP A 1 1055 ? -2.078 -2.289 33.442 1.00 76.25 1055 ASP A O 1
ATOM 8539 N N . SER A 1 1056 ? -3.251 -4.049 34.227 1.00 78.56 1056 SER A N 1
ATOM 8540 C CA . SER A 1 1056 ? -2.754 -5.047 33.268 1.00 78.56 1056 SER A CA 1
ATOM 8541 C C . SER A 1 1056 ? -3.066 -4.678 31.812 1.00 78.56 1056 SER A C 1
ATOM 8543 O O . SER A 1 1056 ? -2.294 -5.000 30.910 1.00 78.56 1056 SER A O 1
ATOM 8545 N N . VAL A 1 1057 ? -4.166 -3.961 31.564 1.00 83.25 1057 VAL A N 1
ATOM 8546 C CA . VAL A 1 1057 ? -4.573 -3.552 30.212 1.00 83.25 1057 VAL A CA 1
ATOM 8547 C C . VAL A 1 1057 ? -3.785 -2.328 29.738 1.00 83.25 1057 VAL A C 1
ATOM 8549 O O . VAL A 1 1057 ? -3.431 -2.241 28.564 1.00 83.25 1057 VAL A O 1
ATOM 8552 N N . GLU A 1 1058 ? -3.409 -1.421 30.641 1.00 82.56 1058 GLU A N 1
ATOM 8553 C CA . GLU A 1 1058 ? -2.515 -0.299 30.313 1.00 82.56 1058 GLU A CA 1
ATOM 8554 C C . GLU A 1 1058 ? -1.058 -0.776 30.123 1.00 82.56 1058 GLU A C 1
ATOM 8556 O O . GLU A 1 1058 ? -0.315 -0.273 29.269 1.00 82.56 1058 GLU A O 1
ATOM 8561 N N . TYR A 1 1059 ? -0.666 -1.837 30.839 1.00 87.69 1059 TYR A N 1
ATOM 8562 C CA . TYR A 1 1059 ? 0.556 -2.588 30.548 1.00 87.69 1059 TYR A CA 1
ATOM 8563 C C . TYR A 1 1059 ? 0.494 -3.231 29.149 1.00 87.69 1059 TYR A C 1
ATOM 8565 O O . TYR A 1 1059 ? 1.419 -3.070 28.351 1.00 87.69 1059 TYR A O 1
ATOM 8573 N N . TRP A 1 1060 ? -0.613 -3.893 28.793 1.00 89.38 1060 TRP A N 1
ATOM 8574 C CA . TRP A 1 1060 ? -0.817 -4.466 27.455 1.00 89.38 1060 TRP A CA 1
ATOM 8575 C C . TRP A 1 1060 ? -0.793 -3.408 26.339 1.00 89.38 1060 TRP A C 1
ATOM 8577 O O . TRP A 1 1060 ? -0.120 -3.607 25.330 1.00 89.38 1060 TRP A O 1
ATOM 8587 N N . LYS A 1 1061 ? -1.388 -2.225 26.539 1.00 84.25 1061 LYS A N 1
ATOM 8588 C CA . LYS A 1 1061 ? -1.256 -1.076 25.611 1.00 84.25 1061 LYS A CA 1
ATOM 8589 C C . LYS A 1 1061 ? 0.189 -0.608 25.441 1.00 84.25 1061 LYS A C 1
ATOM 8591 O O . LYS A 1 1061 ? 0.537 0.013 24.438 1.00 84.25 1061 LYS A O 1
ATOM 8596 N N . THR A 1 1062 ? 1.058 -0.899 26.402 1.00 87.50 1062 THR A N 1
ATOM 8597 C CA . THR A 1 1062 ? 2.498 -0.641 26.294 1.00 87.50 1062 THR A CA 1
ATOM 8598 C C . THR A 1 1062 ? 3.206 -1.748 25.507 1.00 87.50 1062 THR A C 1
ATOM 8600 O O . THR A 1 1062 ? 3.997 -1.423 24.625 1.00 87.50 1062 THR A O 1
ATOM 8603 N N . LEU A 1 1063 ? 2.849 -3.024 25.706 1.00 90.31 1063 LEU A N 1
ATOM 8604 C CA . LEU A 1 1063 ? 3.295 -4.132 24.841 1.00 90.31 1063 LEU A CA 1
ATOM 8605 C C . LEU A 1 1063 ? 2.906 -3.909 23.368 1.00 90.31 1063 LEU A C 1
ATOM 8607 O O . LEU A 1 1063 ? 3.756 -4.053 22.496 1.00 90.31 1063 LEU A O 1
ATOM 8611 N N . ILE A 1 1064 ? 1.665 -3.497 23.088 1.00 89.81 1064 ILE A N 1
ATOM 8612 C CA . ILE A 1 1064 ? 1.166 -3.241 21.724 1.00 89.81 1064 ILE A CA 1
ATOM 8613 C C . ILE A 1 1064 ? 1.942 -2.112 21.030 1.00 89.81 1064 ILE A C 1
ATOM 8615 O O . ILE A 1 1064 ? 2.360 -2.276 19.886 1.00 89.81 1064 ILE A O 1
ATOM 8619 N N . ARG A 1 1065 ? 2.205 -0.993 21.721 1.00 85.50 1065 ARG A N 1
ATOM 8620 C CA . ARG A 1 1065 ? 3.012 0.116 21.170 1.00 85.50 1065 ARG A CA 1
ATOM 8621 C C . ARG A 1 1065 ? 4.453 -0.299 20.862 1.00 85.50 1065 ARG A C 1
ATOM 8623 O O . ARG A 1 1065 ? 5.032 0.168 19.885 1.00 85.50 1065 ARG A O 1
ATOM 8630 N N . VAL A 1 1066 ? 5.033 -1.182 21.675 1.00 89.94 1066 VAL A N 1
ATOM 8631 C CA . VAL A 1 1066 ? 6.373 -1.730 21.423 1.00 89.94 1066 VAL A CA 1
ATOM 8632 C C . VAL A 1 1066 ? 6.347 -2.721 20.256 1.00 89.94 1066 VAL A C 1
ATOM 8634 O O . VAL A 1 1066 ? 7.213 -2.637 19.390 1.00 89.94 1066 VAL A O 1
ATOM 8637 N N . ALA A 1 1067 ? 5.323 -3.571 20.158 1.00 88.94 1067 ALA A N 1
ATOM 8638 C CA . ALA A 1 1067 ? 5.134 -4.487 19.034 1.00 88.94 1067 ALA A CA 1
ATOM 8639 C C . ALA A 1 1067 ? 5.004 -3.742 17.689 1.00 88.94 1067 ALA A C 1
ATOM 8641 O O . ALA A 1 1067 ? 5.695 -4.087 16.733 1.00 88.94 1067 ALA A O 1
ATOM 8642 N N . ASP A 1 1068 ? 4.188 -2.685 17.614 1.00 82.06 1068 ASP A N 1
ATOM 8643 C CA . ASP A 1 1068 ? 4.045 -1.874 16.393 1.00 82.06 1068 ASP A CA 1
ATOM 8644 C C . ASP A 1 1068 ? 5.370 -1.206 15.976 1.00 82.06 1068 ASP A C 1
ATOM 8646 O O . ASP A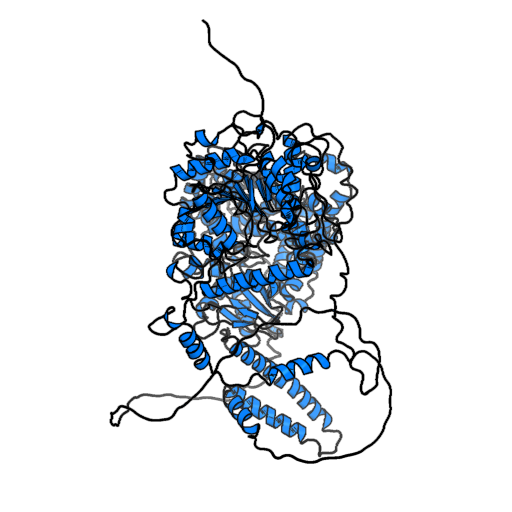 1 1068 ? 5.728 -1.200 14.795 1.00 82.06 1068 ASP A O 1
ATOM 8650 N N . SER A 1 1069 ? 6.161 -0.745 16.952 1.00 83.81 1069 SER A N 1
ATOM 8651 C CA . SER A 1 1069 ? 7.522 -0.241 16.727 1.00 83.81 1069 SER A CA 1
ATOM 8652 C C . SER A 1 1069 ? 8.466 -1.328 16.179 1.00 83.81 1069 SER A C 1
ATOM 8654 O O . SER A 1 1069 ? 9.190 -1.085 15.212 1.00 83.81 1069 SER A O 1
ATOM 8656 N N . MET A 1 1070 ? 8.407 -2.561 16.701 1.00 87.00 1070 MET A N 1
ATOM 8657 C CA . MET A 1 1070 ? 9.183 -3.710 16.195 1.00 87.00 1070 MET A CA 1
ATOM 8658 C C . MET A 1 1070 ? 8.775 -4.113 14.765 1.00 87.00 1070 MET A C 1
ATOM 8660 O O . MET A 1 1070 ? 9.631 -4.470 13.951 1.00 87.00 1070 MET A O 1
ATOM 8664 N N . PHE A 1 1071 ? 7.487 -4.005 14.425 1.00 85.00 1071 PHE A N 1
ATOM 8665 C CA . PHE A 1 1071 ? 6.979 -4.227 13.066 1.00 85.00 1071 PHE A CA 1
ATOM 8666 C C . PHE A 1 1071 ? 7.436 -3.139 12.088 1.00 85.00 1071 PHE A C 1
ATOM 8668 O O . PHE A 1 1071 ? 7.886 -3.441 10.977 1.00 85.00 1071 PHE A O 1
ATOM 8675 N N . HIS A 1 1072 ? 7.366 -1.873 12.509 1.00 76.25 1072 HIS A N 1
ATOM 8676 C CA . HIS A 1 1072 ? 7.857 -0.732 11.738 1.00 76.25 1072 HIS A CA 1
ATOM 8677 C C . HIS A 1 1072 ? 9.380 -0.783 11.547 1.00 76.25 1072 HIS A C 1
ATOM 8679 O O . HIS A 1 1072 ? 9.858 -0.399 10.480 1.00 76.25 1072 HIS A O 1
ATOM 8685 N N . TYR A 1 1073 ? 10.129 -1.321 12.515 1.00 77.44 1073 TYR A N 1
ATOM 8686 C CA . TYR A 1 1073 ? 11.559 -1.605 12.392 1.00 77.44 1073 TYR A CA 1
ATOM 8687 C C . TYR A 1 1073 ? 11.846 -2.651 11.297 1.00 77.44 1073 TYR A C 1
ATOM 8689 O O . TYR A 1 1073 ? 12.591 -2.353 10.361 1.00 77.44 1073 TYR A O 1
ATOM 8697 N N . LYS A 1 1074 ? 11.192 -3.827 11.330 1.00 79.19 1074 LYS A N 1
ATOM 8698 C CA . LYS A 1 1074 ? 11.363 -4.894 10.312 1.00 79.19 1074 LYS A CA 1
ATOM 8699 C C . LYS A 1 1074 ? 11.000 -4.453 8.888 1.00 79.19 1074 LYS A C 1
ATOM 8701 O O . LYS A 1 1074 ? 11.543 -4.980 7.917 1.00 79.19 1074 LYS A O 1
ATOM 8706 N N . HIS A 1 1075 ? 10.078 -3.498 8.768 1.00 73.69 1075 HIS A N 1
ATOM 8707 C CA . HIS A 1 1075 ? 9.551 -2.983 7.500 1.00 73.69 1075 HIS A CA 1
ATOM 8708 C C . HIS A 1 1075 ? 10.009 -1.548 7.174 1.00 73.69 1075 HIS A C 1
ATOM 8710 O O . HIS A 1 1075 ? 9.356 -0.855 6.387 1.00 73.69 1075 HIS A O 1
ATOM 8716 N N . GLY A 1 1076 ? 11.112 -1.098 7.779 1.00 64.69 1076 GLY A N 1
ATOM 8717 C CA . GLY A 1 1076 ? 11.754 0.190 7.509 1.00 64.69 1076 GLY A CA 1
ATOM 8718 C C . GLY A 1 1076 ? 12.952 0.098 6.557 1.00 64.69 1076 GLY A C 1
ATOM 8719 O O . GLY A 1 1076 ? 13.387 -0.982 6.156 1.00 64.69 1076 GLY A O 1
ATOM 8720 N N . ASP A 1 1077 ? 13.546 1.250 6.234 1.00 50.00 1077 ASP A N 1
ATOM 8721 C CA . ASP A 1 1077 ? 14.680 1.362 5.301 1.00 50.00 1077 ASP A CA 1
ATOM 8722 C C . ASP A 1 1077 ? 16.007 0.747 5.821 1.00 50.00 1077 ASP A C 1
ATOM 8724 O O . ASP A 1 1077 ? 17.001 0.740 5.098 1.00 50.00 1077 ASP A O 1
ATOM 8728 N N . ARG A 1 1078 ? 16.044 0.210 7.055 1.00 58.22 1078 ARG A N 1
ATOM 8729 C CA . ARG A 1 1078 ? 17.215 -0.482 7.647 1.00 58.22 1078 ARG A CA 1
ATOM 8730 C C . ARG A 1 1078 ? 17.398 -1.935 7.161 1.00 58.22 1078 ARG A C 1
ATOM 8732 O O . ARG A 1 1078 ? 18.422 -2.539 7.472 1.00 58.22 1078 ARG A O 1
ATOM 8739 N N . GLY A 1 1079 ? 16.455 -2.465 6.376 1.00 51.03 1079 GLY A N 1
ATOM 8740 C CA . GLY A 1 1079 ? 16.500 -3.814 5.800 1.00 51.03 1079 GLY A CA 1
ATOM 8741 C C . GLY A 1 1079 ? 15.824 -4.884 6.669 1.00 51.03 1079 GLY A C 1
ATOM 8742 O O . GLY A 1 1079 ? 15.776 -4.782 7.893 1.00 51.03 1079 GLY A O 1
ATOM 8743 N N . ARG A 1 1080 ? 15.288 -5.929 6.024 1.00 56.62 1080 ARG A N 1
ATOM 8744 C CA . ARG A 1 1080 ? 14.680 -7.079 6.715 1.00 56.62 1080 ARG A CA 1
ATOM 8745 C C . ARG A 1 1080 ? 15.758 -7.964 7.339 1.00 56.62 1080 ARG A C 1
ATOM 8747 O O . ARG A 1 1080 ? 16.753 -8.254 6.687 1.00 56.62 1080 ARG A O 1
ATOM 8754 N N . ASN A 1 1081 ? 15.469 -8.490 8.532 1.00 63.28 1081 ASN A N 1
ATOM 8755 C CA . ASN A 1 1081 ? 16.289 -9.469 9.257 1.00 63.28 1081 ASN A CA 1
ATOM 8756 C C . ASN A 1 1081 ? 17.712 -8.946 9.542 1.00 63.28 1081 ASN A C 1
ATOM 8758 O O . ASN A 1 1081 ? 18.652 -9.193 8.794 1.00 63.28 1081 ASN A O 1
ATOM 8762 N N . THR A 1 1082 ? 17.853 -8.194 10.635 1.00 61.56 1082 THR A N 1
ATOM 8763 C CA . THR A 1 1082 ? 19.112 -7.548 11.045 1.00 61.56 1082 THR A CA 1
ATOM 8764 C C . THR A 1 1082 ? 19.922 -8.382 12.047 1.00 61.56 1082 THR A C 1
ATOM 8766 O O . THR A 1 1082 ? 21.139 -8.239 12.137 1.00 61.56 1082 THR A O 1
ATOM 8769 N N . TRP A 1 1083 ? 19.271 -9.307 12.760 1.00 66.88 1083 TRP A N 1
ATOM 8770 C CA . TRP A 1 1083 ? 19.872 -10.129 13.817 1.00 66.88 1083 TRP A CA 1
ATOM 8771 C C . TRP A 1 1083 ? 20.972 -11.093 13.324 1.00 66.88 1083 TRP A C 1
ATOM 8773 O O . TRP A 1 1083 ? 21.837 -11.440 14.130 1.00 66.88 1083 TRP A O 1
ATOM 8783 N N . GLN A 1 1084 ? 21.007 -11.493 12.037 1.00 67.06 1084 GLN A N 1
ATOM 8784 C CA . GLN A 1 1084 ? 22.074 -12.367 11.495 1.00 67.06 1084 GLN A CA 1
ATOM 8785 C C . GLN A 1 1084 ? 23.457 -11.785 11.780 1.00 67.06 1084 GLN A C 1
ATOM 8787 O O . GLN A 1 1084 ? 24.380 -12.510 12.138 1.00 67.06 1084 GLN A O 1
ATOM 8792 N N . ALA A 1 1085 ? 23.585 -10.462 11.661 1.00 64.94 1085 ALA A N 1
ATOM 8793 C CA . ALA A 1 1085 ? 24.842 -9.761 11.848 1.00 64.94 1085 ALA A CA 1
ATOM 8794 C C . ALA A 1 1085 ? 25.311 -9.731 13.319 1.00 64.94 1085 ALA A C 1
ATOM 8796 O O . ALA A 1 1085 ? 26.439 -9.321 13.562 1.00 64.94 1085 ALA A O 1
ATOM 8797 N N . GLY A 1 1086 ? 24.490 -10.153 14.292 1.00 66.69 1086 GLY A N 1
ATOM 8798 C CA . GLY A 1 1086 ? 24.852 -10.253 15.715 1.00 66.69 1086 GLY A CA 1
ATOM 8799 C C . GLY A 1 1086 ? 25.236 -11.655 16.203 1.00 66.69 1086 GLY A C 1
ATOM 8800 O O . GLY A 1 1086 ? 25.841 -11.776 17.266 1.00 66.69 1086 GLY A O 1
ATOM 8801 N N . GLN A 1 1087 ? 24.921 -12.716 15.450 1.00 74.94 1087 GLN A N 1
ATOM 8802 C CA . GLN A 1 1087 ? 25.265 -14.098 15.813 1.00 74.94 1087 GLN A CA 1
ATOM 8803 C C . GLN A 1 1087 ? 26.542 -14.546 15.092 1.00 74.94 1087 GLN A C 1
ATOM 8805 O O . GLN A 1 1087 ? 26.506 -15.135 14.015 1.00 74.94 1087 GLN A O 1
ATOM 8810 N N . HIS A 1 1088 ? 27.687 -14.233 15.702 1.00 70.19 1088 HIS A N 1
ATOM 8811 C CA . HIS A 1 1088 ? 29.029 -14.419 15.122 1.00 70.19 1088 HIS A CA 1
ATOM 8812 C C . HIS A 1 1088 ? 29.589 -15.851 15.204 1.00 70.19 1088 HIS A C 1
ATOM 8814 O O . HIS A 1 1088 ? 30.705 -16.090 14.739 1.00 70.19 1088 HIS A O 1
ATOM 8820 N N . GLY A 1 1089 ? 28.842 -16.786 15.806 1.00 67.56 1089 GLY A N 1
ATOM 8821 C CA . GLY A 1 1089 ? 29.261 -18.168 16.057 1.00 67.56 1089 GLY A CA 1
ATOM 8822 C C . GLY A 1 1089 ? 30.355 -18.309 17.125 1.00 67.56 1089 GLY A C 1
ATOM 8823 O O . GLY A 1 1089 ? 31.099 -17.373 17.421 1.00 67.56 1089 GLY A O 1
ATOM 8824 N N . GLY A 1 1090 ? 30.487 -19.500 17.709 1.00 67.50 1090 GLY A N 1
ATOM 8825 C CA . GLY A 1 1090 ? 31.646 -19.860 18.522 1.00 67.50 1090 GLY A CA 1
ATOM 8826 C C . GLY A 1 1090 ? 32.746 -20.487 17.668 1.00 67.50 1090 GLY A C 1
ATOM 8827 O O . GLY A 1 1090 ? 32.564 -21.530 17.037 1.00 67.50 1090 GLY A O 1
ATOM 8828 N N . GLN A 1 1091 ? 33.932 -19.879 17.664 1.00 67.56 1091 GLN A N 1
ATOM 8829 C CA . GLN A 1 1091 ? 35.106 -20.474 17.029 1.00 67.56 1091 GLN A CA 1
ATOM 8830 C C . GLN A 1 1091 ? 35.507 -21.757 17.781 1.00 67.56 1091 GLN A C 1
ATOM 8832 O O . GLN A 1 1091 ? 35.989 -21.693 18.910 1.00 67.56 1091 GLN A O 1
ATOM 8837 N N . GLY A 1 1092 ? 35.321 -22.917 17.144 1.00 75.69 1092 GLY A N 1
ATOM 8838 C CA . GLY A 1 1092 ? 35.550 -24.241 17.743 1.00 75.69 1092 GLY A CA 1
ATOM 8839 C C . GLY A 1 1092 ? 34.275 -25.048 18.023 1.00 75.69 1092 GLY A C 1
ATOM 8840 O O . GLY A 1 1092 ? 34.373 -26.198 18.447 1.00 75.69 1092 GLY A O 1
ATOM 8841 N N . GLU A 1 1093 ? 33.093 -24.487 17.759 1.00 86.56 1093 GLU A N 1
ATOM 8842 C CA . GLU A 1 1093 ? 31.826 -25.229 17.749 1.00 86.56 1093 GLU A CA 1
ATOM 8843 C C . GLU A 1 1093 ? 31.707 -26.133 16.500 1.00 86.56 1093 GLU A C 1
ATOM 8845 O O . GLU A 1 1093 ? 32.380 -25.888 15.488 1.00 86.56 1093 GLU A O 1
ATOM 8850 N N . PRO A 1 1094 ? 30.847 -27.173 16.520 1.00 81.38 1094 PRO A N 1
ATOM 8851 C CA . PRO A 1 1094 ? 30.453 -27.893 15.310 1.00 81.38 1094 PRO A CA 1
ATOM 8852 C C . PRO A 1 1094 ? 29.928 -26.918 14.245 1.00 81.38 1094 PRO A C 1
ATOM 8854 O O . PRO A 1 1094 ? 29.056 -26.112 14.543 1.00 81.38 1094 PRO A O 1
ATOM 8857 N N . PHE A 1 1095 ? 30.452 -27.006 13.016 1.00 71.81 1095 PHE A N 1
ATOM 8858 C CA . PHE A 1 1095 ? 30.143 -26.108 11.889 1.00 71.81 1095 PHE A CA 1
ATOM 8859 C C . PHE A 1 1095 ? 30.155 -24.609 12.269 1.00 71.81 1095 PHE A C 1
ATOM 8861 O O . PHE A 1 1095 ? 29.120 -23.981 12.496 1.00 71.81 1095 PHE A O 1
ATOM 8868 N N . TYR A 1 1096 ? 31.356 -24.022 12.312 1.00 75.31 1096 TYR A N 1
ATOM 8869 C CA . TYR A 1 1096 ? 31.535 -22.576 12.465 1.00 75.31 1096 TYR A CA 1
ATOM 8870 C C . TYR A 1 1096 ? 31.012 -21.801 11.239 1.00 75.31 1096 TYR A C 1
ATOM 8872 O O . TYR A 1 1096 ? 31.355 -22.140 10.104 1.00 75.31 1096 TYR A O 1
ATOM 8880 N N . TYR A 1 1097 ? 30.250 -20.727 11.477 1.00 70.94 1097 TYR A N 1
ATOM 8881 C CA . TYR A 1 1097 ? 29.715 -19.835 10.444 1.00 70.94 1097 TYR A CA 1
ATOM 8882 C C . TYR A 1 1097 ? 30.168 -18.384 10.646 1.00 70.94 1097 TYR A C 1
ATOM 8884 O O . TYR A 1 1097 ? 29.985 -17.805 11.712 1.00 70.94 1097 TYR A O 1
ATOM 8892 N N . ASP A 1 1098 ? 30.685 -17.785 9.572 1.00 75.00 1098 ASP A N 1
ATOM 8893 C CA . ASP A 1 1098 ? 30.759 -16.332 9.381 1.00 75.00 1098 ASP A CA 1
ATOM 8894 C C . ASP A 1 1098 ? 29.334 -15.783 9.183 1.00 75.00 1098 ASP A C 1
ATOM 8896 O O . ASP A 1 1098 ? 28.605 -16.277 8.321 1.00 75.00 1098 ASP A O 1
ATOM 8900 N N . SER A 1 1099 ? 28.930 -14.763 9.946 1.00 74.00 1099 SER A N 1
ATOM 8901 C CA . SER A 1 1099 ? 27.577 -14.183 9.892 1.00 74.00 1099 SER A CA 1
ATOM 8902 C C . SER A 1 1099 ? 27.241 -13.569 8.524 1.00 74.00 1099 SER A C 1
ATOM 8904 O O . SER A 1 1099 ? 26.090 -13.636 8.072 1.00 74.00 1099 SER A O 1
ATOM 8906 N N . ALA A 1 1100 ? 28.246 -13.052 7.808 1.00 75.75 1100 ALA A N 1
ATOM 8907 C CA . ALA A 1 1100 ? 28.081 -12.605 6.428 1.00 75.75 1100 ALA A CA 1
ATOM 8908 C C . ALA A 1 1100 ? 27.876 -13.797 5.475 1.00 75.75 1100 ALA A C 1
ATOM 8910 O O . ALA A 1 1100 ? 26.916 -13.802 4.709 1.00 75.75 1100 ALA A O 1
ATOM 8911 N N . GLY A 1 1101 ? 28.718 -14.833 5.564 1.00 79.19 1101 GLY A N 1
ATOM 8912 C CA . GLY A 1 1101 ? 28.594 -16.066 4.773 1.00 79.19 1101 GLY A CA 1
ATOM 8913 C C . GLY A 1 1101 ? 27.300 -16.856 5.025 1.00 79.19 1101 GLY A C 1
ATOM 8914 O O . GLY A 1 1101 ? 26.747 -17.445 4.101 1.00 79.19 1101 GLY A O 1
ATOM 8915 N N . PHE A 1 1102 ? 26.771 -16.831 6.252 1.00 78.50 1102 PHE A N 1
ATOM 8916 C CA . PHE A 1 1102 ? 25.459 -17.397 6.585 1.00 78.50 1102 PHE A CA 1
ATOM 8917 C C . PHE A 1 1102 ? 24.320 -16.653 5.869 1.00 78.50 1102 PHE A C 1
ATOM 8919 O O . PHE A 1 1102 ? 23.401 -17.279 5.343 1.00 78.50 1102 PHE A O 1
ATOM 8926 N N . THR A 1 1103 ? 24.402 -15.321 5.802 1.00 77.88 1103 THR A N 1
ATOM 8927 C CA . THR A 1 1103 ? 23.428 -14.492 5.074 1.00 77.88 1103 THR A CA 1
ATOM 8928 C C . THR A 1 1103 ? 23.531 -14.729 3.561 1.00 77.88 1103 THR A C 1
ATOM 8930 O O . THR A 1 1103 ? 22.529 -15.017 2.914 1.00 77.88 1103 THR A O 1
ATOM 8933 N N . GLU A 1 1104 ? 24.755 -14.738 3.025 1.00 82.62 1104 GLU A N 1
ATOM 8934 C CA . GLU A 1 1104 ? 25.082 -15.039 1.622 1.00 82.62 1104 GLU A CA 1
ATOM 8935 C C . GLU A 1 1104 ? 24.505 -16.398 1.168 1.00 82.62 1104 GLU A C 1
ATOM 8937 O O . GLU A 1 1104 ? 23.924 -16.502 0.087 1.00 82.62 1104 GLU A O 1
ATOM 8942 N N . ALA A 1 1105 ? 24.568 -17.431 2.018 1.00 83.56 1105 ALA A N 1
ATOM 8943 C CA . ALA A 1 1105 ? 23.973 -18.740 1.739 1.00 83.56 1105 ALA A CA 1
ATOM 8944 C C . ALA A 1 1105 ? 22.430 -18.715 1.664 1.00 83.56 1105 ALA A C 1
ATOM 8946 O O . ALA A 1 1105 ? 21.845 -19.394 0.815 1.00 83.56 1105 ALA A O 1
ATOM 8947 N N . LEU A 1 1106 ? 21.759 -17.927 2.514 1.00 80.56 1106 LEU A N 1
ATOM 8948 C CA . LEU A 1 1106 ? 20.298 -17.764 2.476 1.00 80.56 1106 LEU A CA 1
ATOM 8949 C C . LEU A 1 1106 ? 19.835 -16.980 1.238 1.00 80.56 1106 LEU A C 1
ATOM 8951 O O . LEU A 1 1106 ? 18.797 -17.315 0.660 1.00 80.56 1106 LEU A O 1
ATOM 8955 N N . ASP A 1 1107 ? 20.607 -15.985 0.799 1.00 82.94 1107 ASP A N 1
ATOM 8956 C CA . ASP A 1 1107 ? 20.319 -15.212 -0.415 1.00 82.94 1107 ASP A CA 1
ATOM 8957 C C . ASP A 1 1107 ? 20.471 -16.071 -1.684 1.00 82.94 1107 ASP A C 1
ATOM 8959 O O . ASP A 1 1107 ? 19.603 -16.043 -2.562 1.00 82.94 1107 ASP A O 1
ATOM 8963 N N . VAL A 1 1108 ? 21.504 -16.921 -1.756 1.00 89.00 1108 VAL A N 1
ATOM 8964 C CA . VAL A 1 1108 ? 21.690 -17.888 -2.857 1.00 89.00 1108 VAL A CA 1
ATOM 8965 C C . VAL A 1 1108 ? 20.510 -18.861 -2.958 1.00 89.00 1108 VAL A C 1
ATOM 8967 O O . VAL A 1 1108 ? 19.965 -19.064 -4.045 1.00 89.00 1108 VAL A O 1
ATOM 8970 N N . LEU A 1 1109 ? 20.067 -19.433 -1.834 1.00 87.00 1109 LEU A N 1
ATOM 8971 C CA . LEU A 1 1109 ? 18.914 -20.344 -1.808 1.00 87.00 1109 LEU A CA 1
ATOM 8972 C C . LEU A 1 1109 ? 17.584 -19.617 -2.097 1.00 87.00 1109 LEU A C 1
ATOM 8974 O O . LEU A 1 1109 ? 16.655 -20.213 -2.645 1.00 87.00 1109 LEU A O 1
ATOM 8978 N N . THR A 1 1110 ? 17.506 -18.321 -1.787 1.00 86.31 1110 THR A N 1
ATOM 8979 C CA . THR A 1 1110 ? 16.368 -17.447 -2.105 1.00 86.31 1110 THR A CA 1
ATOM 8980 C C . THR A 1 1110 ? 16.251 -17.170 -3.605 1.00 86.31 1110 THR A C 1
ATOM 8982 O O . THR A 1 1110 ? 15.155 -17.296 -4.157 1.00 86.31 1110 THR A O 1
ATOM 8985 N N . GLU A 1 1111 ? 17.344 -16.836 -4.298 1.00 90.06 1111 GLU A N 1
ATOM 8986 C CA . GLU A 1 1111 ? 17.308 -16.667 -5.760 1.00 90.06 1111 GLU A CA 1
ATOM 8987 C C . GLU A 1 1111 ? 17.120 -17.997 -6.499 1.00 90.06 1111 GLU A C 1
ATOM 8989 O O . GLU A 1 1111 ? 16.402 -18.031 -7.499 1.00 90.06 1111 GLU A O 1
ATOM 8994 N N . ALA A 1 1112 ? 17.660 -19.105 -5.977 1.00 91.31 1112 ALA A N 1
ATOM 8995 C CA . ALA A 1 1112 ? 17.387 -20.438 -6.515 1.00 91.31 1112 ALA A CA 1
ATOM 8996 C C . ALA A 1 1112 ? 15.883 -20.777 -6.478 1.00 91.31 1112 ALA A C 1
ATOM 8998 O O . ALA A 1 1112 ? 15.339 -21.227 -7.485 1.00 91.31 1112 ALA A O 1
ATOM 8999 N N . GLY A 1 1113 ? 15.187 -20.493 -5.368 1.00 93.00 1113 GLY A N 1
ATOM 9000 C CA . GLY A 1 1113 ? 13.732 -20.675 -5.269 1.00 93.00 1113 GLY A CA 1
ATOM 9001 C C . GLY A 1 1113 ? 12.950 -19.850 -6.289 1.00 93.00 1113 GLY A C 1
ATOM 9002 O O . GLY A 1 1113 ? 12.133 -20.400 -7.030 1.00 93.00 1113 GLY A O 1
ATOM 9003 N N . LYS A 1 1114 ? 13.266 -18.556 -6.414 1.00 92.94 1114 LYS A N 1
ATOM 9004 C CA . LYS A 1 1114 ? 12.646 -17.676 -7.420 1.00 92.94 1114 LYS A CA 1
ATOM 9005 C C . LYS A 1 1114 ? 12.881 -18.179 -8.847 1.00 92.94 1114 LYS A C 1
ATOM 9007 O O . LYS A 1 1114 ? 11.982 -18.087 -9.677 1.00 92.94 1114 LYS A O 1
ATOM 9012 N N . GLU A 1 1115 ? 14.065 -18.707 -9.145 1.00 93.31 1115 GLU A N 1
ATOM 9013 C CA . GLU A 1 1115 ? 14.409 -19.217 -10.475 1.00 93.31 1115 GLU A CA 1
ATOM 9014 C C . GLU A 1 1115 ? 13.730 -20.558 -10.802 1.00 93.31 1115 GLU A C 1
ATOM 9016 O O . GLU A 1 1115 ? 13.273 -20.749 -11.930 1.00 93.31 1115 GLU A O 1
ATOM 9021 N N . VAL A 1 1116 ? 13.585 -21.467 -9.832 1.00 94.88 1116 VAL A N 1
ATOM 9022 C CA . VAL A 1 1116 ? 12.807 -22.703 -10.028 1.00 94.88 1116 VAL A CA 1
ATOM 9023 C C . VAL A 1 1116 ? 11.321 -22.385 -10.205 1.00 94.88 1116 VAL A C 1
ATOM 9025 O O . VAL A 1 1116 ? 10.715 -22.889 -11.147 1.00 94.88 1116 VAL A O 1
ATOM 9028 N N . TYR A 1 1117 ? 10.751 -21.491 -9.388 1.00 95.88 1117 TYR A N 1
ATOM 9029 C CA . TYR A 1 1117 ? 9.370 -21.012 -9.540 1.00 95.88 1117 TYR A CA 1
ATOM 9030 C C . TYR A 1 1117 ? 9.105 -20.457 -10.948 1.00 95.88 1117 TYR A C 1
ATOM 9032 O O . TYR A 1 1117 ? 8.171 -20.882 -11.631 1.00 95.88 1117 TYR A O 1
ATOM 9040 N N . ARG A 1 1118 ? 9.990 -19.565 -11.414 1.00 93.94 1118 ARG A N 1
ATOM 9041 C CA . ARG A 1 1118 ? 9.971 -18.991 -12.766 1.00 93.94 1118 ARG A CA 1
ATOM 9042 C C . ARG A 1 1118 ? 9.961 -20.058 -13.861 1.00 93.94 1118 ARG A C 1
ATOM 9044 O O . ARG A 1 1118 ? 9.186 -19.957 -14.808 1.00 93.94 1118 ARG A O 1
ATOM 9051 N N . ARG A 1 1119 ? 10.812 -21.083 -13.752 1.00 93.88 1119 ARG A N 1
ATOM 9052 C CA . ARG A 1 1119 ? 10.905 -22.176 -14.741 1.00 93.88 1119 ARG A CA 1
ATOM 9053 C C . ARG A 1 1119 ? 9.710 -23.120 -14.699 1.00 93.88 1119 ARG A C 1
ATOM 9055 O O . ARG A 1 1119 ? 9.265 -23.558 -15.753 1.00 93.88 1119 ARG A O 1
ATOM 9062 N N . LYS A 1 1120 ? 9.182 -23.396 -13.507 1.00 95.25 1120 LYS A N 1
ATOM 9063 C CA . LYS A 1 1120 ? 7.986 -24.215 -13.303 1.00 95.25 1120 LYS A CA 1
ATOM 9064 C C . LYS A 1 1120 ? 6.754 -23.601 -13.961 1.00 95.25 1120 LYS A C 1
ATOM 9066 O O . LYS A 1 1120 ? 5.962 -24.326 -14.552 1.00 95.25 1120 LYS A O 1
ATOM 9071 N N . TRP A 1 1121 ? 6.575 -22.289 -13.846 1.00 95.31 1121 TRP A N 1
ATOM 9072 C CA . TRP A 1 1121 ? 5.341 -21.626 -14.275 1.00 95.31 1121 TRP A CA 1
ATOM 9073 C C . TRP A 1 1121 ? 5.455 -20.815 -15.565 1.00 95.31 1121 TRP A C 1
ATOM 9075 O O . TRP A 1 1121 ? 4.443 -20.322 -16.049 1.00 95.31 1121 TRP A O 1
ATOM 9085 N N . GLY A 1 1122 ? 6.661 -20.618 -16.103 1.00 91.81 1122 GLY A N 1
ATOM 9086 C CA . GLY A 1 1122 ? 6.897 -19.709 -17.230 1.00 91.81 1122 GLY A CA 1
ATOM 9087 C C . GLY A 1 1122 ? 6.585 -18.235 -16.922 1.00 91.81 1122 GLY A C 1
ATOM 9088 O O . GLY A 1 1122 ? 6.647 -17.407 -17.821 1.00 91.81 1122 GLY A O 1
ATOM 9089 N N . HIS A 1 1123 ? 6.300 -17.898 -15.659 1.00 91.31 1123 HIS A N 1
ATOM 9090 C CA . HIS A 1 1123 ? 5.840 -16.589 -15.191 1.00 91.31 1123 HIS A CA 1
ATOM 9091 C C . HIS A 1 1123 ? 6.679 -16.115 -13.992 1.00 91.31 1123 HIS A C 1
ATOM 9093 O O . HIS A 1 1123 ? 7.200 -16.930 -13.228 1.00 91.31 1123 HIS A O 1
ATOM 9099 N N . ARG A 1 1124 ? 6.833 -14.797 -13.814 1.00 88.44 1124 ARG A N 1
ATOM 9100 C CA . ARG A 1 1124 ? 7.719 -14.212 -12.777 1.00 88.44 1124 ARG A CA 1
ATOM 9101 C C . ARG A 1 1124 ? 7.037 -13.805 -11.475 1.00 88.44 1124 ARG A C 1
ATOM 9103 O O . ARG A 1 1124 ? 7.723 -13.724 -10.455 1.00 88.44 1124 ARG A O 1
ATOM 9110 N N . ASP A 1 1125 ? 5.738 -13.534 -11.521 1.00 85.69 1125 ASP A N 1
ATOM 9111 C CA . ASP A 1 1125 ? 4.983 -12.933 -10.421 1.00 85.69 1125 ASP A CA 1
ATOM 9112 C C . ASP A 1 1125 ? 4.032 -13.958 -9.781 1.00 85.69 1125 ASP A C 1
ATOM 9114 O O . ASP A 1 1125 ? 3.733 -14.999 -10.355 1.00 85.69 1125 ASP A O 1
ATOM 9118 N N . CYS A 1 1126 ? 3.476 -13.637 -8.612 1.00 85.44 1126 CYS A N 1
ATOM 9119 C CA . CYS A 1 1126 ? 2.535 -14.515 -7.907 1.00 85.44 1126 CYS A CA 1
ATOM 9120 C C . CYS A 1 1126 ? 1.121 -14.584 -8.532 1.00 85.44 1126 CYS A C 1
ATOM 9122 O O . CYS A 1 1126 ? 0.243 -15.260 -8.003 1.00 85.44 1126 CYS A O 1
ATOM 9124 N N . GLU A 1 1127 ? 0.858 -13.891 -9.645 1.00 85.38 1127 GLU A N 1
ATOM 9125 C CA . GLU A 1 1127 ? -0.487 -13.719 -10.223 1.00 85.38 1127 GLU A CA 1
ATOM 9126 C C . GLU A 1 1127 ? -0.879 -14.820 -11.237 1.00 85.38 1127 GLU A C 1
ATOM 9128 O O . GLU A 1 1127 ? -1.656 -14.557 -12.157 1.00 85.38 1127 GLU A O 1
ATOM 9133 N N . LEU A 1 1128 ? -0.389 -16.059 -11.074 1.00 89.12 1128 LEU A N 1
ATOM 9134 C CA . LEU A 1 1128 ? -0.473 -17.150 -12.070 1.00 89.12 1128 LEU A CA 1
ATOM 9135 C C . LEU A 1 1128 ? -1.858 -17.313 -12.728 1.00 89.12 1128 LEU A C 1
ATOM 9137 O O . LEU A 1 1128 ? -1.945 -17.443 -13.944 1.00 89.12 1128 LEU A O 1
ATOM 9141 N N . ILE A 1 1129 ? -2.945 -17.263 -11.947 1.00 87.56 1129 ILE A N 1
ATOM 9142 C CA . ILE A 1 1129 ? -4.320 -17.477 -12.444 1.00 87.56 1129 ILE A CA 1
ATOM 9143 C C . ILE A 1 1129 ? -4.832 -16.300 -13.292 1.00 87.56 1129 ILE A C 1
ATOM 9145 O O . ILE A 1 1129 ? -5.556 -16.516 -14.261 1.00 87.56 1129 ILE A O 1
ATOM 9149 N N . LYS A 1 1130 ? -4.513 -15.050 -12.923 1.00 75.31 1130 LYS A N 1
ATOM 9150 C CA . LYS A 1 1130 ? -5.113 -13.843 -13.537 1.00 75.31 1130 LYS A CA 1
ATOM 9151 C C . LYS A 1 1130 ? -4.166 -13.081 -14.456 1.00 75.31 1130 LYS A C 1
ATOM 9153 O O . LYS A 1 1130 ? -4.609 -12.629 -15.504 1.00 75.31 1130 LYS A O 1
ATOM 9158 N N . GLY A 1 1131 ? -2.903 -12.940 -14.061 1.00 73.19 1131 GLY A N 1
ATOM 9159 C CA . GLY A 1 1131 ? -1.845 -12.363 -14.889 1.00 73.19 1131 GLY A CA 1
ATOM 9160 C C . GLY A 1 1131 ? -1.295 -13.382 -15.885 1.00 73.19 1131 GLY A C 1
ATOM 9161 O O . GLY A 1 1131 ? -1.199 -13.084 -17.069 1.00 73.19 1131 GLY A O 1
ATOM 9162 N N . GLY A 1 1132 ? -1.007 -14.605 -15.424 1.00 76.25 1132 GLY A N 1
ATOM 9163 C CA . GLY A 1 1132 ? -0.521 -15.688 -16.291 1.00 76.25 1132 GLY A CA 1
ATOM 9164 C C . GLY A 1 1132 ? -1.618 -16.435 -17.069 1.00 76.25 1132 GLY A C 1
ATOM 9165 O O . GLY A 1 1132 ? -1.333 -17.047 -18.093 1.00 76.25 1132 GLY A O 1
ATOM 9166 N N . GLY A 1 1133 ? -2.872 -16.410 -16.599 1.00 86.69 1133 GLY A N 1
ATOM 9167 C CA . GLY A 1 1133 ? -3.975 -17.200 -17.174 1.00 86.69 1133 GLY A CA 1
ATOM 9168 C C . GLY A 1 1133 ? -3.860 -18.718 -16.954 1.00 86.69 1133 GLY A C 1
ATOM 9169 O O . GLY A 1 1133 ? -4.556 -19.487 -17.622 1.00 86.69 1133 GLY A O 1
ATOM 9170 N N . LEU A 1 1134 ? -2.972 -19.143 -16.050 1.00 92.00 1134 LEU A N 1
ATOM 9171 C CA . LEU A 1 1134 ? -2.529 -20.526 -15.879 1.00 92.00 1134 LEU A CA 1
ATOM 9172 C C . LEU A 1 1134 ? -3.476 -21.363 -15.011 1.00 92.00 1134 LEU A C 1
ATOM 9174 O O . LEU A 1 1134 ? -4.215 -20.854 -14.162 1.00 92.00 1134 LEU A O 1
ATOM 9178 N N . LYS A 1 1135 ? -3.392 -22.677 -15.198 1.00 93.88 1135 LYS A N 1
ATOM 9179 C CA . LYS A 1 1135 ? -4.126 -23.725 -14.481 1.00 93.88 1135 LYS A CA 1
ATOM 9180 C C . LYS A 1 1135 ? -3.166 -24.635 -13.721 1.00 93.88 1135 LYS A C 1
ATOM 9182 O O . LYS A 1 1135 ? -1.953 -24.575 -13.898 1.00 93.88 1135 LYS A O 1
ATOM 9187 N N . PHE A 1 1136 ? -3.723 -25.529 -12.908 1.00 94.44 1136 PHE A N 1
ATOM 9188 C CA . PHE A 1 1136 ? -2.944 -26.505 -12.145 1.00 94.44 1136 PHE A CA 1
ATOM 9189 C C . PHE A 1 1136 ? -2.131 -27.441 -13.056 1.00 94.44 1136 PHE A C 1
ATOM 9191 O O . PHE A 1 1136 ? -1.035 -27.865 -12.699 1.00 94.44 1136 PHE A O 1
ATOM 9198 N N . GLU A 1 1137 ? -2.648 -27.746 -14.244 1.00 94.62 1137 GLU A N 1
ATOM 9199 C CA . GLU A 1 1137 ? -2.041 -28.673 -15.198 1.00 94.62 1137 GLU A CA 1
ATOM 9200 C C . GLU A 1 1137 ? -0.852 -28.069 -15.964 1.00 94.62 1137 GLU A C 1
ATOM 9202 O O . GLU A 1 1137 ? -0.036 -28.826 -16.481 1.00 94.62 1137 GLU A O 1
ATOM 9207 N N . ASP A 1 1138 ? -0.710 -26.740 -16.013 1.00 94.56 1138 ASP A N 1
ATOM 9208 C CA . ASP A 1 1138 ? 0.289 -26.058 -16.853 1.00 94.56 1138 ASP A CA 1
ATOM 9209 C C . ASP A 1 1138 ? 1.721 -26.092 -16.256 1.00 94.56 1138 ASP A C 1
ATOM 9211 O O . ASP A 1 1138 ? 2.680 -25.631 -16.878 1.00 94.56 1138 ASP A O 1
ATOM 9215 N N . GLN A 1 1139 ? 1.890 -26.674 -15.061 1.00 93.50 1139 GLN A N 1
ATOM 9216 C CA . GLN A 1 1139 ? 3.184 -26.852 -14.387 1.00 93.50 1139 GLN A CA 1
ATOM 9217 C C . GLN A 1 1139 ? 4.220 -27.520 -15.311 1.00 93.50 1139 GLN A C 1
ATOM 9219 O O . GLN A 1 1139 ? 3.989 -28.602 -15.849 1.00 93.50 1139 GLN A O 1
ATOM 9224 N N . TRP A 1 1140 ? 5.375 -26.868 -15.462 1.00 94.12 1140 TRP A N 1
ATOM 9225 C CA . TRP A 1 1140 ? 6.507 -27.226 -16.330 1.00 94.12 1140 TRP A CA 1
ATOM 9226 C C . TRP A 1 1140 ? 6.213 -27.267 -17.845 1.00 94.12 1140 TRP A C 1
ATOM 9228 O O . TRP A 1 1140 ? 7.057 -27.722 -18.615 1.00 94.12 1140 TRP A O 1
ATOM 9238 N N . GLN A 1 1141 ? 5.058 -26.760 -18.295 1.00 93.38 1141 GLN A N 1
ATOM 9239 C CA . GLN A 1 1141 ? 4.660 -26.741 -19.714 1.00 93.38 1141 GLN A CA 1
ATOM 9240 C C . GLN A 1 1141 ? 4.665 -25.336 -20.345 1.00 93.38 1141 GLN A C 1
ATOM 9242 O O . GLN A 1 1141 ? 4.632 -25.209 -21.570 1.00 93.38 1141 GLN A O 1
ATOM 9247 N N . VAL A 1 1142 ? 4.716 -24.276 -19.532 1.00 90.94 1142 VAL A N 1
ATOM 9248 C CA . VAL A 1 1142 ? 4.665 -22.878 -19.993 1.00 90.94 1142 VAL A CA 1
ATOM 9249 C C . VAL A 1 1142 ? 6.056 -22.381 -20.400 1.00 90.94 1142 VAL A C 1
ATOM 9251 O O . VAL A 1 1142 ? 7.020 -22.494 -19.645 1.00 90.94 1142 VAL A O 1
ATOM 9254 N N . LEU A 1 1143 ? 6.161 -21.784 -21.591 1.00 86.31 1143 LEU A N 1
ATOM 9255 C CA . LEU A 1 1143 ? 7.367 -21.068 -22.018 1.00 86.31 1143 LEU A CA 1
ATOM 9256 C C . LEU A 1 1143 ? 7.501 -19.734 -21.271 1.00 86.31 1143 LEU A C 1
ATOM 9258 O O . LEU A 1 1143 ? 6.508 -19.064 -21.015 1.00 86.31 1143 LEU A O 1
ATOM 9262 N N . GLN A 1 1144 ? 8.740 -19.342 -20.975 1.00 87.75 1144 GLN A N 1
ATOM 9263 C CA . GLN A 1 1144 ? 9.074 -18.119 -20.234 1.00 87.75 1144 GLN A CA 1
ATOM 9264 C C . GLN A 1 1144 ? 8.475 -16.858 -20.886 1.00 87.75 1144 GLN A C 1
ATOM 9266 O O . GLN A 1 1144 ? 8.690 -16.613 -22.074 1.00 87.75 1144 GLN A O 1
ATOM 9271 N N . ASP A 1 1145 ? 7.756 -16.050 -20.105 1.00 80.75 1145 ASP A N 1
ATOM 9272 C CA . ASP A 1 1145 ? 7.007 -14.870 -20.563 1.00 80.75 1145 ASP A CA 1
ATOM 9273 C C . ASP A 1 1145 ? 7.805 -13.546 -20.571 1.00 80.75 1145 ASP A C 1
ATOM 9275 O O . ASP A 1 1145 ? 7.219 -12.459 -20.490 1.00 80.75 1145 ASP A O 1
ATOM 9279 N N . TRP A 1 1146 ? 9.144 -13.613 -20.634 1.00 79.88 1146 TRP A N 1
ATOM 9280 C CA . TRP A 1 1146 ? 10.018 -12.499 -20.237 1.00 79.88 1146 TRP A CA 1
ATOM 9281 C C . TRP A 1 1146 ? 11.264 -12.197 -21.076 1.00 79.88 1146 TRP A C 1
ATOM 9283 O O . TRP A 1 1146 ? 11.768 -13.087 -21.790 1.00 79.88 1146 TRP A O 1
#

Organism: NCBI:txid323545

pLDDT: mean 74.39, std 24.36, range [21.2, 98.44]

InterPro domains:
  IPR001128 Cytochrome P450 [PF00067] (214-635)
  IPR001128 Cytochrome P450 [PR00385] (458-475)
  IPR001128 Cytochrome P450 [PR00385] (509-520)
  IPR001128 Cytochrome P450 [PR00385] (590-599)
  IPR001128 Cytochrome P450 [PR00385] (599-610)
  IPR002974 Cytochrome P450, E-class, CYP52, ascomycetes [PR01239] (297-315)
  IPR002974 Cytochrome P450, E-class, CYP52, ascomycetes [PR01239] (534-550)
  IPR017972 Cytochrome P450, conserved site [PS00086] (592-601)
  IPR036396 Cytochrome P450 superfamily [G3DSA:1.10.630.10] (178-642)
  IPR036396 Cytochrome P450 superfamily [SSF48264] (186-643)
  IPR047146 Cytochrome P450, E-class, CYP52, fungi [PTHR24287] (156-645)

Foldseek 3Di:
DDDDDDDDDDDDDDDDDDDDDDDDDDDDDDDDDDDDDDDPDDDQCNCDDPRHGPVVVVVVVVVVPPDDDDCVVVVVVVVVVVPPPPPPDDDDDDDDDDDDDDDDDDDDDDDDPPVVVVVVLVVDDPVLSVVVVVLVVLVVVLVPPPPDDDPPVPVVSVVSVVVNCVSVVLSVVVVVQVVVCVVVVHFDFAEPPPPQQQCPVVLVVCVVCLVVLNNLVVLLVVCVVRVQKHWYHHPPFPATAIEGLDLLLQCCCFAPVVVQWDAAPLLLVLCCLQLNCQACSNDDDPSVQVNCVLQQVCLDPLNLQPCVLLVVLLVLLLVLQCVQCPPPQLRWDQVLVSLLQSLQQSLCCQALVGGQQSSHDGDPLSVLLSVLLVVLLQSSQVSSSCGPVVVVDDDVSNNVSSVSLLVVLLVSLCVVVPDPPCVVVSPPPRDHHNSVSSVVVVDDSSSSSSSSSVSSVVRRQQLSALLLQLLLVCQVCVVLLVVLVVLLVVVVDPDDGLVSLVPSLSLLLSSQLSLLQFQFQQKDKIFGQAWDKRQFSRDPNGGHIHTDHGRHMYMYGSNSLSQDCVQQNPCSNPSDSVSVVPHDDDSSRQSQHDHPNGHSCPSSSSSSSSSSSSNVSVSAVHKHDPDPDDQSWNDTSTTHGPVGRRIGGGDDDDDDDDDDDDDDDDDDDDDDPPPPVVVPVPPPPPDDDDDDDDDDDDDDDDDDDDDDDDDDDDDDYDDDDDDDDYDDDDDDDDDDDPDDDDDDDDDDDDDDDDDDDPDDDDDPDDPDFFAADDAQAVVLVPDFDDDADPLLADDVVVLVVLVDPDDAAEEEEDAFQQQLLVQALLLCVNLNNDQQRYEYEQQHQLPCCQVVVLWDNLAGSHDNPSSSVSSVHHYHYDNGRAFPQRVQVVVLVVCVVVVPQKHKYAYSQKRWHAPQCADPPQAHHRPDPGHDGLSRSVSVVVSVCVVPPPAAAWEAQPHNRMIMGGSVLCVVLVGQDRQLRDPCSCLVSVVSSVLVVHDYYYDHSGDIFRAQFHWSHSVLSSVDLVDQTATDDRDPDDPDPPVVVVPDDSPRPPDSVVSVVRVVVRRVVRRCVCVGPVHHRPCLSNSCTDDPGPDGDGSVVVVVVVVVSNVSSQVQSCQQQLDRDSCCCNPVVDHSVCGNVHHRSD

Sequence (1146 aa):
MVTTTTPAHHTPSDEAQYYYLPDVNVSNEQYSGHAWMEPIVIDDEDLMFGGKSLSAWYEEERQSLNYPMEEEHEERRGRQRMRQQHQHHHHHHQHHEHHHHHHPHHHMSSMSPYWKWRDEVDSLPRTARVRYYAGGLILTILATGRFIPGHVVHTPLAILAVLAVYVFGPLRAEYEYHVQAARHGCKPVPMFPERDFLGLRYLLQTAKALKQHTMLENRRETLEATGHTYAHGVFPEPTPCITTDEPENVKAVLSTRFEDWVLPDIRIKSFLPVLGKHSIFTTNGAEWQHSRAILRPAFVRDQISDLACVDRHVAKLIARIRKATADDGQAILDLQAMFSMMTTDSISDFMFGQSTDLQGSAPQDSYKFGKYFDESMQKIAWRARLGWLTLLRSDPELDEYSSFMRAFVKRFVSDVRGSPETNSHRSDKGKYVFLDELLKSGESDEVISDHHIKQFTAGRDTTSSVVSYLFFELSRRPDVVATIRDEIRDLGRDDPTWEDLRNMRYLNWVLKEALRLNPPVASNQREAVRDTILPTGGGADGKSPIFVKKGTNLRYLPWVIHRRKDLFGEDAEEFRPERWENLRVTYEYLPFNAGPRICIGQQFALTQMALITFRLLQAFKAIERRDDRPPIQKLGINLSMLYGCLSLALWSGYSVAWCGPAPTLVSNNFQFLAAVADRLVRSILTCVAAHNVQVAQNEFHAATQPQSKCSASWGIELLAEGLRPLGDSRESWWSTTCAVYDPIEDLSCGSKDGTETPHPKYKPTASFTPPPITDPFPALATSTPPPIPFYNVPEKDGWKKYDLPVAPPLVIGFTRSWPMLLQAVVSYITAGWPPEQIYVVENTGMQQANTRGQLSLQHPWYLNHAALGKLGVNIIQTPVLLTFAQLQNFYLSLSYTHEWPYYFWSHMDVLALSHEDGFENITARAGDPGYKSLYTLCLEELNRTLVTDKRWGLRFFAYDHLTLQNPRAIEDINGWDTLIPYYMTDCDAYTRLSMRNWSHEDINCGVITDTSVALDDLLALYRDPKVTPKFTDPNPPPPEEDKEQTKQRRDTLTDSVEYWKTLIRVADSMFHYKHGDRGRNTWQAGQHGGQGEPFYYDSAGFTEALDVLTEAGKEVYRRKWGHRDCELIKGGGLKFEDQWQVLQDW

Secondary structure (DSSP, 8-state):
-------------------PPPP--------------------GGGSEETTEEHHHHHHHHHHHT-----THHHHHHHHHHHHHTTS-S-----------------------HHHHHHHHHHTS-HHHHHHHHHHHHHHHHHHHTTS--STTSHHHHHHHHHHHHHHHHHHHHHHHHHHHHHHTT--PPPBSSTT-TTSHHHHHHHHHHHHHT-HHHHHHHHHHTTTSEEEE--TT-SSPEEEE--HHHHHIIIIITGGGEE--HHHHHTTHHHH-SS-TTT--THHHHHHHHTTGGGGSHHHHH-HHHHHHHHHHHHHHHHHHTTTTS---EEHHHHHHHHHHHHHHHHHHSS---TTTT--HHHHHHHHHHHHHHHHHHHHHHHGGGGGG---HHHHHHHHHHHHHHHHHHHHHHT-GGGHHHH--TT---HHHHHHHTT--HHHHHHHHHHHHHHHHHHHHHHHHHHHHHHTT-HHHHHHHHHHHHHT--SS--HHHHHH-HHHHHHHHHHHHHS-S---EEEEESS-EEEEEEESSSS-EEEEE-TT-EEEE-HHHHTT-HHHH-TTTTS--TTHHHH---STT--TT--GGG--TTHHHHHHHHHHHHHHHHHH-S--EE---S---EEESSSEEETT--EEE-----------------------SSSSSHHHHGGGS--S-------------------------------------------------------------------PPP----PPPPPS--PPPPPPS-THHHHSPPPPPPGGGPPPTTGGGGGT-SSPPPEEEEE-S-HHHHHHHHHHHHHTT--GGGEEEEE----GGGTTTT-S-TTSTT---HHHHHHHT-EEEE-SS---HHHHHHHHHHHHHHTT-SSEEEE-SSEEEE--TT-BTTTB--TTSTT---HHHHHHHHHHHHHHH-TTEEEEESBTBTEEEE-HHHHHTTTSS-TTS-STTHHHHHHHHHHHTT-EEEE--SSEEEE-SS--S-GGGGGT-TTSPP-----SSSPPP--TTGGGS-------HHHHHHHHHHHHHHHHHHHTSTT-S--GGGG----TTSSS---HHHHHHHHHHHHHHHHHHHHHHHS-SSS-TTTTS---GGGTTTPPP--

Radius of gyration: 38.93 Å; chains: 1; bounding box: 114×109×116 Å